Protein AF-0000000075193602 (afdb_homodimer)

Solvent-accessible surface area (backbone atoms only — not comparable to full-atom values): 62228 Å² total; per-residue (Å²): 141,87,85,80,84,83,76,95,76,77,89,81,79,79,94,73,71,93,69,68,90,75,82,73,80,80,68,87,70,78,77,69,79,71,76,60,74,42,58,77,74,94,59,87,52,46,36,34,37,27,36,22,39,14,74,37,17,45,45,33,50,42,37,28,45,74,70,70,34,51,50,37,38,30,19,27,30,79,52,57,24,44,67,46,37,75,58,92,58,49,43,52,85,75,57,73,36,51,67,73,81,63,62,73,73,90,71,75,94,58,76,65,42,76,48,78,41,45,75,47,51,96,78,30,45,58,67,44,49,52,24,56,60,34,42,46,32,69,41,35,69,85,38,53,46,90,57,46,42,79,39,60,33,56,79,79,41,62,76,64,84,80,38,32,24,30,37,43,38,69,57,50,26,20,49,45,36,14,42,27,19,54,61,44,55,28,81,87,58,35,74,83,34,39,38,54,23,21,32,69,61,34,45,42,70,40,93,86,65,75,32,37,38,37,34,38,36,34,62,42,81,35,76,91,78,59,33,36,42,38,39,37,38,73,52,77,23,44,28,39,36,44,18,64,74,58,77,75,31,70,38,34,74,88,48,51,45,47,57,66,52,45,72,19,32,24,75,94,40,70,92,36,54,22,39,42,56,49,52,57,49,50,72,40,73,86,42,50,70,29,29,36,37,29,36,26,49,36,63,65,23,13,54,48,46,50,61,25,52,89,39,28,67,40,44,36,35,27,34,70,92,70,59,73,90,71,44,53,46,68,47,51,44,16,53,66,52,35,47,85,80,47,44,76,44,62,31,75,52,33,35,48,81,60,94,54,65,82,67,22,51,32,87,25,43,33,36,26,69,86,68,51,74,49,64,61,35,48,34,36,36,37,24,56,55,42,37,76,60,59,48,24,43,36,62,54,63,52,56,72,50,62,59,85,68,70,67,70,87,64,70,65,53,38,91,89,66,26,52,48,68,79,65,42,35,84,79,21,29,25,51,93,47,66,50,31,31,46,42,70,46,39,49,39,57,56,28,61,55,48,20,45,46,54,34,28,41,55,74,64,26,30,87,52,57,16,60,71,54,42,48,50,47,54,72,28,75,84,38,53,35,41,43,45,61,60,25,84,36,66,48,63,53,55,52,50,47,48,40,50,52,49,33,54,27,14,73,74,54,40,71,72,76,66,76,71,80,54,65,67,41,50,53,52,44,56,44,67,73,35,62,66,46,47,68,62,55,57,62,64,77,54,49,67,54,51,40,60,35,36,49,80,67,59,40,66,56,52,48,28,65,62,45,58,79,45,62,78,77,107,142,87,82,81,88,74,93,84,77,79,91,76,80,78,95,76,70,81,89,71,84,78,87,73,77,84,71,86,70,76,78,71,78,70,77,60,73,43,58,78,74,94,60,85,54,46,37,34,37,28,37,22,39,14,74,38,17,45,43,33,49,43,37,28,44,75,69,69,34,51,48,37,39,31,20,29,30,78,52,57,24,43,68,44,35,75,57,94,59,47,42,51,85,76,58,73,34,51,67,74,80,61,61,71,73,90,70,77,92,58,75,66,40,75,48,76,41,47,75,46,52,95,79,30,45,56,68,46,49,51,23,55,59,35,43,45,32,68,41,34,68,86,38,52,47,90,56,46,42,80,38,60,33,56,80,77,40,65,76,65,82,81,38,31,24,30,37,42,37,69,58,50,27,21,49,45,36,13,43,27,19,54,61,44,56,28,82,88,56,34,75,84,36,40,37,54,23,21,34,70,60,34,45,43,70,40,92,86,64,75,32,37,38,36,34,37,38,35,62,43,81,36,76,90,78,59,34,36,40,36,38,35,39,74,52,76,23,46,27,38,35,44,18,63,73,59,75,73,30,70,38,35,74,85,48,52,45,46,55,66,52,45,71,19,31,23,75,93,40,70,94,37,55,21,40,43,56,51,50,59,49,51,72,40,73,85,40,50,70,29,30,35,37,30,36,25,50,37,64,66,22,13,55,48,47,49,60,26,52,89,38,28,66,41,44,36,34,25,32,70,90,69,58,74,90,72,46,53,44,68,48,51,45,17,53,64,51,35,48,88,80,46,44,76,44,63,32,76,52,33,36,48,81,60,93,52,66,83,70,23,50,31,85,25,44,33,36,27,68,86,67,50,73,49,65,60,35,48,36,38,35,38,24,56,55,39,33,68,60,60,46,24,43,37,62,54,62,51,58,70,49,61,55,89,60,70,64,71,85,62,70,58,47,38,88,91,66,27,54,51,69,78,63,43,35,81,79,21,29,24,51,94,48,64,50,32,30,46,43,70,47,38,49,40,54,56,28,60,56,48,19,46,46,54,38,29,42,55,72,66,28,31,85,52,58,15,60,70,54,43,48,49,45,53,72,27,76,85,38,54,34,42,42,47,62,61,25,83,33,65,49,62,55,54,52,50,46,47,40,51,52,48,34,54,27,13,74,72,55,40,72,71,75,65,77,71,79,54,64,68,42,51,53,52,44,56,45,68,71,36,62,68,46,46,68,63,56,60,61,64,74,55,51,65,54,53,40,59,35,37,49,79,68,59,38,66,57,52,48,28,60,63,42,54,76,44,57,78,79,105

Foldseek 3Di:
DPPPDDDDPDDPDDDPPPPDPDDPPPDDPPPPVPDDQFDDDPDAFAEEEEEAQALLSLLLLLLQVVLVGNAAYEALALKHHALLPADLDAAAAADAAFDDFQDADDDDPDPFDKDKDAACVPHHGPSNVSRNRRPHHQDAQFDWDPAFQLLQAAPPFHQDQQAFRIHGSVRSRVRSQVSCVVSQNTNPGDPSHYDYSKDFRAWDADPVRQWIKTWIWHWDQDVVVRMIMITIHIDIGRFYEYAHDQARFAHHDNAAPVNVQQPAAFQVDRVHGQEGESSSDYAQQVQAAFEEEEEDQAQSRLVNQVRNVVRHPAYEYEDADDDQVPDALRSLVSNLSHDPRYHYDYHWRHKDDAPDRHRACQQTWTAHPVGDIDHRGRGYYYHPAGARHDSNCCCVVVVVPPDPPPPPPDRLDHPQSGPQPPQAFLLQARLVHRSYGYAHDVSSHLSNLSSNSNSCPSNVLATDGHSVVSVVLCPDPVCVQSRHCPGLPLVLVSQVVSLVRNQVSCVVRNDDHDDGDDPVNSLSVCLSSDSLQNPPCPVVPVPVVNRGGRPVPCDVCNSVVSVVVPPPPD/DPPPDDDPDDDPDDDPDDDPPDPPDDDDPDPPVPPPQFDDAPDAFAEEEEEAQALLSLLLLLLQVVLVGNAAYEALALKHHALLPADLDAAAAADAAFDDFQDADDDDPDPFDKDKFAACVPHHGPSNVSRNRRPHHQDAQFDWDPAFQLLQAAPPFHQDQQAFRIHGSVRSRVRSQVSCVVSQNTNPGDPSHYDYSKDFRAWDADPVRQWIKTWIWHWDQDVVVRMIMITIHIDIGRFYEYAHDQARTAHHDNAAPVNVQQPFAFQVDRVHGQEGESSSDYAQQVQAAFEEEEEDQAQSRLVVQVRNVVRHPAYEYEDADDPQVPDALRSLVSNLSHDPRYHYDYHWRHKDDAPDRHRACQQTWTAHPVGDIDHRGRGYYYHPAGARHDSNCCVVVVVVPPDPPPPPPDRLDHPQSGPQPPQAFLLQARLVHRSYGYAHDVSSHLSNLSSNSNSCPSNVLATDGHSVVSVVLCPDPVCVQSRHCPGLPLVLVSQVVSLVRNQVSCVVRNDDHDDGDDPVNSLSVCLSSDSQQNPPCPVVPPPVVNRGGRPVPCDVCNSVVSVVVPPVVD

Structure (mmCIF, N/CA/C/O backbone):
data_AF-0000000075193602-model_v1
#
loop_
_entity.id
_entity.type
_entity.pdbx_description
1 polymer 'FAD/NAD-P-binding domain-containing protein'
#
loop_
_atom_site.group_PDB
_atom_site.id
_atom_site.type_symbol
_atom_site.label_atom_id
_atom_site.label_alt_id
_atom_site.label_comp_id
_atom_site.label_asym_id
_atom_site.label_entity_id
_atom_site.label_seq_id
_atom_site.pdbx_PDB_ins_code
_atom_site.Cartn_x
_atom_site.Cartn_y
_atom_site.Cartn_z
_atom_site.occupancy
_atom_site.B_iso_or_equiv
_atom_site.auth_seq_id
_atom_site.auth_comp_id
_atom_site.auth_asym_id
_atom_site.auth_atom_id
_atom_site.pdbx_PDB_model_num
ATOM 1 N N . MET A 1 1 ? 37.969 -55.781 62.094 1 19.39 1 MET A N 1
ATOM 2 C CA . MET A 1 1 ? 39.281 -56.188 61.562 1 19.39 1 MET A CA 1
ATOM 3 C C . MET A 1 1 ? 39.656 -55.312 60.406 1 19.39 1 MET A C 1
ATOM 5 O O . MET A 1 1 ? 38.938 -55.219 59.406 1 19.39 1 MET A O 1
ATOM 9 N N . VAL A 1 2 ? 40.531 -54.125 60.531 1 20.55 2 VAL A N 1
ATOM 10 C CA . VAL A 1 2 ? 40.938 -52.781 60.156 1 20.55 2 VAL A CA 1
ATOM 11 C C . VAL A 1 2 ? 41.844 -52.844 58.938 1 20.55 2 VAL A C 1
ATOM 13 O O . VAL A 1 2 ? 43.031 -52.562 59.031 1 20.55 2 VAL A O 1
ATOM 16 N N . SER A 1 3 ? 41.812 -53.938 58.125 1 19.14 3 SER A N 1
ATOM 17 C CA . SER A 1 3 ? 42.875 -54.344 57.219 1 19.14 3 SER A CA 1
ATOM 18 C C . SER A 1 3 ? 43.094 -53.312 56.094 1 19.14 3 SER A C 1
ATOM 20 O O . SER A 1 3 ? 42.156 -52.938 55.406 1 19.14 3 SER A O 1
ATOM 22 N N . SER A 1 4 ? 44.281 -52.406 56.062 1 21.09 4 SER A N 1
ATOM 23 C CA . SER A 1 4 ? 45.188 -51.281 55.781 1 21.09 4 SER A CA 1
ATOM 24 C C . SER A 1 4 ? 45.781 -51.438 54.375 1 21.09 4 SER A C 1
ATOM 26 O O . SER A 1 4 ? 46.688 -52.219 54.156 1 21.09 4 SER A O 1
ATOM 28 N N . LYS A 1 5 ? 44.875 -51.375 53.344 1 20.19 5 LYS A N 1
ATOM 29 C CA . LYS A 1 5 ? 45.094 -51.906 51.969 1 20.19 5 LYS A CA 1
ATOM 30 C C . LYS A 1 5 ? 46.281 -51.188 51.312 1 20.19 5 LYS A C 1
ATOM 32 O O . LYS A 1 5 ? 46.406 -49.969 51.406 1 20.19 5 LYS A O 1
ATOM 37 N N . LEU A 1 6 ? 47.188 -51.719 50.438 1 18.19 6 LEU A N 1
ATOM 38 C CA . LEU A 1 6 ? 48.594 -51.969 50.125 1 18.19 6 LEU A CA 1
ATOM 39 C C . LEU A 1 6 ? 49.125 -50.938 49.156 1 18.19 6 LEU A C 1
ATOM 41 O O . LEU A 1 6 ? 48.344 -50.188 48.531 1 18.19 6 LEU A O 1
ATOM 45 N N . HIS A 1 7 ? 49.75 -51.219 47.875 1 16.94 7 HIS A N 1
ATOM 46 C CA . HIS A 1 7 ? 51.156 -51.281 47.469 1 16.94 7 HIS A CA 1
ATOM 47 C C . HIS A 1 7 ? 51.469 -50.25 46.375 1 16.94 7 HIS A C 1
ATOM 49 O O . HIS A 1 7 ? 52.625 -49.812 46.219 1 16.94 7 HIS A O 1
ATOM 55 N N . TYR A 1 8 ? 50.594 -49.781 45.25 1 17.83 8 TYR A N 1
ATOM 56 C CA . TYR A 1 8 ? 51.219 -49.969 43.938 1 17.83 8 TYR A CA 1
ATOM 57 C C . TYR A 1 8 ? 52.062 -48.781 43.531 1 17.83 8 TYR A C 1
ATOM 59 O O . TYR A 1 8 ? 51.562 -47.688 43.281 1 17.83 8 TYR A O 1
ATOM 67 N N . THR A 1 9 ? 53.281 -48.344 44.031 1 18.25 9 THR A N 1
ATOM 68 C CA . THR A 1 9 ? 54.125 -47.188 44.031 1 18.25 9 THR A CA 1
ATOM 69 C C . THR A 1 9 ? 54.781 -46.969 42.656 1 18.25 9 THR A C 1
ATOM 71 O O . THR A 1 9 ? 55.281 -45.875 42.375 1 18.25 9 THR A O 1
ATOM 74 N N . LEU A 1 10 ? 54.969 -47.969 41.688 1 17.53 10 LEU A N 1
ATOM 75 C CA . LEU A 1 10 ? 56.344 -48 41.188 1 17.53 10 LEU A CA 1
ATOM 76 C C . LEU A 1 10 ? 56.594 -46.875 40.219 1 17.53 10 LEU A C 1
ATOM 78 O O . LEU A 1 10 ? 57.594 -46.156 40.344 1 17.53 10 LEU A O 1
ATOM 82 N N . LEU A 1 11 ? 56.344 -46.938 38.75 1 18.33 11 LEU A N 1
ATOM 83 C CA . LEU A 1 11 ? 57.375 -47.062 37.688 1 18.33 11 LEU A CA 1
ATOM 84 C C . LEU A 1 11 ? 57.594 -45.75 37 1 18.33 11 LEU A C 1
ATOM 86 O O . LEU A 1 11 ? 56.844 -45.375 36.094 1 18.33 11 LEU A O 1
ATOM 90 N N . PHE A 1 12 ? 57.656 -44.406 37.562 1 19.48 12 PHE A N 1
ATOM 91 C CA . PHE A 1 12 ? 57.406 -43.156 36.844 1 19.48 12 PHE A CA 1
ATOM 92 C C . PHE A 1 12 ? 58.625 -42.75 36.031 1 19.48 12 PHE A C 1
ATOM 94 O O . PHE A 1 12 ? 58.781 -41.594 35.656 1 19.48 12 PHE A O 1
ATOM 101 N N . LEU A 1 13 ? 59.75 -43.562 35.906 1 18.67 13 LEU A N 1
ATOM 102 C CA . LEU A 1 13 ? 61.031 -42.875 35.781 1 18.67 13 LEU A CA 1
ATOM 103 C C . LEU A 1 13 ? 61.156 -42.156 34.438 1 18.67 13 LEU A C 1
ATOM 105 O O . LEU A 1 13 ? 61.5 -40.969 34.406 1 18.67 13 LEU A O 1
ATOM 109 N N . SER A 1 14 ? 61.562 -42.781 33.25 1 18.84 14 SER A N 1
ATOM 110 C CA . SER A 1 14 ? 62.844 -42.562 32.562 1 18.84 14 SER A CA 1
ATOM 111 C C . SER A 1 14 ? 62.688 -41.5 31.484 1 18.84 14 SER A C 1
ATOM 113 O O . SER A 1 14 ? 63.656 -40.812 31.156 1 18.84 14 SER A O 1
ATOM 115 N N . SER A 1 15 ? 61.75 -41.5 30.406 1 19.59 15 SER A N 1
ATOM 116 C CA . SER A 1 15 ? 62.094 -41.469 28.984 1 19.59 15 SER A CA 1
ATOM 117 C C . SER A 1 15 ? 62.25 -40.031 28.484 1 19.59 15 SER A C 1
ATOM 119 O O . SER A 1 15 ? 61.25 -39.406 28.109 1 19.59 15 SER A O 1
ATOM 121 N N . ALA A 1 16 ? 63.031 -39.031 29.094 1 21.22 16 ALA A N 1
ATOM 122 C CA . ALA A 1 16 ? 63.062 -37.594 28.828 1 21.22 16 ALA A CA 1
ATOM 123 C C . ALA A 1 16 ? 63.688 -37.281 27.469 1 21.22 16 ALA A C 1
ATOM 125 O O . ALA A 1 16 ? 63.562 -36.156 26.953 1 21.22 16 ALA A O 1
ATOM 126 N N . LEU A 1 17 ? 64.688 -38.062 27.016 1 20.03 17 LEU A N 1
ATOM 127 C CA . LEU A 1 17 ? 65.812 -37.438 26.328 1 20.03 17 LEU A CA 1
ATOM 128 C C . LEU A 1 17 ? 65.438 -37 24.938 1 20.03 17 LEU A C 1
ATOM 130 O O . LEU A 1 17 ? 66 -36.062 24.391 1 20.03 17 LEU A O 1
ATOM 134 N N . ALA A 1 18 ? 64.938 -37.875 24.141 1 21.44 18 ALA A N 1
ATOM 135 C CA . ALA A 1 18 ? 65.25 -37.906 22.719 1 21.44 18 ALA A CA 1
ATOM 136 C C . ALA A 1 18 ? 64.688 -36.688 21.984 1 21.44 18 ALA A C 1
ATOM 138 O O . ALA A 1 18 ? 63.625 -36.75 21.406 1 21.44 18 ALA A O 1
ATOM 139 N N . GLN A 1 19 ? 64.688 -35.438 22.609 1 20.19 19 GLN A N 1
ATOM 140 C CA . GLN A 1 19 ? 63.844 -34.344 22.141 1 20.19 19 GLN A CA 1
ATOM 141 C C . GLN A 1 19 ? 64.375 -33.719 20.859 1 20.19 19 GLN A C 1
ATOM 143 O O . GLN A 1 19 ? 63.719 -32.938 20.172 1 20.19 19 GLN A O 1
ATOM 148 N N . GLN A 1 20 ? 65.75 -33.719 20.656 1 20.75 20 GLN A N 1
ATOM 149 C CA . GLN A 1 20 ? 66.375 -32.531 20.062 1 20.75 20 GLN A CA 1
ATOM 150 C C . GLN A 1 20 ? 66.188 -32.531 18.547 1 20.75 20 GLN A C 1
ATOM 152 O O . GLN A 1 20 ? 66.688 -31.625 17.859 1 20.75 20 GLN A O 1
ATOM 157 N N . VAL A 1 21 ? 66.125 -33.625 17.938 1 23.64 21 VAL A N 1
ATOM 158 C CA . VAL A 1 21 ? 66.688 -33.625 16.594 1 23.64 21 VAL A CA 1
ATOM 159 C C . VAL A 1 21 ? 65.938 -32.625 15.727 1 23.64 21 VAL A C 1
ATOM 161 O O . VAL A 1 21 ? 64.75 -32.844 15.375 1 23.64 21 VAL A O 1
ATOM 164 N N . ALA A 1 22 ? 66 -31.25 15.93 1 20.88 22 ALA A N 1
ATOM 165 C CA . ALA A 1 22 ? 65.312 -30.125 15.305 1 20.88 22 ALA A CA 1
ATOM 166 C C . ALA A 1 22 ? 65.375 -30.203 13.781 1 20.88 22 ALA A C 1
ATOM 168 O O . ALA A 1 22 ? 66.25 -30.875 13.242 1 20.88 22 ALA A O 1
ATOM 169 N N . PHE A 1 23 ? 64.5 -29.188 12.984 1 21.73 23 PHE A N 1
ATOM 170 C CA . PHE A 1 23 ? 63.625 -28.828 11.891 1 21.73 23 PHE A CA 1
ATOM 171 C C . PHE A 1 23 ? 64.375 -28.281 10.703 1 21.73 23 PHE A C 1
ATOM 173 O O . PHE A 1 23 ? 64.375 -27.078 10.43 1 21.73 23 PHE A O 1
ATOM 180 N N . GLN A 1 24 ? 65.625 -28.531 10.516 1 25.25 24 GLN A N 1
ATOM 181 C CA . GLN A 1 24 ? 66.312 -27.641 9.547 1 25.25 24 GLN A CA 1
ATOM 182 C C . GLN A 1 24 ? 65.625 -27.734 8.188 1 25.25 24 GLN A C 1
ATOM 184 O O . GLN A 1 24 ? 65.5 -26.719 7.496 1 25.25 24 GLN A O 1
ATOM 189 N N . GLY A 1 25 ? 65.625 -28.875 7.582 1 23.97 25 GLY A N 1
ATOM 190 C CA . GLY A 1 25 ? 65.562 -28.984 6.133 1 23.97 25 GLY A CA 1
ATOM 191 C C . GLY A 1 25 ? 64.25 -28.578 5.543 1 23.97 25 GLY A C 1
ATOM 192 O O . GLY A 1 25 ? 63.875 -29.016 4.449 1 23.97 25 GLY A O 1
ATOM 193 N N . LEU A 1 26 ? 63.281 -27.938 6.301 1 26 26 LEU A N 1
ATOM 194 C CA . LEU A 1 26 ? 61.938 -27.641 5.793 1 26 26 LEU A CA 1
ATOM 195 C C . LEU A 1 26 ? 62 -26.719 4.59 1 26 26 LEU A C 1
ATOM 197 O O . LEU A 1 26 ? 62.281 -25.516 4.742 1 26 26 LEU A O 1
ATOM 201 N N . ASP A 1 27 ? 62.531 -27.062 3.441 1 26.55 27 ASP A N 1
ATOM 202 C CA . ASP A 1 27 ? 62.75 -26.516 2.1 1 26.55 27 ASP A CA 1
ATOM 203 C C . ASP A 1 27 ? 61.5 -25.797 1.609 1 26.55 27 ASP A C 1
ATOM 205 O O . ASP A 1 27 ? 60.406 -26 2.15 1 26.55 27 ASP A O 1
ATOM 209 N N . SER A 1 28 ? 61.5 -25.062 0.301 1 30.05 28 SER A N 1
ATOM 210 C CA . SER A 1 28 ? 60.75 -24.109 -0.506 1 30.05 28 SER A CA 1
ATOM 211 C C . SER A 1 28 ? 59.406 -24.656 -0.92 1 30.05 28 SER A C 1
ATOM 213 O O . SER A 1 28 ? 59.281 -25.281 -1.972 1 30.05 28 SER A O 1
ATOM 215 N N . TYR A 1 29 ? 58.75 -25.547 -0.268 1 29.64 29 TYR A N 1
ATOM 216 C CA . TYR A 1 29 ? 57.531 -26.031 -0.875 1 29.64 29 TYR A CA 1
ATOM 217 C C . TYR A 1 29 ? 56.656 -24.875 -1.323 1 29.64 29 TYR A C 1
ATOM 219 O O . TYR A 1 29 ? 56.406 -23.938 -0.556 1 29.64 29 TYR A O 1
ATOM 227 N N . HIS A 1 30 ? 56.531 -24.609 -2.611 1 31.73 30 HIS A N 1
ATOM 228 C CA . HIS A 1 30 ? 55.625 -23.703 -3.326 1 31.73 30 HIS A CA 1
ATOM 229 C C . HIS A 1 30 ? 54.25 -23.625 -2.643 1 31.73 30 HIS A C 1
ATOM 231 O O . HIS A 1 30 ? 53.656 -24.656 -2.352 1 31.73 30 HIS A O 1
ATOM 237 N N . GLN A 1 31 ? 54 -22.766 -1.775 1 31.72 31 GLN A N 1
ATOM 238 C CA . GLN A 1 31 ? 52.75 -22.359 -1.128 1 31.72 31 GLN A CA 1
ATOM 239 C C . GLN A 1 31 ? 51.562 -22.469 -2.086 1 31.72 31 GLN A C 1
ATOM 241 O O . GLN A 1 31 ? 51.438 -21.656 -2.992 1 31.72 31 GLN A O 1
ATOM 246 N N . SER A 1 32 ? 51.25 -23.609 -2.633 1 35.78 32 SER A N 1
ATOM 247 C CA . SER A 1 32 ? 49.969 -23.797 -3.32 1 35.78 32 SER A CA 1
ATOM 248 C C . SER A 1 32 ? 48.875 -22.984 -2.68 1 35.78 32 SER A C 1
ATOM 250 O O . SER A 1 32 ? 48.656 -23.047 -1.469 1 35.78 32 SER A O 1
ATOM 252 N N . HIS A 1 33 ? 48.562 -21.766 -3.014 1 39.5 33 HIS A N 1
ATOM 253 C CA . HIS A 1 33 ? 47.406 -20.953 -2.592 1 39.5 33 HIS A CA 1
ATOM 254 C C . HIS A 1 33 ? 46.219 -21.844 -2.254 1 39.5 33 HIS A C 1
ATOM 256 O O . HIS A 1 33 ? 45.594 -22.438 -3.146 1 39.5 33 HIS A O 1
ATOM 262 N N . ALA A 1 34 ? 46.156 -22.625 -1.379 1 47.06 34 ALA A N 1
ATOM 263 C CA . ALA A 1 34 ? 45.031 -23.422 -0.867 1 47.06 34 ALA A CA 1
ATOM 264 C C . ALA A 1 34 ? 43.688 -22.688 -1.038 1 47.06 34 ALA A C 1
ATOM 266 O O . ALA A 1 34 ? 43.562 -21.531 -0.632 1 47.06 34 ALA A O 1
ATOM 267 N N . ALA A 1 35 ? 42.938 -23.031 -1.998 1 64.56 35 ALA A N 1
ATOM 268 C CA . ALA A 1 35 ? 41.625 -22.5 -2.34 1 64.56 35 ALA A CA 1
ATOM 269 C C . ALA A 1 35 ? 40.781 -22.219 -1.085 1 64.56 35 ALA A C 1
ATOM 271 O O . ALA A 1 35 ? 40.781 -23.031 -0.151 1 64.56 35 ALA A O 1
ATOM 272 N N . SER A 1 36 ? 40.438 -21 -0.706 1 78.88 36 SER A N 1
ATOM 273 C CA . SER A 1 36 ? 39.625 -20.578 0.426 1 78.88 36 SER A CA 1
ATOM 274 C C . SER A 1 36 ? 38.469 -21.531 0.666 1 78.88 36 SER A C 1
ATOM 276 O O . SER A 1 36 ? 37.906 -22.062 -0.283 1 78.88 36 SER A O 1
ATOM 278 N N . GLU A 1 37 ? 38.312 -21.938 1.915 1 92.12 37 GLU A N 1
ATOM 279 C CA . GLU A 1 37 ? 37.219 -22.766 2.338 1 92.12 37 GLU A CA 1
ATOM 280 C C . GLU A 1 37 ? 35.875 -22.078 2.068 1 92.12 37 GLU A C 1
ATOM 282 O O . GLU A 1 37 ? 34.812 -22.719 2.062 1 92.12 37 GLU A O 1
ATOM 287 N N . TRP A 1 38 ? 36.031 -20.844 1.794 1 94.44 38 TRP A N 1
ATOM 288 C CA . TRP A 1 38 ? 34.812 -20.047 1.65 1 94.44 38 TRP A CA 1
ATOM 289 C C . TRP A 1 38 ? 34.719 -19.422 0.261 1 94.44 38 TRP A C 1
ATOM 291 O O . TRP A 1 38 ? 35.75 -19.219 -0.398 1 94.44 38 TRP A O 1
ATOM 301 N N . THR A 1 39 ? 33.438 -19.156 -0.177 1 95.38 39 THR A N 1
ATOM 302 C CA . THR A 1 39 ? 33.219 -18.438 -1.426 1 95.38 39 THR A CA 1
ATOM 303 C C . THR A 1 39 ? 33.812 -17.047 -1.365 1 95.38 39 THR A C 1
ATOM 305 O O . THR A 1 39 ? 33.656 -16.344 -0.368 1 95.38 39 THR A O 1
ATOM 308 N N . GLN A 1 40 ? 34.625 -16.703 -2.389 1 92.75 40 GLN A N 1
ATOM 309 C CA . GLN A 1 40 ? 35.156 -15.359 -2.527 1 92.75 40 GLN A CA 1
ATOM 310 C C . GLN A 1 40 ? 34.562 -14.625 -3.715 1 92.75 40 GLN A C 1
ATOM 312 O O . GLN A 1 40 ? 34.562 -15.141 -4.836 1 92.75 40 GLN A O 1
ATOM 317 N N . PHE A 1 41 ? 34.062 -13.469 -3.455 1 94.06 41 PHE A N 1
ATOM 318 C CA . PHE A 1 41 ? 33.5 -12.664 -4.531 1 94.06 41 PHE A CA 1
ATOM 319 C C . PHE A 1 41 ? 34.562 -11.742 -5.125 1 94.06 41 PHE A C 1
ATOM 321 O O . PHE A 1 41 ? 35.344 -11.117 -4.395 1 94.06 41 PHE A O 1
ATOM 328 N N . ASN A 1 42 ? 34.656 -11.695 -6.367 1 87.44 42 ASN A N 1
ATOM 329 C CA . ASN A 1 42 ? 35.688 -10.961 -7.078 1 87.44 42 ASN A CA 1
ATOM 330 C C . ASN A 1 42 ? 35.531 -9.453 -6.93 1 87.44 42 ASN A C 1
ATOM 332 O O . ASN A 1 42 ? 36.469 -8.688 -7.125 1 87.44 42 ASN A O 1
ATOM 336 N N . HIS A 1 43 ? 34.281 -9.008 -6.742 1 91.12 43 HIS A N 1
ATOM 337 C CA . HIS A 1 43 ? 33.969 -7.59 -6.574 1 91.12 43 HIS A CA 1
ATOM 338 C C . HIS A 1 43 ? 32.969 -7.375 -5.453 1 91.12 43 HIS A C 1
ATOM 340 O O . HIS A 1 43 ? 32.281 -8.312 -5.055 1 91.12 43 HIS A O 1
ATOM 346 N N . THR A 1 44 ? 33.062 -6.137 -4.992 1 94.38 44 THR A N 1
ATOM 347 C CA . THR A 1 44 ? 32.094 -5.758 -3.98 1 94.38 44 THR A CA 1
ATOM 348 C C . THR A 1 44 ? 30.672 -5.758 -4.566 1 94.38 44 THR A C 1
ATOM 350 O O . THR A 1 44 ? 30.453 -5.234 -5.664 1 94.38 44 THR A O 1
ATOM 353 N N . ILE A 1 45 ? 29.844 -6.375 -3.898 1 97.75 45 ILE A N 1
ATOM 354 C CA . ILE A 1 45 ? 28.453 -6.434 -4.332 1 97.75 45 ILE A CA 1
ATOM 355 C C . ILE A 1 45 ? 27.672 -5.281 -3.713 1 97.75 45 ILE A C 1
ATOM 357 O O . ILE A 1 45 ? 27.594 -5.164 -2.486 1 97.75 45 ILE A O 1
ATOM 361 N N . LYS A 1 46 ? 27.125 -4.418 -4.527 1 97.75 46 LYS A N 1
ATOM 362 C CA . LYS A 1 46 ? 26.406 -3.252 -4.035 1 97.75 46 LYS A CA 1
ATOM 363 C C . LYS A 1 46 ? 25.062 -3.094 -4.75 1 97.75 46 LYS A C 1
ATOM 365 O O . LYS A 1 46 ? 24.031 -2.822 -4.113 1 97.75 46 LYS A O 1
ATOM 370 N N . ARG A 1 47 ? 25.078 -3.232 -6.012 1 98.44 47 ARG A N 1
ATOM 371 C CA . ARG A 1 47 ? 23.875 -3.088 -6.82 1 98.44 47 ARG A CA 1
ATOM 372 C C . ARG A 1 47 ? 23.234 -4.445 -7.105 1 98.44 47 ARG A C 1
ATOM 374 O O . ARG A 1 47 ? 23.859 -5.309 -7.727 1 98.44 47 ARG A O 1
ATOM 381 N N . VAL A 1 48 ? 21.969 -4.68 -6.656 1 98.75 48 VAL A N 1
ATOM 382 C CA . VAL A 1 48 ? 21.344 -5.996 -6.738 1 98.75 48 VAL A CA 1
ATOM 383 C C . VAL A 1 48 ? 19.969 -5.879 -7.414 1 98.75 48 VAL A C 1
ATOM 385 O O . VAL A 1 48 ? 19.188 -4.984 -7.09 1 98.75 48 VAL A O 1
ATOM 388 N N . ALA A 1 49 ? 19.688 -6.738 -8.367 1 98.75 49 ALA A N 1
ATOM 389 C CA . ALA A 1 49 ? 18.359 -6.844 -8.984 1 98.75 49 ALA A CA 1
ATOM 390 C C . ALA A 1 49 ? 17.531 -7.945 -8.328 1 98.75 49 ALA A C 1
ATOM 392 O O . ALA A 1 49 ? 18.078 -9 -7.977 1 98.75 49 ALA A O 1
ATOM 393 N N . VAL A 1 50 ? 16.312 -7.727 -8.133 1 98.38 50 VAL A N 1
ATOM 394 C CA . VAL A 1 50 ? 15.352 -8.734 -7.723 1 98.38 50 VAL A CA 1
ATOM 395 C C . VAL A 1 50 ? 14.273 -8.883 -8.797 1 98.38 50 VAL A C 1
ATOM 397 O O . VAL A 1 50 ? 13.633 -7.902 -9.18 1 98.38 50 VAL A O 1
ATOM 400 N N . ILE A 1 51 ? 14.07 -10.078 -9.289 1 96.44 51 ILE A N 1
ATOM 401 C CA . ILE A 1 51 ? 13.109 -10.328 -10.352 1 96.44 51 ILE A CA 1
ATOM 402 C C . ILE A 1 51 ? 11.867 -11.016 -9.773 1 96.44 51 ILE A C 1
ATOM 404 O O . ILE A 1 51 ? 11.922 -12.188 -9.398 1 96.44 51 ILE A O 1
ATOM 408 N N . GLY A 1 52 ? 10.781 -10.273 -9.773 1 96.25 52 GLY A N 1
ATOM 409 C CA . GLY A 1 52 ? 9.539 -10.773 -9.203 1 96.25 52 GLY A CA 1
ATOM 410 C C . GLY A 1 52 ? 9.14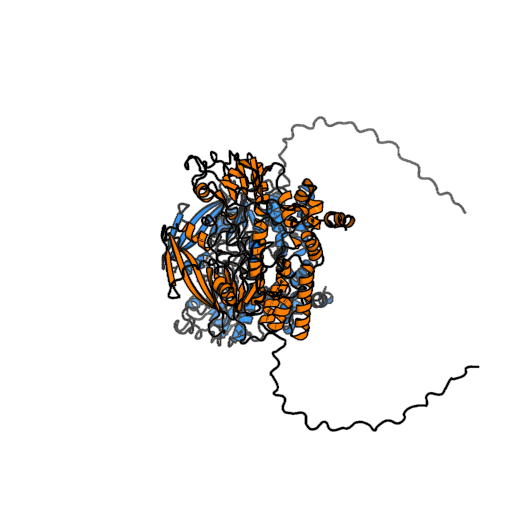8 -10.062 -7.922 1 96.25 52 GLY A C 1
ATOM 411 O O . GLY A 1 52 ? 9.922 -10.031 -6.961 1 96.25 52 GLY A O 1
ATOM 412 N N . ALA A 1 53 ? 7.961 -9.508 -7.918 1 97.44 53 ALA A N 1
ATOM 413 C CA . ALA A 1 53 ? 7.465 -8.781 -6.754 1 97.44 53 ALA A CA 1
ATOM 414 C C . ALA A 1 53 ? 6.359 -9.562 -6.051 1 97.44 53 ALA A C 1
ATOM 416 O O . ALA A 1 53 ? 5.34 -8.992 -5.66 1 97.44 53 ALA A O 1
ATOM 417 N N . GLY A 1 54 ? 6.496 -10.852 -6 1 96.31 54 GLY A N 1
ATOM 418 C CA . GLY A 1 54 ? 5.695 -11.688 -5.117 1 96.31 54 GLY A CA 1
ATOM 419 C C . GLY A 1 54 ? 6.207 -11.711 -3.691 1 96.31 54 GLY A C 1
ATOM 420 O O . GLY A 1 54 ? 7.137 -10.977 -3.348 1 96.31 54 GLY A O 1
ATOM 421 N N . PRO A 1 55 ? 5.605 -12.523 -2.865 1 94.69 55 PRO A N 1
ATOM 422 C CA . PRO A 1 55 ? 6.004 -12.562 -1.456 1 94.69 55 PRO A CA 1
ATOM 423 C C . PRO A 1 55 ? 7.504 -12.797 -1.272 1 94.69 55 PRO A C 1
ATOM 425 O O . PRO A 1 55 ? 8.133 -12.133 -0.443 1 94.69 55 PRO A O 1
ATOM 428 N N . ALA A 1 56 ? 8.078 -13.664 -2.086 1 93.81 56 ALA A N 1
ATOM 429 C CA . ALA A 1 56 ? 9.5 -13.977 -1.949 1 93.81 56 ALA A CA 1
ATOM 430 C C . ALA A 1 56 ? 10.359 -12.789 -2.381 1 93.81 56 ALA A C 1
ATOM 432 O O . ALA A 1 56 ? 11.289 -12.398 -1.668 1 93.81 56 ALA A O 1
ATOM 433 N N . GLY A 1 57 ? 10.094 -12.234 -3.51 1 96.62 57 GLY A N 1
ATOM 434 C CA . GLY A 1 57 ? 10.875 -11.125 -4.027 1 96.62 57 GLY A CA 1
ATOM 435 C C . GLY A 1 57 ? 10.766 -9.867 -3.182 1 96.62 57 GLY A C 1
ATOM 436 O O . GLY A 1 57 ? 11.75 -9.141 -3.016 1 96.62 57 GLY A O 1
ATOM 437 N N . LEU A 1 58 ? 9.578 -9.602 -2.664 1 97.62 58 LEU A N 1
ATOM 438 C CA . LEU A 1 58 ? 9.391 -8.445 -1.799 1 97.62 58 LEU A CA 1
ATOM 439 C C . LEU A 1 58 ? 10.227 -8.57 -0.53 1 97.62 58 LEU A C 1
ATOM 441 O O . LEU A 1 58 ? 10.82 -7.59 -0.077 1 97.62 58 LEU A O 1
ATOM 445 N N . GLN A 1 59 ? 10.25 -9.766 0.029 1 96.75 59 GLN A N 1
ATOM 446 C CA . GLN A 1 59 ? 11.062 -9.977 1.222 1 96.75 59 GLN A CA 1
ATOM 447 C C . GLN A 1 59 ? 12.547 -9.797 0.914 1 96.75 59 GLN A C 1
ATOM 449 O O . GLN A 1 59 ? 13.281 -9.18 1.689 1 96.75 59 GLN A O 1
ATOM 454 N N . ALA A 1 60 ? 12.953 -10.336 -0.218 1 97.06 60 ALA A N 1
ATOM 455 C CA . ALA A 1 60 ? 14.352 -10.188 -0.615 1 97.06 60 ALA A CA 1
ATOM 456 C C . ALA A 1 60 ? 14.711 -8.719 -0.823 1 97.06 60 ALA A C 1
ATOM 458 O O . ALA A 1 60 ? 15.719 -8.242 -0.301 1 97.06 60 ALA A O 1
ATOM 459 N N . ALA A 1 61 ? 13.898 -8.016 -1.539 1 98.12 61 ALA A N 1
ATOM 460 C CA . ALA A 1 61 ? 14.148 -6.602 -1.806 1 98.12 61 ALA A CA 1
ATOM 461 C C . ALA A 1 61 ? 14.195 -5.797 -0.508 1 98.12 61 ALA A C 1
ATOM 463 O O . ALA A 1 61 ? 15.086 -4.973 -0.314 1 98.12 61 ALA A O 1
ATOM 464 N N . ALA A 1 62 ? 13.242 -6.047 0.356 1 96.75 62 ALA A N 1
ATOM 465 C CA . ALA A 1 62 ? 13.18 -5.328 1.627 1 96.75 62 ALA A CA 1
ATOM 466 C C . ALA A 1 62 ? 14.445 -5.555 2.447 1 96.75 62 ALA A C 1
ATOM 468 O O . ALA A 1 62 ? 15.023 -4.605 2.973 1 96.75 62 ALA A O 1
ATOM 469 N N . ALA A 1 63 ? 14.859 -6.816 2.539 1 96.31 63 ALA A N 1
ATOM 470 C CA . ALA A 1 63 ? 16.047 -7.152 3.312 1 96.31 63 ALA A CA 1
ATOM 471 C C . ALA A 1 63 ? 17.297 -6.496 2.719 1 96.31 63 ALA A C 1
ATOM 473 O O . ALA A 1 63 ? 18.141 -5.965 3.451 1 96.31 63 ALA A O 1
ATOM 474 N N . LEU A 1 64 ? 17.406 -6.527 1.414 1 98.19 64 LEU A N 1
ATOM 475 C CA . LEU A 1 64 ? 18.578 -5.969 0.735 1 98.19 64 LEU A CA 1
A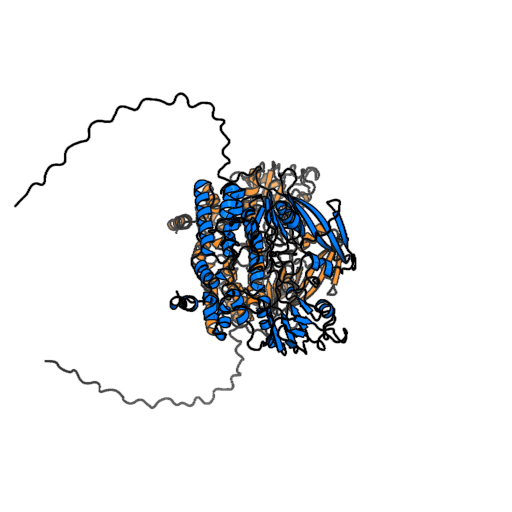TOM 476 C C . LEU A 1 64 ? 18.625 -4.453 0.902 1 98.19 64 LEU A C 1
ATOM 478 O O . LEU A 1 64 ? 19.703 -3.885 1.129 1 98.19 64 LEU A O 1
ATOM 482 N N . VAL A 1 65 ? 17.453 -3.783 0.815 1 96.81 65 VAL A N 1
ATOM 483 C CA . VAL A 1 65 ? 17.406 -2.342 1.032 1 96.81 65 VAL A CA 1
ATOM 484 C C . VAL A 1 65 ? 17.812 -2.018 2.467 1 96.81 65 VAL A C 1
ATOM 486 O O . VAL A 1 65 ? 18.594 -1.092 2.699 1 96.81 65 VAL A O 1
ATOM 489 N N . GLU A 1 66 ? 17.281 -2.795 3.377 1 93.38 66 GLU A N 1
ATOM 490 C CA . GLU A 1 66 ? 17.594 -2.6 4.789 1 93.38 66 GLU A CA 1
ATOM 491 C C . GLU A 1 66 ? 19.094 -2.719 5.039 1 93.38 66 GLU A C 1
ATOM 493 O O . GLU A 1 66 ? 19.641 -2.082 5.949 1 93.38 66 GLU A O 1
ATOM 498 N N . HIS A 1 67 ? 19.75 -3.508 4.242 1 96.19 67 HIS A N 1
ATOM 499 C CA . HIS A 1 67 ? 21.188 -3.73 4.398 1 96.19 67 HIS A CA 1
ATOM 500 C C . HIS A 1 67 ? 21.984 -2.824 3.471 1 96.19 67 HIS A C 1
ATOM 502 O O . HIS A 1 67 ? 23.125 -3.141 3.121 1 96.19 67 HIS A O 1
ATOM 508 N N . ASN A 1 68 ? 21.359 -1.786 2.955 1 95.44 68 ASN A N 1
ATOM 509 C CA . ASN A 1 68 ? 21.984 -0.642 2.295 1 95.44 68 ASN A CA 1
ATOM 510 C C . ASN A 1 68 ? 22.484 -1 0.896 1 95.44 68 ASN A C 1
ATOM 512 O O . ASN A 1 68 ? 23.438 -0.398 0.396 1 95.44 68 ASN A O 1
ATOM 516 N N . PHE A 1 69 ? 21.984 -2.061 0.299 1 98.25 69 PHE A N 1
ATOM 517 C CA . PHE A 1 69 ? 22.219 -2.309 -1.118 1 98.25 69 PHE A CA 1
ATOM 518 C C . PHE A 1 69 ? 21.422 -1.337 -1.979 1 98.25 69 PHE A C 1
ATOM 520 O O . PHE A 1 69 ? 20.391 -0.809 -1.541 1 98.25 69 PHE A O 1
ATOM 527 N N . THR A 1 70 ? 21.938 -1.002 -3.139 1 98.19 70 THR A N 1
ATOM 528 C CA . THR A 1 70 ? 21.141 -0.363 -4.176 1 98.19 70 THR A CA 1
ATOM 529 C C . THR A 1 70 ? 20.312 -1.397 -4.93 1 98.19 70 THR A C 1
ATOM 531 O O . THR A 1 70 ? 20.844 -2.195 -5.699 1 98.19 70 THR A O 1
ATOM 534 N N . VAL A 1 71 ? 19.016 -1.363 -4.699 1 98.56 71 VAL A N 1
ATOM 535 C CA . VAL A 1 71 ? 18.172 -2.459 -5.156 1 98.56 71 VAL A CA 1
ATOM 536 C C . VAL A 1 71 ? 17.266 -1.977 -6.293 1 98.56 71 VAL A C 1
ATOM 538 O O . VAL A 1 71 ? 16.781 -0.841 -6.273 1 98.56 71 VAL A O 1
ATOM 541 N N . ARG A 1 72 ? 17.094 -2.785 -7.297 1 98.69 72 ARG A N 1
ATOM 542 C CA . ARG A 1 72 ? 16.062 -2.631 -8.32 1 98.69 72 ARG A CA 1
ATOM 543 C C . ARG A 1 72 ? 15.141 -3.85 -8.367 1 98.69 72 ARG A C 1
ATOM 545 O O . ARG A 1 72 ? 15.609 -4.977 -8.539 1 98.69 72 ARG A O 1
ATOM 552 N N . LEU A 1 73 ? 13.875 -3.635 -8.117 1 98.62 73 LEU A N 1
ATOM 553 C CA . LEU A 1 73 ? 12.859 -4.684 -8.133 1 98.62 73 LEU A CA 1
ATOM 554 C C . LEU A 1 73 ? 12.016 -4.613 -9.398 1 98.62 73 LEU A C 1
ATOM 556 O O . LEU A 1 73 ? 11.414 -3.576 -9.695 1 98.62 73 LEU A O 1
ATOM 560 N N . PHE A 1 74 ? 11.984 -5.711 -10.18 1 98.31 74 PHE A N 1
ATOM 561 C CA . PHE A 1 74 ? 11.25 -5.738 -11.438 1 98.31 74 PHE A CA 1
ATOM 562 C C . PHE A 1 74 ? 10.117 -6.754 -11.383 1 98.31 74 PHE A C 1
ATOM 564 O O . PHE A 1 74 ? 10.289 -7.852 -10.836 1 98.31 74 PHE A O 1
ATOM 571 N N . ASP A 1 75 ? 9.008 -6.41 -11.875 1 97.94 75 ASP A N 1
ATOM 572 C CA . ASP A 1 75 ? 7.906 -7.34 -12.109 1 97.94 75 ASP A CA 1
ATOM 573 C C . ASP A 1 75 ? 7.156 -6.992 -13.391 1 97.94 75 ASP A C 1
ATOM 575 O O . ASP A 1 75 ? 6.93 -5.816 -13.688 1 97.94 75 ASP A O 1
ATOM 579 N N . ARG A 1 76 ? 6.785 -7.984 -14.094 1 97.06 76 ARG A N 1
ATOM 580 C CA . ARG A 1 76 ? 6.047 -7.754 -15.336 1 97.06 76 ARG A CA 1
ATOM 581 C C . ARG A 1 76 ? 4.633 -7.262 -15.039 1 97.06 76 ARG A C 1
ATOM 583 O O . ARG A 1 76 ? 3.996 -6.641 -15.898 1 97.06 76 ARG A O 1
ATOM 590 N N . ALA A 1 77 ? 4.098 -7.547 -13.852 1 97.5 77 ALA A N 1
ATOM 591 C CA . ALA A 1 77 ? 2.77 -7.09 -13.453 1 97.5 77 ALA A CA 1
ATOM 592 C C . ALA A 1 77 ? 2.777 -5.598 -13.133 1 97.5 77 ALA A C 1
ATOM 594 O O . ALA A 1 77 ? 3.826 -5.031 -12.82 1 97.5 77 ALA A O 1
ATOM 595 N N . PRO A 1 78 ? 1.622 -4.902 -13.195 1 96.88 78 PRO A N 1
ATOM 596 C CA . PRO A 1 78 ? 1.543 -3.467 -12.906 1 96.88 78 PRO A CA 1
ATOM 597 C C . PRO A 1 78 ? 1.644 -3.156 -11.414 1 96.88 78 PRO A C 1
ATOM 599 O O . PRO A 1 78 ? 1.654 -1.986 -11.023 1 96.88 78 PRO A O 1
ATOM 602 N N . GLY A 1 79 ? 1.759 -4.109 -10.562 1 96.5 79 GLY A N 1
ATOM 603 C CA . GLY A 1 79 ? 1.903 -3.928 -9.125 1 96.5 79 GLY A CA 1
ATOM 604 C C . GLY A 1 79 ? 2.375 -5.176 -8.406 1 96.5 79 GLY A C 1
ATOM 605 O O . GLY A 1 79 ? 2.467 -6.25 -9.016 1 96.5 79 GLY A O 1
ATOM 606 N N . PRO A 1 80 ? 2.617 -5.031 -7.066 1 97.5 80 PRO A N 1
ATOM 607 C CA . PRO A 1 80 ? 3.098 -6.184 -6.297 1 97.5 80 PRO A CA 1
ATOM 608 C C . PRO A 1 80 ? 1.993 -7.191 -5.992 1 97.5 80 PRO A C 1
ATOM 610 O O . PRO A 1 80 ? 0.819 -6.82 -5.906 1 97.5 80 PRO A O 1
ATOM 613 N N . GLY A 1 81 ? 2.373 -8.445 -5.82 1 95.56 81 GLY A N 1
ATOM 614 C CA . GLY A 1 81 ? 1.408 -9.445 -5.391 1 95.56 81 GLY A CA 1
ATOM 615 C C . GLY A 1 81 ? 1.808 -10.859 -5.766 1 95.56 81 GLY A C 1
ATOM 616 O O . GLY A 1 81 ? 1.329 -11.828 -5.168 1 95.56 81 GLY A O 1
ATOM 617 N N . GLY A 1 82 ? 2.73 -10.945 -6.816 1 94.31 82 GLY A N 1
ATOM 618 C CA . GLY A 1 82 ? 3.027 -12.273 -7.32 1 94.31 82 GLY A CA 1
ATOM 619 C C . GLY A 1 82 ? 1.797 -13.016 -7.809 1 94.31 82 GLY A C 1
ATOM 620 O O . GLY A 1 82 ? 0.949 -12.445 -8.492 1 94.31 82 GLY A O 1
ATOM 621 N N . ASN A 1 83 ? 1.747 -14.25 -7.457 1 92.56 83 ASN A N 1
ATOM 622 C CA . ASN A 1 83 ? 0.605 -15.055 -7.871 1 92.56 83 ASN A CA 1
ATOM 623 C C . ASN A 1 83 ? -0.698 -14.531 -7.277 1 92.56 83 ASN A C 1
ATOM 625 O O . ASN A 1 83 ? -1.778 -14.797 -7.805 1 92.56 83 ASN A O 1
ATOM 629 N N . TRP A 1 84 ? -0.648 -13.758 -6.27 1 94.31 84 TRP A N 1
ATOM 630 C CA . TRP A 1 84 ? -1.841 -13.336 -5.543 1 94.31 84 TRP A CA 1
ATOM 631 C C . TRP A 1 84 ? -2.318 -11.977 -6.027 1 94.31 84 TRP A C 1
ATOM 633 O O . TRP A 1 84 ? -3.172 -11.344 -5.398 1 94.31 84 TRP A O 1
ATOM 643 N N . PHE A 1 85 ? -1.738 -11.523 -7.121 1 94.81 85 PHE A N 1
ATOM 644 C CA . PHE A 1 85 ? -2.244 -10.336 -7.797 1 94.81 85 PHE A CA 1
ATOM 645 C C . PHE A 1 85 ? -3.479 -10.664 -8.625 1 94.81 85 PHE A C 1
ATOM 647 O O . PHE A 1 85 ? -3.361 -11.055 -9.789 1 94.81 85 PHE A O 1
ATOM 654 N N . TYR A 1 86 ? -4.656 -10.492 -8.047 1 93.81 86 TYR A N 1
ATOM 655 C CA . TYR A 1 86 ? -5.902 -10.828 -8.727 1 93.81 86 TYR A CA 1
ATOM 656 C C . TYR A 1 86 ? -6.309 -9.734 -9.703 1 93.81 86 TYR A C 1
ATOM 658 O O . TYR A 1 86 ? -6.176 -8.547 -9.398 1 93.81 86 TYR A O 1
ATOM 666 N N . SER A 1 87 ? -6.785 -10.141 -10.828 1 93.38 87 SER A N 1
ATOM 667 C CA . SER A 1 87 ? -7.41 -9.297 -11.844 1 93.38 87 SER A CA 1
ATOM 668 C C . SER A 1 87 ? -8.516 -10.047 -12.586 1 93.38 87 SER A C 1
ATOM 670 O O . SER A 1 87 ? -8.453 -11.273 -12.727 1 93.38 87 SER A O 1
ATOM 672 N N . GLU A 1 88 ? -9.508 -9.297 -13.031 1 93.12 88 GLU A N 1
ATOM 673 C CA . GLU A 1 88 ? -10.547 -9.898 -13.859 1 93.12 88 GLU A CA 1
ATOM 674 C C . GLU A 1 88 ? -10.016 -10.234 -15.25 1 93.12 88 GLU A C 1
ATOM 676 O O . GLU A 1 88 ? -10.586 -11.07 -15.953 1 93.12 88 GLU A O 1
ATOM 681 N N . GLU A 1 89 ? -8.906 -9.617 -15.562 1 94.38 89 GLU A N 1
ATOM 682 C CA . GLU A 1 89 ? -8.266 -9.93 -16.844 1 94.38 89 GLU A CA 1
ATOM 683 C C . GLU A 1 89 ? -7.727 -11.359 -16.844 1 94.38 89 GLU A C 1
ATOM 685 O O . GLU A 1 89 ? -7.406 -11.914 -15.797 1 94.38 89 GLU A O 1
ATOM 690 N N . VAL A 1 90 ? -7.664 -11.93 -18.016 1 95 90 VAL A N 1
ATOM 691 C CA . VAL A 1 90 ? -7.082 -13.258 -18.172 1 95 90 VAL A CA 1
ATOM 692 C C . VAL A 1 90 ? -5.918 -13.195 -19.156 1 95 90 VAL A C 1
ATOM 694 O O . VAL A 1 90 ? -5.848 -12.289 -19.984 1 95 90 VAL A O 1
ATOM 697 N N . PRO A 1 91 ? -4.977 -14.109 -19.016 1 94.06 91 PRO A N 1
ATOM 698 C CA . PRO A 1 91 ? -3.867 -14.117 -19.969 1 94.06 91 PRO A CA 1
ATOM 699 C C . PRO A 1 91 ? -4.328 -14.32 -21.422 1 94.06 91 PRO A C 1
ATOM 701 O O . PRO A 1 91 ? -5.43 -14.828 -21.656 1 94.06 91 PRO A O 1
ATOM 704 N N . ALA A 1 92 ? -3.494 -13.883 -22.375 1 90.88 92 ALA A N 1
ATOM 705 C CA . ALA A 1 92 ? -3.725 -14.219 -23.781 1 90.88 92 ALA A CA 1
ATOM 706 C C . ALA A 1 92 ? -3.777 -15.727 -23.969 1 90.88 92 ALA A C 1
ATOM 708 O O . ALA A 1 92 ? -3.227 -16.484 -23.172 1 90.88 92 ALA A O 1
ATOM 709 N N . ARG A 1 93 ? -4.406 -16.109 -25 1 90 93 ARG A N 1
ATOM 710 C CA . ARG A 1 93 ? -4.688 -17.516 -25.25 1 90 93 ARG A CA 1
ATOM 711 C C . ARG A 1 93 ? -3.398 -18.328 -25.359 1 90 93 ARG A C 1
ATOM 713 O O . ARG A 1 93 ? -2.447 -17.906 -26.016 1 90 93 ARG A O 1
ATOM 720 N N . GLU A 1 94 ? -3.387 -19.406 -24.672 1 86.56 94 GLU A N 1
ATOM 721 C CA . GLU A 1 94 ? -2.242 -20.312 -24.672 1 86.56 94 GLU A CA 1
ATOM 722 C C . GLU A 1 94 ? -2.176 -21.141 -25.953 1 86.56 94 GLU A C 1
ATOM 724 O O . GLU A 1 94 ? -3.137 -21.172 -26.719 1 86.56 94 GLU A O 1
ATOM 729 N N . SER A 1 95 ? -1.045 -21.766 -26.031 1 87.81 95 SER A N 1
ATOM 730 C CA . SER A 1 95 ? -0.84 -22.656 -27.172 1 87.81 95 SER A CA 1
ATOM 731 C C . SER A 1 95 ? -1.448 -24.031 -26.922 1 87.81 95 SER A C 1
ATOM 733 O O . SER A 1 95 ? -1.498 -24.5 -25.781 1 87.81 95 SER A O 1
ATOM 735 N N . TYR A 1 96 ? -1.916 -24.625 -27.953 1 92.25 96 TYR A N 1
ATOM 736 C CA . TYR A 1 96 ? -2.414 -26 -27.953 1 92.25 96 TYR A CA 1
ATOM 737 C C . TYR A 1 96 ? -1.659 -26.844 -28.969 1 92.25 96 TYR A C 1
ATOM 739 O O . TYR A 1 96 ? -1.809 -26.656 -30.188 1 92.25 96 TYR A O 1
ATOM 747 N N . PRO A 1 97 ? -0.855 -27.719 -28.578 1 91.56 97 PRO A N 1
ATOM 748 C CA . PRO A 1 97 ? -0.432 -28.016 -27.203 1 91.56 97 PRO A CA 1
ATOM 749 C C . PRO A 1 97 ? 0.607 -27.031 -26.688 1 91.56 97 PRO A C 1
ATOM 751 O O . PRO A 1 97 ? 0.659 -25.875 -27.141 1 91.56 97 PRO A O 1
ATOM 754 N N . ASP A 1 98 ? 1.428 -27.484 -25.734 1 84.94 98 ASP A N 1
ATOM 755 C CA . ASP A 1 98 ? 2.447 -26.656 -25.094 1 84.94 98 ASP A CA 1
ATOM 756 C C . ASP A 1 98 ? 3.326 -25.953 -26.141 1 84.94 98 ASP A C 1
ATOM 758 O O . ASP A 1 98 ? 3.701 -26.562 -27.141 1 84.94 98 ASP A O 1
ATOM 762 N N . GLU A 1 99 ? 3.609 -24.672 -25.859 1 78 99 GLU A N 1
ATOM 763 C CA . GLU A 1 99 ? 4.68 -24.031 -26.625 1 78 99 GLU A CA 1
ATOM 764 C C . GLU A 1 99 ? 6.039 -24.641 -26.266 1 78 99 GLU A C 1
ATOM 766 O O . GLU A 1 99 ? 6.262 -25.047 -25.125 1 78 99 GLU A O 1
ATOM 771 N N . PRO A 1 100 ? 6.855 -24.656 -27.281 1 72.38 100 PRO A N 1
ATOM 772 C CA . PRO A 1 100 ? 8.203 -25.125 -26.938 1 72.38 100 PRO A CA 1
ATOM 773 C C . PRO A 1 100 ? 8.875 -24.266 -25.875 1 72.38 100 PRO A C 1
ATOM 775 O O . PRO A 1 100 ? 8.688 -23.047 -25.844 1 72.38 100 PRO A O 1
ATOM 778 N N . LEU A 1 101 ? 9.609 -24.938 -25 1 67.12 101 LEU A N 1
ATOM 779 C CA . LEU A 1 101 ? 10.312 -24.25 -23.938 1 67.12 101 LEU A CA 1
ATOM 780 C C . LEU A 1 101 ? 11.469 -23.422 -24.484 1 67.12 101 LEU A C 1
ATOM 782 O O . LEU A 1 101 ? 12.109 -23.828 -25.469 1 67.12 101 LEU A O 1
ATOM 786 N N . GLY A 1 102 ? 11.773 -22.359 -23.969 1 61.88 102 GLY A N 1
ATOM 787 C CA . GLY A 1 102 ? 13 -21.625 -24.219 1 61.88 102 GLY A CA 1
ATOM 788 C C . GLY A 1 102 ? 12.891 -20.672 -25.406 1 61.88 102 GLY A C 1
ATOM 789 O O . GLY A 1 102 ? 13.898 -20.203 -25.922 1 61.88 102 GLY A O 1
ATOM 790 N N . LYS A 1 103 ? 11.695 -20.594 -25.875 1 67.38 103 LYS A N 1
ATOM 791 C CA . LYS A 1 103 ? 11.578 -19.609 -26.953 1 67.38 103 LYS A CA 1
ATOM 792 C C . LYS A 1 103 ? 11.867 -18.203 -26.438 1 67.38 103 LYS A C 1
ATOM 794 O O . LYS A 1 103 ? 11.273 -17.75 -25.453 1 67.38 103 LYS A O 1
ATOM 799 N N . GLN A 1 104 ? 12.961 -17.688 -27.109 1 70.88 104 GLN A N 1
ATOM 800 C CA . GLN A 1 104 ? 13.359 -16.344 -26.703 1 70.88 104 GLN A CA 1
ATOM 801 C C . GLN A 1 104 ? 12.406 -15.289 -27.266 1 70.88 104 GLN A C 1
ATOM 803 O O . GLN A 1 104 ? 11.945 -15.406 -28.391 1 70.88 104 GLN A O 1
ATOM 808 N N . LYS A 1 105 ? 12.062 -14.398 -26.438 1 79.81 105 LYS A N 1
ATOM 809 C CA . LYS A 1 105 ? 11.258 -13.266 -26.891 1 79.81 105 LYS A CA 1
ATOM 810 C C . LYS A 1 105 ? 12.07 -12.32 -27.766 1 79.81 105 LYS A C 1
ATOM 812 O O . LYS A 1 105 ? 13.281 -12.172 -27.562 1 79.81 105 LYS A O 1
ATOM 817 N N . TRP A 1 106 ? 11.453 -11.758 -28.688 1 84.88 106 TRP A N 1
ATOM 818 C CA . TRP A 1 106 ? 12.117 -10.812 -29.562 1 84.88 106 TRP A CA 1
ATOM 819 C C . TRP A 1 106 ? 12.531 -9.555 -28.812 1 84.88 106 TRP A C 1
ATOM 821 O O . TRP A 1 106 ? 11.758 -9.016 -28.016 1 84.88 106 TRP A O 1
ATOM 831 N N . VAL A 1 107 ? 13.766 -9.172 -29.062 1 92.19 107 VAL A N 1
ATOM 832 C CA . VAL A 1 107 ? 14.305 -7.918 -28.531 1 92.19 107 VAL A CA 1
ATOM 833 C C . VAL A 1 107 ? 14.922 -7.105 -29.672 1 92.19 107 VAL A C 1
ATOM 835 O O . VAL A 1 107 ? 15.539 -7.664 -30.578 1 92.19 107 VAL A O 1
ATOM 838 N N . PRO A 1 108 ? 14.75 -5.766 -29.609 1 95.19 108 PRO A N 1
ATOM 839 C CA . PRO A 1 108 ? 15.391 -4.949 -30.641 1 95.19 108 PRO A CA 1
ATOM 840 C C . PRO A 1 108 ? 16.906 -5.129 -30.688 1 95.19 108 PRO A C 1
ATOM 842 O O . PRO A 1 108 ? 17.531 -5.34 -29.641 1 95.19 108 PRO A O 1
ATOM 845 N N . ASP A 1 109 ? 17.516 -4.945 -31.844 1 93.5 109 ASP A N 1
ATOM 846 C CA . ASP A 1 109 ? 18.938 -5.148 -32.062 1 93.5 109 ASP A CA 1
ATOM 847 C C . ASP A 1 109 ? 19.766 -4.098 -31.297 1 93.5 109 ASP A C 1
ATOM 849 O O . ASP A 1 109 ? 20.875 -4.383 -30.844 1 93.5 109 ASP A O 1
ATOM 853 N N . HIS A 1 110 ? 19.188 -2.893 -31.266 1 96.25 110 HIS A N 1
ATOM 854 C CA . HIS A 1 110 ? 19.891 -1.795 -30.594 1 96.25 110 HIS A CA 1
ATOM 855 C C . HIS A 1 110 ? 19.094 -1.294 -29.391 1 96.25 110 HIS A C 1
ATOM 857 O O . HIS A 1 110 ? 17.906 -0.996 -29.5 1 96.25 110 HIS A O 1
ATOM 863 N N . LEU A 1 111 ? 19.875 -1.256 -28.312 1 96.88 111 LEU A N 1
ATOM 864 C CA . LEU A 1 111 ? 19.234 -0.803 -27.078 1 96.88 111 LEU A CA 1
ATOM 865 C C . LEU A 1 111 ? 19.922 0.448 -26.531 1 96.88 111 LEU A C 1
ATOM 867 O O . LEU A 1 111 ? 21.125 0.601 -26.672 1 96.88 111 LEU A O 1
ATOM 871 N N . PRO A 1 112 ? 19.219 1.411 -25.906 1 97.62 112 PRO A N 1
ATOM 872 C CA . PRO A 1 112 ? 17.781 1.362 -25.641 1 97.62 112 PRO A CA 1
ATOM 873 C C . PRO A 1 112 ? 16.938 1.571 -26.906 1 97.62 112 PRO A C 1
ATOM 875 O O . PRO A 1 112 ? 17.438 2.096 -27.906 1 97.62 112 PRO A O 1
ATOM 878 N N . ALA A 1 113 ? 15.734 1.099 -26.859 1 98.38 113 ALA A N 1
ATOM 879 C CA . ALA A 1 113 ? 14.805 1.223 -27.984 1 98.38 113 ALA A CA 1
ATOM 880 C C . ALA A 1 113 ? 13.398 1.562 -27.5 1 98.38 113 ALA A C 1
ATOM 882 O O . ALA A 1 113 ? 13.062 1.311 -26.344 1 98.38 113 ALA A O 1
ATOM 883 N N . THR A 1 114 ? 12.578 2.203 -28.328 1 97.94 114 THR A N 1
ATOM 884 C CA . THR A 1 114 ? 11.18 2.525 -28.062 1 97.94 114 THR A CA 1
ATOM 885 C C . THR A 1 114 ? 10.312 2.176 -29.266 1 97.94 114 THR A C 1
ATOM 887 O O . THR A 1 114 ? 10.711 2.404 -30.422 1 97.94 114 THR A O 1
ATOM 890 N N . GLN A 1 115 ? 9.227 1.597 -29.031 1 96.94 115 GLN A N 1
ATOM 891 C CA . GLN A 1 115 ? 8.234 1.289 -30.062 1 96.94 115 GLN A CA 1
ATOM 892 C C . GLN A 1 115 ? 6.828 1.64 -29.594 1 96.94 115 GLN A C 1
ATOM 894 O O . GLN A 1 115 ? 6.504 1.484 -28.406 1 96.94 115 GLN A O 1
ATOM 899 N N . TYR A 1 116 ? 6.035 2.111 -30.484 1 97.5 116 TYR A N 1
ATOM 900 C CA . TYR A 1 116 ? 4.633 2.396 -30.219 1 97.5 116 TYR A CA 1
ATOM 901 C C . TYR A 1 116 ? 3.727 1.427 -30.969 1 97.5 116 TYR A C 1
ATOM 903 O O . TYR A 1 116 ? 3.912 1.192 -32.156 1 97.5 116 TYR A O 1
ATOM 911 N N . TYR A 1 117 ? 2.832 0.839 -30.234 1 97.75 117 TYR A N 1
ATOM 912 C CA . TYR A 1 117 ? 1.897 -0.108 -30.844 1 97.75 117 TYR A CA 1
ATOM 913 C C . TYR A 1 117 ? 0.5 0.491 -30.938 1 97.75 117 TYR A C 1
ATOM 915 O O . TYR A 1 117 ? 0.046 1.176 -30.016 1 97.75 117 TYR A O 1
ATOM 923 N N . GLN A 1 118 ? -0.147 0.248 -32.062 1 97.12 118 GLN A N 1
ATOM 924 C CA . GLN A 1 118 ? -1.555 0.562 -32.281 1 97.12 118 GLN A CA 1
ATOM 925 C C . GLN A 1 118 ? -2.404 -0.705 -32.312 1 97.12 118 GLN A C 1
ATOM 927 O O . GLN A 1 118 ? -1.871 -1.816 -32.281 1 97.12 118 GLN A O 1
ATOM 932 N N . GLU A 1 119 ? -3.689 -0.421 -32.312 1 96.75 119 GLU A N 1
ATOM 933 C CA . GLU A 1 119 ? -4.613 -1.552 -32.344 1 96.75 119 GLU A CA 1
ATOM 934 C C . GLU A 1 119 ? -4.328 -2.461 -33.531 1 96.75 119 GLU A C 1
ATOM 936 O O . GLU A 1 119 ? -4.223 -1.99 -34.656 1 96.75 119 GLU A O 1
ATOM 941 N N . GLY A 1 120 ? -4.074 -3.773 -33.281 1 94.12 120 GLY A N 1
ATOM 942 C CA . GLY A 1 120 ? -3.924 -4.738 -34.344 1 94.12 120 GLY A CA 1
ATOM 943 C C . GLY A 1 120 ? -2.479 -4.965 -34.75 1 94.12 120 GLY A C 1
ATOM 944 O O . GLY A 1 120 ? -2.17 -5.906 -35.469 1 94.12 120 GLY A O 1
ATOM 945 N N . ASP A 1 121 ? -1.585 -4.121 -34.281 1 93.56 121 ASP A N 1
ATOM 946 C CA . ASP A 1 121 ? -0.177 -4.273 -34.656 1 93.56 121 ASP A CA 1
ATOM 947 C C . ASP A 1 121 ? 0.347 -5.648 -34.219 1 93.56 121 ASP A C 1
ATOM 949 O O . ASP A 1 121 ? 0.14 -6.078 -33.094 1 93.56 121 ASP A O 1
ATOM 953 N N . GLY A 1 122 ? 1.024 -6.328 -35.219 1 89.25 122 GLY A N 1
ATOM 954 C CA . GLY A 1 122 ? 1.588 -7.637 -34.938 1 89.25 122 GLY A CA 1
ATOM 955 C C . GLY A 1 122 ? 0.534 -8.703 -34.688 1 89.25 122 GLY A C 1
ATOM 956 O O . GLY A 1 122 ? 0.815 -9.734 -34.094 1 89.25 122 GLY A O 1
ATOM 957 N N . GLY A 1 123 ? -0.728 -8.422 -34.969 1 90.62 123 GLY A N 1
ATOM 958 C CA . GLY A 1 123 ? -1.798 -9.398 -34.875 1 90.62 123 GLY A CA 1
ATOM 959 C C . GLY A 1 123 ? -2.439 -9.438 -33.5 1 90.62 123 GLY A C 1
ATOM 960 O O . GLY A 1 123 ? -3.219 -10.352 -33.219 1 90.62 123 GLY A O 1
ATOM 961 N N . LEU A 1 124 ? -2.076 -8.508 -32.656 1 92.94 124 LEU A N 1
ATOM 962 C CA . LEU A 1 124 ? -2.633 -8.469 -31.328 1 92.94 124 LEU A CA 1
ATOM 963 C C . LEU A 1 124 ? -3.369 -7.152 -31.078 1 92.94 124 LEU A C 1
ATOM 965 O O . LEU A 1 124 ? -2.918 -6.094 -31.516 1 92.94 124 LEU A O 1
ATOM 969 N N . SER A 1 125 ? -4.484 -7.285 -30.453 1 95.19 125 SER A N 1
ATOM 970 C CA . SER A 1 125 ? -5.098 -6.066 -29.922 1 95.19 125 SER A CA 1
ATOM 971 C C . SER A 1 125 ? -4.23 -5.434 -28.844 1 95.19 125 SER A C 1
ATOM 973 O O . SER A 1 125 ? -3.32 -6.074 -28.312 1 95.19 125 SER A O 1
ATOM 975 N N . LEU A 1 126 ? -4.426 -4.137 -28.562 1 96.94 126 LEU A N 1
ATOM 976 C CA . LEU A 1 126 ? -3.695 -3.467 -27.484 1 96.94 126 LEU A CA 1
ATOM 977 C C . LEU A 1 126 ? -3.92 -4.172 -26.156 1 96.94 126 LEU A C 1
ATOM 979 O O . LEU A 1 126 ? -2.982 -4.336 -25.359 1 96.94 126 LEU A O 1
ATOM 983 N N . ASP A 1 127 ? -5.141 -4.578 -25.969 1 95.94 127 ASP A N 1
ATOM 984 C CA . ASP A 1 127 ? -5.488 -5.297 -24.75 1 95.94 127 ASP A CA 1
ATOM 985 C C . ASP A 1 127 ? -4.746 -6.625 -24.656 1 95.94 127 ASP A C 1
ATOM 987 O O . ASP A 1 127 ? -4.203 -6.973 -23.609 1 95.94 127 ASP A O 1
ATOM 991 N N . GLU A 1 128 ? -4.723 -7.375 -25.688 1 95 128 GLU A N 1
ATOM 992 C CA . GLU A 1 128 ? -4.02 -8.648 -25.719 1 95 128 GLU A CA 1
ATOM 993 C C . GLU A 1 128 ? -2.521 -8.461 -25.484 1 95 128 GLU A C 1
ATOM 995 O O . GLU A 1 128 ? -1.887 -9.258 -24.797 1 95 128 GLU A O 1
ATOM 1000 N N . ARG A 1 129 ? -1.996 -7.441 -26.125 1 96.19 129 ARG A N 1
ATOM 1001 C CA . ARG A 1 129 ? -0.578 -7.141 -25.953 1 96.19 129 ARG A CA 1
ATOM 1002 C C . ARG A 1 129 ? -0.245 -6.848 -24.5 1 96.19 129 ARG A C 1
ATOM 1004 O O . ARG A 1 129 ? 0.771 -7.32 -23.984 1 96.19 129 ARG A O 1
ATOM 1011 N N . TRP A 1 130 ? -1.076 -6.055 -23.875 1 97.56 130 TRP A N 1
ATOM 1012 C CA . TRP A 1 130 ? -0.916 -5.734 -22.469 1 97.56 130 TRP A CA 1
ATOM 1013 C C . TRP A 1 130 ? -0.971 -6.996 -21.609 1 97.56 130 TRP A C 1
ATOM 1015 O O . TRP A 1 130 ? -0.088 -7.23 -20.781 1 97.56 130 TRP A O 1
ATOM 1025 N N . ARG A 1 131 ? -1.912 -7.879 -21.859 1 96.62 131 ARG A N 1
ATOM 1026 C CA . ARG A 1 131 ? -2.115 -9.086 -21.078 1 96.62 131 ARG A CA 1
ATOM 1027 C C . ARG A 1 131 ? -1.012 -10.109 -21.344 1 96.62 131 ARG A C 1
ATOM 1029 O O . ARG A 1 131 ? -0.641 -10.875 -20.453 1 96.62 131 ARG A O 1
ATOM 1036 N N . GLU A 1 132 ? -0.549 -10.102 -22.516 1 94 132 GLU A N 1
ATOM 1037 C CA . GLU A 1 132 ? 0.588 -10.969 -22.828 1 94 132 GLU A CA 1
ATOM 1038 C C . GLU A 1 132 ? 1.822 -10.555 -22.031 1 94 132 GLU A C 1
ATOM 1040 O O . GLU A 1 132 ? 2.594 -11.406 -21.578 1 94 132 GLU A O 1
ATOM 1045 N N . HIS A 1 133 ? 1.918 -9.289 -21.844 1 95.56 133 HIS A N 1
ATOM 1046 C CA . HIS A 1 133 ? 3.086 -8.742 -21.172 1 95.56 133 HIS A CA 1
ATOM 1047 C C . HIS A 1 133 ? 3.02 -9.008 -19.672 1 95.56 133 HIS A C 1
ATOM 1049 O O . HIS A 1 133 ? 3.949 -9.578 -19.094 1 95.56 133 HIS A O 1
ATOM 1055 N N . TRP A 1 134 ? 1.909 -8.586 -19.031 1 95.44 134 TRP A N 1
ATOM 1056 C CA . TRP A 1 134 ? 1.934 -8.633 -17.578 1 95.44 134 TRP A CA 1
ATOM 1057 C C . TRP A 1 134 ? 1.455 -9.992 -17.062 1 95.44 134 TRP A C 1
ATOM 1059 O O . TRP A 1 134 ? 1.666 -10.336 -15.906 1 95.44 134 TRP A O 1
ATOM 1069 N N . LEU A 1 135 ? 0.758 -10.773 -17.984 1 94.5 135 LEU A N 1
ATOM 1070 C CA . LEU A 1 135 ? 0.396 -12.156 -17.688 1 94.5 135 LEU A CA 1
ATOM 1071 C C . LEU A 1 135 ? -0.458 -12.234 -16.438 1 94.5 135 LEU A C 1
ATOM 1073 O O . LEU A 1 135 ? 0.005 -12.703 -15.391 1 94.5 135 LEU A O 1
ATOM 1077 N N . PRO A 1 136 ? -1.786 -11.867 -16.594 1 96.75 136 PRO A N 1
ATOM 1078 C CA . PRO A 1 136 ? -2.67 -12.008 -15.43 1 96.75 136 PRO A CA 1
ATOM 1079 C C . PRO A 1 136 ? -2.533 -13.367 -14.75 1 96.75 136 PRO A C 1
ATOM 1081 O O . PRO A 1 136 ? -2.359 -14.383 -15.422 1 96.75 136 PRO A O 1
ATOM 1084 N N . ARG A 1 137 ? -2.576 -13.359 -13.445 1 96.06 137 ARG A N 1
ATOM 1085 C CA . ARG A 1 137 ? -2.18 -14.516 -12.641 1 96.06 137 ARG A CA 1
ATOM 1086 C C . ARG A 1 137 ? -3.314 -15.531 -12.539 1 96.06 137 ARG A C 1
ATOM 1088 O O . ARG A 1 137 ? -4.484 -15.18 -12.719 1 96.06 137 ARG A O 1
ATOM 1095 N N . PRO A 1 138 ? -2.957 -16.828 -12.305 1 94.75 138 PRO A N 1
ATOM 1096 C CA . PRO A 1 138 ? -3.947 -17.906 -12.305 1 94.75 138 PRO A CA 1
ATOM 1097 C C . PRO A 1 138 ? -4.66 -18.047 -10.961 1 94.75 138 PRO A C 1
ATOM 1099 O O . PRO A 1 138 ? -4.695 -19.141 -10.398 1 94.75 138 PRO A O 1
ATOM 1102 N N . ILE A 1 139 ? -5.211 -17.031 -10.461 1 95.81 139 ILE A N 1
ATOM 1103 C CA . ILE A 1 139 ? -6.066 -17.031 -9.273 1 95.81 139 ILE A CA 1
ATOM 1104 C C . ILE A 1 139 ? -7.457 -16.516 -9.641 1 95.81 139 ILE A C 1
ATOM 1106 O O . ILE A 1 139 ? -7.637 -15.883 -10.68 1 95.81 139 ILE A O 1
ATOM 1110 N N . TRP A 1 140 ? -8.398 -16.859 -8.859 1 96.94 140 TRP A N 1
ATOM 1111 C CA . TRP A 1 140 ? -9.766 -16.469 -9.188 1 96.94 140 TRP A CA 1
ATOM 1112 C C . TRP A 1 140 ? -10.484 -15.914 -7.961 1 96.94 140 TRP A C 1
ATOM 1114 O O . TRP A 1 140 ? -9.922 -15.891 -6.863 1 96.94 140 TRP A O 1
ATOM 1124 N N . ASP A 1 141 ? -11.602 -15.414 -8.133 1 95.88 141 ASP A N 1
ATOM 1125 C CA . ASP A 1 141 ? -12.297 -14.531 -7.195 1 95.88 141 ASP A CA 1
ATOM 1126 C C . ASP A 1 141 ? -12.508 -15.227 -5.852 1 95.88 141 ASP A C 1
ATOM 1128 O O . ASP A 1 141 ? -12.242 -14.641 -4.801 1 95.88 141 ASP A O 1
ATOM 1132 N N . SER A 1 142 ? -12.938 -16.469 -5.793 1 94.81 142 SER A N 1
ATOM 1133 C CA . SER A 1 142 ? -13.344 -17.156 -4.578 1 94.81 142 SER A CA 1
ATOM 1134 C C . SER A 1 142 ? -12.195 -17.969 -3.994 1 94.81 142 SER A C 1
ATOM 1136 O O . SER A 1 142 ? -12.359 -18.672 -2.988 1 94.81 142 SER A O 1
ATOM 1138 N N . LEU A 1 143 ? -11.039 -17.875 -4.621 1 95 143 LEU A N 1
ATOM 1139 C CA . LEU A 1 143 ? -9.922 -18.719 -4.195 1 95 143 LEU A CA 1
ATOM 1140 C C . LEU A 1 143 ? -9.438 -18.312 -2.809 1 95 143 LEU A C 1
ATOM 1142 O O . LEU A 1 143 ? -9.438 -17.141 -2.461 1 95 143 LEU A O 1
ATOM 1146 N N . ALA A 1 144 ? -9.078 -19.312 -2.012 1 91.31 144 ALA A N 1
ATOM 1147 C CA . ALA A 1 144 ? -8.375 -19.125 -0.743 1 91.31 144 ALA A CA 1
ATOM 1148 C C . ALA A 1 144 ? -7.055 -19.875 -0.725 1 91.31 144 ALA A C 1
ATOM 1150 O O . ALA A 1 144 ? -6.824 -20.766 -1.561 1 91.31 144 ALA A O 1
ATOM 1151 N N . THR A 1 145 ? -6.242 -19.5 0.173 1 87.88 145 THR A N 1
ATOM 1152 C CA . THR A 1 145 ? -4.992 -20.219 0.326 1 87.88 145 THR A CA 1
ATOM 1153 C C . THR A 1 145 ? -5.258 -21.672 0.738 1 87.88 145 THR A C 1
ATOM 1155 O O . THR A 1 145 ? -6.27 -21.969 1.377 1 87.88 145 THR A O 1
ATOM 1158 N N . ASN A 1 146 ? -4.332 -22.5 0.28 1 78 146 ASN A N 1
ATOM 1159 C CA . ASN A 1 146 ? -4.367 -23.875 0.787 1 78 146 ASN A CA 1
ATOM 1160 C C . ASN A 1 146 ? -3.686 -23.984 2.148 1 78 146 ASN A C 1
ATOM 1162 O O . ASN A 1 146 ? -4.066 -24.812 2.971 1 78 146 ASN A O 1
ATOM 1166 N N . SER A 1 147 ? -2.682 -23.109 2.305 1 78.88 147 SER A N 1
ATOM 1167 C CA . SER A 1 147 ? -1.923 -23.109 3.551 1 78.88 147 SER A CA 1
ATOM 1168 C C . SER A 1 147 ? -2.559 -22.188 4.586 1 78.88 147 SER A C 1
ATOM 1170 O O . SER A 1 147 ? -3.109 -21.141 4.238 1 78.88 147 SER A O 1
ATOM 1172 N N . PRO A 1 148 ? -2.375 -22.578 5.871 1 81.25 148 PRO A N 1
ATOM 1173 C CA . PRO A 1 148 ? -2.949 -21.766 6.953 1 81.25 148 PRO A CA 1
ATOM 1174 C C . PRO A 1 148 ? -2.318 -20.391 7.062 1 81.25 148 PRO A C 1
ATOM 1176 O O . PRO A 1 148 ? -1.129 -20.219 6.777 1 81.25 148 PRO A O 1
ATOM 1179 N N . ALA A 1 149 ? -3.119 -19.469 7.625 1 85 149 ALA A N 1
ATOM 1180 C CA . ALA A 1 149 ? -2.715 -18.078 7.781 1 85 149 ALA A CA 1
ATOM 1181 C C . ALA A 1 149 ? -1.436 -17.969 8.609 1 85 149 ALA A C 1
ATOM 1183 O O . ALA A 1 149 ? -0.555 -17.172 8.297 1 85 149 ALA A O 1
ATOM 1184 N N . VAL A 1 150 ? -1.204 -18.781 9.539 1 81.75 150 VAL A N 1
ATOM 1185 C CA . VAL A 1 150 ? -0.122 -18.703 10.516 1 81.75 150 VAL A CA 1
ATOM 1186 C C . VAL A 1 150 ? 1.221 -18.891 9.812 1 81.75 150 VAL A C 1
ATOM 1188 O O . VAL A 1 150 ? 2.229 -18.297 10.211 1 81.75 150 VAL A O 1
ATOM 1191 N N . ILE A 1 151 ? 1.217 -19.641 8.711 1 83.5 151 ILE A N 1
ATOM 1192 C CA . ILE A 1 151 ? 2.496 -19.922 8.062 1 83.5 151 ILE A CA 1
ATOM 1193 C C . ILE A 1 151 ? 2.564 -19.188 6.723 1 83.5 151 ILE A C 1
ATOM 1195 O O . ILE A 1 151 ? 3.549 -19.328 5.992 1 83.5 151 ILE A O 1
ATOM 1199 N N . THR A 1 152 ? 1.465 -18.516 6.387 1 89.44 152 THR A N 1
ATOM 1200 C CA . THR A 1 152 ? 1.394 -17.812 5.109 1 89.44 152 THR A CA 1
ATOM 1201 C C . THR A 1 152 ? 1.304 -16.297 5.324 1 89.44 152 THR A C 1
ATOM 1203 O O . THR A 1 152 ? 0.619 -15.602 4.574 1 89.44 152 THR A O 1
ATOM 1206 N N . GLY A 1 153 ? 1.933 -15.828 6.297 1 90.75 153 GLY A N 1
ATOM 1207 C CA . GLY A 1 153 ? 2 -14.398 6.578 1 90.75 153 GLY A CA 1
ATOM 1208 C C . GLY A 1 153 ? 3.361 -13.797 6.285 1 90.75 153 GLY A C 1
ATOM 1209 O O . GLY A 1 153 ? 4.391 -14.453 6.465 1 90.75 153 GLY A O 1
ATOM 1210 N N . LEU A 1 154 ? 3.404 -12.586 5.746 1 93.5 154 LEU A N 1
ATOM 1211 C CA . LEU A 1 154 ? 4.652 -11.844 5.598 1 93.5 154 LEU A CA 1
ATOM 1212 C C . LEU A 1 154 ? 5.062 -11.195 6.914 1 93.5 154 LEU A C 1
ATOM 1214 O O . LEU A 1 154 ? 4.207 -10.742 7.68 1 93.5 154 LEU A O 1
ATOM 1218 N N . PRO A 1 155 ? 6.332 -11.125 7.074 1 88.88 155 PRO A N 1
ATOM 1219 C CA . PRO A 1 155 ? 6.777 -10.531 8.336 1 88.88 155 PRO A CA 1
ATOM 1220 C C . PRO A 1 155 ? 6.359 -9.07 8.484 1 88.88 155 PRO A C 1
ATOM 1222 O O . PRO A 1 155 ? 6.191 -8.367 7.48 1 88.88 155 PRO A O 1
ATOM 1225 N N . ASP A 1 156 ? 6.039 -8.633 9.688 1 87.12 156 ASP A N 1
ATOM 1226 C CA . ASP A 1 156 ? 5.832 -7.238 10.07 1 87.12 156 ASP A CA 1
ATOM 1227 C C . ASP A 1 156 ? 4.402 -6.793 9.766 1 87.12 156 ASP A C 1
ATOM 1229 O O . ASP A 1 156 ? 4.004 -5.684 10.125 1 87.12 156 ASP A O 1
ATOM 1233 N N . VAL A 1 157 ? 3.664 -7.539 8.984 1 90.44 157 VAL A N 1
ATOM 1234 C CA . VAL A 1 157 ? 2.277 -7.191 8.688 1 90.44 157 VAL A CA 1
ATOM 1235 C C . VAL A 1 157 ? 1.349 -8.297 9.188 1 90.44 157 VAL A C 1
ATOM 1237 O O . VAL A 1 157 ? 1.248 -9.359 8.57 1 90.44 157 VAL A O 1
ATOM 1240 N N . PRO A 1 158 ? 0.607 -8.062 10.164 1 87 158 PRO A N 1
ATOM 1241 C CA . PRO A 1 158 ? -0.346 -9.078 10.617 1 87 158 PRO A CA 1
ATOM 1242 C C . PRO A 1 158 ? -1.623 -9.102 9.781 1 87 158 PRO A C 1
ATOM 1244 O O . PRO A 1 158 ? -1.96 -8.109 9.133 1 87 158 PRO A O 1
ATOM 1247 N N . TYR A 1 159 ? -2.217 -10.312 9.781 1 87.75 159 TYR A N 1
ATOM 1248 C CA . TYR A 1 159 ? -3.588 -10.344 9.281 1 87.75 159 TYR A CA 1
ATOM 1249 C C . TYR A 1 159 ? -4.531 -9.633 10.25 1 87.75 159 TYR A C 1
ATOM 1251 O O . TYR A 1 159 ? -4.223 -9.484 11.43 1 87.75 159 TYR A O 1
ATOM 1259 N N . LEU A 1 160 ? -5.652 -9.234 9.742 1 83.31 160 LEU A N 1
ATOM 1260 C CA . LEU A 1 160 ? -6.668 -8.664 10.617 1 83.31 160 LEU A CA 1
ATOM 1261 C C . LEU A 1 160 ? -7.184 -9.695 11.609 1 83.31 160 LEU A C 1
ATOM 1263 O O . LEU A 1 160 ? -7.164 -10.898 11.328 1 83.31 160 LEU A O 1
ATOM 1267 N N . PRO A 1 161 ? -7.488 -9.391 12.82 1 72 161 PRO A N 1
ATOM 1268 C CA . PRO A 1 161 ? -7.785 -10.312 13.922 1 72 161 PRO A CA 1
ATOM 1269 C C . PRO A 1 161 ? -8.82 -11.367 13.531 1 72 161 PRO A C 1
ATOM 1271 O O . PRO A 1 161 ? -8.719 -12.523 13.969 1 72 161 PRO A O 1
ATOM 1274 N N . ASP A 1 162 ? -9.867 -11.164 12.688 1 74.19 162 ASP A N 1
ATOM 1275 C CA . ASP A 1 162 ? -10.945 -12.109 12.422 1 74.19 162 ASP A CA 1
ATOM 1276 C C . ASP A 1 162 ? -10.742 -12.82 11.086 1 74.19 162 ASP A C 1
ATOM 1278 O O . ASP A 1 162 ? -11.695 -13.344 10.5 1 74.19 162 ASP A O 1
ATOM 1282 N N . HIS A 1 163 ? -9.445 -13.023 10.906 1 80.25 163 HIS A N 1
ATOM 1283 C CA . HIS A 1 163 ? -9.195 -13.719 9.648 1 80.25 163 HIS A CA 1
ATOM 1284 C C . HIS A 1 163 ? -9.383 -15.227 9.805 1 80.25 163 HIS A C 1
ATOM 1286 O O . HIS A 1 163 ? -9.125 -15.781 10.875 1 80.25 163 HIS A O 1
ATOM 1292 N N . PRO A 1 164 ? -9.797 -15.914 8.789 1 82.12 164 PRO A N 1
ATOM 1293 C CA . PRO A 1 164 ? -9.977 -17.359 8.836 1 82.12 164 PRO A CA 1
ATOM 1294 C C . PRO A 1 164 ? -8.656 -18.125 8.773 1 82.12 164 PRO A C 1
ATOM 1296 O O . PRO A 1 164 ? -7.602 -17.516 8.562 1 82.12 164 PRO A O 1
ATOM 1299 N N . TRP A 1 165 ? -8.797 -19.406 8.977 1 78.94 165 TRP A N 1
ATOM 1300 C CA . TRP A 1 165 ? -7.656 -20.297 8.922 1 78.94 165 TRP A CA 1
ATOM 1301 C C . TRP A 1 165 ? -6.992 -20.266 7.551 1 78.94 165 TRP A C 1
ATOM 1303 O O . TRP A 1 165 ? -5.766 -20.234 7.445 1 78.94 165 TRP A O 1
ATOM 1313 N N . VAL A 1 166 ? -7.816 -20.359 6.547 1 84.81 166 VAL A N 1
ATOM 1314 C CA . VAL A 1 166 ? -7.348 -20.125 5.184 1 84.81 166 VAL A CA 1
ATOM 1315 C C . VAL A 1 166 ? -7.738 -18.734 4.727 1 84.81 166 VAL A C 1
ATOM 1317 O O . VAL A 1 166 ? -8.766 -18.188 5.156 1 84.81 166 VAL A O 1
ATOM 1320 N N . ILE A 1 167 ? -6.953 -18.172 3.939 1 91.06 167 ILE A N 1
ATOM 1321 C CA . ILE A 1 167 ? -7.102 -16.75 3.656 1 91.06 167 ILE A CA 1
ATOM 1322 C C . ILE A 1 167 ? -7.676 -16.562 2.256 1 91.06 167 ILE A C 1
ATOM 1324 O O . ILE A 1 167 ? -7.109 -17.047 1.274 1 91.06 167 ILE A O 1
ATOM 1328 N N . PRO A 1 168 ? -8.758 -15.828 2.145 1 92 168 PRO A N 1
ATOM 1329 C CA . PRO A 1 168 ? -9.305 -15.508 0.824 1 92 168 PRO A CA 1
ATOM 1330 C C . PRO A 1 168 ? -8.328 -14.719 -0.047 1 92 168 PRO A C 1
ATOM 1332 O O . PRO A 1 168 ? -7.516 -13.953 0.47 1 92 168 PRO A O 1
ATOM 1335 N N . ALA A 1 169 ? -8.469 -14.844 -1.311 1 93.56 169 ALA A N 1
ATOM 1336 C CA . ALA A 1 169 ? -7.578 -14.25 -2.301 1 93.56 169 ALA A CA 1
ATOM 1337 C C . ALA A 1 169 ? -7.473 -12.734 -2.107 1 93.56 169 ALA A C 1
ATOM 1339 O O . ALA A 1 169 ? -6.375 -12.18 -2.123 1 93.56 169 ALA A O 1
ATOM 1340 N N . HIS A 1 170 ? -8.586 -12.047 -1.861 1 92.75 170 HIS A N 1
ATOM 1341 C CA . HIS A 1 170 ? -8.594 -10.594 -1.734 1 92.75 170 HIS A CA 1
ATOM 1342 C C . HIS A 1 170 ? -7.875 -10.148 -0.463 1 92.75 170 HIS A C 1
ATOM 1344 O O . HIS A 1 170 ? -7.246 -9.094 -0.438 1 92.75 170 HIS A O 1
ATOM 1350 N N . THR A 1 171 ? -7.988 -10.938 0.585 1 93.06 171 THR A N 1
ATOM 1351 C CA . THR A 1 171 ? -7.336 -10.625 1.853 1 93.06 171 THR A CA 1
ATOM 1352 C C . THR A 1 171 ? -5.824 -10.797 1.742 1 93.06 171 THR A C 1
ATOM 1354 O O . THR A 1 171 ? -5.062 -9.969 2.24 1 93.06 171 THR A O 1
ATOM 1357 N N . ILE A 1 172 ? -5.422 -11.844 1.155 1 94.62 172 ILE A N 1
ATOM 1358 C CA . ILE A 1 172 ? -3.992 -12.102 1.024 1 94.62 172 ILE A CA 1
ATOM 1359 C C . ILE A 1 172 ? -3.365 -11.062 0.097 1 94.62 172 ILE A C 1
ATOM 1361 O O . ILE A 1 172 ? -2.223 -10.641 0.304 1 94.62 172 ILE A O 1
ATOM 1365 N N . GLN A 1 173 ? -4.047 -10.695 -0.958 1 95.5 173 GLN A N 1
ATOM 1366 C CA . GLN A 1 173 ? -3.553 -9.641 -1.837 1 95.5 173 GLN A CA 1
ATOM 1367 C C . GLN A 1 173 ? -3.322 -8.344 -1.063 1 95.5 173 GLN A C 1
ATOM 1369 O O . GLN A 1 173 ? -2.295 -7.684 -1.238 1 95.5 173 GLN A O 1
ATOM 1374 N N . ALA A 1 174 ? -4.285 -7.945 -0.253 1 95.31 174 ALA A N 1
ATOM 1375 C CA . ALA A 1 174 ? -4.16 -6.75 0.572 1 95.31 174 ALA A CA 1
ATOM 1376 C C . ALA A 1 174 ? -2.973 -6.859 1.525 1 95.31 174 ALA A C 1
ATOM 1378 O O . ALA A 1 174 ? -2.24 -5.891 1.731 1 95.31 174 ALA A O 1
ATOM 1379 N N . HIS A 1 175 ? -2.812 -8.055 2.072 1 95.81 175 HIS A N 1
ATOM 1380 C CA . HIS A 1 175 ? -1.708 -8.344 2.977 1 95.81 175 HIS A CA 1
ATOM 1381 C C . HIS A 1 175 ? -0.363 -8.133 2.291 1 95.81 175 HIS A C 1
ATOM 1383 O O . HIS A 1 175 ? 0.528 -7.488 2.846 1 95.81 175 HIS A O 1
ATOM 1389 N N . VAL A 1 176 ? -0.24 -8.594 1.09 1 96.81 176 VAL A N 1
ATOM 1390 C CA . VAL A 1 176 ? 1.009 -8.484 0.342 1 96.81 176 VAL A CA 1
ATOM 1391 C C . VAL A 1 176 ? 1.268 -7.027 -0.033 1 96.81 176 VAL A C 1
ATOM 1393 O O . VAL A 1 176 ? 2.395 -6.543 0.082 1 96.81 176 VAL A O 1
ATOM 1396 N N . ARG A 1 177 ? 0.269 -6.285 -0.423 1 96.88 177 ARG A N 1
ATOM 1397 C CA . ARG A 1 177 ? 0.426 -4.879 -0.775 1 96.88 177 ARG A CA 1
ATOM 1398 C C . ARG A 1 177 ? 0.783 -4.043 0.449 1 96.88 177 ARG A C 1
ATOM 1400 O O . ARG A 1 177 ? 1.538 -3.074 0.348 1 96.88 177 ARG A O 1
ATOM 1407 N N . ALA A 1 178 ? 0.184 -4.383 1.589 1 97.12 178 ALA A N 1
ATOM 1408 C CA . ALA A 1 178 ? 0.534 -3.697 2.83 1 97.12 178 ALA A CA 1
ATOM 1409 C C . ALA A 1 178 ? 2.014 -3.873 3.154 1 97.12 178 ALA A C 1
ATOM 1411 O O . ALA A 1 178 ? 2.688 -2.918 3.551 1 97.12 178 ALA A O 1
ATOM 1412 N N . TYR A 1 179 ? 2.479 -5.102 3.006 1 97.06 179 TYR A N 1
ATOM 1413 C CA . TYR A 1 179 ? 3.9 -5.355 3.209 1 97.06 179 TYR A CA 1
ATOM 1414 C C . TYR A 1 179 ? 4.746 -4.516 2.256 1 97.06 179 TYR A C 1
ATOM 1416 O O . TYR A 1 179 ? 5.746 -3.922 2.664 1 97.06 179 TYR A O 1
ATOM 1424 N N . ALA A 1 180 ? 4.371 -4.527 0.969 1 97.88 180 ALA A N 1
ATOM 1425 C CA . ALA A 1 180 ? 5.09 -3.736 -0.027 1 97.88 180 ALA A CA 1
ATOM 1426 C C . ALA A 1 180 ? 5.148 -2.266 0.378 1 97.88 180 ALA A C 1
ATOM 1428 O O . ALA A 1 180 ? 6.215 -1.646 0.332 1 97.88 180 ALA A O 1
ATOM 1429 N N . SER A 1 181 ? 4.039 -1.717 0.842 1 96.62 181 SER A N 1
ATOM 1430 C CA . SER A 1 181 ? 3.986 -0.31 1.227 1 96.62 181 SER A CA 1
ATOM 1431 C C . SER A 1 181 ? 4.84 -0.043 2.461 1 96.62 181 SER A C 1
ATOM 1433 O O . SER A 1 181 ? 5.547 0.966 2.529 1 96.62 181 SER A O 1
ATOM 1435 N N . LEU A 1 182 ? 4.754 -0.953 3.41 1 95.69 182 LEU A N 1
ATOM 1436 C CA . LEU A 1 182 ? 5.516 -0.798 4.645 1 95.69 182 LEU A CA 1
ATOM 1437 C C . LEU A 1 182 ? 7.008 -0.681 4.352 1 95.69 182 LEU A C 1
ATOM 1439 O O . LEU A 1 182 ? 7.727 0.047 5.039 1 95.69 182 LEU A O 1
ATOM 1443 N N . HIS A 1 183 ? 7.426 -1.366 3.318 1 96.06 183 HIS A N 1
ATOM 1444 C CA . HIS A 1 183 ? 8.844 -1.389 2.973 1 96.06 183 HIS A CA 1
ATOM 1445 C C . HIS A 1 183 ? 9.125 -0.513 1.756 1 96.06 183 HIS A C 1
ATOM 1447 O O . HIS A 1 183 ? 10.195 -0.617 1.146 1 96.06 183 HIS A O 1
ATOM 1453 N N . LYS A 1 184 ? 8.141 0.291 1.353 1 95.88 184 LYS A N 1
ATOM 1454 C CA . LYS A 1 184 ? 8.258 1.295 0.3 1 95.88 184 LYS A CA 1
ATOM 1455 C C . LYS A 1 184 ? 8.547 0.645 -1.05 1 95.88 184 LYS A C 1
ATOM 1457 O O . LYS A 1 184 ? 9.422 1.102 -1.792 1 95.88 184 LYS A O 1
ATOM 1462 N N . LEU A 1 185 ? 7.824 -0.446 -1.319 1 97.88 185 LEU A N 1
ATOM 1463 C CA . LEU A 1 185 ? 8.047 -1.209 -2.543 1 97.88 185 LEU A CA 1
ATOM 1464 C C . LEU A 1 185 ? 6.766 -1.289 -3.369 1 97.88 185 LEU A C 1
ATOM 1466 O O . LEU A 1 185 ? 6.707 -2.02 -4.359 1 97.88 185 LEU A O 1
ATOM 1470 N N . ASN A 1 186 ? 5.691 -0.576 -2.91 1 97.62 186 ASN A N 1
ATOM 1471 C CA . ASN A 1 186 ? 4.438 -0.564 -3.656 1 97.62 186 ASN A CA 1
ATOM 1472 C C . ASN A 1 186 ? 4.492 0.409 -4.828 1 97.62 186 ASN A C 1
ATOM 1474 O O . ASN A 1 186 ? 5.457 1.161 -4.973 1 97.62 186 ASN A O 1
ATOM 1478 N N . VAL A 1 187 ? 3.529 0.385 -5.68 1 94.75 187 VAL A N 1
ATOM 1479 C CA . VAL A 1 187 ? 3.49 1.117 -6.941 1 94.75 187 VAL A CA 1
ATOM 1480 C C . VAL A 1 187 ? 3.645 2.613 -6.676 1 94.75 187 VAL A C 1
ATOM 1482 O O . VAL A 1 187 ? 4.238 3.334 -7.48 1 94.75 187 VAL A O 1
ATOM 1485 N N . ASN A 1 188 ? 3.137 3.123 -5.566 1 91.25 188 ASN A N 1
ATOM 1486 C CA . ASN A 1 188 ? 3.125 4.555 -5.289 1 91.25 188 ASN A CA 1
ATOM 1487 C C . ASN A 1 188 ? 4.195 4.941 -4.273 1 91.25 188 ASN A C 1
ATOM 1489 O O . ASN A 1 188 ? 4.113 6 -3.646 1 91.25 188 ASN A O 1
ATOM 1493 N N . ASP A 1 189 ? 5.164 4.16 -4.066 1 89.81 189 ASP A N 1
ATOM 1494 C CA . ASP A 1 189 ? 6.148 4.43 -3.021 1 89.81 189 ASP A CA 1
ATOM 1495 C C . ASP A 1 189 ? 7.449 4.969 -3.615 1 89.81 189 ASP A C 1
ATOM 1497 O O . ASP A 1 189 ? 7.785 6.141 -3.426 1 89.81 189 ASP A O 1
ATOM 1501 N N . ASN A 1 190 ? 8.422 4.137 -4.137 1 80.75 190 ASN A N 1
ATOM 1502 C CA . ASN A 1 190 ? 9.75 4.543 -4.57 1 80.75 190 ASN A CA 1
ATOM 1503 C C . ASN A 1 190 ? 10.039 4.094 -6 1 80.75 190 ASN A C 1
ATOM 1505 O O . ASN A 1 190 ? 10.555 2.996 -6.219 1 80.75 190 ASN A O 1
ATOM 1509 N N . PRO A 1 191 ? 9.906 5.02 -6.895 1 82.06 191 PRO A N 1
ATOM 1510 C CA . PRO A 1 191 ? 10.117 4.621 -8.289 1 82.06 191 PRO A CA 1
ATOM 1511 C C . PRO A 1 191 ? 11.586 4.355 -8.617 1 82.06 191 PRO A C 1
ATOM 1513 O O . PRO A 1 191 ? 11.891 3.773 -9.656 1 82.06 191 PRO A O 1
ATOM 1516 N N . ALA A 1 192 ? 12.414 4.781 -7.707 1 89.56 192 ALA A N 1
ATOM 1517 C CA . ALA A 1 192 ? 13.828 4.52 -7.926 1 89.56 192 ALA A CA 1
ATOM 1518 C C . ALA A 1 192 ? 14.164 3.053 -7.676 1 89.56 192 ALA A C 1
ATOM 1520 O O . ALA A 1 192 ? 15.164 2.541 -8.188 1 89.56 192 ALA A O 1
ATOM 1521 N N . VAL A 1 193 ? 13.312 2.365 -6.926 1 94.69 193 VAL A N 1
ATOM 1522 C CA . VAL A 1 193 ? 13.602 0.992 -6.531 1 94.69 193 VAL A CA 1
ATOM 1523 C C . VAL A 1 193 ? 12.75 0.026 -7.352 1 94.69 193 VAL A C 1
ATOM 1525 O O . VAL A 1 193 ? 13.242 -1.007 -7.812 1 94.69 193 VAL A O 1
ATOM 1528 N N . THR A 1 194 ? 11.562 0.419 -7.582 1 97.38 194 THR A N 1
ATOM 1529 C CA . THR A 1 194 ? 10.633 -0.543 -8.164 1 97.38 194 THR A CA 1
ATOM 1530 C C . THR A 1 194 ? 10.359 -0.213 -9.625 1 97.38 194 THR A C 1
ATOM 1532 O O . THR A 1 194 ? 10.273 0.958 -10 1 97.38 194 THR A O 1
ATOM 1535 N N . ALA A 1 195 ? 10.266 -1.213 -10.422 1 98.19 195 ALA A N 1
ATOM 1536 C CA . ALA A 1 195 ? 9.836 -1.12 -11.812 1 98.19 195 ALA A CA 1
ATOM 1537 C C . ALA A 1 195 ? 8.734 -2.135 -12.125 1 98.19 195 ALA A C 1
ATOM 1539 O O . ALA A 1 195 ? 9.023 -3.293 -12.43 1 98.19 195 ALA A O 1
ATOM 1540 N N . TYR A 1 196 ? 7.512 -1.706 -12.055 1 97.88 196 TYR A N 1
ATOM 1541 C CA . TYR A 1 196 ? 6.359 -2.531 -12.398 1 97.88 196 TYR A CA 1
ATOM 1542 C C . TYR A 1 196 ? 6.023 -2.412 -13.883 1 97.88 196 TYR A C 1
ATOM 1544 O O . TYR A 1 196 ? 6.551 -1.538 -14.578 1 97.88 196 TYR A O 1
ATOM 1552 N N . SER A 1 197 ? 5.215 -3.336 -14.422 1 98 197 SER A N 1
ATOM 1553 C CA . SER A 1 197 ? 4.938 -3.428 -15.852 1 98 197 SER A CA 1
ATOM 1554 C C . SER A 1 197 ? 6.227 -3.531 -16.656 1 98 197 SER A C 1
ATOM 1556 O O . SER A 1 197 ? 6.312 -3.008 -17.781 1 98 197 SER A O 1
ATOM 1558 N N . THR A 1 198 ? 7.211 -4.066 -16.047 1 98.38 198 THR A N 1
ATOM 1559 C CA . THR A 1 198 ? 8.523 -4.25 -16.656 1 98.38 198 THR A CA 1
ATOM 1560 C C . THR A 1 198 ? 8.945 -5.715 -16.625 1 98.38 198 THR A C 1
ATOM 1562 O O . THR A 1 198 ? 9.141 -6.281 -15.539 1 98.38 198 THR A O 1
ATOM 1565 N N . ARG A 1 199 ? 9.055 -6.305 -17.734 1 96.62 199 ARG A N 1
ATOM 1566 C CA . ARG A 1 199 ? 9.414 -7.715 -17.875 1 96.62 199 ARG A CA 1
ATOM 1567 C C . ARG A 1 199 ? 10.906 -7.879 -18.156 1 96.62 199 ARG A C 1
ATOM 1569 O O . ARG A 1 199 ? 11.484 -7.117 -18.938 1 96.62 199 ARG A O 1
ATOM 1576 N N . VAL A 1 200 ? 11.531 -8.812 -17.469 1 95.5 200 VAL A N 1
ATOM 1577 C CA . VAL A 1 200 ? 12.906 -9.188 -17.797 1 95.5 200 VAL A CA 1
ATOM 1578 C C . VAL A 1 200 ? 12.922 -10.125 -19 1 95.5 200 VAL A C 1
ATOM 1580 O O . VAL A 1 200 ? 12.398 -11.242 -18.922 1 95.5 200 VAL A O 1
ATOM 1583 N N . GLU A 1 201 ? 13.523 -9.672 -20.031 1 93.5 201 GLU A N 1
ATOM 1584 C CA . GLU A 1 201 ? 13.539 -10.43 -21.281 1 93.5 201 GLU A CA 1
ATOM 1585 C C . GLU A 1 201 ? 14.727 -11.391 -21.328 1 93.5 201 GLU A C 1
ATOM 1587 O O . GLU A 1 201 ? 14.648 -12.453 -21.953 1 93.5 201 GLU A O 1
ATOM 1592 N N . LYS A 1 202 ? 15.789 -10.914 -20.719 1 91.31 202 LYS A N 1
ATOM 1593 C CA . LYS A 1 202 ? 17.016 -11.703 -20.75 1 91.31 202 LYS A CA 1
ATOM 1594 C C . LYS A 1 202 ? 17.891 -11.422 -19.516 1 91.31 202 LYS A C 1
ATOM 1596 O O . LYS A 1 202 ? 17.984 -10.281 -19.062 1 91.31 202 LYS A O 1
ATOM 1601 N N . LEU A 1 203 ? 18.406 -12.422 -18.953 1 92.12 203 LEU A N 1
ATOM 1602 C CA . LEU A 1 203 ? 19.438 -12.367 -17.906 1 92.12 203 LEU A CA 1
ATOM 1603 C C . LEU A 1 203 ? 20.734 -13 -18.406 1 92.12 203 LEU A C 1
ATOM 1605 O O . LEU A 1 203 ? 20.75 -14.156 -18.844 1 92.12 203 LEU A O 1
ATOM 1609 N N . ALA A 1 204 ? 21.875 -12.195 -18.375 1 90.5 204 ALA A N 1
ATOM 1610 C CA . ALA A 1 204 ? 23.156 -12.703 -18.875 1 90.5 204 ALA A CA 1
ATOM 1611 C C . ALA A 1 204 ? 24.328 -12.164 -18.047 1 90.5 204 ALA A C 1
ATOM 1613 O O . ALA A 1 204 ? 24.266 -11.031 -17.562 1 90.5 204 ALA A O 1
ATOM 1614 N N . LYS A 1 205 ? 25.297 -13.039 -17.953 1 91.38 205 LYS A N 1
ATOM 1615 C CA . LYS A 1 205 ? 26.547 -12.594 -17.344 1 91.38 205 LYS A CA 1
ATOM 1616 C C . LYS A 1 205 ? 27.438 -11.891 -18.359 1 91.38 205 LYS A C 1
ATOM 1618 O O . LYS A 1 205 ? 27.562 -12.336 -19.5 1 91.38 205 LYS A O 1
ATOM 1623 N N . LYS A 1 206 ? 28 -10.789 -17.938 1 92.25 206 LYS A N 1
ATOM 1624 C CA . LYS A 1 206 ? 28.969 -10.156 -18.828 1 92.25 206 LYS A CA 1
ATOM 1625 C C . LYS A 1 206 ? 30.109 -11.109 -19.156 1 92.25 206 LYS A C 1
ATOM 1627 O O . LYS A 1 206 ? 30.531 -11.906 -18.312 1 92.25 206 LYS A O 1
ATOM 1632 N N . PRO A 1 207 ? 30.703 -10.938 -20.297 1 88.81 207 PRO A N 1
ATOM 1633 C CA . PRO A 1 207 ? 31.781 -11.836 -20.703 1 88.81 207 PRO A CA 1
ATOM 1634 C C . PRO A 1 207 ? 32.969 -11.805 -19.75 1 88.81 207 PRO A C 1
ATOM 1636 O O . PRO A 1 207 ? 33.625 -12.82 -19.547 1 88.81 207 PRO A O 1
ATOM 1639 N N . ASP A 1 208 ? 33.219 -10.664 -19.125 1 90.69 208 ASP A N 1
ATOM 1640 C CA . ASP A 1 208 ? 34.375 -10.547 -18.219 1 90.69 208 ASP A CA 1
ATOM 1641 C C . ASP A 1 208 ? 34 -11.016 -16.812 1 90.69 208 ASP A C 1
ATOM 1643 O O . ASP A 1 208 ? 34.812 -10.992 -15.898 1 90.69 208 ASP A O 1
ATOM 1647 N N . GLY A 1 209 ? 32.75 -11.398 -16.672 1 88.31 209 GLY A N 1
ATOM 1648 C CA . GLY A 1 209 ? 32.312 -11.961 -15.406 1 88.31 209 GLY A CA 1
ATOM 1649 C C . GLY A 1 209 ? 32.062 -10.914 -14.336 1 88.31 209 GLY A C 1
ATOM 1650 O O . GLY A 1 209 ? 31.719 -11.25 -13.195 1 88.31 209 GLY A O 1
ATOM 1651 N N . SER A 1 210 ? 32.062 -9.648 -14.672 1 91.12 210 SER A N 1
ATOM 1652 C CA . SER A 1 210 ? 32.062 -8.578 -13.688 1 91.12 210 SER A CA 1
ATOM 1653 C C . SER A 1 210 ? 30.672 -8.258 -13.18 1 91.12 210 SER A C 1
ATOM 1655 O O . SER A 1 210 ? 30.5 -7.82 -12.039 1 91.12 210 SER A O 1
ATOM 1657 N N . ALA A 1 211 ? 29.688 -8.484 -14.109 1 95.56 211 ALA A N 1
ATOM 1658 C CA . ALA A 1 211 ? 28.344 -8.078 -13.742 1 95.56 211 ALA A CA 1
ATOM 1659 C C . ALA A 1 211 ? 27.281 -8.883 -14.5 1 95.56 211 ALA A C 1
ATOM 1661 O O . ALA A 1 211 ? 27.609 -9.555 -15.484 1 95.56 211 ALA A O 1
ATOM 1662 N N . TRP A 1 212 ? 26.078 -8.891 -13.914 1 95.94 212 TRP A N 1
ATOM 1663 C CA . TRP A 1 212 ? 24.922 -9.406 -14.625 1 95.94 212 TRP A CA 1
ATOM 1664 C C . TRP A 1 212 ? 24.234 -8.297 -15.422 1 95.94 212 TRP A C 1
ATOM 1666 O O . TRP A 1 212 ? 24.109 -7.168 -14.945 1 95.94 212 TRP A O 1
ATOM 1676 N N . THR A 1 213 ? 23.812 -8.672 -16.625 1 96.06 213 THR A N 1
ATOM 1677 C CA . THR A 1 213 ? 23.062 -7.738 -17.453 1 96.06 213 THR A CA 1
ATOM 1678 C C . THR A 1 213 ? 21.609 -8.211 -17.625 1 96.06 213 THR A C 1
ATOM 1680 O O . THR A 1 213 ? 21.375 -9.352 -18.031 1 96.06 213 THR A O 1
ATOM 1683 N N . LEU A 1 214 ? 20.672 -7.34 -17.281 1 97 214 LEU A N 1
ATOM 1684 C CA . LEU A 1 214 ? 19.25 -7.598 -17.531 1 97 214 LEU A CA 1
ATOM 1685 C C . LEU A 1 214 ? 18.766 -6.801 -18.75 1 97 214 LEU A C 1
ATOM 1687 O O . LEU A 1 214 ? 19.016 -5.598 -18.844 1 97 214 LEU A O 1
ATOM 1691 N N . THR A 1 215 ? 18.188 -7.461 -19.672 1 96.62 215 THR A N 1
ATOM 1692 C CA . THR A 1 215 ? 17.422 -6.789 -20.703 1 96.62 215 THR A CA 1
ATOM 1693 C C . THR A 1 215 ? 15.961 -6.633 -20.281 1 96.62 215 THR A C 1
ATOM 1695 O O . THR A 1 215 ? 15.297 -7.617 -19.953 1 96.62 215 THR A O 1
ATOM 1698 N N . LEU A 1 216 ? 15.531 -5.391 -20.266 1 98.12 216 LEU A N 1
ATOM 1699 C CA . LEU A 1 216 ? 14.242 -5.062 -19.688 1 98.12 216 LEU A CA 1
ATOM 1700 C C . LEU A 1 216 ? 13.289 -4.504 -20.734 1 98.12 216 LEU A C 1
ATOM 1702 O O . LEU A 1 216 ? 13.727 -3.889 -21.719 1 98.12 216 LEU A O 1
ATOM 1706 N N . ARG A 1 217 ? 12.016 -4.789 -20.531 1 98.19 217 ARG A N 1
ATOM 1707 C CA . ARG A 1 217 ? 10.961 -4.234 -21.375 1 98.19 217 ARG A CA 1
ATOM 1708 C C . ARG A 1 217 ? 9.828 -3.664 -20.531 1 98.19 217 ARG A C 1
ATOM 1710 O O . ARG A 1 217 ? 9.227 -4.379 -19.719 1 98.19 217 ARG A O 1
ATOM 1717 N N . HIS A 1 218 ? 9.508 -2.432 -20.703 1 98.56 218 HIS A N 1
ATOM 1718 C CA . HIS A 1 218 ? 8.414 -1.76 -20.031 1 98.56 218 HIS A CA 1
ATOM 1719 C C . HIS A 1 218 ? 7.297 -1.4 -21 1 98.56 218 HIS A C 1
ATOM 1721 O O . HIS A 1 218 ? 7.562 -0.933 -22.109 1 98.56 218 HIS A O 1
ATOM 1727 N N . LEU A 1 219 ? 6.07 -1.654 -20.641 1 98.56 219 LEU A N 1
ATOM 1728 C CA . LEU A 1 219 ? 4.922 -1.176 -21.406 1 98.56 219 LEU A CA 1
ATOM 1729 C C . LEU A 1 219 ? 4.18 -0.086 -20.641 1 98.56 219 LEU A C 1
ATOM 1731 O O . LEU A 1 219 ? 4.008 -0.185 -19.422 1 98.56 219 LEU A O 1
ATOM 1735 N N . LYS A 1 220 ? 3.787 0.957 -21.359 1 97.94 220 LYS A N 1
ATOM 1736 C CA . LYS A 1 220 ? 2.951 2.035 -20.828 1 97.94 220 LYS A CA 1
ATOM 1737 C C . LYS A 1 220 ? 1.741 2.275 -21.734 1 97.94 220 LYS A C 1
ATOM 1739 O O . LYS A 1 220 ? 1.891 2.508 -22.938 1 97.94 220 LYS A O 1
ATOM 1744 N N . LYS A 1 221 ? 0.552 2.201 -21.203 1 96.88 221 LYS A N 1
ATOM 1745 C CA . LYS A 1 221 ? -0.658 2.549 -21.938 1 96.88 221 LYS A CA 1
ATOM 1746 C C . LYS A 1 221 ? -0.772 4.059 -22.125 1 96.88 221 LYS A C 1
ATOM 1748 O O . LYS A 1 221 ? -0.674 4.82 -21.172 1 96.88 221 LYS A O 1
ATOM 1753 N N . LEU A 1 222 ? -0.893 4.445 -23.312 1 97.19 222 LEU A N 1
ATOM 1754 C CA . LEU A 1 222 ? -1.142 5.84 -23.656 1 97.19 222 LEU A CA 1
ATOM 1755 C C . LEU A 1 222 ? -2.621 6.074 -23.938 1 97.19 222 LEU A C 1
ATOM 1757 O O . LEU A 1 222 ? -3.074 5.902 -25.078 1 97.19 222 LEU A O 1
ATOM 1761 N N . GLU A 1 223 ? -3.338 6.484 -22.969 1 93.62 223 GLU A N 1
ATOM 1762 C CA . GLU A 1 223 ? -4.797 6.531 -23 1 93.62 223 GLU A CA 1
ATOM 1763 C C . GLU A 1 223 ? -5.297 7.555 -24.016 1 93.62 223 GLU A C 1
ATOM 1765 O O . GLU A 1 223 ? -6.305 7.324 -24.688 1 93.62 223 GLU A O 1
ATOM 1770 N N . GLU A 1 224 ? -4.613 8.68 -24.141 1 94.25 224 GLU A N 1
ATOM 1771 C CA . GLU A 1 224 ? -5.094 9.734 -25.031 1 94.25 224 GLU A CA 1
ATOM 1772 C C . GLU A 1 224 ? -5.035 9.297 -26.484 1 94.25 224 GLU A C 1
ATOM 1774 O O . GLU A 1 224 ? -5.98 9.531 -27.25 1 94.25 224 GLU A O 1
ATOM 1779 N N . SER A 1 225 ? -3.955 8.672 -26.844 1 95.12 225 SER A N 1
ATOM 1780 C CA . SER A 1 225 ? -3.758 8.289 -28.25 1 95.12 225 SER A CA 1
ATOM 1781 C C . SER A 1 225 ? -4.203 6.848 -28.484 1 95.12 225 SER A C 1
ATOM 1783 O O . SER A 1 225 ? -4.215 6.383 -29.625 1 95.12 225 SER A O 1
ATOM 1785 N N . GLN A 1 226 ? -4.598 6.148 -27.422 1 95.12 226 GLN A N 1
ATOM 1786 C CA . GLN A 1 226 ? -5 4.75 -27.5 1 95.12 226 GLN A CA 1
ATOM 1787 C C . GLN A 1 226 ? -3.898 3.898 -28.141 1 95.12 226 GLN A C 1
ATOM 1789 O O . GLN A 1 226 ? -4.137 3.186 -29.109 1 95.12 226 GLN A O 1
ATOM 1794 N N . ARG A 1 227 ? -2.721 4.008 -27.594 1 97.69 227 ARG A N 1
ATOM 1795 C CA . ARG A 1 227 ? -1.533 3.262 -27.984 1 97.69 227 ARG A CA 1
ATOM 1796 C C . ARG A 1 227 ? -0.826 2.662 -26.781 1 97.69 227 ARG A C 1
ATOM 1798 O O . ARG A 1 227 ? -1.19 2.945 -25.641 1 97.69 227 ARG A O 1
ATOM 1805 N N . ILE A 1 228 ? 0.079 1.739 -26.984 1 98.31 228 ILE A N 1
ATOM 1806 C CA . ILE A 1 228 ? 0.998 1.239 -25.953 1 98.31 228 ILE A CA 1
ATOM 1807 C C . ILE A 1 228 ? 2.432 1.612 -26.328 1 98.31 228 ILE A C 1
ATOM 1809 O O . ILE A 1 228 ? 2.861 1.396 -27.469 1 98.31 228 ILE A O 1
ATOM 1813 N N . LYS A 1 229 ? 3.076 2.285 -25.438 1 98.44 229 LYS A N 1
ATOM 1814 C CA . LYS A 1 229 ? 4.504 2.561 -25.594 1 98.44 229 LYS A CA 1
ATOM 1815 C C . LYS A 1 229 ? 5.344 1.44 -24.984 1 98.44 229 LYS A C 1
ATOM 1817 O O . LYS A 1 229 ? 5.199 1.117 -23.797 1 98.44 229 LYS A O 1
ATOM 1822 N N . ALA A 1 230 ? 6.176 0.764 -25.781 1 98.31 230 ALA A N 1
ATOM 1823 C CA . ALA A 1 230 ? 7.133 -0.233 -25.312 1 98.31 230 ALA A CA 1
ATOM 1824 C C . ALA A 1 230 ? 8.555 0.335 -25.281 1 98.31 230 ALA A C 1
ATOM 1826 O O . ALA A 1 230 ? 8.992 0.946 -26.266 1 98.31 230 ALA A O 1
ATOM 1827 N N . THR A 1 231 ? 9.211 0.243 -24.188 1 98.56 231 THR A N 1
ATOM 1828 C CA . THR A 1 231 ? 10.594 0.672 -24.047 1 98.56 231 THR A CA 1
ATOM 1829 C C . THR A 1 231 ? 11.484 -0.495 -23.641 1 98.56 231 THR A C 1
ATOM 1831 O O . THR A 1 231 ? 11.117 -1.273 -22.75 1 98.56 231 THR A O 1
ATOM 1834 N N . TRP A 1 232 ? 12.633 -0.689 -24.344 1 98.44 232 TRP A N 1
ATOM 1835 C CA . TRP A 1 232 ? 13.641 -1.69 -24.016 1 98.44 232 TRP A CA 1
ATOM 1836 C C . TRP A 1 232 ? 14.945 -1.028 -23.578 1 98.44 232 TRP A C 1
ATOM 1838 O O . TRP A 1 232 ? 15.344 -0.01 -24.141 1 98.44 232 TRP A O 1
ATOM 1848 N N . TRP A 1 233 ? 15.562 -1.504 -22.578 1 98.5 233 TRP A N 1
ATOM 1849 C CA . TRP A 1 233 ? 16.891 -1.039 -22.156 1 98.5 233 TRP A CA 1
ATOM 1850 C C . TRP A 1 233 ? 17.625 -2.115 -21.375 1 98.5 233 TRP A C 1
ATOM 1852 O O . TRP A 1 233 ? 17.094 -3.207 -21.156 1 98.5 233 TRP A O 1
ATOM 1862 N N . THR A 1 234 ? 18.891 -1.909 -21.047 1 97.88 234 THR A N 1
ATOM 1863 C CA . THR A 1 234 ? 19.672 -2.824 -20.234 1 97.88 234 THR A CA 1
ATOM 1864 C C . THR A 1 234 ? 20.141 -2.146 -18.953 1 97.88 234 THR A C 1
ATOM 1866 O O . THR A 1 234 ? 20.297 -0.924 -18.906 1 97.88 234 THR A O 1
ATOM 1869 N N . GLU A 1 235 ? 20.203 -2.865 -17.875 1 98.12 235 GLU A N 1
ATOM 1870 C CA . GLU A 1 235 ? 20.797 -2.449 -16.625 1 98.12 235 GLU A CA 1
ATOM 1871 C C . GLU A 1 235 ? 21.797 -3.494 -16.109 1 98.12 235 GLU A C 1
ATOM 1873 O O . GLU A 1 235 ? 21.609 -4.691 -16.344 1 98.12 235 GLU A O 1
ATOM 1878 N N . GLU A 1 236 ? 22.828 -3.043 -15.43 1 98.12 236 GLU A N 1
ATOM 1879 C CA . GLU A 1 236 ? 23.859 -3.934 -14.891 1 98.12 236 GLU A CA 1
ATOM 1880 C C . GLU A 1 236 ? 23.766 -4.031 -13.375 1 98.12 236 GLU A C 1
ATOM 1882 O O . GLU A 1 236 ? 23.438 -3.045 -12.703 1 98.12 236 GLU A O 1
ATOM 1887 N N . PHE A 1 237 ? 24.125 -5.203 -12.875 1 98.5 237 PHE A N 1
ATOM 1888 C CA . PHE A 1 237 ? 24.031 -5.465 -11.445 1 98.5 237 PHE A CA 1
ATOM 1889 C C . PHE A 1 237 ? 25.172 -6.359 -10.984 1 98.5 237 PHE A C 1
ATOM 1891 O O . PHE A 1 237 ? 25.656 -7.203 -11.742 1 98.5 237 PHE A O 1
ATOM 1898 N N . ASP A 1 238 ? 25.531 -6.16 -9.734 1 98.44 238 ASP A N 1
ATOM 1899 C CA . ASP A 1 238 ? 26.562 -7.008 -9.133 1 98.44 238 ASP A CA 1
ATOM 1900 C C . ASP A 1 238 ? 26 -8.391 -8.797 1 98.44 238 ASP A C 1
ATOM 1902 O O . ASP A 1 238 ? 26.734 -9.391 -8.844 1 98.44 238 ASP A O 1
ATOM 1906 N N . ALA A 1 239 ? 24.75 -8.5 -8.445 1 98.25 239 ALA A N 1
ATOM 1907 C CA . ALA A 1 239 ? 24.078 -9.742 -8.094 1 98.25 239 ALA A CA 1
ATOM 1908 C C . ALA A 1 239 ? 22.594 -9.688 -8.484 1 98.25 239 ALA A C 1
ATOM 1910 O O . ALA A 1 239 ? 22.047 -8.602 -8.711 1 98.25 239 ALA A O 1
ATOM 1911 N N . VAL A 1 240 ? 22 -10.883 -8.641 1 97.06 240 VAL A N 1
ATOM 1912 C CA . VAL A 1 240 ? 20.594 -10.969 -9.062 1 97.06 240 VAL A CA 1
ATOM 1913 C C . VAL A 1 240 ? 19.875 -12.023 -8.227 1 97.06 240 VAL A C 1
ATOM 1915 O O . VAL A 1 240 ? 20.406 -13.109 -7.98 1 97.06 240 VAL A O 1
ATOM 1918 N N . VAL A 1 241 ? 18.688 -11.664 -7.727 1 96.12 241 VAL A N 1
ATOM 1919 C CA . VAL A 1 241 ? 17.781 -12.617 -7.102 1 96.12 241 VAL A CA 1
ATOM 1920 C C . VAL A 1 241 ? 16.609 -12.93 -8.047 1 96.12 241 VAL A C 1
ATOM 1922 O O . VAL A 1 241 ? 15.875 -12.023 -8.445 1 96.12 241 VAL A O 1
ATOM 1925 N N . VAL A 1 242 ? 16.531 -14.133 -8.406 1 92.88 242 VAL A N 1
ATOM 1926 C CA . VAL A 1 242 ? 15.391 -14.578 -9.203 1 92.88 242 VAL A CA 1
ATOM 1927 C C . VAL A 1 242 ? 14.281 -15.078 -8.281 1 92.88 242 VAL A C 1
ATOM 1929 O O . VAL A 1 242 ? 14.422 -16.125 -7.633 1 92.88 242 VAL A O 1
ATOM 1932 N N . ALA A 1 243 ? 13.203 -14.336 -8.234 1 92.56 243 ALA A N 1
ATOM 1933 C CA . ALA A 1 243 ? 12.07 -14.664 -7.367 1 92.56 243 ALA A CA 1
ATOM 1934 C C . ALA A 1 243 ? 10.797 -14.828 -8.18 1 92.56 243 ALA A C 1
ATOM 1936 O O . ALA A 1 243 ? 9.703 -14.492 -7.711 1 92.56 243 ALA A O 1
ATOM 1937 N N . SER A 1 244 ? 10.914 -15.297 -9.391 1 88.31 244 SER A N 1
ATOM 1938 C CA . SER A 1 244 ? 9.766 -15.523 -10.266 1 88.31 244 SER A CA 1
ATOM 1939 C C . SER A 1 244 ? 9.047 -16.828 -9.906 1 88.31 244 SER A C 1
ATOM 1941 O O . SER A 1 244 ? 9.695 -17.828 -9.586 1 88.31 244 SER A O 1
ATOM 1943 N N . GLY A 1 245 ? 7.785 -16.812 -9.867 1 81.12 245 GLY A N 1
ATOM 1944 C CA . GLY A 1 245 ? 6.984 -17.969 -9.531 1 81.12 245 GLY A CA 1
ATOM 1945 C C . GLY A 1 245 ? 6.867 -18.969 -10.664 1 81.12 245 GLY A C 1
ATOM 1946 O O . GLY A 1 245 ? 7.332 -18.703 -11.773 1 81.12 245 GLY A O 1
ATOM 1947 N N . PRO A 1 246 ? 6.289 -20.078 -10.422 1 78.69 246 PRO A N 1
ATOM 1948 C CA . PRO A 1 246 ? 6.297 -21.188 -11.375 1 78.69 246 PRO A CA 1
ATOM 1949 C C . PRO A 1 246 ? 5.062 -21.203 -12.273 1 78.69 246 PRO A C 1
ATOM 1951 O O . PRO A 1 246 ? 4.852 -22.156 -13.031 1 78.69 246 PRO A O 1
ATOM 1954 N N . TYR A 1 247 ? 4.297 -20.203 -12.375 1 83.5 247 TYR A N 1
ATOM 1955 C CA . TYR A 1 247 ? 2.99 -20.312 -13.016 1 83.5 247 TYR A CA 1
ATOM 1956 C C . TYR A 1 247 ? 2.967 -19.531 -14.328 1 83.5 247 TYR A C 1
ATOM 1958 O O . TYR A 1 247 ? 1.904 -19.094 -14.789 1 83.5 247 TYR A O 1
ATOM 1966 N N . ASP A 1 248 ? 4.062 -19.391 -14.93 1 81.69 248 ASP A N 1
ATOM 1967 C CA . ASP A 1 248 ? 4.145 -18.562 -16.125 1 81.69 248 ASP A CA 1
ATOM 1968 C C . ASP A 1 248 ? 3.637 -19.312 -17.359 1 81.69 248 ASP A C 1
ATOM 1970 O O . ASP A 1 248 ? 2.975 -18.734 -18.219 1 81.69 248 ASP A O 1
ATOM 1974 N N . GLN A 1 249 ? 3.896 -20.625 -17.422 1 82.88 249 GLN A N 1
ATOM 1975 C CA . GLN A 1 249 ? 3.529 -21.391 -18.609 1 82.88 249 GLN A CA 1
ATOM 1976 C C . GLN A 1 249 ? 2.584 -22.531 -18.266 1 82.88 249 GLN A C 1
ATOM 1978 O O . GLN A 1 249 ? 2.949 -23.438 -17.516 1 82.88 249 GLN A O 1
ATOM 1983 N N . PRO A 1 250 ? 1.424 -22.438 -18.875 1 90.25 250 PRO A N 1
ATOM 1984 C CA . PRO A 1 250 ? 0.508 -23.562 -18.656 1 90.25 250 PRO A CA 1
ATOM 1985 C C . PRO A 1 250 ? 0.944 -24.844 -19.375 1 90.25 250 PRO A C 1
ATOM 1987 O O . PRO A 1 250 ? 1.553 -24.766 -20.453 1 90.25 250 PRO A O 1
ATOM 1990 N N . HIS A 1 251 ? 0.651 -25.969 -18.828 1 91.19 251 HIS A N 1
ATOM 1991 C CA . HIS A 1 251 ? 0.86 -27.25 -19.5 1 91.19 251 HIS A CA 1
ATOM 1992 C C . HIS A 1 251 ? -0.395 -27.703 -20.234 1 91.19 251 HIS A C 1
ATOM 1994 O O . HIS A 1 251 ? -1.428 -27.969 -19.609 1 91.19 251 HIS A O 1
ATOM 2000 N N . VAL A 1 252 ? -0.322 -27.703 -21.547 1 94.44 252 VAL A N 1
ATOM 2001 C CA . VAL A 1 252 ? -1.392 -28.234 -22.391 1 94.44 252 VAL A CA 1
ATOM 2002 C C . VAL A 1 252 ? -0.942 -29.547 -23.031 1 94.44 252 VAL A C 1
ATOM 2004 O O . VAL A 1 252 ? -0.127 -29.531 -23.969 1 94.44 252 VAL A O 1
ATOM 2007 N N . PRO A 1 253 ? -1.507 -30.594 -22.594 1 92.88 253 PRO A N 1
ATOM 2008 C CA . PRO A 1 253 ? -1.062 -31.875 -23.125 1 92.88 253 PRO A CA 1
ATOM 2009 C C . PRO A 1 253 ? -1.394 -32.062 -24.609 1 92.88 253 PRO A C 1
ATOM 2011 O O . PRO A 1 253 ? -2.363 -31.469 -25.094 1 92.88 253 PRO A O 1
ATOM 2014 N N . ASP A 1 254 ? -0.523 -32.844 -25.219 1 93.62 254 ASP A N 1
ATOM 2015 C CA . ASP A 1 254 ? -0.736 -33.188 -26.625 1 93.62 254 ASP A CA 1
ATOM 2016 C C . ASP A 1 254 ? -1.668 -34.375 -26.781 1 93.62 254 ASP A C 1
ATOM 2018 O O . ASP A 1 254 ? -1.236 -35.469 -27.188 1 93.62 254 ASP A O 1
ATOM 2022 N N . ILE A 1 255 ? -2.922 -34.219 -26.578 1 96 255 ILE A N 1
ATOM 2023 C CA . ILE A 1 255 ? -3.928 -35.281 -26.719 1 96 255 ILE A CA 1
ATOM 2024 C C . ILE A 1 255 ? -4.535 -35.219 -28.125 1 96 255 ILE A C 1
ATOM 2026 O O . ILE A 1 255 ? -4.895 -34.156 -28.594 1 96 255 ILE A O 1
ATOM 2030 N N . ASP A 1 256 ? -4.719 -36.344 -28.688 1 96.62 256 ASP A N 1
ATOM 2031 C CA . ASP A 1 256 ? -5.262 -36.438 -30.047 1 96.62 256 ASP A CA 1
ATOM 2032 C C . ASP A 1 256 ? -6.633 -35.75 -30.125 1 96.62 256 ASP A C 1
ATOM 2034 O O . ASP A 1 256 ? -7.52 -36.062 -29.312 1 96.62 256 ASP A O 1
ATOM 2038 N N . GLY A 1 257 ? -6.758 -34.812 -31.062 1 96.75 257 GLY A N 1
ATOM 2039 C CA . GLY A 1 257 ? -8.039 -34.156 -31.328 1 96.75 257 GLY A CA 1
ATOM 2040 C C . GLY A 1 257 ? -8.258 -32.906 -30.5 1 96.75 257 GLY A C 1
ATOM 2041 O O . GLY A 1 257 ? -9.141 -32.125 -30.797 1 96.75 257 GLY A O 1
ATOM 2042 N N . LEU A 1 258 ? -7.48 -32.688 -29.453 1 96.62 258 LEU A N 1
ATOM 2043 C CA . LEU A 1 258 ? -7.691 -31.578 -28.531 1 96.62 258 LEU A CA 1
ATOM 2044 C C . LEU A 1 258 ? -7.527 -30.234 -29.25 1 96.62 258 LEU A C 1
ATOM 2046 O O . LEU A 1 258 ? -8.242 -29.281 -28.938 1 96.62 258 LEU A O 1
ATOM 2050 N N . ILE A 1 259 ? -6.57 -30.125 -30.172 1 95.5 259 ILE A N 1
ATOM 2051 C CA . ILE A 1 259 ? -6.289 -28.891 -30.875 1 95.5 259 ILE A CA 1
ATOM 2052 C C . ILE A 1 259 ? -7.535 -28.438 -31.625 1 95.5 259 ILE A C 1
ATOM 2054 O O . ILE A 1 259 ? -7.859 -27.234 -31.641 1 95.5 259 ILE A O 1
ATOM 2058 N N . GLU A 1 260 ? -8.25 -29.312 -32.281 1 95 260 GLU A N 1
ATOM 2059 C CA . GLU A 1 260 ? -9.461 -28.969 -33.031 1 95 260 GLU A CA 1
ATOM 2060 C C . GLU A 1 260 ? -10.57 -28.516 -32.062 1 95 260 GLU A C 1
ATOM 2062 O O . GLU A 1 260 ? -11.281 -27.562 -32.375 1 95 260 GLU A O 1
ATOM 2067 N N . TRP A 1 261 ? -10.703 -29.203 -31 1 96.56 261 TRP A N 1
ATOM 2068 C CA . TRP A 1 261 ? -11.719 -28.844 -30.016 1 96.56 261 TRP A CA 1
ATOM 2069 C C . TRP A 1 261 ? -11.445 -27.453 -29.438 1 96.56 261 TRP A C 1
ATOM 2071 O O . TRP A 1 261 ? -12.375 -26.703 -29.141 1 96.56 261 TRP A O 1
ATOM 2081 N N . SER A 1 262 ? -10.164 -27.172 -29.281 1 95.44 262 SER A N 1
ATOM 2082 C CA . SER A 1 262 ? -9.75 -25.906 -28.672 1 95.44 262 SER A CA 1
ATOM 2083 C C . SER A 1 262 ? -10.141 -24.719 -29.531 1 95.44 262 SER A C 1
ATOM 2085 O O . SER A 1 262 ? -10.188 -23.578 -29.047 1 95.44 262 SER A O 1
ATOM 2087 N N . LYS A 1 263 ? -10.492 -24.906 -30.781 1 94.25 263 LYS A N 1
ATOM 2088 C CA . LYS A 1 263 ? -10.812 -23.828 -31.719 1 94.25 263 LYS A CA 1
ATOM 2089 C C . LYS A 1 263 ? -12.305 -23.5 -31.703 1 94.25 263 LYS A C 1
ATOM 2091 O O . LYS A 1 263 ? -12.734 -22.516 -32.312 1 94.25 263 LYS A O 1
ATOM 2096 N N . VAL A 1 264 ? -13.047 -24.297 -30.984 1 95.69 264 VAL A N 1
ATOM 2097 C CA . VAL A 1 264 ? -14.5 -24.156 -30.984 1 95.69 264 VAL A CA 1
ATOM 2098 C C . VAL A 1 264 ? -14.922 -23.172 -29.906 1 95.69 264 VAL A C 1
ATOM 2100 O O . VAL A 1 264 ? -14.492 -23.281 -28.75 1 95.69 264 VAL A O 1
ATOM 2103 N N . ARG A 1 265 ? -15.789 -22.25 -30.281 1 94.19 265 ARG A N 1
ATOM 2104 C CA . ARG A 1 265 ? -16.312 -21.25 -29.344 1 94.19 265 ARG A CA 1
ATOM 2105 C C . ARG A 1 265 ? -17.438 -21.828 -28.484 1 94.19 265 ARG A C 1
ATOM 2107 O O . ARG A 1 265 ? -18.109 -22.781 -28.906 1 94.19 265 ARG A O 1
ATOM 2114 N N . ALA A 1 266 ? -17.578 -21.203 -27.281 1 91.19 266 ALA A N 1
ATOM 2115 C CA . ALA A 1 266 ? -18.688 -21.594 -26.422 1 91.19 266 ALA A CA 1
ATOM 2116 C C . ALA A 1 266 ? -20.031 -21.141 -27 1 91.19 266 ALA A C 1
ATOM 2118 O O . ALA A 1 266 ? -20.125 -20.062 -27.594 1 91.19 266 ALA A O 1
ATOM 2119 N N . VAL A 1 267 ? -21.062 -21.875 -26.859 1 86.88 267 VAL A N 1
ATOM 2120 C CA . VAL A 1 267 ? -22.359 -21.641 -27.484 1 86.88 267 VAL A CA 1
ATOM 2121 C C . VAL A 1 267 ? -22.984 -20.375 -26.891 1 86.88 267 VAL A C 1
ATOM 2123 O O . VAL A 1 267 ? -23.531 -19.547 -27.625 1 86.88 267 VAL A O 1
ATOM 2126 N N . ASN A 1 268 ? -22.969 -20.109 -25.641 1 83.81 268 ASN A N 1
ATOM 2127 C CA . ASN A 1 268 ? -23.672 -19.016 -25 1 83.81 268 ASN A CA 1
ATOM 2128 C C . ASN A 1 268 ? -22.766 -17.781 -24.844 1 83.81 268 ASN A C 1
ATOM 2130 O O . ASN A 1 268 ? -23.203 -16.734 -24.375 1 83.81 268 ASN A O 1
ATOM 2134 N N . ASP A 1 269 ? -21.516 -17.875 -25.297 1 86.12 269 ASP A N 1
ATOM 2135 C CA . ASP A 1 269 ? -20.578 -16.766 -25.234 1 86.12 269 ASP A CA 1
ATOM 2136 C C . ASP A 1 269 ? -19.5 -16.891 -26.312 1 86.12 269 ASP A C 1
ATOM 2138 O O . ASP A 1 269 ? -18.391 -17.375 -26.047 1 86.12 269 ASP A O 1
ATOM 2142 N N . PRO A 1 270 ? -19.828 -16.375 -27.375 1 83.38 270 PRO A N 1
ATOM 2143 C CA . PRO A 1 270 ? -18.922 -16.578 -28.516 1 83.38 270 PRO A CA 1
ATOM 2144 C C . PRO A 1 270 ? -17.562 -15.898 -28.328 1 83.38 270 PRO A C 1
ATOM 2146 O O . PRO A 1 270 ? -16.641 -16.141 -29.094 1 83.38 270 PRO A O 1
ATOM 2149 N N . SER A 1 271 ? -17.5 -15.055 -27.375 1 85.62 271 SER A N 1
ATOM 2150 C CA . SER A 1 271 ? -16.219 -14.406 -27.125 1 85.62 271 SER A CA 1
ATOM 2151 C C . SER A 1 271 ? -15.25 -15.352 -26.406 1 85.62 271 SER A C 1
ATOM 2153 O O . SER A 1 271 ? -14.062 -15.055 -26.281 1 85.62 271 SER A O 1
ATOM 2155 N N . ARG A 1 272 ? -15.797 -16.516 -26.078 1 91.31 272 ARG A N 1
ATOM 2156 C CA . ARG A 1 272 ? -14.992 -17.469 -25.312 1 91.31 272 ARG A CA 1
ATOM 2157 C C . ARG A 1 272 ? -14.945 -18.812 -26.016 1 91.31 272 ARG A C 1
ATOM 2159 O O . ARG A 1 272 ? -15.82 -19.141 -26.812 1 91.31 272 ARG A O 1
ATOM 2166 N N . PHE A 1 273 ? -13.953 -19.578 -25.688 1 95.44 273 PHE A N 1
ATOM 2167 C CA . PHE A 1 273 ? -13.789 -20.922 -26.25 1 95.44 273 PHE A CA 1
ATOM 2168 C C . PHE A 1 273 ? -14.391 -21.969 -25.312 1 95.44 273 PHE A C 1
ATOM 2170 O O . PHE A 1 273 ? -14.672 -21.672 -24.156 1 95.44 273 PHE A O 1
ATOM 2177 N N . SER A 1 274 ? -14.555 -23.125 -25.875 1 96.31 274 SER A N 1
ATOM 2178 C CA . SER A 1 274 ? -15.156 -24.219 -25.125 1 96.31 274 SER A CA 1
ATOM 2179 C C . SER A 1 274 ? -14.109 -24.969 -24.312 1 96.31 274 SER A C 1
ATOM 2181 O O . SER A 1 274 ? -14.445 -25.734 -23.406 1 96.31 274 SER A O 1
ATOM 2183 N N . VAL A 1 275 ? -12.852 -24.781 -24.672 1 96.88 275 VAL A N 1
ATOM 2184 C CA . VAL A 1 275 ? -11.742 -25.438 -24 1 96.88 275 VAL A CA 1
ATOM 2185 C C . VAL A 1 275 ? -10.742 -24.391 -23.5 1 96.88 275 VAL A C 1
ATOM 2187 O O . VAL A 1 275 ? -10.273 -23.562 -24.297 1 96.88 275 VAL A O 1
ATOM 2190 N N . TYR A 1 276 ? -10.5 -24.438 -22.234 1 96.75 276 TYR A N 1
ATOM 2191 C CA . TYR A 1 276 ? -9.508 -23.531 -21.656 1 96.75 276 TYR A CA 1
ATOM 2192 C C . TYR A 1 276 ? -8.625 -24.234 -20.656 1 96.75 276 TYR A C 1
ATOM 2194 O O . TYR A 1 276 ? -9.062 -25.188 -20 1 96.75 276 TYR A O 1
ATOM 2202 N N . HIS A 1 277 ? -7.387 -23.797 -20.578 1 96.88 277 HIS A N 1
ATOM 2203 C CA . HIS A 1 277 ? -6.598 -24.109 -19.391 1 96.88 277 HIS A CA 1
ATOM 2204 C C . HIS A 1 277 ? -7.152 -23.406 -18.156 1 96.88 277 HIS A C 1
ATOM 2206 O O . HIS A 1 277 ? -7.695 -22.312 -18.25 1 96.88 277 HIS A O 1
ATOM 2212 N N . SER A 1 278 ? -6.941 -24.031 -16.984 1 97.31 278 SER A N 1
ATOM 2213 C CA . SER A 1 278 ? -7.5 -23.547 -15.727 1 97.31 278 SER A CA 1
ATOM 2214 C C . SER A 1 278 ? -6.965 -22.156 -15.383 1 97.31 278 SER A C 1
ATOM 2216 O O . SER A 1 278 ? -7.539 -21.453 -14.547 1 97.31 278 SER A O 1
ATOM 2218 N N . ARG A 1 279 ? -5.914 -21.688 -15.977 1 95.56 279 ARG A N 1
ATOM 2219 C CA . ARG A 1 279 ? -5.27 -20.422 -15.641 1 95.56 279 ARG A CA 1
ATOM 2220 C C . ARG A 1 279 ? -6.199 -19.234 -15.922 1 95.56 279 ARG A C 1
ATOM 2222 O O . ARG A 1 279 ? -6.02 -18.156 -15.375 1 95.56 279 ARG A O 1
ATOM 2229 N N . VAL A 1 280 ? -7.234 -19.422 -16.781 1 95.62 280 VAL A N 1
ATOM 2230 C CA . VAL A 1 280 ? -8.078 -18.297 -17.188 1 95.62 280 VAL A CA 1
ATOM 2231 C C . VAL A 1 280 ? -9.367 -18.297 -16.359 1 95.62 280 VAL A C 1
ATOM 2233 O O . VAL A 1 280 ? -10.227 -17.422 -16.531 1 95.62 280 VAL A O 1
ATOM 2236 N N . TYR A 1 281 ? -9.531 -19.297 -15.453 1 96.88 281 TYR A N 1
ATOM 2237 C CA . TYR A 1 281 ? -10.727 -19.359 -14.625 1 96.88 281 TYR A CA 1
ATOM 2238 C C . TYR A 1 281 ? -10.805 -18.172 -13.68 1 96.88 281 TYR A C 1
ATOM 2240 O O . TYR A 1 281 ? -9.805 -17.797 -13.055 1 96.88 281 TYR A O 1
ATOM 2248 N N . ARG A 1 282 ? -12.078 -17.594 -13.516 1 97 282 ARG A N 1
ATOM 2249 C CA . ARG A 1 282 ? -12.227 -16.438 -12.625 1 97 282 ARG A CA 1
ATOM 2250 C C . ARG A 1 282 ? 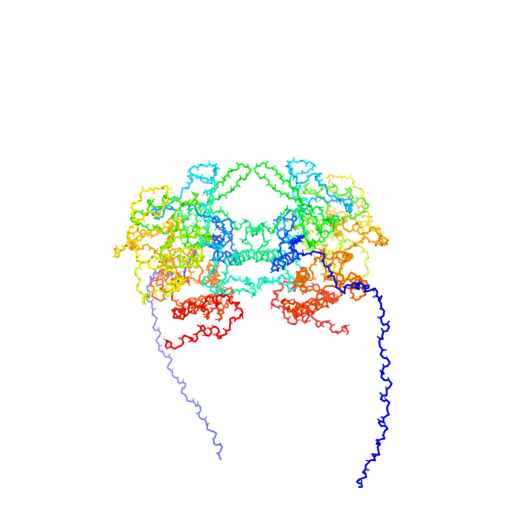-13.469 -16.594 -11.75 1 97 282 ARG A C 1
ATOM 2252 O O . ARG A 1 282 ? -13.414 -16.344 -10.539 1 97 282 ARG A O 1
ATOM 2259 N N . THR A 1 283 ? -14.641 -16.984 -12.414 1 96.69 283 THR A N 1
ATOM 2260 C CA . THR A 1 283 ? -15.906 -17.094 -11.695 1 96.69 283 THR A CA 1
ATOM 2261 C C . THR A 1 283 ? -16.719 -18.281 -12.211 1 96.69 283 THR A C 1
ATOM 2263 O O . THR A 1 283 ? -16.516 -18.734 -13.344 1 96.69 283 THR A O 1
ATOM 2266 N N . PRO A 1 284 ? -17.641 -18.781 -11.398 1 97.44 284 PRO A N 1
ATOM 2267 C CA . PRO A 1 284 ? -18.328 -20.031 -11.773 1 97.44 284 PRO A CA 1
ATOM 2268 C C . PRO A 1 284 ? -19.578 -19.781 -12.602 1 97.44 284 PRO A C 1
ATOM 2270 O O . PRO A 1 284 ? -20.125 -20.719 -13.188 1 97.44 284 PRO A O 1
ATOM 2273 N N . GLN A 1 285 ? -20.078 -18.562 -12.672 1 95.31 285 GLN A N 1
ATOM 2274 C CA . GLN A 1 285 ? -21.391 -18.266 -13.219 1 95.31 285 GLN A CA 1
ATOM 2275 C C . GLN A 1 285 ? -21.5 -18.703 -14.68 1 95.31 285 GLN A C 1
ATOM 2277 O O . GLN A 1 285 ? -22.562 -19.141 -15.133 1 95.31 285 GLN A O 1
ATOM 2282 N N . ARG A 1 286 ? -20.484 -18.688 -15.398 1 93.75 286 ARG A N 1
ATOM 2283 C CA . ARG A 1 286 ? -20.516 -19.016 -16.812 1 93.75 286 ARG A CA 1
ATOM 2284 C C . ARG A 1 286 ? -20.828 -20.5 -17.016 1 93.75 286 ARG A C 1
ATOM 2286 O O . ARG A 1 286 ? -21.234 -20.906 -18.094 1 93.75 286 ARG A O 1
ATOM 2293 N N . TYR A 1 287 ? -20.703 -21.312 -16.031 1 96.5 287 TYR A N 1
ATOM 2294 C CA . TYR A 1 287 ? -20.844 -22.766 -16.172 1 96.5 287 TYR A CA 1
ATOM 2295 C C . TYR A 1 287 ? -22.234 -23.219 -15.742 1 96.5 287 TYR A C 1
ATOM 2297 O O . TYR A 1 287 ? -22.5 -24.422 -15.664 1 96.5 287 TYR A O 1
ATOM 2305 N N . THR A 1 288 ? -23.109 -22.281 -15.523 1 97.06 288 THR A N 1
ATOM 2306 C CA . THR A 1 288 ? -24.453 -22.594 -15.047 1 97.06 288 THR A CA 1
ATOM 2307 C C . THR A 1 288 ? -25.188 -23.5 -16.031 1 97.06 288 THR A C 1
ATOM 2309 O O . THR A 1 288 ? -25.281 -23.188 -17.219 1 97.06 288 THR A O 1
ATOM 2312 N N . GLY A 1 289 ? -25.656 -24.594 -15.547 1 97 289 GLY A N 1
ATOM 2313 C CA . GLY A 1 289 ? -26.484 -25.5 -16.328 1 97 289 GLY A CA 1
ATOM 2314 C C . GLY A 1 289 ? -25.688 -26.328 -17.312 1 97 289 GLY A C 1
ATOM 2315 O O . GLY A 1 289 ? -26.281 -26.984 -18.188 1 97 289 GLY A O 1
ATOM 2316 N N . LYS A 1 290 ? -24.391 -26.438 -17.219 1 97.06 290 LYS A N 1
ATOM 2317 C CA . LYS A 1 290 ? -23.547 -27.078 -18.219 1 97.06 290 LYS A CA 1
ATOM 2318 C C . LYS A 1 290 ? -22.922 -28.359 -17.672 1 97.06 290 LYS A C 1
ATOM 2320 O O . LYS A 1 290 ? -22.75 -28.5 -16.469 1 97.06 290 LYS A O 1
ATOM 2325 N N . ASN A 1 291 ? -22.656 -29.297 -18.609 1 98.06 291 ASN A N 1
ATOM 2326 C CA . ASN A 1 291 ? -21.797 -30.438 -18.312 1 98.06 291 ASN A CA 1
ATOM 2327 C C . ASN A 1 291 ? -20.328 -30.094 -18.531 1 98.06 291 ASN A C 1
ATOM 2329 O O . ASN A 1 291 ? -19.906 -29.828 -19.656 1 98.06 291 ASN A O 1
ATOM 2333 N N . ILE A 1 292 ? -19.578 -30.172 -17.469 1 98.31 292 ILE A N 1
ATOM 2334 C CA . ILE A 1 292 ? -18.203 -29.703 -17.531 1 98.31 292 ILE A CA 1
ATOM 2335 C C . ILE A 1 292 ? -17.25 -30.859 -17.328 1 98.31 292 ILE A C 1
ATOM 2337 O O . ILE A 1 292 ? -17.438 -31.703 -16.453 1 98.31 292 ILE A O 1
ATOM 2341 N N . LEU A 1 293 ? -16.234 -30.953 -18.156 1 98.62 293 LEU A N 1
ATOM 2342 C CA . LEU A 1 293 ? -15.133 -31.906 -17.984 1 98.62 293 LEU A CA 1
ATOM 2343 C C . LEU A 1 293 ? -13.883 -31.203 -17.453 1 98.62 293 LEU A C 1
ATOM 2345 O O . LEU A 1 293 ? -13.367 -30.281 -18.078 1 98.62 293 LEU A O 1
ATOM 2349 N N . VAL A 1 294 ? -13.43 -31.578 -16.297 1 98.5 294 VAL A N 1
ATOM 2350 C CA . VAL A 1 294 ? -12.172 -31.109 -15.727 1 98.5 294 VAL A CA 1
ATOM 2351 C C . VAL A 1 294 ? -11.086 -32.156 -15.953 1 98.5 294 VAL A C 1
ATOM 2353 O O . VAL A 1 294 ? -11.203 -33.281 -15.477 1 98.5 294 VAL A O 1
ATOM 2356 N N . VAL A 1 295 ? -10.039 -31.797 -16.672 1 97.69 295 VAL A N 1
ATOM 2357 C CA . VAL A 1 295 ? -8.938 -32.688 -16.938 1 97.69 295 VAL A CA 1
ATOM 2358 C C . VAL A 1 295 ? -7.797 -32.438 -15.945 1 97.69 295 VAL A C 1
ATOM 2360 O O . VAL A 1 295 ? -7.082 -31.438 -16.078 1 97.69 295 VAL A O 1
ATOM 2363 N N . GLY A 1 296 ? -7.527 -33.312 -15.07 1 94.31 296 GLY A N 1
ATOM 2364 C CA . GLY A 1 296 ? -6.57 -33.125 -13.984 1 94.31 296 GLY A CA 1
ATOM 2365 C C . GLY A 1 296 ? -7.227 -33.062 -12.625 1 94.31 296 GLY A C 1
ATOM 2366 O O . GLY A 1 296 ? -8.258 -32.406 -12.453 1 94.31 296 GLY A O 1
ATOM 2367 N N . VAL A 1 297 ? -6.621 -33.688 -11.664 1 90.44 297 VAL A N 1
ATOM 2368 C CA . VAL A 1 297 ? -7.262 -33.812 -10.359 1 90.44 297 VAL A CA 1
ATOM 2369 C C . VAL A 1 297 ? -6.352 -33.219 -9.281 1 90.44 297 VAL A C 1
ATOM 2371 O O . VAL A 1 297 ? -6.422 -33.625 -8.117 1 90.44 297 VAL A O 1
ATOM 2374 N N . GLY A 1 298 ? -5.496 -32.312 -9.672 1 89.19 298 GLY A N 1
ATOM 2375 C CA . GLY A 1 298 ? -4.684 -31.594 -8.711 1 89.19 298 GLY A CA 1
ATOM 2376 C C . GLY A 1 298 ? -5.441 -30.469 -8.023 1 89.19 298 GLY A C 1
ATOM 2377 O O . GLY A 1 298 ? -6.668 -30.5 -7.938 1 89.19 298 GLY A O 1
ATOM 2378 N N . THR A 1 299 ? -4.703 -29.547 -7.562 1 87.12 299 THR A N 1
ATOM 2379 C CA . THR A 1 299 ? -5.27 -28.469 -6.762 1 87.12 299 THR A CA 1
ATOM 2380 C C . THR A 1 299 ? -6.223 -27.609 -7.594 1 87.12 299 THR A C 1
ATOM 2382 O O . THR A 1 299 ? -7.34 -27.328 -7.164 1 87.12 299 THR A O 1
ATOM 2385 N N . SER A 1 300 ? -5.812 -27.203 -8.766 1 93.69 300 SER A N 1
ATOM 2386 C CA . SER A 1 300 ? -6.672 -26.375 -9.602 1 93.69 300 SER A CA 1
ATOM 2387 C C . SER A 1 300 ? -7.957 -27.094 -9.977 1 93.69 300 SER A C 1
ATOM 2389 O O . SER A 1 300 ? -9.039 -26.5 -9.945 1 93.69 300 SER A O 1
ATOM 2391 N N . GLY A 1 301 ? -7.785 -28.359 -10.328 1 95.25 301 GLY A N 1
ATOM 2392 C CA . GLY A 1 301 ? -8.953 -29.141 -10.719 1 95.25 301 GLY A CA 1
ATOM 2393 C C . GLY A 1 301 ? -9.984 -29.266 -9.609 1 95.25 301 GLY A C 1
ATOM 2394 O O . GLY A 1 301 ? -11.164 -28.984 -9.82 1 95.25 301 GLY A O 1
ATOM 2395 N N . SER A 1 302 ? -9.562 -29.656 -8.461 1 93.38 302 SER A N 1
ATOM 2396 C CA . SER A 1 302 ? -10.469 -29.875 -7.336 1 93.38 302 SER A CA 1
ATOM 2397 C C . SER A 1 302 ? -11.109 -28.578 -6.875 1 93.38 302 SER A C 1
ATOM 2399 O O . SER A 1 302 ? -12.32 -28.531 -6.633 1 93.38 302 SER A O 1
ATOM 2401 N N . GLU A 1 303 ? -10.312 -27.547 -6.766 1 93.38 303 GLU A N 1
ATOM 2402 C CA . GLU A 1 303 ? -10.828 -26.281 -6.266 1 93.38 303 GLU A CA 1
ATOM 2403 C C . GLU A 1 303 ? -11.797 -25.641 -7.254 1 93.38 303 GLU A C 1
ATOM 2405 O O . GLU A 1 303 ? -12.805 -25.047 -6.852 1 93.38 303 GLU A O 1
ATOM 2410 N N . ILE A 1 304 ? -11.516 -25.734 -8.5 1 97.56 304 ILE A N 1
ATOM 2411 C CA . ILE A 1 304 ? -12.422 -25.203 -9.508 1 97.56 304 ILE A CA 1
ATOM 2412 C C . ILE A 1 304 ? -13.711 -26.016 -9.539 1 97.56 304 ILE A C 1
ATOM 2414 O O . ILE A 1 304 ? -14.805 -25.453 -9.609 1 97.56 304 ILE A O 1
ATOM 2418 N N . ALA A 1 305 ? -13.57 -27.328 -9.461 1 97.12 305 ALA A N 1
ATOM 2419 C CA . ALA A 1 305 ? -14.758 -28.172 -9.414 1 97.12 305 ALA A CA 1
ATOM 2420 C C . ALA A 1 305 ? -15.672 -27.781 -8.258 1 97.12 305 ALA A C 1
ATOM 2422 O O . ALA A 1 305 ? -16.891 -27.719 -8.414 1 97.12 305 ALA A O 1
ATOM 2423 N N . ARG A 1 306 ? -15.102 -27.516 -7.141 1 94.25 306 ARG A N 1
ATOM 2424 C CA . ARG A 1 306 ? -15.859 -27.109 -5.961 1 94.25 306 ARG A CA 1
ATOM 2425 C C . ARG A 1 306 ? -16.562 -25.781 -6.199 1 94.25 306 ARG A C 1
ATOM 2427 O O . ARG A 1 306 ? -17.688 -25.578 -5.723 1 94.25 306 ARG A O 1
ATOM 2434 N N . ASP A 1 307 ? -15.914 -24.969 -6.891 1 95.88 307 ASP A N 1
ATOM 2435 C CA . ASP A 1 307 ? -16.453 -23.625 -7.148 1 95.88 307 ASP A CA 1
ATOM 2436 C C . ASP A 1 307 ? -17.594 -23.688 -8.164 1 95.88 307 ASP A C 1
ATOM 2438 O O . ASP A 1 307 ? -18.562 -22.922 -8.07 1 95.88 307 ASP A O 1
ATOM 2442 N N . ILE A 1 308 ? -17.594 -24.625 -9.094 1 97.31 308 ILE A N 1
ATOM 2443 C CA . ILE A 1 308 ? -18.531 -24.594 -10.211 1 97.31 308 ILE A CA 1
ATOM 2444 C C . ILE A 1 308 ? -19.703 -25.516 -9.93 1 97.31 308 ILE A C 1
ATOM 2446 O O . ILE A 1 308 ? -20.766 -25.391 -10.562 1 97.31 308 ILE A O 1
ATOM 2450 N N . ILE A 1 309 ? -19.594 -26.453 -9.023 1 96.62 309 ILE A N 1
ATOM 2451 C CA . ILE A 1 309 ? -20.547 -27.531 -8.844 1 96.62 309 ILE A CA 1
ATOM 2452 C C . ILE A 1 309 ? -21.922 -26.969 -8.484 1 96.62 309 ILE A C 1
ATOM 2454 O O . ILE A 1 309 ? -22.953 -27.484 -8.906 1 96.62 309 ILE A O 1
ATOM 2458 N N . PRO A 1 310 ? -22.016 -25.891 -7.668 1 96 310 PRO A N 1
ATOM 2459 C CA . PRO A 1 310 ? -23.328 -25.328 -7.367 1 96 310 PRO A CA 1
ATOM 2460 C C . PRO A 1 310 ? -24.031 -24.766 -8.609 1 96 310 PRO A C 1
ATOM 2462 O O . PRO A 1 310 ? -25.234 -24.547 -8.594 1 96 310 PRO A O 1
ATOM 2465 N N . TYR A 1 311 ? -23.359 -24.547 -9.648 1 97.38 311 TYR A N 1
ATOM 2466 C CA . TYR A 1 311 ? -23.891 -23.906 -10.852 1 97.38 311 TYR A CA 1
ATOM 2467 C C . TYR A 1 311 ? -24.031 -24.922 -11.977 1 97.38 311 TYR A C 1
ATOM 2469 O O . TYR A 1 311 ? -25 -24.891 -12.734 1 97.38 311 TYR A O 1
ATOM 2477 N N . ALA A 1 312 ? -23.156 -25.859 -12.07 1 97.94 312 ALA A N 1
ATOM 2478 C CA . ALA A 1 312 ? -23.062 -26.812 -13.188 1 97.94 312 ALA A CA 1
ATOM 2479 C C . ALA A 1 312 ? -24.125 -27.891 -13.086 1 97.94 312 ALA A C 1
ATOM 2481 O O . ALA A 1 312 ? -24.594 -28.203 -11.984 1 97.94 312 ALA A O 1
ATOM 2482 N N . LYS A 1 313 ? -24.531 -28.391 -14.219 1 98 313 LYS A N 1
ATOM 2483 C CA . LYS A 1 313 ? -25.422 -29.531 -14.25 1 98 313 LYS A CA 1
ATOM 2484 C C . LYS A 1 313 ? -24.703 -30.812 -13.82 1 98 313 LYS A C 1
ATOM 2486 O O . LYS A 1 313 ? -25.203 -31.578 -13.008 1 98 313 LYS A O 1
ATOM 2491 N N . LYS A 1 314 ? -23.562 -31.016 -14.367 1 98.06 314 LYS A N 1
ATOM 2492 C CA . LYS A 1 314 ? -22.734 -32.188 -14.055 1 98.06 314 LYS A CA 1
ATOM 2493 C C . LYS A 1 314 ? -21.25 -31.828 -14.203 1 98.06 314 LYS A C 1
ATOM 2495 O O . LYS A 1 314 ? -20.875 -31.016 -15.047 1 98.06 314 LYS A O 1
ATOM 2500 N N . VAL A 1 315 ? -20.422 -32.469 -13.336 1 98.31 315 VAL A N 1
ATOM 2501 C CA . VAL A 1 315 ? -18.969 -32.281 -13.406 1 98.31 315 VAL A CA 1
ATOM 2502 C C . VAL A 1 315 ? -18.281 -33.625 -13.516 1 98.31 315 VAL A C 1
ATOM 2504 O O . VAL A 1 315 ? -18.531 -34.531 -12.711 1 98.31 315 VAL A O 1
ATOM 2507 N N . TYR A 1 316 ? -17.516 -33.781 -14.531 1 98.25 316 TYR A N 1
ATOM 2508 C CA . TYR A 1 316 ? -16.625 -34.938 -14.703 1 98.25 316 TYR A CA 1
ATOM 2509 C C . TYR A 1 316 ? -15.18 -34.562 -14.414 1 98.25 316 TYR A C 1
ATOM 2511 O O . TYR A 1 316 ? -14.734 -33.469 -14.75 1 98.25 316 TYR A O 1
ATOM 2519 N N . ALA A 1 317 ? -14.469 -35.438 -13.812 1 97.38 317 ALA A N 1
ATOM 2520 C CA . ALA A 1 317 ? -13.031 -35.25 -13.594 1 97.38 317 ALA A CA 1
ATOM 2521 C C . ALA A 1 317 ? -12.234 -36.438 -14.148 1 97.38 317 ALA A C 1
ATOM 2523 O O . ALA A 1 317 ? -12.484 -37.594 -13.789 1 97.38 317 ALA A O 1
ATOM 2524 N N . SER A 1 318 ? -11.375 -36.062 -15.055 1 96.62 318 SER A N 1
ATOM 2525 C CA . SER A 1 318 ? -10.539 -37.125 -15.656 1 96.62 318 SER A CA 1
ATOM 2526 C C . SER A 1 318 ? -9.148 -37.156 -15.023 1 96.62 318 SER A C 1
ATOM 2528 O O . SER A 1 318 ? -8.555 -36.094 -14.773 1 96.62 318 SER A O 1
ATOM 2530 N N . SER A 1 319 ? -8.664 -38.281 -14.742 1 90.31 319 SER A N 1
ATOM 2531 C CA . SER A 1 319 ? -7.324 -38.438 -14.164 1 90.31 319 SER A CA 1
ATOM 2532 C C . SER A 1 319 ? -6.625 -39.688 -14.672 1 90.31 319 SER A C 1
ATOM 2534 O O . SER A 1 319 ? -7.281 -40.625 -15.086 1 90.31 319 SER A O 1
ATOM 2536 N N . LYS A 1 320 ? -5.359 -39.562 -14.617 1 85.75 320 LYS A N 1
ATOM 2537 C CA . LYS A 1 320 ? -4.582 -40.781 -14.812 1 85.75 320 LYS A CA 1
ATOM 2538 C C . LYS A 1 320 ? -4.75 -41.75 -13.633 1 85.75 320 LYS A C 1
ATOM 2540 O O . LYS A 1 320 ? -5.312 -41.375 -12.602 1 85.75 320 LYS A O 1
ATOM 2545 N N . LYS A 1 321 ? -4.367 -42.875 -13.883 1 80.31 321 LYS A N 1
ATOM 2546 C CA . LYS A 1 321 ? -4.418 -43.844 -12.789 1 80.31 321 LYS A CA 1
ATOM 2547 C C . LYS A 1 321 ? -3.295 -43.594 -11.781 1 80.31 321 LYS A C 1
ATOM 2549 O O . LYS A 1 321 ? -2.145 -43.406 -12.172 1 80.31 321 LYS A O 1
ATOM 2554 N N . TYR A 1 322 ? -3.76 -43.375 -10.586 1 77.81 322 TYR A N 1
ATOM 2555 C CA . TYR A 1 322 ? -2.773 -43.188 -9.531 1 77.81 322 TYR A CA 1
ATOM 2556 C C . TYR A 1 322 ? -2.76 -44.375 -8.562 1 77.81 322 TYR A C 1
ATOM 2558 O O . TYR A 1 322 ? -3.781 -45.031 -8.367 1 77.81 322 TYR A O 1
ATOM 2566 N N . ASP A 1 323 ? -1.511 -44.594 -8.172 1 77.94 323 ASP A N 1
ATOM 2567 C CA . ASP A 1 323 ? -1.4 -45.469 -7 1 77.94 323 ASP A CA 1
ATOM 2568 C C . ASP A 1 323 ? -1.706 -44.688 -5.719 1 77.94 323 ASP A C 1
ATOM 2570 O O . ASP A 1 323 ? -0.858 -43.969 -5.219 1 77.94 323 ASP A O 1
ATOM 2574 N N . TRP A 1 324 ? -2.939 -44.938 -5.289 1 75.81 324 TRP A N 1
ATOM 2575 C CA . TRP A 1 324 ? -3.457 -44.156 -4.172 1 75.81 324 TRP A CA 1
ATOM 2576 C C . TRP A 1 324 ? -2.516 -44.219 -2.977 1 75.81 324 TRP A C 1
ATOM 2578 O O . TRP A 1 324 ? -2.289 -43.219 -2.297 1 75.81 324 TRP A O 1
ATOM 2588 N N . ASP A 1 325 ? -1.959 -45.406 -2.729 1 72.44 325 ASP A N 1
ATOM 2589 C CA . ASP A 1 325 ? -1.132 -45.625 -1.547 1 72.44 325 ASP A CA 1
ATOM 2590 C C . ASP A 1 325 ? 0.196 -44.875 -1.657 1 72.44 325 ASP A C 1
ATOM 2592 O O . ASP A 1 325 ? 0.801 -44.531 -0.644 1 72.44 325 ASP A O 1
ATOM 2596 N N . ASN A 1 326 ? 0.471 -44.594 -2.891 1 71.88 326 ASN A N 1
ATOM 2597 C CA . ASN A 1 326 ? 1.765 -43.969 -3.09 1 71.88 326 ASN A CA 1
ATOM 2598 C C . ASN A 1 326 ? 1.604 -42.5 -3.531 1 71.88 326 ASN A C 1
ATOM 2600 O O . ASN A 1 326 ? 2.59 -41.844 -3.855 1 71.88 326 ASN A O 1
ATOM 2604 N N . LEU A 1 327 ? 0.458 -42.125 -3.508 1 72.25 327 LEU A N 1
ATOM 2605 C CA . LEU A 1 327 ? 0.211 -40.75 -3.926 1 72.25 327 LEU A CA 1
ATOM 2606 C C . LEU A 1 327 ? 0.675 -39.781 -2.855 1 72.25 327 LEU A C 1
ATOM 2608 O O . LEU A 1 327 ? 0.489 -40 -1.661 1 72.25 327 LEU A O 1
ATOM 2612 N N . HIS A 1 328 ? 1.314 -38.688 -3.354 1 66.81 328 HIS A N 1
ATOM 2613 C CA . HIS A 1 328 ? 1.688 -37.625 -2.432 1 66.81 328 HIS A CA 1
ATOM 2614 C C . HIS A 1 328 ? 0.476 -37.125 -1.663 1 66.81 328 HIS A C 1
ATOM 2616 O O . HIS A 1 328 ? -0.613 -37 -2.227 1 66.81 328 HIS A O 1
ATOM 2622 N N . PRO A 1 329 ? 0.646 -36.844 -0.401 1 64.69 329 PRO A N 1
ATOM 2623 C CA . PRO A 1 329 ? -0.484 -36.406 0.429 1 64.69 329 PRO A CA 1
ATOM 2624 C C . PRO A 1 329 ? -1.232 -35.219 -0.155 1 64.69 329 PRO A C 1
ATOM 2626 O O . PRO A 1 329 ? -2.461 -35.156 -0.064 1 64.69 329 PRO A O 1
ATOM 2629 N N . PHE A 1 330 ? -0.57 -34.406 -0.797 1 67.56 330 PHE A N 1
ATOM 2630 C CA . PHE A 1 330 ? -1.218 -33.219 -1.371 1 67.56 330 PHE A CA 1
ATOM 2631 C C . PHE A 1 330 ? -2.109 -33.625 -2.543 1 67.56 330 PHE A C 1
ATOM 2633 O O . PHE A 1 330 ? -3.154 -33 -2.768 1 67.56 330 PHE A O 1
ATOM 2640 N N . GLN A 1 331 ? -1.693 -34.531 -3.189 1 72.25 331 GLN A N 1
ATOM 2641 C CA . GLN A 1 331 ? -2.51 -35.031 -4.297 1 72.25 331 GLN A CA 1
ATOM 2642 C C . GLN A 1 331 ? -3.756 -35.75 -3.783 1 72.25 331 GLN A C 1
ATOM 2644 O O . GLN A 1 331 ? -4.84 -35.594 -4.352 1 72.25 331 GLN A O 1
ATOM 2649 N N . ARG A 1 332 ? -3.529 -36.5 -2.809 1 73.81 332 ARG A N 1
ATOM 2650 C CA . ARG A 1 332 ? -4.672 -37.156 -2.201 1 73.81 332 ARG A CA 1
ATOM 2651 C C . ARG A 1 332 ? -5.691 -36.156 -1.681 1 73.81 332 ARG A C 1
ATOM 2653 O O . ARG A 1 332 ? -6.898 -36.375 -1.816 1 73.81 332 ARG A O 1
ATOM 2660 N N . ARG A 1 333 ? -5.137 -35.188 -1.118 1 75.19 333 ARG A N 1
ATOM 2661 C CA . ARG A 1 333 ? -6.004 -34.094 -0.628 1 75.19 333 ARG A CA 1
ATOM 2662 C C . ARG A 1 333 ? -6.832 -33.5 -1.761 1 75.19 333 ARG A C 1
ATOM 2664 O O . ARG A 1 333 ? -8.023 -33.25 -1.594 1 75.19 333 ARG A O 1
ATOM 2671 N N . SER A 1 334 ? -6.188 -33.281 -2.793 1 82 334 SER A N 1
ATOM 2672 C CA . SER A 1 334 ? -6.887 -32.688 -3.934 1 82 334 SER A CA 1
ATOM 2673 C C . SER A 1 334 ? -8.023 -33.594 -4.402 1 82 334 SER A C 1
ATOM 2675 O O . SER A 1 334 ? -9.109 -33.125 -4.73 1 82 334 SER A O 1
ATOM 2677 N N . PHE A 1 335 ? -7.789 -34.875 -4.387 1 81.19 335 PHE A N 1
ATOM 2678 C CA . PHE A 1 335 ? -8.828 -35.812 -4.773 1 81.19 335 PHE A CA 1
ATOM 2679 C C . PHE A 1 335 ? -10.023 -35.719 -3.832 1 81.19 335 PHE A C 1
ATOM 2681 O O . PHE A 1 335 ? -11.172 -35.719 -4.277 1 81.19 335 PHE A O 1
ATOM 2688 N N . ARG A 1 336 ? -9.672 -35.594 -2.697 1 78.12 336 ARG A N 1
ATOM 2689 C CA . ARG A 1 336 ? -10.711 -35.625 -1.674 1 78.12 336 ARG A CA 1
ATOM 2690 C C . ARG A 1 336 ? -11.492 -34.312 -1.66 1 78.12 336 ARG A C 1
ATOM 2692 O O . ARG A 1 336 ? -12.617 -34.25 -1.149 1 78.12 336 ARG A O 1
ATOM 2699 N N . ARG A 1 337 ? -10.961 -33.375 -2.162 1 84.94 337 ARG A N 1
ATOM 2700 C CA . ARG A 1 337 ? -11.602 -32.062 -2.137 1 84.94 337 ARG A CA 1
ATOM 2701 C C . ARG A 1 337 ? -12.586 -31.922 -3.289 1 84.94 337 ARG A C 1
ATOM 2703 O O . ARG A 1 337 ? -13.367 -30.969 -3.328 1 84.94 337 ARG A O 1
ATOM 2710 N N . PHE A 1 338 ? -12.539 -32.875 -4.117 1 90.12 338 PHE A N 1
ATOM 2711 C CA . PHE A 1 338 ? -13.57 -32.844 -5.148 1 90.12 338 PHE A CA 1
ATOM 2712 C C . PHE A 1 338 ? -14.953 -33.031 -4.539 1 90.12 338 PHE A C 1
ATOM 2714 O O . PHE A 1 338 ? -15.133 -33.844 -3.629 1 90.12 338 PHE A O 1
ATOM 2721 N N . PRO A 1 339 ? -15.938 -32.344 -5.113 1 91.5 339 PRO A N 1
ATOM 2722 C CA . PRO A 1 339 ? -17.297 -32.562 -4.637 1 91.5 339 PRO A CA 1
ATOM 2723 C C . PRO A 1 339 ? -17.766 -34 -4.859 1 91.5 339 PRO A C 1
ATOM 2725 O O . PRO A 1 339 ? -17.422 -34.625 -5.871 1 91.5 339 PRO A O 1
ATOM 2728 N N . PRO A 1 340 ? -18.625 -34.438 -3.941 1 89.62 340 PRO A N 1
ATOM 2729 C CA . PRO A 1 340 ? -19.109 -35.812 -4.07 1 89.62 340 PRO A CA 1
ATOM 2730 C C . PRO A 1 340 ? -19.891 -36.031 -5.363 1 89.62 340 PRO A C 1
ATOM 2732 O O . PRO A 1 340 ? -19.922 -37.156 -5.875 1 89.62 340 PRO A O 1
ATOM 2735 N N . GLU A 1 341 ? -20.438 -35 -5.891 1 93.25 341 GLU A N 1
ATOM 2736 C CA . GLU A 1 341 ? -21.25 -35.094 -7.098 1 93.25 341 GLU A CA 1
ATOM 2737 C C . GLU A 1 341 ? -20.375 -35.312 -8.336 1 93.25 341 GLU A C 1
ATOM 2739 O O . GLU A 1 341 ? -20.875 -35.656 -9.406 1 93.25 341 GLU A O 1
ATOM 2744 N N . THR A 1 342 ? -19.125 -35.188 -8.133 1 95.56 342 THR A N 1
ATOM 2745 C CA . THR A 1 342 ? -18.234 -35.312 -9.273 1 95.56 342 THR A CA 1
ATOM 2746 C C . THR A 1 342 ? -18.094 -36.75 -9.734 1 95.56 342 THR A C 1
ATOM 2748 O O . THR A 1 342 ? -17.922 -37.656 -8.906 1 95.56 342 THR A O 1
ATOM 2751 N N . GLU A 1 343 ? -18.234 -36.938 -10.984 1 96.5 343 GLU A N 1
ATOM 2752 C CA . GLU A 1 343 ? -17.984 -38.281 -11.555 1 96.5 343 GLU A CA 1
ATOM 2753 C C . GLU A 1 343 ? -16.547 -38.375 -12.047 1 96.5 343 GLU A C 1
ATOM 2755 O O . GLU A 1 343 ? -16.141 -37.688 -12.984 1 96.5 343 GLU A O 1
ATOM 2760 N N . PHE A 1 344 ? -15.844 -39.281 -11.469 1 94.75 344 PHE A N 1
ATOM 2761 C CA . PHE A 1 344 ? -14.469 -39.5 -11.891 1 94.75 344 PHE A CA 1
ATOM 2762 C C . PHE A 1 344 ? -14.422 -40.5 -13.062 1 94.75 344 PHE A C 1
ATOM 2764 O O . PHE A 1 344 ? -15.086 -41.531 -13.039 1 94.75 344 PHE A O 1
ATOM 2771 N N . ILE A 1 345 ? -13.688 -40.094 -14.039 1 96.25 345 ILE A N 1
ATOM 2772 C CA . ILE A 1 345 ? -13.57 -40.938 -15.234 1 96.25 345 ILE A CA 1
ATOM 2773 C C . ILE A 1 345 ? -12.102 -41.188 -15.539 1 96.25 345 ILE A C 1
ATOM 2775 O O . ILE A 1 345 ? -11.219 -40.469 -15.07 1 96.25 345 ILE A O 1
ATOM 2779 N N . PRO A 1 346 ? -11.773 -42.188 -16.359 1 95.06 346 PRO A N 1
ATOM 2780 C CA . PRO A 1 346 ? -10.383 -42.5 -16.688 1 95.06 346 PRO A CA 1
ATOM 2781 C C . PRO A 1 346 ? -9.727 -41.438 -17.562 1 95.06 346 PRO A C 1
ATOM 2783 O O . PRO A 1 346 ? -10.398 -40.531 -18.031 1 95.06 346 PRO A O 1
ATOM 2786 N N . GLU A 1 347 ? -8.453 -41.688 -17.719 1 95.94 347 GLU A N 1
ATOM 2787 C CA . GLU A 1 347 ? -7.652 -40.781 -18.547 1 95.94 347 GLU A CA 1
ATOM 2788 C C . GLU A 1 347 ? -8.203 -40.719 -19.969 1 95.94 347 GLU A C 1
ATOM 2790 O O . GLU A 1 347 ? -8.68 -41.719 -20.516 1 95.94 347 GLU A O 1
ATOM 2795 N N . ILE A 1 348 ? -8.109 -39.594 -20.531 1 97.44 348 ILE A N 1
ATOM 2796 C CA . ILE A 1 348 ? -8.617 -39.375 -21.875 1 97.44 348 ILE A CA 1
ATOM 2797 C C . ILE A 1 348 ? -7.625 -39.906 -22.906 1 97.44 348 ILE A C 1
ATOM 2799 O O . ILE A 1 348 ? -6.422 -39.656 -22.812 1 97.44 348 ILE A O 1
ATOM 2803 N N . ALA A 1 349 ? -8.172 -40.656 -23.828 1 97 349 ALA A N 1
ATOM 2804 C CA . ALA A 1 349 ? -7.352 -41.156 -24.922 1 97 349 ALA A CA 1
ATOM 2805 C C . ALA A 1 349 ? -7.348 -40.219 -26.109 1 97 349 ALA A C 1
ATOM 2807 O O . ALA A 1 349 ? -6.293 -39.938 -26.703 1 97 349 ALA A O 1
ATOM 2808 N N . SER A 1 350 ? -8.531 -39.781 -26.469 1 97.62 350 SER A N 1
ATOM 2809 C CA . SER A 1 350 ? -8.617 -38.906 -27.625 1 97.62 350 SER A CA 1
ATOM 2810 C C . SER A 1 350 ? -9.953 -38.156 -27.672 1 97.62 350 SER A C 1
ATOM 2812 O O . SER A 1 350 ? -10.922 -38.594 -27.031 1 97.62 350 SER A O 1
ATOM 2814 N N . PHE A 1 351 ? -9.906 -37.062 -28.359 1 97.62 351 PHE A N 1
ATOM 2815 C CA . PHE A 1 351 ? -11.102 -36.312 -28.734 1 97.62 351 PHE A CA 1
ATOM 2816 C C . PHE A 1 351 ? -11.5 -36.594 -30.172 1 97.62 351 PHE A C 1
ATOM 2818 O O . PHE A 1 351 ? -10.719 -36.312 -31.094 1 97.62 351 PHE A O 1
ATOM 2825 N N . SER A 1 352 ? -12.68 -36.969 -30.359 1 95.88 352 SER A N 1
ATOM 2826 C CA . SER A 1 352 ? -13.109 -37.344 -31.703 1 95.88 352 SER A CA 1
ATOM 2827 C C . SER A 1 352 ? -13.367 -36.094 -32.531 1 95.88 352 SER A C 1
ATOM 2829 O O . SER A 1 352 ? -13.594 -35 -32 1 95.88 352 SER A O 1
ATOM 2831 N N . ALA A 1 353 ? -13.383 -36.312 -33.812 1 93.62 353 ALA A N 1
ATOM 2832 C CA . ALA A 1 353 ? -13.688 -35.188 -34.719 1 93.62 353 ALA A CA 1
ATOM 2833 C C . ALA A 1 353 ? -15.094 -34.656 -34.5 1 93.62 353 ALA A C 1
ATOM 2835 O O . ALA A 1 353 ? -16.031 -35.438 -34.25 1 93.62 353 ALA A O 1
ATOM 2836 N N . LEU A 1 354 ? -15.156 -33.375 -34.562 1 93 354 LEU A N 1
ATOM 2837 C CA . LEU A 1 354 ? -16.438 -32.75 -34.344 1 93 354 LEU A CA 1
ATOM 2838 C C . LEU A 1 354 ? -17.25 -32.656 -35.625 1 93 354 LEU A C 1
ATOM 2840 O O . LEU A 1 354 ? -16.672 -32.406 -36.688 1 93 354 LEU A O 1
ATOM 2844 N N . PRO A 1 355 ? -18.562 -32.875 -35.531 1 87.31 355 PRO A N 1
ATOM 2845 C CA . PRO A 1 355 ? -19.391 -32.75 -36.719 1 87.31 355 PRO A CA 1
ATOM 2846 C C . PRO A 1 355 ? -19.453 -31.312 -37.25 1 87.31 355 PRO A C 1
ATOM 2848 O O . PRO A 1 355 ? -19.594 -31.109 -38.469 1 87.31 355 PRO A O 1
ATOM 2851 N N . SER A 1 356 ? -19.469 -30.328 -36.344 1 85.75 356 SER A N 1
ATOM 2852 C CA . SER A 1 356 ? -19.484 -28.906 -36.688 1 85.75 356 SER A CA 1
ATOM 2853 C C . SER A 1 356 ? -18.734 -28.094 -35.656 1 85.75 356 SER A C 1
ATOM 2855 O O . SER A 1 356 ? -18.609 -28.5 -34.5 1 85.75 356 SER A O 1
ATOM 2857 N N . PHE A 1 357 ? -18.25 -26.969 -36.125 1 85.69 357 PHE A N 1
ATOM 2858 C CA . PHE A 1 357 ? -17.531 -26.062 -35.219 1 85.69 357 PHE A CA 1
ATOM 2859 C C . PHE A 1 357 ? -18.438 -24.938 -34.75 1 85.69 357 PHE A C 1
ATOM 2861 O O . PHE A 1 357 ? -18.031 -24.109 -33.938 1 85.69 357 PHE A O 1
ATOM 2868 N N . ASP A 1 358 ? -19.703 -24.922 -35.188 1 84.31 358 ASP A N 1
ATOM 2869 C CA . ASP A 1 358 ? -20.562 -23.766 -34.969 1 84.31 358 ASP A CA 1
ATOM 2870 C C . ASP A 1 358 ? -21.453 -23.953 -33.75 1 84.31 358 ASP A C 1
ATOM 2872 O O . ASP A 1 358 ? -22.031 -23 -33.219 1 84.31 358 ASP A O 1
ATOM 2876 N N . ASN A 1 359 ? -21.562 -25.203 -33.281 1 84.56 359 ASN A N 1
ATOM 2877 C CA . ASN A 1 359 ? -22.547 -25.453 -32.25 1 84.56 359 ASN A CA 1
ATOM 2878 C C . ASN A 1 359 ? -21.906 -25.969 -30.969 1 84.56 359 ASN A C 1
ATOM 2880 O O . ASN A 1 359 ? -22.484 -26.828 -30.281 1 84.56 359 ASN A O 1
ATOM 2884 N N . GLY A 1 360 ? -20.75 -25.484 -30.703 1 92.38 360 GLY A N 1
ATOM 2885 C CA . GLY A 1 360 ? -20.094 -25.953 -29.5 1 92.38 360 GLY A CA 1
ATOM 2886 C C . GLY A 1 360 ? -19.547 -27.359 -29.625 1 92.38 360 GLY A C 1
ATOM 2887 O O . GLY A 1 360 ? -19.531 -27.938 -30.719 1 92.38 360 GLY A O 1
ATOM 2888 N N . ILE A 1 361 ? -19.094 -27.984 -28.5 1 95.31 361 ILE A N 1
ATOM 2889 C CA . ILE A 1 361 ? -18.406 -29.281 -28.547 1 95.31 361 ILE A CA 1
ATOM 2890 C C . ILE A 1 361 ? -19.328 -30.375 -28.016 1 95.31 361 ILE A C 1
ATOM 2892 O O . ILE A 1 361 ? -18.922 -31.531 -27.891 1 95.31 361 ILE A O 1
ATOM 2896 N N . LYS A 1 362 ? -20.516 -30.062 -27.766 1 94.62 362 LYS A N 1
ATOM 2897 C CA . LYS A 1 362 ? -21.422 -30.969 -27.094 1 94.62 362 LYS A CA 1
ATOM 2898 C C . LYS A 1 362 ? -21.688 -32.219 -27.922 1 94.62 362 LYS A C 1
ATOM 2900 O O . LYS A 1 362 ? -21.906 -33.312 -27.375 1 94.62 362 LYS A O 1
ATOM 2905 N N . ALA A 1 363 ? -21.703 -32.094 -29.203 1 94.19 363 ALA A N 1
ATOM 2906 C CA . ALA A 1 363 ? -21.953 -33.219 -30.094 1 94.19 363 ALA A CA 1
ATOM 2907 C C . ALA A 1 363 ? -20.734 -34.156 -30.203 1 94.19 363 ALA A C 1
ATOM 2909 O O . ALA A 1 363 ? -20.812 -35.25 -30.75 1 94.19 363 ALA A O 1
ATOM 2910 N N . GLY A 1 364 ? -19.641 -33.719 -29.656 1 95.25 364 GLY A N 1
ATOM 2911 C CA . GLY A 1 364 ? -18.406 -34.469 -29.75 1 95.25 364 GLY A CA 1
ATOM 2912 C C . GLY A 1 364 ? -18.359 -35.656 -28.797 1 95.25 364 GLY A C 1
ATOM 2913 O O . GLY A 1 364 ? -19.156 -35.719 -27.859 1 95.25 364 GLY A O 1
ATOM 2914 N N . LYS A 1 365 ? -17.438 -36.562 -29.109 1 97.12 365 LYS A N 1
ATOM 2915 C CA . LYS A 1 365 ? -17.203 -37.719 -28.281 1 97.12 365 LYS A CA 1
ATOM 2916 C C . LYS A 1 365 ? -15.758 -37.75 -27.766 1 97.12 365 LYS A C 1
ATOM 2918 O O . LYS A 1 365 ? -14.836 -37.375 -28.484 1 97.12 365 LYS A O 1
ATOM 2923 N N . ILE A 1 366 ? -15.609 -38.188 -26.578 1 98.19 366 ILE A N 1
ATOM 2924 C CA . ILE A 1 366 ? -14.289 -38.312 -25.969 1 98.19 366 ILE A CA 1
ATOM 2925 C C . ILE A 1 366 ? -14.023 -39.781 -25.625 1 98.19 366 ILE A C 1
ATOM 2927 O O . ILE A 1 366 ? -14.766 -40.375 -24.844 1 98.19 366 ILE A O 1
ATOM 2931 N N . SER A 1 367 ? -13.016 -40.344 -26.219 1 98.06 367 SER A N 1
ATOM 2932 C CA . SER A 1 367 ? -12.625 -41.719 -25.922 1 98.06 367 SER A CA 1
ATOM 2933 C C . SER A 1 367 ? -11.711 -41.781 -24.703 1 98.06 367 SER A C 1
ATOM 2935 O O . SER A 1 367 ? -10.75 -41 -24.594 1 98.06 367 SER A O 1
ATOM 2937 N N . LEU A 1 368 ? -12 -42.688 -23.891 1 97.56 368 LEU A N 1
ATOM 2938 C CA . LEU A 1 368 ? -11.188 -42.875 -22.688 1 97.56 368 LEU A CA 1
ATOM 2939 C C . LEU A 1 368 ? -10.266 -44.094 -22.859 1 97.56 368 LEU A C 1
ATOM 2941 O O . LEU A 1 368 ? -10.484 -44.906 -23.734 1 97.56 368 LEU A O 1
ATOM 2945 N N . VAL A 1 369 ? -9.258 -44.188 -22.062 1 95.81 369 VAL A N 1
ATOM 2946 C CA . VAL A 1 369 ? -8.211 -45.188 -22.219 1 95.81 369 VAL A CA 1
ATOM 2947 C C . VAL A 1 369 ? -8.789 -46.594 -21.969 1 95.81 369 VAL A C 1
ATOM 2949 O O . VAL A 1 369 ? -8.289 -47.594 -22.484 1 95.81 369 VAL A O 1
ATOM 2952 N N . ASN A 1 370 ? -9.844 -46.656 -21.172 1 94.69 370 ASN A N 1
ATOM 2953 C CA . ASN A 1 370 ? -10.438 -47.969 -20.875 1 94.69 370 ASN A CA 1
ATOM 2954 C C . ASN A 1 370 ? -11.438 -48.375 -21.953 1 94.69 370 ASN A C 1
ATOM 2956 O O . ASN A 1 370 ? -12.133 -49.375 -21.797 1 94.69 370 ASN A O 1
ATOM 2960 N N . GLY A 1 371 ? -11.664 -47.531 -22.891 1 95.06 371 GLY A N 1
ATOM 2961 C CA . GLY A 1 371 ? -12.523 -47.875 -24.016 1 95.06 371 GLY A CA 1
ATOM 2962 C C . GLY A 1 371 ? -13.891 -47.219 -23.953 1 95.06 371 GLY A C 1
ATOM 2963 O O . GLY A 1 371 ? -14.609 -47.156 -24.953 1 95.06 371 GLY A O 1
ATOM 2964 N N . SER A 1 372 ? -14.227 -46.75 -22.844 1 96.5 372 SER A N 1
ATOM 2965 C CA . SER A 1 372 ? -15.508 -46.062 -22.719 1 96.5 372 SER A CA 1
ATOM 2966 C C . SER A 1 372 ? -15.5 -44.719 -23.438 1 96.5 372 SER A C 1
ATOM 2968 O O . SER A 1 372 ? -14.43 -44.188 -23.766 1 96.5 372 SER A O 1
ATOM 2970 N N . VAL A 1 373 ? -16.719 -44.25 -23.688 1 97.75 373 VAL A N 1
ATOM 2971 C CA . VAL A 1 373 ? -16.875 -43 -24.422 1 97.75 373 VAL A CA 1
ATOM 2972 C C . VAL A 1 373 ? -17.688 -42 -23.594 1 97.75 373 VAL A C 1
ATOM 2974 O O . VAL A 1 373 ? -18.719 -42.375 -23.031 1 97.75 373 VAL A O 1
ATOM 2977 N N . LEU A 1 374 ? -17.188 -40.781 -23.453 1 97.69 374 LEU A N 1
ATOM 2978 C CA . LEU A 1 374 ? -17.891 -39.719 -22.797 1 97.69 374 LEU A CA 1
ATOM 2979 C C . LEU A 1 374 ? -18.5 -38.75 -23.812 1 97.69 374 LEU A C 1
ATOM 2981 O O . LEU A 1 374 ? -17.828 -38.375 -24.781 1 97.69 374 LEU A O 1
ATOM 2985 N N . GLU A 1 375 ? -19.812 -38.375 -23.578 1 96.75 375 GLU A N 1
ATOM 2986 C CA . GLU A 1 375 ? -20.547 -37.469 -24.484 1 96.75 375 GLU A CA 1
ATOM 2987 C C . GLU A 1 375 ? -21.25 -36.375 -23.734 1 96.75 375 GLU A C 1
ATOM 2989 O O . GLU A 1 375 ? -21.219 -36.312 -22.5 1 96.75 375 GLU A O 1
ATOM 2994 N N . ASP A 1 376 ? -21.719 -35.406 -24.453 1 96.5 376 ASP A N 1
ATOM 2995 C CA . ASP A 1 376 ? -22.594 -34.344 -23.938 1 96.5 376 ASP A CA 1
ATOM 2996 C C . ASP A 1 376 ? -21.828 -33.406 -23 1 96.5 376 ASP A C 1
ATOM 2998 O O . ASP A 1 376 ? -22.297 -33.094 -21.906 1 96.5 376 ASP A O 1
ATOM 3002 N N . ILE A 1 377 ? -20.609 -33.156 -23.391 1 97.62 377 ILE A N 1
ATOM 3003 C CA . ILE A 1 377 ? -19.781 -32.188 -22.641 1 97.62 377 ILE A CA 1
ATOM 3004 C C . ILE A 1 377 ? -19.922 -30.797 -23.266 1 97.62 377 ILE A C 1
ATOM 3006 O O . ILE A 1 377 ? -19.766 -30.641 -24.469 1 97.62 377 ILE A O 1
ATOM 3010 N N . ASP A 1 378 ? -20.203 -29.781 -22.438 1 96.75 378 ASP A N 1
ATOM 3011 C CA . ASP A 1 378 ? -20.359 -28.422 -22.906 1 96.75 378 ASP A CA 1
ATOM 3012 C C . ASP A 1 378 ? -19.016 -27.688 -22.953 1 96.75 378 ASP A C 1
ATOM 3014 O O . ASP A 1 378 ? -18.766 -26.906 -23.875 1 96.75 378 ASP A O 1
ATOM 3018 N N . GLU A 1 379 ? -18.219 -27.828 -21.984 1 97.19 379 GLU A N 1
ATOM 3019 C CA . GLU A 1 379 ? -16.906 -27.156 -21.891 1 97.19 379 GLU A CA 1
ATOM 3020 C C . GLU A 1 379 ? -15.891 -28.062 -21.203 1 97.19 379 GLU A C 1
ATOM 3022 O O . GLU A 1 379 ? -16.25 -28.922 -20.406 1 97.19 379 GLU A O 1
ATOM 3027 N N . VAL A 1 380 ? -14.609 -27.844 -21.562 1 98.19 380 VAL A N 1
ATOM 3028 C CA . VAL A 1 380 ? -13.484 -28.594 -21 1 98.19 380 VAL A CA 1
ATOM 3029 C C . VAL A 1 380 ? -12.531 -27.641 -20.297 1 98.19 380 VAL A C 1
ATOM 3031 O O . VAL A 1 380 ? -12.133 -26.609 -20.859 1 98.19 380 VAL A O 1
ATOM 3034 N N . ILE A 1 381 ? -12.203 -27.906 -19.047 1 98.19 381 ILE A N 1
ATOM 3035 C CA . ILE A 1 381 ? -11.188 -27.172 -18.281 1 98.19 381 ILE A CA 1
ATOM 3036 C C . ILE A 1 381 ? -9.945 -28.047 -18.109 1 98.19 381 ILE A C 1
ATOM 3038 O O . ILE A 1 381 ? -10.008 -29.109 -17.484 1 98.19 381 ILE A O 1
ATOM 3042 N N . LEU A 1 382 ? -8.867 -27.578 -18.656 1 97.81 382 LEU A N 1
ATOM 3043 C CA . LEU A 1 382 ? -7.602 -28.281 -18.516 1 97.81 382 LEU A CA 1
ATOM 3044 C C . LEU A 1 382 ? -6.883 -27.875 -17.234 1 97.81 382 LEU A C 1
ATOM 3046 O O . LEU A 1 382 ? -6.207 -26.844 -17.203 1 97.81 382 LEU A O 1
ATOM 3050 N N . ALA A 1 383 ? -7.039 -28.641 -16.219 1 96.75 383 ALA A N 1
ATOM 3051 C CA . ALA A 1 383 ? -6.293 -28.469 -14.984 1 96.75 383 ALA A CA 1
ATOM 3052 C C . ALA A 1 383 ? -5.043 -29.344 -14.969 1 96.75 383 ALA A C 1
ATOM 3054 O O . ALA A 1 383 ? -4.832 -30.125 -14.039 1 96.75 383 ALA A O 1
ATOM 3055 N N . THR A 1 384 ? -4.219 -29.109 -15.953 1 93.81 384 THR A N 1
ATOM 3056 C CA . THR A 1 384 ? -3.133 -30.031 -16.281 1 93.81 384 THR A CA 1
ATOM 3057 C C . THR A 1 384 ? -1.795 -29.469 -15.797 1 93.81 384 THR A C 1
ATOM 3059 O O . THR A 1 384 ? -0.737 -29.984 -16.172 1 93.81 384 THR A O 1
ATOM 3062 N N . GLY A 1 385 ? -1.873 -28.453 -15.047 1 90.81 385 GLY A N 1
ATOM 3063 C CA . GLY A 1 385 ? -0.676 -27.953 -14.383 1 90.81 385 GLY A CA 1
ATOM 3064 C C . GLY A 1 385 ? 0.094 -26.953 -15.211 1 90.81 385 GLY A C 1
ATOM 3065 O O . GLY A 1 385 ? -0.466 -26.328 -16.109 1 90.81 385 GLY A O 1
ATOM 3066 N N . TYR A 1 386 ? 1.339 -26.641 -14.773 1 87.38 386 TYR A N 1
ATOM 3067 C CA . TYR A 1 386 ? 2.205 -25.641 -15.367 1 87.38 386 TYR A CA 1
ATOM 3068 C C . TYR A 1 386 ? 3.598 -26.203 -15.633 1 87.38 386 TYR A C 1
ATOM 3070 O O . TYR A 1 386 ? 4 -27.188 -15.016 1 87.38 386 TYR A O 1
ATOM 3078 N N . LYS A 1 387 ? 4.191 -25.516 -16.516 1 77.12 387 LYS A N 1
ATOM 3079 C CA . LYS A 1 387 ? 5.598 -25.797 -16.797 1 77.12 387 LYS A CA 1
ATOM 3080 C C . LYS A 1 387 ? 6.492 -24.672 -16.312 1 77.12 387 LYS A C 1
ATOM 3082 O O . LYS A 1 387 ? 6.168 -23.484 -16.5 1 77.12 387 LYS A O 1
ATOM 3087 N N . ARG A 1 388 ? 7.465 -25.031 -15.523 1 69.5 388 ARG A N 1
ATOM 3088 C CA . ARG A 1 388 ? 8.398 -24 -15.102 1 69.5 388 ARG A CA 1
ATOM 3089 C C . ARG A 1 388 ? 9.258 -23.516 -16.266 1 69.5 388 ARG A C 1
ATOM 3091 O O . ARG A 1 388 ? 9.992 -24.312 -16.859 1 69.5 388 ARG A O 1
ATOM 3098 N N . SER A 1 389 ? 8.906 -22.453 -16.812 1 65.44 389 SER A N 1
ATOM 3099 C CA . SER A 1 389 ? 9.695 -21.875 -17.906 1 65.44 389 SER A CA 1
ATOM 3100 C C . SER A 1 389 ? 10.031 -20.422 -17.641 1 65.44 389 SER A C 1
ATOM 3102 O O . SER A 1 389 ? 9.164 -19.641 -17.234 1 65.44 389 SER A O 1
ATOM 3104 N N . ASN A 1 390 ? 11.266 -20.188 -17.203 1 69.81 390 ASN A N 1
ATOM 3105 C CA . ASN A 1 390 ? 11.727 -18.812 -17.188 1 69.81 390 ASN A CA 1
ATOM 3106 C C . ASN A 1 390 ? 12.586 -18.5 -18.406 1 69.81 390 ASN A C 1
ATOM 3108 O O . ASN A 1 390 ? 13.789 -18.766 -18.422 1 69.81 390 ASN A O 1
ATOM 3112 N N . SER A 1 391 ? 11.938 -18 -19.391 1 69.38 391 SER A N 1
ATOM 3113 C CA . SER A 1 391 ? 12.586 -17.812 -20.672 1 69.38 391 SER A CA 1
ATOM 3114 C C . SER A 1 391 ? 13.828 -16.938 -20.547 1 69.38 391 SER A C 1
ATOM 3116 O O . SER A 1 391 ? 14.789 -17.094 -21.312 1 69.38 391 SER A O 1
ATOM 3118 N N . PHE A 1 392 ? 13.852 -16.156 -19.531 1 76.44 392 PHE A N 1
ATOM 3119 C CA . PHE A 1 392 ? 14.969 -15.227 -19.438 1 76.44 392 PHE A CA 1
ATOM 3120 C C . PHE A 1 392 ? 16.203 -15.922 -18.844 1 76.44 392 PHE A C 1
ATOM 3122 O O . PHE A 1 392 ? 17.312 -15.398 -18.922 1 76.44 392 PHE A O 1
ATOM 3129 N N . LEU A 1 393 ? 15.945 -17.109 -18.266 1 74.06 393 LEU A N 1
ATOM 3130 C CA . LEU A 1 393 ? 17.047 -17.844 -17.641 1 74.06 393 LEU A CA 1
ATOM 3131 C C . LEU A 1 393 ? 17.719 -18.781 -18.641 1 74.06 393 LEU A C 1
ATOM 3133 O O . LEU A 1 393 ? 18.719 -19.438 -18.297 1 74.06 393 LEU A O 1
ATOM 3137 N N . SER A 1 394 ? 17.141 -18.875 -19.812 1 64.19 394 SER A N 1
ATOM 3138 C CA . SER A 1 394 ? 17.594 -19.875 -20.781 1 64.19 394 SER A CA 1
ATOM 3139 C C . SER A 1 394 ? 19.078 -19.75 -21.031 1 64.19 394 SER A C 1
ATOM 3141 O O . SER A 1 394 ? 19.781 -20.75 -21.188 1 64.19 394 SER A O 1
ATOM 3143 N N . ALA A 1 395 ? 19.516 -18.547 -21.062 1 59.75 395 ALA A N 1
ATOM 3144 C CA . ALA A 1 395 ? 20.938 -18.344 -21.344 1 59.75 395 ALA A CA 1
ATOM 3145 C C . ALA A 1 395 ? 21.797 -18.938 -20.234 1 59.75 395 ALA A C 1
ATOM 3147 O O . ALA A 1 395 ? 22.922 -19.391 -20.484 1 59.75 395 ALA A O 1
ATOM 3148 N N . ILE A 1 396 ? 21.328 -18.938 -19.062 1 63.5 396 ILE A N 1
ATOM 3149 C CA . ILE A 1 396 ? 22.094 -19.391 -17.906 1 63.5 396 ILE A CA 1
ATOM 3150 C C . ILE A 1 396 ? 21.906 -20.891 -17.703 1 63.5 396 ILE A C 1
ATOM 3152 O O . ILE A 1 396 ? 22.875 -21.609 -17.469 1 63.5 396 ILE A O 1
ATOM 3156 N N . LEU A 1 397 ? 20.688 -21.266 -17.875 1 58.34 397 LEU A N 1
ATOM 3157 C CA . LEU A 1 397 ? 20.391 -22.672 -17.578 1 58.34 397 LEU A CA 1
ATOM 3158 C C . LEU A 1 397 ? 20.844 -23.562 -18.719 1 58.34 397 LEU A C 1
ATOM 3160 O O . LEU A 1 397 ? 21.219 -24.719 -18.5 1 58.34 397 LEU A O 1
ATOM 3164 N N . ASN A 1 398 ? 20.672 -23 -20.047 1 50.16 398 ASN A N 1
ATOM 3165 C CA . ASN A 1 398 ? 21.156 -23.797 -21.172 1 50.16 398 ASN A CA 1
ATOM 3166 C C . ASN A 1 398 ? 22.688 -23.781 -21.25 1 50.16 398 ASN A C 1
ATOM 3168 O O . ASN A 1 398 ? 23.297 -24.781 -21.625 1 50.16 398 ASN A O 1
ATOM 3172 N N . ASP A 1 399 ? 23.359 -22.594 -21.188 1 43.66 399 ASP A N 1
ATOM 3173 C CA . ASP A 1 399 ? 24.812 -22.5 -21.375 1 43.66 399 ASP A CA 1
ATOM 3174 C C . ASP A 1 399 ? 25.547 -23.359 -20.359 1 43.66 399 ASP A C 1
ATOM 3176 O O . ASP A 1 399 ? 26.609 -23.922 -20.656 1 43.66 399 ASP A O 1
ATOM 3180 N N . THR A 1 400 ? 25.266 -23.141 -19.172 1 36.56 400 THR A N 1
ATOM 3181 C CA . THR A 1 400 ? 26.062 -23.953 -18.25 1 36.56 400 THR A CA 1
ATOM 3182 C C . THR A 1 400 ? 25.859 -25.438 -18.547 1 36.56 400 THR A C 1
ATOM 3184 O O . THR A 1 400 ? 26.531 -26.297 -17.969 1 36.56 400 THR A O 1
ATOM 3187 N N . LEU A 1 401 ? 24.672 -25.734 -19.047 1 35.19 401 LEU A N 1
ATOM 3188 C CA . LEU A 1 401 ? 24.469 -27.141 -19.312 1 35.19 401 LEU A CA 1
ATOM 3189 C C . LEU A 1 401 ? 25.25 -27.594 -20.547 1 35.19 401 LEU A C 1
ATOM 3191 O O . LEU A 1 401 ? 24.984 -28.656 -21.094 1 35.19 401 LEU A O 1
ATOM 3195 N N . GLY A 1 402 ? 25.922 -26.844 -21.25 1 32.09 402 GLY A N 1
ATOM 3196 C CA . GLY A 1 402 ? 26.75 -27.484 -22.25 1 32.09 402 GLY A CA 1
ATOM 3197 C C . GLY A 1 402 ? 27.391 -28.766 -21.766 1 32.09 402 GLY A C 1
ATOM 3198 O O . GLY A 1 402 ? 27.891 -29.562 -22.578 1 32.09 402 GLY A O 1
ATOM 3199 N N . ASN A 1 403 ? 28.375 -28.688 -20.891 1 32.19 403 ASN A N 1
ATOM 3200 C CA . ASN A 1 403 ? 29.109 -29.938 -20.781 1 32.19 403 ASN A CA 1
ATOM 3201 C C . ASN A 1 403 ? 28.172 -31.109 -20.516 1 32.19 403 ASN A C 1
ATOM 3203 O O . ASN A 1 403 ? 27.016 -30.922 -20.156 1 32.19 403 ASN A O 1
ATOM 3207 N N . LYS A 1 404 ? 28.859 -32.469 -20.156 1 33.12 404 LYS A N 1
ATOM 3208 C CA . LYS A 1 404 ? 28.453 -33.844 -20.031 1 33.12 404 LYS A CA 1
ATOM 3209 C C . LYS A 1 404 ? 27.281 -34 -19.078 1 33.12 404 LYS A C 1
ATOM 3211 O O . LYS A 1 404 ? 27.031 -35.094 -18.562 1 33.12 404 LYS A O 1
ATOM 3216 N N . PHE A 1 405 ? 27.031 -33 -18.375 1 31.73 405 PHE A N 1
ATOM 3217 C CA . PHE A 1 405 ? 26 -33.5 -17.469 1 31.73 405 PHE A CA 1
ATOM 3218 C C . PHE A 1 405 ? 24.781 -33.969 -18.234 1 31.73 405 PHE A C 1
ATOM 3220 O O . PHE A 1 405 ? 24.391 -33.375 -19.234 1 31.73 405 PHE A O 1
ATOM 3227 N N . GLN A 1 406 ? 24.484 -35.219 -18.203 1 30.66 406 GLN A N 1
ATOM 3228 C CA . GLN A 1 406 ? 23.344 -36.031 -18.656 1 30.66 406 GLN A CA 1
ATOM 3229 C C . GLN A 1 406 ? 22.047 -35.219 -18.594 1 30.66 406 GLN A C 1
ATOM 3231 O O . GLN A 1 406 ? 21.812 -34.5 -17.609 1 30.66 406 GLN A O 1
ATOM 3236 N N . ALA A 1 407 ? 21.531 -34.688 -19.719 1 33 407 ALA A N 1
ATOM 3237 C CA . ALA A 1 407 ? 20.125 -34.281 -19.812 1 33 407 ALA A CA 1
ATOM 3238 C C . ALA A 1 407 ? 19.328 -34.844 -18.625 1 33 407 ALA A C 1
ATOM 3240 O O . ALA A 1 407 ? 19.328 -36.031 -18.375 1 33 407 ALA A O 1
ATOM 3241 N N . PRO A 1 408 ? 19.234 -34.156 -17.516 1 34.75 408 PRO A N 1
ATOM 3242 C CA . PRO A 1 408 ? 18.25 -34.938 -16.75 1 34.75 408 PRO A CA 1
ATOM 3243 C C . PRO A 1 408 ? 17.172 -35.531 -17.641 1 34.75 408 PRO A C 1
ATOM 3245 O O . PRO A 1 408 ? 16.844 -35 -18.688 1 34.75 408 PRO A O 1
ATOM 3248 N N . SER A 1 409 ? 17.156 -36.938 -17.859 1 33.53 409 SER A N 1
ATOM 3249 C CA . SER A 1 409 ? 16.156 -37.594 -18.703 1 33.53 409 SER A CA 1
ATOM 3250 C C . SER A 1 409 ? 14.898 -36.75 -18.812 1 33.53 409 SER A C 1
ATOM 3252 O O . SER A 1 409 ? 14.227 -36.75 -19.844 1 33.53 409 SER A O 1
ATOM 3254 N N . GLY A 1 410 ? 14.023 -36.562 -17.734 1 31.3 410 GLY A N 1
ATOM 3255 C CA . GLY A 1 410 ? 12.688 -35.969 -17.812 1 31.3 410 GLY A CA 1
ATOM 3256 C C . GLY A 1 410 ? 12.641 -34.5 -17.422 1 31.3 410 GLY A C 1
ATOM 3257 O O . GLY A 1 410 ? 13.594 -34 -16.844 1 31.3 410 GLY A O 1
ATOM 3258 N N . PRO A 1 411 ? 11.969 -33.719 -18.25 1 29.83 411 PRO A N 1
ATOM 3259 C CA . PRO A 1 411 ? 11.711 -32.312 -17.984 1 29.83 411 PRO A CA 1
ATOM 3260 C C . PRO A 1 411 ? 11.516 -32 -16.5 1 29.83 411 PRO A C 1
ATOM 3262 O O . PRO A 1 411 ? 11.07 -32.875 -15.742 1 29.83 411 PRO A O 1
ATOM 3265 N N . PRO A 1 412 ? 12.336 -31.203 -15.984 1 33.56 412 PRO A N 1
ATOM 3266 C CA . PRO A 1 412 ? 11.961 -30.766 -14.633 1 33.56 412 PRO A CA 1
ATOM 3267 C C . PRO A 1 412 ? 10.445 -30.672 -14.445 1 33.56 412 PRO A C 1
ATOM 3269 O O . PRO A 1 412 ? 9.781 -29.938 -15.188 1 33.56 412 PRO A O 1
ATOM 3272 N N . THR A 1 413 ? 9.648 -31.844 -14.258 1 31.52 413 THR A N 1
ATOM 3273 C CA . THR A 1 413 ? 8.211 -31.891 -14.039 1 31.52 413 THR A CA 1
ATOM 3274 C C . THR A 1 413 ? 7.766 -30.75 -13.133 1 31.52 413 THR A C 1
ATOM 3276 O O . THR A 1 413 ? 8.602 -30.031 -12.578 1 31.52 413 THR A O 1
ATOM 3279 N N . ASP A 1 414 ? 6.602 -31.125 -12.219 1 31.42 414 ASP A N 1
ATOM 3280 C CA . ASP A 1 414 ? 5.496 -30.469 -11.516 1 31.42 414 ASP A CA 1
ATOM 3281 C C . ASP A 1 414 ? 6.012 -29.578 -10.398 1 31.42 414 ASP A C 1
ATOM 3283 O O . ASP A 1 414 ? 7.098 -29.797 -9.859 1 31.42 414 ASP A O 1
ATOM 3287 N N . VAL A 1 415 ? 5.574 -28.391 -10.312 1 35.69 415 VAL A N 1
ATOM 3288 C CA . VAL A 1 415 ? 5.762 -27.422 -9.234 1 35.69 415 VAL A CA 1
ATOM 3289 C C . VAL A 1 415 ? 5.965 -28.172 -7.91 1 35.69 415 VAL A C 1
ATOM 3291 O O . VAL A 1 415 ? 6.758 -27.734 -7.07 1 35.69 415 VAL A O 1
ATOM 3294 N N . PHE A 1 416 ? 5.145 -29.188 -7.68 1 35.69 416 PHE A N 1
ATOM 3295 C CA . PHE A 1 416 ? 5.23 -30.031 -6.496 1 35.69 416 PHE A CA 1
ATOM 3296 C C . PHE A 1 416 ? 6.27 -31.141 -6.695 1 35.69 416 PHE A C 1
ATOM 3298 O O . PHE A 1 416 ? 6.883 -31.594 -5.734 1 35.69 416 PHE A O 1
ATOM 3305 N N . ASN A 1 417 ? 6.305 -31.672 -7.953 1 36.09 417 ASN A N 1
ATOM 3306 C CA . ASN A 1 417 ? 7.254 -32.688 -8.359 1 36.09 417 ASN A CA 1
ATOM 3307 C C . ASN A 1 417 ? 8.422 -32.094 -9.141 1 36.09 417 ASN A C 1
ATOM 3309 O O . ASN A 1 417 ? 9.219 -32.844 -9.727 1 36.09 417 ASN A O 1
ATOM 3313 N N . GLY A 1 418 ? 8.336 -30.875 -9.531 1 41.81 418 GLY A N 1
ATOM 3314 C CA . GLY A 1 418 ? 9.305 -30.281 -10.43 1 41.81 418 GLY A CA 1
ATOM 3315 C C . GLY A 1 418 ? 10.719 -30.281 -9.867 1 41.81 418 GLY A C 1
ATOM 3316 O O . GLY A 1 418 ? 10.906 -30.375 -8.656 1 41.81 418 GLY A O 1
ATOM 3317 N N . ASN A 1 419 ? 11.562 -30.688 -10.633 1 44.75 419 ASN A N 1
ATOM 3318 C CA . ASN A 1 419 ? 12.992 -30.719 -10.328 1 44.75 419 ASN A CA 1
ATOM 3319 C C . ASN A 1 419 ? 13.461 -29.438 -9.664 1 44.75 419 ASN A C 1
ATOM 3321 O O . ASN A 1 419 ? 13.023 -28.344 -10.039 1 44.75 419 ASN A O 1
ATOM 3325 N N . ALA A 1 420 ? 13.766 -29.594 -8.32 1 52.53 420 ALA A N 1
ATOM 3326 C CA . ALA A 1 420 ? 14.547 -28.547 -7.676 1 52.53 420 ALA A CA 1
ATOM 3327 C C . ALA A 1 420 ? 15.359 -27.75 -8.695 1 52.53 420 ALA A C 1
ATOM 3329 O O . ALA A 1 420 ? 15.695 -28.266 -9.766 1 52.53 420 ALA A O 1
ATOM 3330 N N . LEU A 1 421 ? 15.242 -26.438 -8.523 1 64.31 421 LEU A N 1
ATOM 3331 C CA . LEU A 1 421 ? 16.141 -25.641 -9.352 1 64.31 421 LEU A CA 1
ATOM 3332 C C . LEU A 1 421 ? 17.516 -26.281 -9.43 1 64.31 421 LEU A C 1
ATOM 3334 O O . LEU A 1 421 ? 18.141 -26.547 -8.398 1 64.31 421 LEU A O 1
ATOM 3338 N N . ARG A 1 422 ? 17.797 -26.688 -10.5 1 70.69 422 ARG A N 1
ATOM 3339 C CA . ARG A 1 422 ? 19.094 -27.328 -10.695 1 70.69 422 ARG A CA 1
ATOM 3340 C C . ARG A 1 422 ? 20.234 -26.359 -10.375 1 70.69 422 ARG A C 1
ATOM 3342 O O . ARG A 1 422 ? 20.156 -25.172 -10.703 1 70.69 422 ARG A O 1
ATOM 3349 N N . ASN A 1 423 ? 21.188 -26.875 -9.57 1 78.69 423 ASN A N 1
ATOM 3350 C CA . ASN A 1 423 ? 22.469 -26.203 -9.305 1 78.69 423 ASN A CA 1
ATOM 3351 C C . ASN A 1 423 ? 22.297 -25.062 -8.305 1 78.69 423 ASN A C 1
ATOM 3353 O O . ASN A 1 423 ? 23.062 -24.094 -8.32 1 78.69 423 ASN A O 1
ATOM 3357 N N . VAL A 1 424 ? 21.219 -25.172 -7.574 1 82.81 424 VAL A N 1
ATOM 3358 C CA . VAL A 1 424 ? 21 -24.156 -6.555 1 82.81 424 VAL A CA 1
ATOM 3359 C C . VAL A 1 424 ? 21.172 -24.766 -5.168 1 82.81 424 VAL A C 1
ATOM 3361 O O . VAL A 1 424 ? 20.531 -25.766 -4.844 1 82.81 424 VAL A O 1
ATOM 3364 N N . HIS A 1 425 ? 22 -24.219 -4.41 1 83.69 425 HIS A N 1
ATOM 3365 C CA . HIS A 1 425 ? 22.234 -24.656 -3.039 1 83.69 425 HIS A CA 1
ATOM 3366 C C . HIS A 1 425 ? 21.031 -24.359 -2.152 1 83.69 425 HIS A C 1
ATOM 3368 O O . HIS A 1 425 ? 20.188 -23.516 -2.498 1 83.69 425 HIS A O 1
ATOM 3374 N N . TRP A 1 426 ? 20.875 -24.984 -0.968 1 79.12 426 TRP A N 1
ATOM 3375 C CA . TRP A 1 426 ? 19.734 -24.781 -0.093 1 79.12 426 TRP A CA 1
ATOM 3376 C C . TRP A 1 426 ? 19.656 -23.344 0.403 1 79.12 426 TRP A C 1
ATOM 3378 O O . TRP A 1 426 ? 18.609 -22.875 0.835 1 79.12 426 TRP A O 1
ATOM 3388 N N . THR A 1 427 ? 20.781 -22.641 0.299 1 84.56 427 THR A N 1
ATOM 3389 C CA . THR A 1 427 ? 20.812 -21.234 0.678 1 84.56 427 THR A CA 1
ATOM 3390 C C . THR A 1 427 ? 20.172 -20.359 -0.409 1 84.56 427 THR A C 1
ATOM 3392 O O . THR A 1 427 ? 19.938 -19.172 -0.2 1 84.56 427 THR A O 1
ATOM 3395 N N . GLY A 1 428 ? 19.938 -20.953 -1.568 1 86 428 GLY A N 1
ATOM 3396 C CA . GLY A 1 428 ? 19.344 -20.219 -2.676 1 86 428 GLY A CA 1
ATOM 3397 C C . GLY A 1 428 ? 20.359 -19.766 -3.699 1 86 428 GLY A C 1
ATOM 3398 O O . GLY A 1 428 ? 20 -19.328 -4.793 1 86 428 GLY A O 1
ATOM 3399 N N . HIS A 1 429 ? 21.656 -19.906 -3.377 1 90.56 429 HIS A N 1
ATOM 3400 C CA . HIS A 1 429 ? 22.719 -19.422 -4.266 1 90.56 429 HIS A CA 1
ATOM 3401 C C . HIS A 1 429 ? 22.953 -20.391 -5.414 1 90.56 429 HIS A C 1
ATOM 3403 O O . HIS A 1 429 ? 22.984 -21.609 -5.207 1 90.56 429 HIS A O 1
ATOM 3409 N N . TYR A 1 430 ? 23.062 -19.844 -6.586 1 88.31 430 TYR A N 1
ATOM 3410 C CA . TYR A 1 430 ? 23.484 -20.609 -7.75 1 88.31 430 TYR A CA 1
ATOM 3411 C C . TYR A 1 430 ? 24.938 -21.062 -7.613 1 88.31 430 TYR A C 1
ATOM 3413 O O . TYR A 1 430 ? 25.844 -20.25 -7.465 1 88.31 430 TYR A O 1
ATOM 3421 N N . ILE A 1 431 ? 25.156 -22.344 -7.617 1 88.06 431 ILE A N 1
ATOM 3422 C CA . ILE A 1 431 ? 26.438 -22.922 -7.203 1 88.06 431 ILE A CA 1
ATOM 3423 C C . ILE A 1 431 ? 27.547 -22.453 -8.148 1 88.06 431 ILE A C 1
ATOM 3425 O O . ILE A 1 431 ? 28.594 -22 -7.695 1 88.06 431 ILE A O 1
ATOM 3429 N N . PRO A 1 432 ? 27.328 -22.422 -9.445 1 86.75 432 PRO A N 1
ATOM 3430 C CA . PRO A 1 432 ? 28.406 -22.031 -10.344 1 86.75 432 PRO A CA 1
ATOM 3431 C C . PRO A 1 432 ? 28.781 -20.547 -10.219 1 86.75 432 PRO A C 1
ATOM 3433 O O . PRO A 1 432 ? 29.891 -20.156 -10.547 1 86.75 432 PRO A O 1
ATOM 3436 N N . ASP A 1 433 ? 27.797 -19.719 -9.836 1 91.94 433 ASP A N 1
ATOM 3437 C CA . ASP A 1 433 ? 28 -18.281 -9.641 1 91.94 433 ASP A CA 1
ATOM 3438 C C . ASP A 1 433 ? 27.109 -17.75 -8.523 1 91.94 433 ASP A C 1
ATOM 3440 O O . ASP A 1 433 ? 25.984 -17.297 -8.781 1 91.94 433 ASP A O 1
ATOM 3444 N N . PRO A 1 434 ? 27.609 -17.719 -7.355 1 94.19 434 PRO A N 1
ATOM 3445 C CA . PRO A 1 434 ? 26.781 -17.406 -6.191 1 94.19 434 PRO A CA 1
ATOM 3446 C C . PRO A 1 434 ? 26.359 -15.938 -6.141 1 94.19 434 PRO A C 1
ATOM 3448 O O . PRO A 1 434 ? 25.734 -15.5 -5.16 1 94.19 434 PRO A O 1
ATOM 3451 N N . THR A 1 435 ? 26.688 -15.117 -7.195 1 96.19 435 THR A N 1
ATOM 3452 C CA . THR A 1 435 ? 26.109 -13.789 -7.316 1 96.19 435 THR A CA 1
ATOM 3453 C C . THR A 1 435 ? 24.703 -13.867 -7.93 1 96.19 435 THR A C 1
ATOM 3455 O O . THR A 1 435 ? 24.016 -12.852 -8.055 1 96.19 435 THR A O 1
ATOM 3458 N N . LEU A 1 436 ? 24.328 -15.039 -8.281 1 93.5 436 LEU A N 1
ATOM 3459 C CA . LEU A 1 436 ? 22.969 -15.359 -8.68 1 93.5 436 LEU A CA 1
ATOM 3460 C C . LEU A 1 436 ? 22.281 -16.219 -7.625 1 93.5 436 LEU A C 1
ATOM 3462 O O . LEU A 1 436 ? 22.859 -17.172 -7.125 1 93.5 436 LEU A O 1
ATOM 3466 N N . ALA A 1 437 ? 21.109 -15.797 -7.273 1 92.44 437 ALA A N 1
ATOM 3467 C CA . ALA A 1 437 ? 20.359 -16.547 -6.266 1 92.44 437 ALA A CA 1
ATOM 3468 C C . ALA A 1 437 ? 18.891 -16.703 -6.66 1 92.44 437 ALA A C 1
ATOM 3470 O O . ALA A 1 437 ? 18.391 -15.938 -7.488 1 92.44 437 ALA A O 1
ATOM 3471 N N . PHE A 1 438 ? 18.297 -17.703 -6.07 1 88.25 438 PHE A N 1
ATOM 3472 C CA . PHE A 1 438 ? 16.891 -17.984 -6.309 1 88.25 438 PHE A CA 1
ATOM 3473 C C . PHE A 1 438 ? 16.125 -18.062 -4.996 1 88.25 438 PHE A C 1
ATOM 3475 O O . PHE A 1 438 ? 16.641 -18.547 -3.992 1 88.25 438 PHE A O 1
ATOM 3482 N N . THR A 1 439 ? 14.922 -17.484 -5.039 1 86.19 439 THR A N 1
ATOM 3483 C CA . THR A 1 439 ? 14.07 -17.609 -3.861 1 86.19 439 THR A CA 1
ATOM 3484 C C . THR A 1 439 ? 12.625 -17.891 -4.266 1 86.19 439 THR A C 1
ATOM 3486 O O . THR A 1 439 ? 12.109 -17.297 -5.207 1 86.19 439 THR A O 1
ATOM 3489 N N . ASN A 1 440 ? 12.023 -18.938 -3.766 1 72.06 440 ASN A N 1
ATOM 3490 C CA . ASN A 1 440 ? 10.609 -19.25 -3.865 1 72.06 440 ASN A CA 1
ATOM 3491 C C . ASN A 1 440 ? 10.016 -19.609 -2.504 1 72.06 440 ASN A C 1
ATOM 3493 O O . ASN A 1 440 ? 9.891 -20.781 -2.156 1 72.06 440 ASN A O 1
ATOM 3497 N N . VAL A 1 441 ? 9.914 -18.719 -1.628 1 66 441 VAL A N 1
ATOM 3498 C CA . VAL A 1 441 ? 9.672 -18.859 -0.194 1 66 441 VAL A CA 1
ATOM 3499 C C . VAL A 1 441 ? 8.375 -19.625 0.049 1 66 441 VAL A C 1
ATOM 3501 O O . VAL A 1 441 ? 7.301 -19.188 -0.378 1 66 441 VAL A O 1
ATOM 3504 N N . ARG A 1 442 ? 8.406 -20.859 0.489 1 70.06 442 ARG A N 1
ATOM 3505 C CA . ARG A 1 442 ? 7.285 -21.594 1.069 1 70.06 442 ARG A CA 1
ATOM 3506 C C . ARG A 1 442 ? 7.699 -22.297 2.354 1 70.06 442 ARG A C 1
ATOM 3508 O O . ARG A 1 442 ? 8.695 -23.031 2.373 1 70.06 442 ARG A O 1
ATOM 3515 N N . PRO A 1 443 ? 7.031 -22.047 3.473 1 80.69 443 PRO A N 1
ATOM 3516 C CA . PRO A 1 443 ? 6.035 -21.031 3.809 1 80.69 443 PRO A CA 1
ATOM 3517 C C . PRO A 1 443 ? 6.621 -19.609 3.828 1 80.69 443 PRO A C 1
ATOM 3519 O O . PRO A 1 443 ? 7.832 -19.453 3.988 1 80.69 443 PRO A O 1
ATOM 3522 N N . TRP A 1 444 ? 5.832 -18.625 3.678 1 88.88 444 TRP A N 1
ATOM 3523 C CA . TRP A 1 444 ? 6.266 -17.25 3.518 1 88.88 444 TRP A CA 1
ATOM 3524 C C . TRP A 1 444 ? 7.035 -16.766 4.746 1 88.88 444 TRP A C 1
ATOM 3526 O O . TRP A 1 444 ? 7.977 -15.977 4.629 1 88.88 444 TRP A O 1
ATOM 3536 N N . THR A 1 445 ? 6.699 -17.328 5.918 1 87.5 445 THR A N 1
ATOM 3537 C CA . THR A 1 445 ? 7.293 -16.891 7.172 1 87.5 445 THR A CA 1
ATOM 3538 C C . THR A 1 445 ? 8.773 -17.266 7.238 1 87.5 445 THR A C 1
ATOM 3540 O O . THR A 1 445 ? 9.539 -16.656 7.988 1 87.5 445 THR A O 1
ATOM 3543 N N . VAL A 1 446 ? 9.188 -18.219 6.441 1 84.88 446 VAL A N 1
ATOM 3544 C CA . VAL A 1 446 ? 10.578 -18.656 6.441 1 84.88 446 VAL A CA 1
ATOM 3545 C C . VAL A 1 446 ? 11.406 -17.781 5.508 1 84.88 446 VAL A C 1
ATOM 3547 O O . VAL A 1 446 ? 12.633 -17.766 5.586 1 84.88 446 VAL A O 1
ATOM 3550 N N . GLY A 1 447 ? 10.742 -17.062 4.652 1 89.19 447 GLY A N 1
ATOM 3551 C CA . GLY A 1 447 ? 11.406 -16.203 3.688 1 89.19 447 GLY A CA 1
ATOM 3552 C C . GLY A 1 447 ? 12.297 -15.156 4.332 1 89.19 447 GLY A C 1
ATOM 3553 O O . GLY A 1 447 ? 13.305 -14.742 3.746 1 89.19 447 GLY A O 1
ATOM 3554 N N . GLN A 1 448 ? 11.992 -14.805 5.559 1 90.62 448 GLN A N 1
ATOM 3555 C CA . GLN A 1 448 ? 12.773 -13.781 6.25 1 90.62 448 GLN A CA 1
ATOM 3556 C C . GLN A 1 448 ? 14.203 -14.25 6.5 1 90.62 448 GLN A C 1
ATOM 3558 O O . GLN A 1 448 ? 15.141 -13.453 6.453 1 90.62 448 GLN A O 1
ATOM 3563 N N . TYR A 1 449 ? 14.359 -15.555 6.68 1 90.81 449 TYR A N 1
ATOM 3564 C CA . TYR A 1 449 ? 15.695 -16.094 6.938 1 90.81 449 TYR A CA 1
ATOM 3565 C C . TYR A 1 449 ? 16.516 -16.125 5.656 1 90.81 449 TYR A C 1
ATOM 3567 O O . TYR A 1 449 ? 17.688 -15.734 5.652 1 90.81 449 TYR A O 1
ATOM 3575 N N . GLN A 1 450 ? 15.883 -16.594 4.633 1 91.06 450 GLN A N 1
ATOM 3576 C CA . GLN A 1 450 ? 16.609 -16.672 3.365 1 91.06 450 GLN A CA 1
ATOM 3577 C C . GLN A 1 450 ? 16.969 -15.273 2.857 1 91.06 450 GLN A C 1
ATOM 3579 O O . GLN A 1 450 ? 18.078 -15.062 2.363 1 91.06 450 GLN A O 1
ATOM 3584 N N . SER A 1 451 ? 16.078 -14.359 2.963 1 95.06 451 SER A N 1
ATOM 3585 C CA . SER A 1 451 ? 16.328 -13 2.494 1 95.06 451 SER A CA 1
ATOM 3586 C C . SER A 1 451 ? 17.438 -12.328 3.293 1 95.06 451 SER A C 1
ATOM 3588 O O . SER A 1 451 ? 18.297 -11.656 2.723 1 95.06 451 SER A O 1
ATOM 3590 N N . TYR A 1 452 ? 17.406 -12.539 4.562 1 95.12 452 TYR A N 1
ATOM 3591 C CA . TYR A 1 452 ? 18.484 -12.023 5.41 1 95.12 452 TYR A CA 1
ATOM 3592 C C . TYR A 1 452 ? 19.812 -12.656 5.047 1 95.12 452 TYR A C 1
ATOM 3594 O O . TYR A 1 452 ? 20.844 -11.984 5.008 1 95.12 452 TYR A O 1
ATOM 3602 N N . ALA A 1 453 ? 19.766 -13.945 4.727 1 94.62 453 ALA A N 1
ATOM 3603 C CA . ALA A 1 453 ? 20.984 -14.68 4.348 1 94.62 453 ALA A CA 1
ATOM 3604 C C . ALA A 1 453 ? 21.578 -14.117 3.064 1 94.62 453 ALA A C 1
ATOM 3606 O O . ALA A 1 453 ? 22.797 -13.953 2.965 1 94.62 453 ALA A O 1
ATOM 3607 N N . LEU A 1 454 ? 20.766 -13.867 2.109 1 96.38 454 LEU A N 1
ATOM 3608 C CA . LEU A 1 454 ? 21.234 -13.289 0.857 1 96.38 454 LEU A CA 1
ATOM 3609 C C . LEU A 1 454 ? 21.953 -11.969 1.104 1 96.38 454 LEU A C 1
ATOM 3611 O O . LEU A 1 454 ? 23.047 -11.75 0.587 1 96.38 454 LEU A O 1
ATOM 3615 N N . ALA A 1 455 ? 21.359 -11.109 1.926 1 97.88 455 ALA A N 1
ATOM 3616 C CA . ALA A 1 455 ? 21.953 -9.812 2.242 1 97.88 455 ALA A CA 1
ATOM 3617 C C . ALA A 1 455 ? 23.281 -9.977 2.977 1 97.88 455 ALA A C 1
ATOM 3619 O O . ALA A 1 455 ? 24.281 -9.352 2.619 1 97.88 455 ALA A O 1
ATOM 3620 N N . LYS A 1 456 ? 23.312 -10.852 3.906 1 97.56 456 LYS A N 1
ATOM 3621 C CA . LYS A 1 456 ? 24.5 -11.047 4.734 1 97.56 456 LYS A CA 1
ATOM 3622 C C . LYS A 1 456 ? 25.656 -11.609 3.912 1 97.56 456 LYS A C 1
ATOM 3624 O O . LYS A 1 456 ? 26.812 -11.18 4.07 1 97.56 456 LYS A O 1
ATOM 3629 N N . VAL A 1 457 ? 25.344 -12.562 3.066 1 97.75 457 VAL A N 1
ATOM 3630 C CA . VAL A 1 457 ? 26.391 -13.18 2.256 1 97.75 457 VAL A CA 1
ATOM 3631 C C . VAL A 1 457 ? 27 -12.133 1.322 1 97.75 457 VAL A C 1
ATOM 3633 O O . VAL A 1 457 ? 28.234 -12.031 1.221 1 97.75 457 VAL A O 1
ATOM 3636 N N . TRP A 1 458 ? 26.219 -11.359 0.703 1 98.06 458 TRP A N 1
ATOM 3637 C CA . TRP A 1 458 ? 26.703 -10.422 -0.307 1 98.06 458 TRP A CA 1
ATOM 3638 C C . TRP A 1 458 ? 27.344 -9.203 0.344 1 98.06 458 TRP A C 1
ATOM 3640 O O . TRP A 1 458 ? 28.234 -8.57 -0.242 1 98.06 458 TRP A O 1
ATOM 3650 N N . GLU A 1 459 ? 26.875 -8.859 1.607 1 96.62 459 GLU A N 1
ATOM 3651 C CA . GLU A 1 459 ? 27.531 -7.738 2.289 1 96.62 459 GLU A CA 1
ATOM 3652 C C . GLU A 1 459 ? 28.797 -8.195 3.02 1 96.62 459 GLU A C 1
ATOM 3654 O O . GLU A 1 459 ? 29.547 -7.367 3.527 1 96.62 459 GLU A O 1
ATOM 3659 N N . GLY A 1 460 ? 29 -9.578 3.205 1 94.88 460 GLY A N 1
ATOM 3660 C CA . GLY A 1 460 ? 30.234 -10.125 3.732 1 94.88 460 GLY A CA 1
ATOM 3661 C C . GLY A 1 460 ? 30.156 -10.461 5.211 1 94.88 460 GLY A C 1
ATOM 3662 O O . GLY A 1 460 ? 31.188 -10.688 5.855 1 94.88 460 GLY A O 1
ATOM 3663 N N . THR A 1 461 ? 28.922 -10.57 5.734 1 95.38 461 THR A N 1
ATOM 3664 C CA . THR A 1 461 ? 28.781 -10.852 7.156 1 95.38 461 THR A CA 1
ATOM 3665 C C . THR A 1 461 ? 28.281 -12.273 7.379 1 95.38 461 THR A C 1
ATOM 3667 O O . THR A 1 461 ? 27.953 -12.656 8.508 1 95.38 461 THR A O 1
ATOM 3670 N N . ALA A 1 462 ? 28.156 -12.992 6.348 1 96.69 462 ALA A N 1
ATOM 3671 C CA . ALA A 1 462 ? 27.938 -14.438 6.395 1 96.69 462 ALA A CA 1
ATOM 3672 C C . ALA A 1 462 ? 28.703 -15.148 5.281 1 96.69 462 ALA A C 1
ATOM 3674 O O . ALA A 1 462 ? 28.766 -14.648 4.156 1 96.69 462 ALA A O 1
ATOM 3675 N N . ARG A 1 463 ? 29.297 -16.25 5.629 1 95.38 463 ARG A N 1
ATOM 3676 C CA . ARG A 1 463 ? 30.109 -16.984 4.66 1 95.38 463 ARG A CA 1
ATOM 3677 C C . ARG A 1 463 ? 29.375 -18.203 4.148 1 95.38 463 ARG A C 1
ATOM 3679 O O . ARG A 1 463 ? 28.609 -18.844 4.895 1 95.38 463 ARG A O 1
ATOM 3686 N N . ILE A 1 464 ? 29.438 -18.547 2.852 1 95.5 464 ILE A N 1
ATOM 3687 C CA . ILE A 1 464 ? 29.031 -19.828 2.268 1 95.5 464 ILE A CA 1
ATOM 3688 C C . ILE A 1 464 ? 30.281 -20.578 1.779 1 95.5 464 ILE A C 1
ATOM 3690 O O . ILE A 1 464 ? 31.297 -19.953 1.469 1 95.5 464 ILE A O 1
ATOM 3694 N N . PRO A 1 465 ? 30.188 -21.875 1.746 1 93.38 465 PRO A N 1
ATOM 3695 C CA . PRO A 1 465 ? 31.375 -22.656 1.354 1 93.38 465 PRO A CA 1
ATOM 3696 C C . PRO A 1 465 ? 31.797 -22.391 -0.086 1 93.38 465 PRO A C 1
ATOM 3698 O O . PRO A 1 465 ? 31.062 -21.766 -0.851 1 93.38 465 PRO A O 1
ATOM 3701 N N . ASN A 1 466 ? 33 -22.812 -0.345 1 94.69 466 ASN A N 1
ATOM 3702 C CA . ASN A 1 466 ? 33.5 -22.703 -1.715 1 94.69 466 ASN A CA 1
ATOM 3703 C C . ASN A 1 466 ? 32.719 -23.609 -2.666 1 94.69 466 ASN A C 1
ATOM 3705 O O . ASN A 1 466 ? 31.891 -24.406 -2.23 1 94.69 466 ASN A O 1
ATOM 3709 N N . GLU A 1 467 ? 33 -23.516 -3.926 1 93.38 467 GLU A N 1
ATOM 3710 C CA . GLU A 1 467 ? 32.219 -24.188 -4.953 1 93.38 467 GLU A CA 1
ATOM 3711 C C . GLU A 1 467 ? 32.219 -25.703 -4.77 1 93.38 467 GLU A C 1
ATOM 3713 O O . GLU A 1 467 ? 31.188 -26.359 -4.867 1 93.38 467 GLU A O 1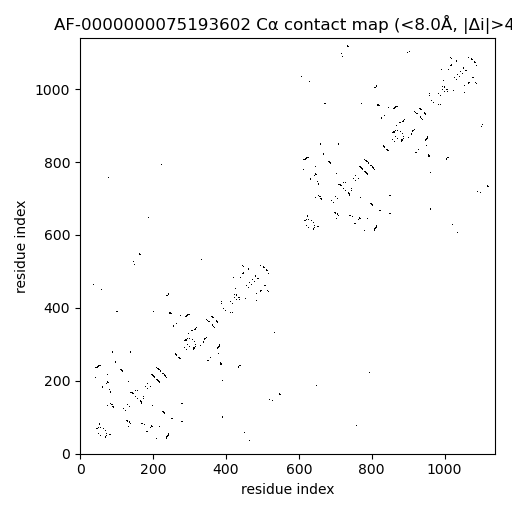
ATOM 3718 N N . ALA A 1 468 ? 33.438 -26.203 -4.492 1 92.5 468 ALA A N 1
ATOM 3719 C CA . ALA A 1 468 ? 33.562 -27.641 -4.316 1 92.5 468 ALA A CA 1
ATOM 3720 C C . ALA A 1 468 ? 32.688 -28.156 -3.184 1 92.5 468 ALA A C 1
ATOM 3722 O O . ALA A 1 468 ? 31.984 -29.156 -3.328 1 92.5 468 ALA A O 1
ATOM 3723 N N . GLU A 1 469 ? 32.719 -27.453 -2.154 1 90.31 469 GLU A N 1
ATOM 3724 C CA . GLU A 1 469 ? 31.922 -27.844 -0.996 1 90.31 469 GLU A CA 1
ATOM 3725 C C . GLU A 1 469 ? 30.438 -27.609 -1.249 1 90.31 469 GLU A C 1
ATOM 3727 O O . GLU A 1 469 ? 29.594 -28.391 -0.784 1 90.31 469 GLU A O 1
ATOM 3732 N N . LEU A 1 470 ? 30.047 -26.594 -1.96 1 88.88 470 LEU A N 1
ATOM 3733 C CA . LEU A 1 470 ? 28.656 -26.375 -2.342 1 88.88 470 LEU A CA 1
ATOM 3734 C C . LEU A 1 470 ? 28.125 -27.562 -3.145 1 88.88 470 LEU A C 1
ATOM 3736 O O . LEU A 1 470 ? 27.031 -28.047 -2.881 1 88.88 470 LEU A O 1
ATOM 3740 N N . TRP A 1 471 ? 28.922 -27.984 -4.031 1 86.75 471 TRP A N 1
ATOM 3741 C CA . TRP A 1 471 ? 28.547 -29.125 -4.852 1 86.75 471 TRP A CA 1
ATOM 3742 C C . TRP A 1 471 ? 28.422 -30.391 -4.004 1 86.75 471 TRP A C 1
ATOM 3744 O O . TRP A 1 471 ? 27.516 -31.203 -4.203 1 86.75 471 TRP A O 1
ATOM 3754 N N . ARG A 1 472 ? 29.359 -30.516 -3.148 1 84.81 472 ARG A N 1
ATOM 3755 C CA . ARG A 1 472 ? 29.312 -31.688 -2.271 1 84.81 472 ARG A CA 1
ATOM 3756 C C . ARG A 1 472 ? 28.016 -31.734 -1.472 1 84.81 472 ARG A C 1
ATOM 3758 O O . ARG A 1 472 ? 27.375 -32.781 -1.379 1 84.81 472 ARG A O 1
ATOM 3765 N N . GLN A 1 473 ? 27.656 -30.656 -0.935 1 79.81 473 GLN A N 1
ATOM 3766 C CA . GLN A 1 473 ? 26.422 -30.578 -0.16 1 79.81 473 GLN A CA 1
ATOM 3767 C C . GLN A 1 473 ? 25.203 -30.766 -1.05 1 79.81 473 GLN A C 1
ATOM 3769 O O . GLN A 1 473 ? 24.25 -31.469 -0.669 1 79.81 473 GLN A O 1
ATOM 3774 N N . TYR A 1 474 ? 25.281 -30.141 -2.178 1 79.06 474 TYR A N 1
ATOM 3775 C CA . TYR A 1 474 ? 24.203 -30.266 -3.148 1 79.06 474 TYR A CA 1
ATOM 3776 C C . TYR A 1 474 ? 23.984 -31.719 -3.545 1 79.06 474 TYR A C 1
ATOM 3778 O O . TYR A 1 474 ? 22.844 -32.188 -3.668 1 79.06 474 TYR A O 1
ATOM 3786 N N . ASN A 1 475 ? 25.031 -32.406 -3.719 1 74.81 475 ASN A N 1
ATOM 3787 C CA . ASN A 1 475 ? 24.984 -33.781 -4.199 1 74.81 475 ASN A CA 1
ATOM 3788 C C . ASN A 1 475 ? 24.797 -34.75 -3.049 1 74.81 475 ASN A C 1
ATOM 3790 O O . ASN A 1 475 ? 24.547 -35.938 -3.273 1 74.81 475 ASN A O 1
ATOM 3794 N N . GLY A 1 476 ? 24.844 -34.188 -1.899 1 70.12 476 GLY A N 1
ATOM 3795 C CA . GLY A 1 476 ? 24.703 -35.062 -0.74 1 70.12 476 GLY A CA 1
ATOM 3796 C C . GLY A 1 476 ? 23.266 -35.406 -0.422 1 70.12 476 GLY A C 1
ATOM 3797 O O . GLY A 1 476 ? 22.344 -34.688 -0.81 1 70.12 476 GLY A O 1
ATOM 3798 N N . THR A 1 477 ? 22.984 -36.5 0.227 1 60.94 477 THR A N 1
ATOM 3799 C CA . THR A 1 477 ? 21.672 -37.031 0.558 1 60.94 477 THR A CA 1
ATOM 3800 C C . THR A 1 477 ? 21 -36.156 1.618 1 60.94 477 THR A C 1
ATOM 3802 O O . THR A 1 477 ? 19.766 -36.094 1.687 1 60.94 477 THR A O 1
ATOM 3805 N N . ARG A 1 478 ? 21.859 -35.594 2.381 1 58.28 478 ARG A N 1
ATOM 3806 C CA . ARG A 1 478 ? 21.328 -34.812 3.482 1 58.28 478 ARG A CA 1
ATOM 3807 C C . ARG A 1 478 ? 20.484 -33.656 2.965 1 58.28 478 ARG A C 1
ATOM 3809 O O . ARG A 1 478 ? 19.5 -33.25 3.59 1 58.28 478 ARG A O 1
ATOM 3816 N N . TYR A 1 479 ? 20.938 -33.219 1.871 1 55.91 479 TYR A N 1
ATOM 3817 C CA . TYR A 1 479 ? 20.344 -31.984 1.428 1 55.91 479 TYR A CA 1
ATOM 3818 C C . TYR A 1 479 ? 19.391 -32.219 0.26 1 55.91 479 TYR A C 1
ATOM 3820 O O . TYR A 1 479 ? 18.75 -31.281 -0.225 1 55.91 479 TYR A O 1
ATOM 3828 N N . THR A 1 480 ? 19.422 -33.375 -0.175 1 53.03 480 THR A N 1
ATOM 3829 C CA . THR A 1 480 ? 18.547 -33.719 -1.291 1 53.03 480 THR A CA 1
ATOM 3830 C C . THR A 1 480 ? 17.109 -33.281 -0.998 1 53.03 480 THR A C 1
ATOM 3832 O O . THR A 1 480 ? 16.375 -32.906 -1.91 1 53.03 480 THR A O 1
ATOM 3835 N N . HIS A 1 481 ? 16.875 -33.375 0.351 1 47.5 481 HIS A N 1
ATOM 3836 C CA . HIS A 1 481 ? 15.492 -33.125 0.714 1 47.5 481 HIS A CA 1
ATOM 3837 C C . HIS A 1 481 ? 15.227 -31.625 0.833 1 47.5 481 HIS A C 1
ATOM 3839 O O . HIS A 1 481 ? 14.078 -31.203 0.98 1 47.5 481 HIS A O 1
ATOM 3845 N N . PHE A 1 482 ? 16.375 -30.922 0.858 1 47.44 482 PHE A N 1
ATOM 3846 C CA . PHE A 1 482 ? 16.203 -29.5 1.047 1 47.44 482 PHE A CA 1
ATOM 3847 C C . PHE A 1 482 ? 15.898 -28.812 -0.28 1 47.44 482 PHE A C 1
ATOM 3849 O O . PHE A 1 482 ? 15.906 -27.578 -0.362 1 47.44 482 PHE A O 1
ATOM 3856 N N . ARG A 1 483 ? 15.703 -29.766 -1.229 1 43 483 ARG A N 1
ATOM 3857 C CA . ARG A 1 483 ? 15.531 -29.156 -2.543 1 43 483 ARG A CA 1
ATOM 3858 C C . ARG A 1 483 ? 14.164 -28.484 -2.656 1 43 483 ARG A C 1
ATOM 3860 O O . ARG A 1 483 ? 13.133 -29.125 -2.496 1 43 483 ARG A O 1
ATOM 3867 N N . GLY A 1 484 ? 14.047 -27.203 -2.387 1 44.5 484 GLY A N 1
ATOM 3868 C CA . GLY A 1 484 ? 13.062 -26.125 -2.365 1 44.5 484 GLY A CA 1
ATOM 3869 C C . GLY A 1 484 ? 12.555 -25.812 -0.971 1 44.5 484 GLY A C 1
ATOM 3870 O O . GLY A 1 484 ? 12.633 -26.656 -0.071 1 44.5 484 GLY A O 1
ATOM 3871 N N . LEU A 1 485 ? 12.805 -24.703 -0.448 1 44.22 485 LEU A N 1
ATOM 3872 C CA . LEU A 1 485 ? 12.234 -24.438 0.87 1 44.22 485 LEU A CA 1
ATOM 3873 C C . LEU A 1 485 ? 10.992 -25.297 1.101 1 44.22 485 LEU A C 1
ATOM 3875 O O . LEU A 1 485 ? 10.461 -25.344 2.213 1 44.22 485 LEU A O 1
ATOM 3879 N N . PHE A 1 486 ? 10.336 -25.703 0.013 1 42.5 486 PHE A N 1
ATOM 3880 C CA . PHE A 1 486 ? 9.109 -26.484 0.121 1 42.5 486 PHE A CA 1
ATOM 3881 C C . PHE A 1 486 ? 9.422 -27.969 0.269 1 42.5 486 PHE A C 1
ATOM 3883 O O . PHE A 1 486 ? 8.508 -28.797 0.328 1 42.5 486 PHE A O 1
ATOM 3890 N N . GLY A 1 487 ? 10.547 -28.422 -0.121 1 38.78 487 GLY A N 1
ATOM 3891 C CA . GLY A 1 487 ? 10.555 -29.875 -0.228 1 38.78 487 GLY A CA 1
ATOM 3892 C C . GLY A 1 487 ? 10.297 -30.562 1.095 1 38.78 487 GLY A C 1
ATOM 3893 O O . GLY A 1 487 ? 10.352 -29.938 2.154 1 38.78 487 GLY A O 1
ATOM 3894 N N . THR A 1 488 ? 9.664 -31.797 0.95 1 40.62 488 THR A N 1
ATOM 3895 C CA . THR A 1 488 ? 9.219 -32.75 1.968 1 40.62 488 THR A CA 1
ATOM 3896 C C . THR A 1 488 ? 10.297 -32.969 3.021 1 40.62 488 THR A C 1
ATOM 3898 O O . THR A 1 488 ? 10.109 -33.719 3.977 1 40.62 488 THR A O 1
ATOM 3901 N N . GLY A 1 489 ? 11.438 -32.75 2.637 1 42.28 489 GLY A N 1
ATOM 3902 C CA . GLY A 1 489 ? 12.156 -33.094 3.854 1 42.28 489 GLY A CA 1
ATOM 3903 C C . GLY A 1 489 ? 11.812 -32.188 5.02 1 42.28 489 GLY A C 1
ATOM 3904 O O . GLY A 1 489 ? 11.047 -31.219 4.867 1 42.28 489 GLY A O 1
ATOM 3905 N N . PRO A 1 490 ? 12.094 -32.438 6.254 1 49.88 490 PRO A N 1
ATOM 3906 C CA . PRO A 1 490 ? 11.648 -31.703 7.438 1 49.88 490 PRO A CA 1
ATOM 3907 C C . PRO A 1 490 ? 11.938 -30.203 7.344 1 49.88 490 PRO A C 1
ATOM 3909 O O . PRO A 1 490 ? 13.102 -29.797 7.359 1 49.88 490 PRO A O 1
ATOM 3912 N N . SER A 1 491 ? 11.18 -29.438 6.457 1 56.69 491 SER A N 1
ATOM 3913 C CA . SER A 1 491 ? 11.203 -27.984 6.395 1 56.69 491 SER A CA 1
ATOM 3914 C C . SER A 1 491 ? 11.617 -27.375 7.734 1 56.69 491 SER A C 1
ATOM 3916 O O . SER A 1 491 ? 12.367 -26.391 7.773 1 56.69 491 SER A O 1
ATOM 3918 N N . GLU A 1 492 ? 11.344 -28.109 8.648 1 62.56 492 GLU A N 1
ATOM 3919 C CA . GLU A 1 492 ? 11.727 -27.609 9.961 1 62.56 492 GLU A CA 1
ATOM 3920 C C . GLU A 1 492 ? 13.242 -27.641 10.141 1 62.56 492 GLU A C 1
ATOM 3922 O O . GLU A 1 492 ? 13.828 -26.719 10.719 1 62.56 492 GLU A O 1
ATOM 3927 N N . ALA A 1 493 ? 13.727 -28.656 9.539 1 66.44 493 ALA A N 1
ATOM 3928 C CA . ALA A 1 493 ? 15.172 -28.797 9.703 1 66.44 493 ALA A CA 1
ATOM 3929 C C . ALA A 1 493 ? 15.914 -27.703 8.945 1 66.44 493 ALA A C 1
ATOM 3931 O O . ALA A 1 493 ? 16.922 -27.172 9.43 1 66.44 493 ALA A O 1
ATOM 3932 N N . ILE A 1 494 ? 15.422 -27.297 7.863 1 71.88 494 ILE A N 1
ATOM 3933 C CA . ILE A 1 494 ? 16.109 -26.281 7.07 1 71.88 494 ILE A CA 1
ATOM 3934 C C . ILE A 1 494 ? 16 -24.922 7.77 1 71.88 494 ILE A C 1
ATOM 3936 O O . ILE A 1 494 ? 16.953 -24.125 7.746 1 71.88 494 ILE A O 1
ATOM 3940 N N . VAL A 1 495 ? 14.867 -24.703 8.383 1 78.06 495 VAL A N 1
ATOM 3941 C CA . VAL A 1 495 ? 14.703 -23.438 9.094 1 78.06 495 VAL A CA 1
ATOM 3942 C C . VAL A 1 495 ? 15.68 -23.375 10.273 1 78.06 495 VAL A C 1
ATOM 3944 O O . VAL A 1 495 ? 16.312 -22.344 10.508 1 78.06 495 VAL A O 1
ATOM 3947 N N . ARG A 1 496 ? 15.781 -24.469 10.898 1 76.75 496 ARG A N 1
ATOM 3948 C CA . ARG A 1 496 ? 16.734 -24.516 12 1 76.75 496 ARG A CA 1
ATOM 3949 C C . ARG A 1 496 ? 18.156 -24.312 11.508 1 76.75 496 ARG A C 1
ATOM 3951 O O . ARG A 1 496 ? 18.969 -23.656 12.18 1 76.75 496 ARG A O 1
ATOM 3958 N N . GLN A 1 497 ? 18.406 -24.891 10.414 1 80.12 497 GLN A N 1
ATOM 3959 C CA . GLN A 1 497 ? 19.719 -24.734 9.828 1 80.12 497 GLN A CA 1
ATOM 3960 C C . GLN A 1 497 ? 19.984 -23.266 9.461 1 80.12 497 GLN A C 1
ATOM 3962 O O . GLN A 1 497 ? 21.094 -22.766 9.695 1 80.12 497 GLN A O 1
ATOM 3967 N N . TYR A 1 498 ? 19.031 -22.609 8.906 1 85.81 498 TYR A N 1
ATOM 3968 C CA . TYR A 1 498 ? 19.172 -21.188 8.602 1 85.81 498 TYR A CA 1
ATOM 3969 C C . TYR A 1 498 ? 19.453 -20.375 9.859 1 85.81 498 TYR A C 1
ATOM 3971 O O . TYR A 1 498 ? 20.375 -19.547 9.875 1 85.81 498 TYR A O 1
ATOM 3979 N N . VAL A 1 499 ? 18.656 -20.656 10.859 1 85.69 499 VAL A N 1
ATOM 3980 C CA . VAL A 1 499 ? 18.766 -19.891 12.109 1 85.69 499 VAL A CA 1
ATOM 3981 C C . VAL A 1 499 ? 20.141 -20.094 12.727 1 85.69 499 VAL A C 1
ATOM 3983 O O . VAL A 1 499 ? 20.812 -19.141 13.117 1 85.69 499 VAL A O 1
ATOM 3986 N N . ALA A 1 500 ? 20.547 -21.344 12.734 1 86.44 500 ALA A N 1
ATOM 3987 C CA . ALA A 1 500 ? 21.859 -21.656 13.305 1 86.44 500 ALA A CA 1
ATOM 3988 C C . ALA A 1 500 ? 22.969 -21 12.492 1 86.44 500 ALA A C 1
ATOM 3990 O O . ALA A 1 500 ? 23.859 -20.359 13.055 1 86.44 500 ALA A O 1
ATOM 3991 N N . TRP A 1 501 ? 22.938 -21.219 11.242 1 88.94 501 TRP A N 1
ATOM 3992 C CA . TRP A 1 501 ? 23.938 -20.656 10.344 1 88.94 501 TRP A CA 1
ATOM 3993 C C . TRP A 1 501 ? 24.016 -19.141 10.477 1 88.94 501 TRP A C 1
ATOM 3995 O O . TRP A 1 501 ? 25.094 -18.578 10.695 1 88.94 501 TRP A O 1
ATOM 4005 N N . LEU A 1 502 ? 22.906 -18.453 10.43 1 92.38 502 LEU A N 1
ATOM 4006 C CA . LEU A 1 502 ? 22.844 -16.984 10.453 1 92.38 502 LEU A CA 1
ATOM 4007 C C . LEU A 1 502 ? 23.328 -16.453 11.797 1 92.38 502 LEU A C 1
ATOM 4009 O O . LEU A 1 502 ? 24.094 -15.477 11.844 1 92.38 502 LEU A O 1
ATOM 4013 N N . ASN A 1 503 ? 22.891 -17.078 12.828 1 88.81 503 ASN A N 1
ATOM 4014 C CA . ASN A 1 503 ? 23.297 -16.625 14.156 1 88.81 503 ASN A CA 1
ATOM 4015 C C . ASN A 1 503 ? 24.797 -16.859 14.398 1 88.81 503 ASN A C 1
ATOM 4017 O O . ASN A 1 503 ? 25.469 -16.016 14.977 1 88.81 503 ASN A O 1
ATOM 4021 N N . ASN A 1 504 ? 25.297 -18 13.977 1 88.62 504 ASN A N 1
ATOM 4022 C CA . ASN A 1 504 ? 26.734 -18.25 14.094 1 88.62 504 ASN A CA 1
ATOM 4023 C C . ASN A 1 504 ? 27.547 -17.219 13.328 1 88.62 504 ASN A C 1
ATOM 4025 O O . ASN A 1 504 ? 28.547 -16.703 13.844 1 88.62 504 ASN A O 1
ATOM 4029 N N . GLU A 1 505 ? 27.188 -16.969 12.133 1 92.44 505 GLU A N 1
ATOM 4030 C CA . GLU A 1 505 ? 27.891 -16 11.312 1 92.44 505 GLU A CA 1
ATOM 4031 C C . GLU A 1 505 ? 27.797 -14.602 11.906 1 92.44 505 GLU A C 1
ATOM 4033 O O . GLU A 1 505 ? 28.75 -13.82 11.836 1 92.44 505 GLU A O 1
ATOM 4038 N N . SER A 1 506 ? 26.609 -14.273 12.461 1 89.56 506 SER A N 1
ATOM 4039 C CA . SER A 1 506 ? 26.422 -12.961 13.078 1 89.56 506 SER A CA 1
ATOM 4040 C C . SER A 1 506 ? 27.344 -12.789 14.289 1 89.56 506 SER A C 1
ATOM 4042 O O . SER A 1 506 ? 27.859 -11.695 14.531 1 89.56 506 SER A O 1
ATOM 4044 N N . LEU A 1 507 ? 27.484 -13.789 15.055 1 87.31 507 LEU A N 1
ATOM 4045 C CA . LEU A 1 507 ? 28.359 -13.742 16.219 1 87.31 507 LEU A CA 1
ATOM 4046 C C . LEU A 1 507 ? 29.812 -13.531 15.797 1 87.31 507 LEU A C 1
ATOM 4048 O O . LEU A 1 507 ? 30.562 -12.82 16.469 1 87.31 507 LEU A O 1
ATOM 4052 N N . GLU A 1 508 ? 30.141 -14.078 14.711 1 89.69 508 GLU A N 1
ATOM 4053 C CA . GLU A 1 508 ? 31.531 -14.047 14.273 1 89.69 508 GLU A CA 1
ATOM 4054 C C . GLU A 1 508 ? 31.812 -12.805 13.43 1 89.69 508 GLU A C 1
ATOM 4056 O O . GLU A 1 508 ? 32.906 -12.234 13.508 1 89.69 508 GLU A O 1
ATOM 4061 N N . HIS A 1 509 ? 30.891 -12.414 12.602 1 93.38 509 HIS A N 1
ATOM 4062 C CA . HIS A 1 509 ? 31.188 -11.422 11.586 1 93.38 509 HIS A CA 1
ATOM 4063 C C . HIS A 1 509 ? 30.281 -10.203 11.711 1 93.38 509 HIS A C 1
ATOM 4065 O O . HIS A 1 509 ? 30.344 -9.281 10.891 1 93.38 509 HIS A O 1
ATOM 4071 N N . GLY A 1 510 ? 29.406 -10.25 12.625 1 88 510 GLY A N 1
ATOM 4072 C CA . GLY A 1 510 ? 28.516 -9.125 12.836 1 88 510 GLY A CA 1
ATOM 4073 C C . GLY A 1 510 ? 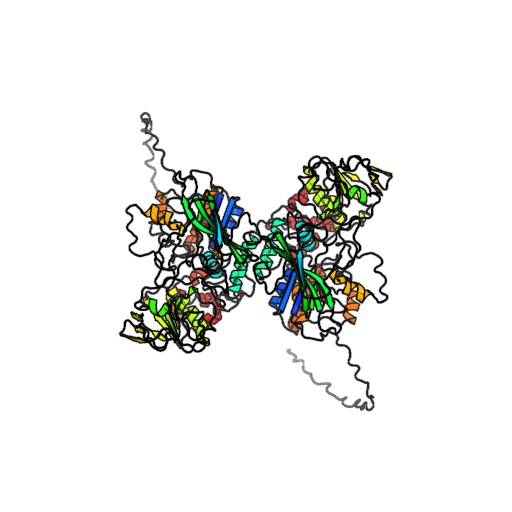27.156 -9.32 12.203 1 88 510 GLY A C 1
ATOM 4074 O O . GLY A 1 510 ? 26.969 -10.203 11.367 1 88 510 GLY A O 1
ATOM 4075 N N . GLY A 1 511 ? 26.188 -8.445 12.617 1 86.94 511 GLY A N 1
ATOM 4076 C CA . GLY A 1 511 ? 24.812 -8.531 12.172 1 86.94 511 GLY A CA 1
ATOM 4077 C C . GLY A 1 511 ? 23.844 -8.852 13.297 1 86.94 511 GLY A C 1
ATOM 4078 O O . GLY A 1 511 ? 24.266 -9.117 14.422 1 86.94 511 GLY A O 1
ATOM 4079 N N . ARG A 1 512 ? 22.672 -8.828 12.953 1 86.5 512 ARG A N 1
ATOM 4080 C CA . ARG A 1 512 ? 21.641 -9.078 13.961 1 86.5 512 ARG A CA 1
ATOM 4081 C C . ARG A 1 512 ? 21.422 -10.578 14.156 1 86.5 512 ARG A C 1
ATOM 4083 O O . ARG A 1 512 ? 21.578 -11.359 13.219 1 86.5 512 ARG A O 1
ATOM 4090 N N . LEU A 1 513 ? 21.047 -10.922 15.32 1 88.88 513 LEU A N 1
ATOM 4091 C CA . LEU A 1 513 ? 20.609 -12.281 15.586 1 88.88 513 LEU A CA 1
ATOM 4092 C C . LEU A 1 513 ? 19.141 -12.469 15.18 1 88.88 513 LEU A C 1
ATOM 4094 O O . LEU A 1 513 ? 18.359 -11.516 15.234 1 88.88 513 LEU A O 1
ATOM 4098 N N . VAL A 1 514 ? 18.891 -13.625 14.68 1 89.88 514 VAL A N 1
ATOM 4099 C CA . VAL A 1 514 ? 17.516 -13.922 14.312 1 89.88 514 VAL A CA 1
ATOM 4100 C C . VAL A 1 514 ? 16.906 -14.914 15.305 1 89.88 514 VAL A C 1
ATOM 4102 O O . VAL A 1 514 ? 17.609 -15.781 15.836 1 89.88 514 VAL A O 1
ATOM 4105 N N . SER A 1 515 ? 15.609 -14.703 15.602 1 85.19 515 SER A N 1
ATOM 4106 C CA . SER A 1 515 ? 14.891 -15.617 16.484 1 85.19 515 SER A CA 1
ATOM 4107 C C . SER A 1 515 ? 14.555 -16.922 15.758 1 85.19 515 SER A C 1
ATOM 4109 O O . SER A 1 515 ? 14.422 -16.938 14.531 1 85.19 515 SER A O 1
ATOM 4111 N N . PRO A 1 516 ? 14.422 -17.984 16.547 1 86.06 516 PRO A N 1
ATOM 4112 C CA . PRO A 1 516 ? 13.914 -19.203 15.93 1 86.06 516 PRO A CA 1
ATOM 4113 C C . PRO A 1 516 ? 12.508 -19.047 15.352 1 86.06 516 PRO A C 1
ATOM 4115 O O . PRO A 1 516 ? 11.797 -18.109 15.727 1 86.06 516 PRO A O 1
ATOM 4118 N N . TRP A 1 517 ? 12.305 -19.922 14.438 1 85.5 517 TRP A N 1
ATOM 4119 C CA . TRP A 1 517 ? 10.938 -19.953 13.93 1 85.5 517 TRP A CA 1
ATOM 4120 C C . TRP A 1 517 ? 9.938 -20.156 15.062 1 85.5 517 TRP A C 1
ATOM 4122 O O . TRP A 1 517 ? 10.125 -21.016 15.922 1 85.5 517 TRP A O 1
ATOM 4132 N N . PRO A 1 518 ? 8.898 -19.297 15.172 1 82.12 518 PRO A N 1
ATOM 4133 C CA . PRO A 1 518 ? 7.961 -19.453 16.281 1 82.12 518 PRO A CA 1
ATOM 4134 C C . PRO A 1 518 ? 7.41 -20.875 16.391 1 82.12 518 PRO A C 1
ATOM 4136 O O . PRO A 1 518 ? 7.137 -21.516 15.375 1 82.12 518 PRO A O 1
ATOM 4139 N N . VAL A 1 519 ? 7.211 -21.297 17.562 1 77.31 519 VAL A N 1
ATOM 4140 C CA . VAL A 1 519 ? 6.785 -22.656 17.844 1 77.31 519 VAL A CA 1
ATOM 4141 C C . VAL A 1 519 ? 5.441 -22.922 17.172 1 77.31 519 VAL A C 1
ATOM 4143 O O . VAL A 1 519 ? 5.227 -24 16.609 1 77.31 519 VAL A O 1
ATOM 4146 N N . GLN A 1 520 ? 4.59 -21.984 17.266 1 76.5 520 GLN A N 1
ATOM 4147 C CA . GLN A 1 520 ? 3.273 -22.141 16.656 1 76.5 520 GLN A CA 1
ATOM 4148 C C . GLN A 1 520 ? 3.387 -22.391 15.148 1 76.5 520 GLN A C 1
ATOM 4150 O O . GLN A 1 520 ? 2.66 -23.219 14.594 1 76.5 520 GLN A O 1
ATOM 4155 N N . ASN A 1 521 ? 4.262 -21.656 14.477 1 81.44 521 ASN A N 1
ATOM 4156 C CA . ASN A 1 521 ? 4.477 -21.844 13.047 1 81.44 521 ASN A CA 1
ATOM 4157 C C . ASN A 1 521 ? 4.984 -23.25 12.727 1 81.44 521 ASN A C 1
ATOM 4159 O O . ASN A 1 521 ? 4.5 -23.891 11.797 1 81.44 521 ASN A O 1
ATOM 4163 N N . TRP A 1 522 ? 5.879 -23.672 13.555 1 75 522 TRP A N 1
ATOM 4164 C CA . TRP A 1 522 ? 6.457 -25 13.375 1 75 522 TRP A CA 1
ATOM 4165 C C . TRP A 1 522 ? 5.398 -26.078 13.562 1 75 522 TRP A C 1
ATOM 4167 O O . TRP A 1 522 ? 5.328 -27.031 12.773 1 75 522 TRP A O 1
ATOM 4177 N N . GLU A 1 523 ? 4.621 -25.906 14.531 1 72.5 523 GLU A N 1
ATOM 4178 C CA . GLU A 1 523 ? 3.588 -26.891 14.828 1 72.5 523 GLU A CA 1
ATOM 4179 C C . GLU A 1 523 ? 2.562 -26.969 13.695 1 72.5 523 GLU A C 1
ATOM 4181 O O . GLU A 1 523 ? 2.201 -28.062 13.258 1 72.5 523 GLU A O 1
ATOM 4186 N N . VAL A 1 524 ? 2.18 -25.844 13.281 1 74.88 524 VAL A N 1
ATOM 4187 C CA . VAL A 1 524 ? 1.178 -25.797 12.219 1 74.88 524 VAL A CA 1
ATOM 4188 C C . VAL A 1 524 ? 1.774 -26.328 10.922 1 74.88 524 VAL A C 1
ATOM 4190 O O . VAL A 1 524 ? 1.12 -27.062 10.188 1 74.88 524 VAL A O 1
ATOM 4193 N N . PHE A 1 525 ? 2.961 -25.984 10.625 1 75.44 525 PHE A N 1
ATOM 4194 C CA . PHE A 1 525 ? 3.621 -26.438 9.406 1 75.44 525 PHE A CA 1
ATOM 4195 C C . PHE A 1 525 ? 3.801 -27.953 9.422 1 75.44 525 PHE A C 1
ATOM 4197 O O . PHE A 1 525 ? 3.566 -28.609 8.406 1 75.44 525 PHE A O 1
ATOM 4204 N N . SER A 1 526 ? 4.352 -28.406 10.469 1 66.75 526 SER A N 1
ATOM 4205 C CA . SER A 1 526 ? 4.543 -29.844 10.617 1 66.75 526 SER A CA 1
ATOM 4206 C C . SER A 1 526 ? 3.232 -30.609 10.406 1 66.75 526 SER A C 1
ATOM 4208 O O . SER A 1 526 ? 3.215 -31.672 9.781 1 66.75 526 SER A O 1
ATOM 4210 N N . TYR A 1 527 ? 2.27 -29.922 10.812 1 64.88 527 TYR A N 1
ATOM 4211 C CA . TYR A 1 527 ? 0.944 -30.516 10.648 1 64.88 527 TYR A CA 1
ATOM 4212 C C . TYR A 1 527 ? 0.513 -30.484 9.188 1 64.88 527 TYR A C 1
ATOM 4214 O O . TYR A 1 527 ? -0.007 -31.469 8.672 1 64.88 527 TYR A O 1
ATOM 4222 N N . TYR A 1 528 ? 0.705 -29.469 8.672 1 66.88 528 TYR A N 1
ATOM 4223 C CA . TYR A 1 528 ? 0.241 -29.234 7.312 1 66.88 528 TYR A CA 1
ATOM 4224 C C . TYR A 1 528 ? 1.068 -30.016 6.309 1 66.88 528 TYR A C 1
ATOM 4226 O O . TYR A 1 528 ? 0.556 -30.438 5.27 1 66.88 528 TYR A O 1
ATOM 4234 N N . ALA A 1 529 ? 2.371 -30.219 6.523 1 59.22 529 ALA A N 1
ATOM 4235 C CA . ALA A 1 529 ? 3.279 -30.891 5.59 1 59.22 529 ALA A CA 1
ATOM 4236 C C . ALA A 1 529 ? 3.205 -32.406 5.738 1 59.22 529 ALA A C 1
ATOM 4238 O O . ALA A 1 529 ? 3.66 -33.156 4.859 1 59.22 529 ALA A O 1
ATOM 4239 N N . ASN A 1 530 ? 2.826 -32.844 6.805 1 52.72 530 ASN A N 1
ATOM 4240 C CA . ASN A 1 530 ? 2.889 -34.281 7.078 1 52.72 530 ASN A CA 1
ATOM 4241 C C . ASN A 1 530 ? 1.62 -35 6.625 1 52.72 530 ASN A C 1
ATOM 4243 O O . ASN A 1 530 ? 0.579 -34.375 6.438 1 52.72 530 ASN A O 1
ATOM 4247 N N . LYS A 1 531 ? 1.887 -36.188 5.934 1 44.94 531 LYS A N 1
ATOM 4248 C CA . LYS A 1 531 ? 0.902 -37.188 5.531 1 44.94 531 LYS A CA 1
ATOM 4249 C C . LYS A 1 531 ? -0.295 -37.188 6.477 1 44.94 531 LYS A C 1
ATOM 4251 O O . LYS A 1 531 ? -1.357 -37.719 6.145 1 44.94 531 LYS A O 1
ATOM 4256 N N . GLU A 1 532 ? -0.022 -36.688 7.469 1 40.09 532 GLU A N 1
ATOM 4257 C CA . GLU A 1 532 ? -1.048 -36.875 8.492 1 40.09 532 GLU A CA 1
ATOM 4258 C C . GLU A 1 532 ? -2.285 -36.031 8.188 1 40.09 532 GLU A C 1
ATOM 4260 O O . GLU A 1 532 ? -3.385 -36.375 8.641 1 40.09 532 GLU A O 1
ATOM 4265 N N . TRP A 1 533 ? -2.098 -35.031 7.34 1 46.41 533 TRP A N 1
ATOM 4266 C CA . TRP A 1 533 ? -3.264 -34.281 6.887 1 46.41 533 TRP A CA 1
ATOM 4267 C C . TRP A 1 533 ? -4.281 -35.188 6.223 1 46.41 533 TRP A C 1
ATOM 4269 O O . TRP A 1 533 ? -5.488 -35 6.371 1 46.41 533 TRP A O 1
ATOM 4279 N N . GLU A 1 534 ? -3.725 -36.188 5.492 1 45.75 534 GLU A N 1
ATOM 4280 C CA . GLU A 1 534 ? -4.57 -37.062 4.695 1 45.75 534 GLU A CA 1
ATOM 4281 C C . GLU A 1 534 ? -5.516 -37.875 5.578 1 45.75 534 GLU A C 1
ATOM 4283 O O . GLU A 1 534 ? -6.664 -38.125 5.203 1 45.75 534 GLU A O 1
ATOM 4288 N N . LYS A 1 535 ? -4.938 -38.375 6.496 1 39.84 535 LYS A N 1
ATOM 4289 C CA . LYS A 1 535 ? -5.805 -39.344 7.188 1 39.84 535 LYS A CA 1
ATOM 4290 C C . LYS A 1 535 ? -7.098 -38.656 7.641 1 39.84 535 LYS A C 1
ATOM 4292 O O . LYS A 1 535 ? -8.172 -39.281 7.559 1 39.84 535 LYS A O 1
ATOM 4297 N N . ASP A 1 536 ? -7.004 -37.625 8.328 1 40.03 536 ASP A N 1
ATOM 4298 C CA . ASP A 1 536 ? -8.203 -37.062 8.961 1 40.03 536 ASP A CA 1
ATOM 4299 C C . ASP A 1 536 ? -9.008 -36.219 7.977 1 40.03 536 ASP A C 1
ATOM 4301 O O . ASP A 1 536 ? -10.109 -35.781 8.305 1 40.03 536 ASP A O 1
ATOM 4305 N N . TYR A 1 537 ? -8.477 -35.656 7 1 43.69 537 TYR A N 1
ATOM 4306 C CA . TYR A 1 537 ? -9.344 -34.969 6.047 1 43.69 537 TYR A CA 1
ATOM 4307 C C . TYR A 1 537 ? -10.523 -35.875 5.656 1 43.69 537 TYR A C 1
ATOM 4309 O O . TYR A 1 537 ? -11.32 -35.5 4.797 1 43.69 537 TYR A O 1
ATOM 4317 N N . ILE A 1 538 ? -10.336 -37.062 5.961 1 38.47 538 ILE A N 1
ATOM 4318 C CA . ILE A 1 538 ? -11.312 -38.031 5.434 1 38.47 538 ILE A CA 1
ATOM 4319 C C . ILE A 1 538 ? -12.711 -37.625 5.906 1 38.47 538 ILE A C 1
ATOM 4321 O O . ILE A 1 538 ? -13.703 -37.938 5.246 1 38.47 538 ILE A O 1
ATOM 4325 N N . THR A 1 539 ? -12.922 -37.344 7.18 1 38.62 539 THR A N 1
ATOM 4326 C CA . THR A 1 539 ? -14.367 -37.156 7.266 1 38.62 539 THR A CA 1
ATOM 4327 C C . THR A 1 539 ? -14.766 -35.781 6.719 1 38.62 539 THR A C 1
ATOM 4329 O O . THR A 1 539 ? -14.234 -34.75 7.141 1 38.62 539 THR A O 1
ATOM 4332 N N . ARG A 1 540 ? -15.055 -35.594 5.441 1 42.59 540 ARG A N 1
ATOM 4333 C CA . ARG A 1 540 ? -15.391 -34.531 4.469 1 42.59 540 ARG A CA 1
ATOM 4334 C C . ARG A 1 540 ? -15.977 -33.312 5.16 1 42.59 540 ARG A C 1
ATOM 4336 O O . ARG A 1 540 ? -15.672 -32.188 4.781 1 42.59 540 ARG A O 1
ATOM 4343 N N . GLU A 1 541 ? -16.969 -33.469 5.977 1 44.62 541 GLU A N 1
ATOM 4344 C CA . GLU A 1 541 ? -17.828 -32.406 6.496 1 44.62 541 GLU A CA 1
ATOM 4345 C C . GLU A 1 541 ? -17.047 -31.469 7.406 1 44.62 541 GLU A C 1
ATOM 4347 O O . GLU A 1 541 ? -17.281 -30.25 7.402 1 44.62 541 GLU A O 1
ATOM 4352 N N . ASN A 1 542 ? -16.016 -31.953 7.945 1 41.44 542 ASN A N 1
ATOM 4353 C CA . ASN A 1 542 ? -15.445 -31.188 9.055 1 41.44 542 ASN A CA 1
ATOM 4354 C C . ASN A 1 542 ? -14.336 -30.266 8.578 1 41.44 542 ASN A C 1
ATOM 4356 O O . ASN A 1 542 ? -14.117 -29.203 9.172 1 41.44 542 ASN A O 1
ATOM 4360 N N . PHE A 1 543 ? -13.781 -30.5 7.496 1 50.28 543 PHE A N 1
ATOM 4361 C CA . PHE A 1 543 ? -12.602 -29.719 7.176 1 50.28 543 PHE A CA 1
ATOM 4362 C C . PHE A 1 543 ? -12.992 -28.344 6.645 1 50.28 543 PHE A C 1
ATOM 4364 O O . PHE A 1 543 ? -12.383 -27.328 7.008 1 50.28 543 PHE A O 1
ATOM 4371 N N . THR A 1 544 ? -13.977 -28.344 5.812 1 54.09 544 THR A N 1
ATOM 4372 C CA . THR A 1 544 ? -14.383 -27.047 5.285 1 54.09 544 THR A CA 1
ATOM 4373 C C . THR A 1 544 ? -14.781 -26.109 6.418 1 54.09 544 THR A C 1
ATOM 4375 O O . THR A 1 544 ? -14.547 -24.906 6.336 1 54.09 544 THR A O 1
ATOM 4378 N N . GLN A 1 545 ? -15.297 -26.75 7.461 1 54.47 545 GLN A N 1
ATOM 4379 C CA . GLN A 1 545 ? -15.711 -25.938 8.602 1 54.47 545 GLN A CA 1
ATOM 4380 C C . GLN A 1 545 ? -14.5 -25.375 9.328 1 54.47 545 GLN A C 1
ATOM 4382 O O . GLN A 1 545 ? -14.516 -24.203 9.75 1 54.47 545 GLN A O 1
ATOM 4387 N N . PHE A 1 546 ? -13.477 -26.141 9.312 1 55.69 546 PHE A N 1
ATOM 4388 C CA . PHE A 1 546 ? -12.289 -25.734 10.047 1 55.69 546 PHE A CA 1
ATOM 4389 C C . PHE A 1 546 ? -11.57 -24.609 9.312 1 55.69 546 PHE A C 1
ATOM 4391 O O . PHE A 1 546 ? -11.047 -23.688 9.945 1 55.69 546 PHE A O 1
ATOM 4398 N N . GLU A 1 547 ? -11.648 -24.656 8.047 1 60.25 547 GLU A N 1
ATOM 4399 C CA . GLU A 1 547 ? -10.93 -23.672 7.25 1 60.25 547 GLU A CA 1
ATOM 4400 C C . GLU A 1 547 ? -11.531 -22.281 7.41 1 60.25 547 GLU A C 1
ATOM 4402 O O . GLU A 1 547 ? -10.844 -21.281 7.238 1 60.25 547 GLU A O 1
ATOM 4407 N N . GLN A 1 548 ? -12.789 -22.328 7.941 1 60.28 548 GLN A N 1
ATOM 4408 C CA . GLN A 1 548 ? -13.5 -21.062 8.008 1 60.28 548 GLN A CA 1
ATOM 4409 C C . GLN A 1 548 ? -13.492 -20.5 9.43 1 60.28 548 GLN A C 1
ATOM 4411 O O . GLN A 1 548 ? -13.898 -19.359 9.648 1 60.28 548 GLN A O 1
ATOM 4416 N N . LEU A 1 549 ? -12.906 -21.297 10.359 1 60.72 549 LEU A N 1
ATOM 4417 C CA . LEU A 1 549 ? -12.82 -20.812 11.734 1 60.72 549 LEU A CA 1
ATOM 4418 C C . LEU A 1 549 ? -11.797 -19.688 11.859 1 60.72 549 LEU A C 1
ATOM 4420 O O . LEU A 1 549 ? -10.734 -19.75 11.242 1 60.72 549 LEU A O 1
ATOM 4424 N N . PRO A 1 550 ? -12.258 -18.641 12.602 1 61.97 550 PRO A N 1
ATOM 4425 C CA . PRO A 1 550 ? -11.25 -17.641 12.914 1 61.97 550 PRO A CA 1
ATOM 4426 C C . PRO A 1 550 ? -9.977 -18.234 13.516 1 61.97 550 PRO A C 1
ATOM 4428 O O . PRO A 1 550 ? -10.055 -19.188 14.305 1 61.97 550 PRO A O 1
ATOM 4431 N N . ALA A 1 551 ? -8.906 -17.797 13.016 1 60.06 551 ALA A N 1
ATOM 4432 C CA . ALA A 1 551 ? -7.609 -18.375 13.367 1 60.06 551 ALA A CA 1
ATOM 4433 C C . ALA A 1 551 ? -7.434 -18.438 14.883 1 60.06 551 ALA A C 1
ATOM 4435 O O . ALA A 1 551 ? -6.793 -19.359 15.398 1 60.06 551 ALA A O 1
ATOM 4436 N N . ASP A 1 552 ? -7.988 -17.453 15.562 1 59.47 552 ASP A N 1
ATOM 4437 C CA . ASP A 1 552 ? -7.785 -17.359 17.016 1 59.47 552 ASP A CA 1
ATOM 4438 C C . ASP A 1 552 ? -8.695 -18.344 17.75 1 59.47 552 ASP A C 1
ATOM 4440 O O . ASP A 1 552 ? -8.586 -18.5 18.969 1 59.47 552 ASP A O 1
ATOM 4444 N N . GLU A 1 553 ? -9.586 -18.906 17.078 1 56.97 553 GLU A N 1
ATOM 4445 C CA . GLU A 1 553 ? -10.484 -19.891 17.688 1 56.97 553 GLU A CA 1
ATOM 4446 C C . GLU A 1 553 ? -9.93 -21.297 17.547 1 56.97 553 GLU A C 1
ATOM 4448 O O . GLU A 1 553 ? -10.547 -22.266 18.016 1 56.97 553 GLU A O 1
ATOM 4453 N N . TRP A 1 554 ? -8.953 -21.281 16.844 1 56.53 554 TRP A N 1
ATOM 4454 C CA . TRP A 1 554 ? -8.32 -22.594 16.75 1 56.53 554 TRP A CA 1
ATOM 4455 C C . TRP A 1 554 ? -7.723 -23 18.094 1 56.53 554 TRP A C 1
ATOM 4457 O O . TRP A 1 554 ? -6.922 -22.266 18.672 1 56.53 554 TRP A O 1
ATOM 4467 N N . THR A 1 555 ? -8.445 -23.875 18.875 1 54.62 555 THR A N 1
ATOM 4468 C CA . THR A 1 555 ? -7.969 -24.391 20.156 1 54.62 555 THR A CA 1
ATOM 4469 C C . THR A 1 555 ? -6.887 -25.438 19.953 1 54.62 555 THR A C 1
ATOM 4471 O O . THR A 1 555 ? -6.68 -25.922 18.828 1 54.62 555 THR A O 1
ATOM 4474 N N . LYS A 1 556 ? -6.074 -25.625 21.141 1 51.44 556 LYS A N 1
ATOM 4475 C CA . LYS A 1 556 ? -5.133 -26.734 21.141 1 51.44 556 LYS A CA 1
ATOM 4476 C C . LYS A 1 556 ? -5.812 -28.031 20.688 1 51.44 556 LYS A C 1
ATOM 4478 O O . LYS A 1 556 ? -5.219 -28.828 19.984 1 51.44 556 LYS A O 1
ATOM 4483 N N . ALA A 1 557 ? -6.977 -28.188 21.219 1 48.94 557 ALA A N 1
ATOM 4484 C CA . ALA A 1 557 ? -7.754 -29.375 20.844 1 48.94 557 ALA A CA 1
ATOM 4485 C C . ALA A 1 557 ? -8.008 -29.391 19.328 1 48.94 557 ALA A C 1
ATOM 4487 O O . ALA A 1 557 ? -7.926 -30.438 18.703 1 48.94 557 ALA A O 1
ATOM 4488 N N . ASP A 1 558 ? -8.227 -28.219 18.906 1 50.47 558 ASP A N 1
ATOM 4489 C CA . ASP A 1 558 ? -8.43 -28.109 17.453 1 50.47 558 ASP A CA 1
ATOM 4490 C C . ASP A 1 558 ? -7.141 -28.422 16.703 1 50.47 558 ASP A C 1
ATOM 4492 O O . ASP A 1 558 ? -7.164 -29.156 15.703 1 50.47 558 ASP A O 1
ATOM 4496 N N . VAL A 1 559 ? -6.203 -27.797 17.438 1 50.53 559 VAL A N 1
ATOM 4497 C CA . VAL A 1 559 ? -4.875 -28.078 16.891 1 50.53 559 VAL A CA 1
ATOM 4498 C C . VAL A 1 559 ? -4.531 -29.547 17.125 1 50.53 559 VAL A C 1
ATOM 4500 O O . VAL A 1 559 ? -3.998 -30.219 16.219 1 50.53 559 VAL A O 1
ATOM 4503 N N . TRP A 1 560 ? -4.773 -29.938 18.516 1 43.94 560 TRP A N 1
ATOM 4504 C CA . TRP A 1 560 ? -4.578 -31.344 18.891 1 43.94 560 TRP A CA 1
ATOM 4505 C C . TRP A 1 560 ? -5.469 -32.25 18.047 1 43.94 560 TRP A C 1
ATOM 4507 O O . TRP A 1 560 ? -5.004 -33.25 17.516 1 43.94 560 TRP A O 1
ATOM 4517 N N . ASP A 1 561 ? -6.73 -32 18.25 1 43.75 561 ASP A N 1
ATOM 4518 C CA . ASP A 1 561 ? -7.641 -32.781 17.438 1 43.75 561 ASP A CA 1
ATOM 4519 C C . ASP A 1 561 ? -7.195 -32.812 15.977 1 43.75 561 ASP A C 1
ATOM 4521 O O . ASP A 1 561 ? -7.25 -33.844 15.312 1 43.75 561 ASP A O 1
ATOM 4525 N N . ALA A 1 562 ? -6.66 -31.734 15.852 1 43.47 562 ALA A N 1
ATOM 4526 C CA . ALA A 1 562 ? -5.996 -31.688 14.555 1 43.47 562 ALA A CA 1
ATOM 4527 C C . ALA A 1 562 ? -4.676 -32.438 14.586 1 43.47 562 ALA A C 1
ATOM 4529 O O . ALA A 1 562 ? -4.297 -33.094 13.602 1 43.47 562 ALA A O 1
ATOM 4530 N N . SER A 1 563 ? -3.949 -32.469 15.977 1 37.66 563 SER A N 1
ATOM 4531 C CA . SER A 1 563 ? -2.645 -33.062 16.203 1 37.66 563 SER A CA 1
ATOM 4532 C C . SER A 1 563 ? -2.785 -34.562 16.547 1 37.66 563 SER A C 1
ATOM 4534 O O . SER A 1 563 ? -1.964 -35.375 16.141 1 37.66 563 SER A O 1
ATOM 4536 N N . VAL A 1 564 ? -3.371 -34.938 17.953 1 34.03 564 VAL A N 1
ATOM 4537 C CA . VAL A 1 564 ? -3.48 -36.281 18.531 1 34.03 564 VAL A CA 1
ATOM 4538 C C . VAL A 1 564 ? -3.945 -37.281 17.469 1 34.03 564 VAL A C 1
ATOM 4540 O O . VAL A 1 564 ? -3.686 -38.469 17.594 1 34.03 564 VAL A O 1
ATOM 4543 N N . LEU A 1 565 ? -4.641 -36.969 16.844 1 32.69 565 LEU A N 1
ATOM 4544 C CA . LEU A 1 565 ? -4.988 -38.125 15.984 1 32.69 565 LEU A CA 1
ATOM 4545 C C . LEU A 1 565 ? -3.752 -38.688 15.297 1 32.69 565 LEU A C 1
ATOM 4547 O O . LEU A 1 565 ? -3.844 -39.656 14.539 1 32.69 565 LEU A O 1
ATOM 4551 N N . GLU A 1 566 ? -2.686 -38.125 15.75 1 29.56 566 GLU A N 1
ATOM 4552 C CA . GLU A 1 566 ? -1.343 -38.438 15.273 1 29.56 566 GLU A CA 1
ATOM 4553 C C . GLU A 1 566 ? -0.824 -39.719 15.898 1 29.56 566 GLU A C 1
ATOM 4555 O O . GLU A 1 566 ? -0.167 -40.531 15.227 1 29.56 566 GLU A O 1
ATOM 4560 N N . ASP A 1 567 ? -0.881 -39.844 17.312 1 28 567 ASP A N 1
ATOM 4561 C CA . ASP A 1 567 ? -0.049 -40.812 18.062 1 28 567 ASP A CA 1
ATOM 4562 C C . ASP A 1 567 ? -0.329 -42.25 17.625 1 28 567 ASP A C 1
ATOM 4564 O O . ASP A 1 567 ? 0.439 -43.156 17.938 1 28 567 ASP A O 1
ATOM 4568 N N . GLU A 1 568 ? -1.429 -42.531 17.344 1 27.88 568 GLU A N 1
ATOM 4569 C CA . GLU A 1 568 ? -1.451 -44 17.297 1 27.88 568 GLU A CA 1
ATOM 4570 C C . GLU A 1 568 ? -0.561 -44.5 16.172 1 27.88 568 GLU A C 1
ATOM 4572 O O . GLU A 1 568 ? -0.257 -45.719 16.125 1 27.88 568 GLU A O 1
ATOM 4577 N N . PHE A 1 569 ? -0.486 -43.75 15.062 1 26.66 569 PHE A N 1
ATOM 4578 C CA . PHE A 1 569 ? 0.123 -44.531 13.992 1 26.66 569 PHE A CA 1
ATOM 4579 C C . PHE A 1 569 ? 1.633 -44.312 13.961 1 26.66 569 PHE A C 1
ATOM 4581 O O . PHE A 1 569 ? 2.318 -44.844 13.078 1 26.66 569 PHE A O 1
ATOM 4588 N N . TRP A 1 570 ? 2.248 -43.406 14.711 1 24.36 570 TRP A N 1
ATOM 4589 C CA . TRP A 1 570 ? 3.676 -43.688 14.766 1 24.36 570 TRP A CA 1
ATOM 4590 C C . TRP A 1 570 ? 3.967 -44.781 15.797 1 24.36 570 TRP A C 1
ATOM 4592 O O . TRP A 1 570 ? 3.451 -44.75 16.922 1 24.36 570 TRP A O 1
ATOM 4602 N N . MET B 1 1 ? -26.484 -30.594 80.312 1 19.23 1 MET B N 1
ATOM 4603 C CA . MET B 1 1 ? -27.906 -30.453 80.062 1 19.23 1 MET B CA 1
ATOM 4604 C C . MET B 1 1 ? -28.156 -29.484 78.875 1 19.23 1 MET B C 1
ATOM 4606 O O . MET B 1 1 ? -27.688 -28.344 78.938 1 19.23 1 MET B O 1
ATOM 4610 N N . VAL B 1 2 ? -28.469 -29.953 77.5 1 21.25 2 VAL B N 1
ATOM 4611 C CA . VAL B 1 2 ? -28.594 -29.953 76.062 1 21.25 2 VAL B CA 1
ATOM 4612 C C . VAL B 1 2 ? -29.812 -29.125 75.625 1 21.25 2 VAL B C 1
ATOM 4614 O O . VAL B 1 2 ? -30.859 -29.688 75.25 1 21.25 2 VAL B O 1
ATOM 4617 N N . SER B 1 3 ? -30.281 -28.141 76.438 1 18.92 3 SER B N 1
ATOM 4618 C CA . SER B 1 3 ? -31.609 -27.547 76.438 1 18.92 3 SER B CA 1
ATOM 4619 C C . SER B 1 3 ? -31.891 -26.828 75.125 1 18.92 3 SER B C 1
ATOM 4621 O O . SER B 1 3 ? -31.094 -26 74.688 1 18.92 3 SER B O 1
ATOM 4623 N N . SER B 1 4 ? -32.812 -27.344 74.062 1 20.52 4 SER B N 1
ATOM 4624 C CA . SER B 1 4 ? -33.5 -27.531 72.75 1 20.52 4 SER B CA 1
ATOM 4625 C C . SER B 1 4 ? -34.469 -26.375 72.5 1 20.52 4 SER B C 1
ATOM 4627 O O . SER B 1 4 ? -35.562 -26.344 73.062 1 20.52 4 SER B O 1
ATOM 4629 N N . LYS B 1 5 ? -33.875 -25.094 72.562 1 20.09 5 LYS B N 1
ATOM 4630 C CA . LYS B 1 5 ? -34.594 -23.828 72.625 1 20.09 5 LYS B CA 1
ATOM 4631 C C . LYS B 1 5 ? -35.531 -23.641 71.438 1 20.09 5 LYS B C 1
ATOM 4633 O O . LYS B 1 5 ? -35.062 -23.609 70.312 1 20.09 5 LYS B O 1
ATOM 4638 N N . LEU B 1 6 ? -36.938 -23.734 71.438 1 18.72 6 LEU B N 1
ATOM 4639 C CA . LEU B 1 6 ? -38.25 -24.047 70.938 1 18.72 6 LEU B CA 1
ATOM 4640 C C . LEU B 1 6 ? -38.781 -22.969 70 1 18.72 6 LEU B C 1
ATOM 4642 O O . LEU B 1 6 ? -39.219 -23.266 68.875 1 18.72 6 LEU B O 1
ATOM 4646 N N . HIS B 1 7 ? -39.406 -21.703 70.375 1 18.45 7 HIS B N 1
ATOM 4647 C CA . HIS B 1 7 ? -40.812 -21.406 70.25 1 18.45 7 HIS B CA 1
ATOM 4648 C C . HIS B 1 7 ? -41.062 -20.453 69.062 1 18.45 7 HIS B C 1
ATOM 4650 O O . HIS B 1 7 ? -40.625 -19.297 69.125 1 18.45 7 HIS B O 1
ATOM 4656 N N . TYR B 1 8 ? -41.219 -20.812 67.688 1 18.56 8 TYR B N 1
ATOM 4657 C CA . TYR B 1 8 ? -41.25 -20.172 66.375 1 18.56 8 TYR B CA 1
ATOM 4658 C C . TYR B 1 8 ? -42.562 -19.375 66.188 1 18.56 8 TYR B C 1
ATOM 4660 O O . TYR B 1 8 ? -42.875 -18.922 65.062 1 18.56 8 TYR B O 1
ATOM 4668 N N . THR B 1 9 ? -43.625 -19.234 67.062 1 17.48 9 THR B N 1
ATOM 4669 C CA . THR B 1 9 ? -45.031 -19.281 66.688 1 17.48 9 THR B CA 1
ATOM 4670 C C . THR B 1 9 ? -45.438 -18 65.938 1 17.48 9 THR B C 1
ATOM 4672 O O . THR B 1 9 ? -46.25 -18.016 65.062 1 17.48 9 THR B O 1
ATOM 4675 N N . LEU B 1 10 ? -45.125 -16.688 66.312 1 17.36 10 LEU B N 1
ATOM 4676 C CA . LEU B 1 10 ? -46.312 -15.875 66.625 1 17.36 10 LEU B CA 1
ATOM 4677 C C . LEU B 1 10 ? -46.938 -15.344 65.312 1 17.36 10 LEU B C 1
ATOM 4679 O O . LEU B 1 10 ? -48.125 -15.453 65.125 1 17.36 10 LEU B O 1
ATOM 4683 N N . LEU B 1 11 ? -46.594 -14.07 64.688 1 17.77 11 LEU B N 1
ATOM 4684 C CA . LEU B 1 11 ? -47.469 -12.906 64.625 1 17.77 11 LEU B CA 1
ATOM 4685 C C . LEU B 1 11 ? -48.062 -12.734 63.25 1 17.77 11 LEU B C 1
ATOM 4687 O O . LEU B 1 11 ? -47.406 -12.312 62.312 1 17.77 11 LEU B O 1
ATOM 4691 N N . PHE B 1 12 ? -48.844 -13.773 62.562 1 19.69 12 PHE B N 1
ATOM 4692 C CA . PHE B 1 12 ? -49.312 -13.781 61.156 1 19.69 12 PHE B CA 1
ATOM 4693 C C . PHE B 1 12 ? -50.375 -12.711 60.938 1 19.69 12 PHE B C 1
ATOM 4695 O O . PHE B 1 12 ? -51 -12.688 59.875 1 19.69 12 PHE B O 1
ATOM 4702 N N . LEU B 1 13 ? -50.938 -11.969 61.938 1 17.98 13 LEU B N 1
ATOM 4703 C CA . LEU B 1 13 ? -52.375 -11.711 61.781 1 17.98 13 LEU B CA 1
ATOM 4704 C C . LEU B 1 13 ? -52.625 -10.891 60.531 1 17.98 13 LEU B C 1
ATOM 4706 O O . LEU B 1 13 ? -51.688 -10.539 59.812 1 17.98 13 LEU B O 1
ATOM 4710 N N . SER B 1 14 ? -53.312 -9.617 60.594 1 17.98 14 SER B N 1
ATOM 4711 C CA . SER B 1 14 ? -54.656 -9.156 60.281 1 17.98 14 SER B CA 1
ATOM 4712 C C . SER B 1 14 ? -54.688 -8.398 58.938 1 17.98 14 SER B C 1
ATOM 4714 O O . SER B 1 14 ? -55.656 -8.469 58.219 1 17.98 14 SER B O 1
ATOM 4716 N N . SER B 1 15 ? -53.906 -7.254 58.656 1 18.12 15 SER B N 1
ATOM 4717 C CA . SER B 1 15 ? -54.562 -6.012 58.281 1 18.12 15 SER B CA 1
ATOM 4718 C C . SER B 1 15 ? -54.844 -5.977 56.75 1 18.12 15 SER B C 1
ATOM 4720 O O . SER B 1 15 ? -53.906 -5.828 55.969 1 18.12 15 SER B O 1
ATOM 4722 N N . ALA B 1 16 ? -55.812 -6.754 56.094 1 20.3 16 ALA B N 1
ATOM 4723 C CA . ALA B 1 16 ? -56.281 -6.902 54.75 1 20.3 16 ALA B CA 1
ATOM 4724 C C . ALA B 1 16 ? -56.844 -5.586 54.219 1 20.3 16 ALA B C 1
ATOM 4726 O O . ALA B 1 16 ? -57.188 -5.473 53.031 1 20.3 16 ALA B O 1
ATOM 4727 N N . LEU B 1 17 ? -57.5 -4.645 54.969 1 18.8 17 LEU B N 1
ATOM 4728 C CA . LEU B 1 17 ? -58.688 -3.953 54.469 1 18.8 17 LEU B CA 1
ATOM 4729 C C . LEU B 1 17 ? -58.312 -2.975 53.375 1 18.8 17 LEU B C 1
ATOM 4731 O O . LEU B 1 17 ? -59.188 -2.52 52.625 1 18.8 17 LEU B O 1
ATOM 4735 N N . ALA B 1 18 ? -57.281 -2.104 53.531 1 17.47 18 ALA B N 1
ATOM 4736 C CA . ALA B 1 18 ? -57.562 -0.704 53.219 1 17.47 18 ALA B CA 1
ATOM 4737 C C . ALA B 1 18 ? -58.031 -0.545 51.781 1 17.47 18 ALA B C 1
ATOM 4739 O O . ALA B 1 18 ? -58.562 -1.488 51.188 1 17.47 18 ALA B O 1
ATOM 4740 N N . GLN B 1 19 ? -57.312 0.47 50.938 1 17.72 19 GLN B N 1
ATOM 4741 C CA . GLN B 1 19 ? -57.656 1.688 50.219 1 17.72 19 GLN B CA 1
ATOM 4742 C C . GLN B 1 19 ? -57.906 1.396 48.719 1 17.72 19 GLN B C 1
ATOM 4744 O O . GLN B 1 19 ? -56.969 1.084 47.969 1 17.72 19 GLN B O 1
ATOM 4749 N N . GLN B 1 20 ? -59.031 0.792 48.344 1 20.22 20 GLN B N 1
ATOM 4750 C CA . GLN B 1 20 ? -59.531 0.54 47.031 1 20.22 20 GLN B CA 1
ATOM 4751 C C . GLN B 1 20 ? -59.781 1.846 46.25 1 20.22 20 GLN B C 1
ATOM 4753 O O . GLN B 1 20 ? -60.344 1.844 45.156 1 20.22 20 GLN B O 1
ATOM 4758 N N . VAL B 1 21 ? -59.656 3.057 46.812 1 21.45 21 VAL B N 1
ATOM 4759 C CA . VAL B 1 21 ? -60.469 4.043 46.125 1 21.45 21 VAL B CA 1
ATOM 4760 C C . VAL B 1 21 ? -60.062 4.098 44.656 1 21.45 21 VAL B C 1
ATOM 4762 O O . VAL B 1 21 ? -58.906 4.203 44.312 1 21.45 21 VAL B O 1
ATOM 4765 N N . ALA B 1 22 ? -60.938 3.811 43.719 1 23.25 22 ALA B N 1
ATOM 4766 C CA . ALA B 1 22 ? -61.312 3.756 42.312 1 23.25 22 ALA B CA 1
ATOM 4767 C C . ALA B 1 22 ? -61.125 5.117 41.625 1 23.25 22 ALA B C 1
ATOM 4769 O O . ALA B 1 22 ? -61.906 6.047 41.875 1 23.25 22 ALA B O 1
ATOM 4770 N N . PHE B 1 23 ? -59.781 5.68 41.469 1 21.92 23 PHE B N 1
ATOM 4771 C CA . PHE B 1 23 ? -59.469 6.949 40.844 1 21.92 23 PHE B CA 1
ATOM 4772 C C . PHE B 1 23 ? -60.062 7.031 39.438 1 21.92 23 PHE B C 1
ATOM 4774 O O . PHE B 1 23 ? -59.688 6.301 38.531 1 21.92 23 PHE B O 1
ATOM 4781 N N . GLN B 1 24 ? -61.375 7.312 39.219 1 24.86 24 GLN B N 1
ATOM 4782 C CA . GLN B 1 24 ? -62.219 7.496 38.031 1 24.86 24 GLN B CA 1
ATOM 4783 C C . GLN B 1 24 ? -61.531 8.438 37.031 1 24.86 24 GLN B C 1
ATOM 4785 O O . GLN B 1 24 ? -61.531 8.172 35.812 1 24.86 24 GLN B O 1
ATOM 4790 N N . GLY B 1 25 ? -61.625 9.797 37.281 1 24.67 25 GLY B N 1
ATOM 4791 C CA . GLY B 1 25 ? -61.812 10.875 36.312 1 24.67 25 GLY B CA 1
ATOM 4792 C C . GLY B 1 25 ? -60.594 11.148 35.469 1 24.67 25 GLY B C 1
ATOM 4793 O O . GLY B 1 25 ? -60.438 12.227 34.906 1 24.67 25 GLY B O 1
ATOM 4794 N N . LEU B 1 26 ? -59.438 10.508 35.625 1 25.45 26 LEU B N 1
ATOM 4795 C CA . LEU B 1 26 ? -58.281 11.188 35.094 1 25.45 26 LEU B CA 1
ATOM 4796 C C . LEU B 1 26 ? -58.375 11.367 33.562 1 25.45 26 LEU B C 1
ATOM 4798 O O . LEU B 1 26 ? -58.562 10.391 32.844 1 25.45 26 LEU B O 1
ATOM 4802 N N . ASP B 1 27 ? -58.719 12.586 33.031 1 26.33 27 ASP B N 1
ATOM 4803 C CA . ASP B 1 27 ? -58.938 13.281 31.781 1 26.33 27 ASP B CA 1
ATOM 4804 C C . ASP B 1 27 ? -57.906 12.852 30.734 1 26.33 27 ASP B C 1
ATOM 4806 O O . ASP B 1 27 ? -56.844 12.344 31.078 1 26.33 27 ASP B O 1
ATOM 4810 N N . SER B 1 28 ? -58.25 13.016 29.375 1 28.86 28 SER B N 1
ATOM 4811 C CA . SER B 1 28 ? -57.688 12.758 28.062 1 28.86 28 SER B CA 1
ATOM 4812 C C . SER B 1 28 ? -56.312 13.398 27.922 1 28.86 28 SER B C 1
ATOM 4814 O O . SER B 1 28 ? -56.219 14.578 27.578 1 28.86 28 SER B O 1
ATOM 4816 N N . TYR B 1 29 ? -55.438 13.508 28.891 1 28.47 29 TYR B N 1
ATOM 4817 C CA . TYR B 1 29 ? -54.156 14.141 28.578 1 28.47 29 TYR B CA 1
ATOM 4818 C C . TYR B 1 29 ? -53.625 13.648 27.25 1 28.47 29 TYR B C 1
ATOM 4820 O O . TYR B 1 29 ? -53.469 12.438 27.031 1 28.47 29 TYR B O 1
ATOM 4828 N N . HIS B 1 30 ? -53.781 14.422 26.141 1 31.16 30 HIS B N 1
ATOM 4829 C CA . HIS B 1 30 ? -53.125 14.352 24.844 1 31.16 30 HIS B CA 1
ATOM 4830 C C . HIS B 1 30 ? -51.719 13.781 24.969 1 31.16 30 HIS B C 1
ATOM 4832 O O . HIS B 1 30 ? -50.938 14.242 25.797 1 31.16 30 HIS B O 1
ATOM 4838 N N . GLN B 1 31 ? -51.469 12.602 24.766 1 31.27 31 GLN B N 1
ATOM 4839 C CA . GLN B 1 31 ? -50.219 11.867 24.625 1 31.27 31 GLN B CA 1
ATOM 4840 C C . GLN B 1 31 ? -49.188 12.688 23.875 1 31.27 31 GLN B C 1
ATOM 4842 O O . GLN B 1 31 ? -49.25 12.82 22.656 1 31.27 31 GLN B O 1
ATOM 4847 N N . SER B 1 32 ? -48.812 13.906 24.281 1 35.44 32 SER B N 1
ATOM 4848 C CA . SER B 1 32 ? -47.625 14.578 23.75 1 35.44 32 SER B CA 1
ATOM 4849 C C . SER B 1 32 ? -46.562 13.57 23.344 1 35.44 32 SER B C 1
ATOM 4851 O O . SER B 1 32 ? -46.188 12.703 24.141 1 35.44 32 SER B O 1
ATOM 4853 N N . HIS B 1 33 ? -46.438 13.039 22.172 1 38.19 33 HIS B N 1
ATOM 4854 C CA . HIS B 1 33 ? -45.312 12.258 21.625 1 38.19 33 HIS B CA 1
ATOM 4855 C C . HIS B 1 33 ? -44 12.641 22.281 1 38.19 33 HIS B C 1
ATOM 4857 O O . HIS B 1 33 ? -43.5 13.734 22.047 1 38.19 33 HIS B O 1
ATOM 4863 N N . ALA B 1 34 ? -43.719 12.453 23.391 1 45.38 34 ALA B N 1
ATOM 4864 C CA . ALA B 1 34 ? -42.469 12.656 24.125 1 45.38 34 ALA B CA 1
ATOM 4865 C C . ALA B 1 34 ? -41.281 12.406 23.234 1 45.38 34 ALA B C 1
ATOM 4867 O O . ALA B 1 34 ? -41.156 11.352 22.594 1 45.38 34 ALA B O 1
ATOM 4868 N N . ALA B 1 35 ? -40.594 13.438 22.703 1 65.25 35 ALA B N 1
ATOM 4869 C CA . ALA B 1 35 ? -39.375 13.445 21.875 1 65.25 35 ALA B CA 1
ATOM 4870 C C . ALA B 1 35 ? -38.406 12.352 22.328 1 65.25 35 ALA B C 1
ATOM 4872 O O . ALA B 1 35 ? -38.188 12.156 23.531 1 65.25 35 ALA B O 1
ATOM 4873 N N . SER B 1 36 ? -38.125 11.273 21.547 1 78.25 36 SER B N 1
ATOM 4874 C CA . SER B 1 36 ? -37.188 10.195 21.812 1 78.25 36 SER B CA 1
ATOM 4875 C C . SER B 1 36 ? -35.938 10.711 22.516 1 78.25 36 SER B C 1
ATOM 4877 O O . SER B 1 36 ? -35.469 11.812 22.234 1 78.25 36 SER B O 1
ATOM 4879 N N . GLU B 1 37 ? -35.594 10.047 23.578 1 92.06 37 GLU B N 1
ATOM 4880 C CA . GLU B 1 37 ? -34.344 10.352 24.312 1 92.06 37 GLU B CA 1
ATOM 4881 C C . GLU B 1 37 ? -33.125 10.195 23.406 1 92.06 37 GLU B C 1
ATOM 4883 O O . GLU B 1 37 ? -32.062 10.688 23.734 1 92.06 37 GLU B O 1
ATOM 4888 N N . TRP B 1 38 ? -33.406 9.57 22.328 1 94.44 38 TRP B N 1
ATOM 4889 C CA . TRP B 1 38 ? -32.312 9.25 21.438 1 94.44 38 TRP B CA 1
ATOM 4890 C C . TRP B 1 38 ? -32.469 9.898 20.078 1 94.44 38 TRP B C 1
ATOM 4892 O O . TRP B 1 38 ? -33.594 10.195 19.656 1 94.44 38 TRP B O 1
ATOM 4902 N N . THR B 1 39 ? -31.297 10.156 19.406 1 95.25 39 THR B N 1
ATOM 4903 C CA . THR B 1 39 ? -31.312 10.641 18.031 1 95.25 39 THR B CA 1
ATOM 4904 C C . THR B 1 39 ? -32 9.641 17.109 1 95.25 39 THR B C 1
ATOM 4906 O O . THR B 1 39 ? -31.734 8.438 17.188 1 95.25 39 THR B O 1
ATOM 4909 N N . GLN B 1 40 ? -32.938 10.141 16.312 1 92.69 40 GLN B N 1
ATOM 4910 C CA . GLN B 1 40 ? -33.625 9.328 15.305 1 92.69 40 GLN B CA 1
ATOM 4911 C C . GLN B 1 40 ? -33.25 9.789 13.898 1 92.69 40 GLN B C 1
ATOM 4913 O O . GLN B 1 40 ? -33.375 10.969 13.57 1 92.69 40 GLN B O 1
ATOM 4918 N N . PHE B 1 41 ? -32.781 8.867 13.117 1 93.88 41 PHE B N 1
ATOM 4919 C CA . PHE B 1 41 ? -32.469 9.188 11.734 1 93.88 41 PHE B CA 1
ATOM 4920 C C . PHE B 1 41 ? -33.656 8.969 10.828 1 93.88 41 PHE B C 1
ATOM 4922 O O . PHE B 1 41 ? -34.344 7.953 10.945 1 93.88 41 PHE B O 1
ATOM 4929 N N . ASN B 1 42 ? -33.969 9.867 10.008 1 87.56 42 ASN B N 1
ATOM 4930 C CA . ASN B 1 42 ? -35.156 9.852 9.164 1 87.56 42 ASN B CA 1
ATOM 4931 C C . ASN B 1 42 ? -35.062 8.766 8.102 1 87.56 42 ASN B C 1
ATOM 4933 O O . ASN B 1 42 ? -36.094 8.352 7.543 1 87.56 42 ASN B O 1
ATOM 4937 N N . HIS B 1 43 ? -33.875 8.414 7.676 1 91.12 43 HIS B N 1
ATOM 4938 C CA . HIS B 1 43 ? -33.656 7.383 6.672 1 91.12 43 HIS B CA 1
ATOM 4939 C C . HIS B 1 43 ? -32.5 6.469 7.07 1 91.12 43 HIS B C 1
ATOM 4941 O O . HIS B 1 43 ? -31.672 6.828 7.918 1 91.12 43 HIS B O 1
ATOM 4947 N N . THR B 1 44 ? -32.594 5.309 6.441 1 94.38 44 THR B N 1
ATOM 4948 C CA . THR B 1 44 ? -31.5 4.367 6.652 1 94.38 44 THR B CA 1
ATOM 4949 C C . THR B 1 44 ? -30.203 4.91 6.059 1 94.38 44 THR B C 1
ATOM 4951 O O . THR B 1 44 ? -30.188 5.406 4.93 1 94.38 44 THR B O 1
ATOM 4954 N N . ILE B 1 45 ? -29.234 4.855 6.82 1 97.75 45 ILE B N 1
ATOM 4955 C CA . ILE B 1 45 ? -27.922 5.32 6.371 1 97.75 45 ILE B CA 1
ATOM 4956 C C . ILE B 1 45 ? -27.141 4.152 5.777 1 97.75 45 ILE B C 1
ATOM 4958 O O . ILE B 1 45 ? -26.875 3.158 6.461 1 97.75 45 ILE B O 1
ATOM 4962 N N . LYS B 1 46 ? -26.781 4.246 4.523 1 97.75 46 LYS B N 1
ATOM 4963 C CA . LYS B 1 46 ? -26.078 3.162 3.846 1 97.75 46 LYS B CA 1
ATOM 4964 C C . LYS B 1 46 ? -24.875 3.691 3.068 1 97.75 46 LYS B C 1
ATOM 4966 O O . LYS B 1 46 ? -23.797 3.104 3.113 1 97.75 46 LYS B O 1
ATOM 4971 N N . ARG B 1 47 ? -25.078 4.734 2.367 1 98.44 47 ARG B N 1
ATOM 4972 C CA . ARG B 1 47 ? -24.016 5.332 1.559 1 98.44 47 ARG B CA 1
ATOM 4973 C C . ARG B 1 47 ? -23.344 6.48 2.303 1 98.44 47 ARG B C 1
ATOM 4975 O O . ARG B 1 47 ? -23.984 7.469 2.652 1 98.44 47 ARG B O 1
ATOM 4982 N N . VAL B 1 48 ? -22 6.379 2.578 1 98.75 48 VAL B N 1
ATOM 4983 C CA . VAL B 1 48 ? -21.312 7.344 3.422 1 98.75 48 VAL B CA 1
ATOM 4984 C C . VAL B 1 48 ? -20.078 7.871 2.695 1 98.75 48 VAL B C 1
ATOM 4986 O O . VAL B 1 48 ? -19.312 7.098 2.109 1 98.75 48 VAL B O 1
ATOM 4989 N N . ALA B 1 49 ? -19.859 9.172 2.686 1 98.75 49 ALA B N 1
ATOM 4990 C CA . ALA B 1 49 ? -18.656 9.797 2.17 1 98.75 49 ALA B CA 1
ATOM 4991 C C . ALA B 1 49 ? -17.656 10.078 3.295 1 98.75 49 ALA B C 1
ATOM 4993 O O . ALA B 1 49 ? -18.062 10.461 4.398 1 98.75 49 ALA B O 1
ATOM 4994 N N . VAL B 1 50 ? -16.438 9.883 3.066 1 98.44 50 VAL B N 1
ATOM 4995 C CA . VAL B 1 50 ? -15.352 10.297 3.941 1 98.44 50 VAL B CA 1
ATOM 4996 C C . VAL B 1 50 ? -14.445 11.281 3.203 1 98.44 50 VAL B C 1
ATOM 4998 O O . VAL B 1 50 ? -13.945 10.977 2.119 1 98.44 50 VAL B O 1
ATOM 5001 N N . ILE B 1 51 ? -14.242 12.453 3.756 1 96.44 51 ILE B N 1
ATOM 5002 C CA . ILE B 1 51 ? -13.438 13.484 3.117 1 96.44 51 ILE B CA 1
ATOM 5003 C C . ILE B 1 51 ? -12.078 13.594 3.812 1 96.44 51 ILE B C 1
ATOM 5005 O O . ILE B 1 51 ? -11.992 14.062 4.945 1 96.44 51 ILE B O 1
ATOM 5009 N N . GLY B 1 52 ? -11.062 13.18 3.092 1 96.25 52 GLY B N 1
ATOM 5010 C CA . GLY B 1 52 ? -9.719 13.156 3.639 1 96.25 52 GLY B CA 1
ATOM 5011 C C . GLY B 1 52 ? -9.188 11.75 3.859 1 96.25 52 GLY B C 1
ATOM 5012 O O . GLY B 1 52 ? -9.805 10.953 4.562 1 96.25 52 GLY B O 1
ATOM 5013 N N . ALA B 1 53 ? -8.055 11.477 3.268 1 97.44 53 ALA B N 1
ATOM 5014 C CA . ALA B 1 53 ? -7.438 10.156 3.381 1 97.44 53 ALA B CA 1
ATOM 5015 C C . ALA B 1 53 ? -6.184 10.211 4.246 1 97.44 53 ALA B C 1
ATOM 5017 O O . ALA B 1 53 ? -5.156 9.625 3.9 1 97.44 53 ALA B O 1
ATOM 5018 N N . GLY B 1 54 ? -6.219 11 5.277 1 96.31 54 GLY B N 1
ATOM 5019 C CA . GLY B 1 54 ? -5.23 10.938 6.34 1 96.31 54 GLY B CA 1
ATOM 5020 C C . GLY B 1 54 ? -5.512 9.836 7.352 1 96.31 54 GLY B C 1
ATOM 5021 O O . GLY B 1 54 ? -6.426 9.031 7.16 1 96.31 54 GLY B O 1
ATOM 5022 N N . PRO B 1 55 ? -4.734 9.797 8.406 1 94.69 55 PRO B N 1
ATOM 5023 C CA . PRO B 1 55 ? -4.906 8.734 9.398 1 94.69 55 PRO B CA 1
ATOM 5024 C C . PRO B 1 55 ? -6.34 8.633 9.914 1 94.69 55 PRO B C 1
ATOM 5026 O O . PRO B 1 55 ? -6.883 7.535 10.047 1 94.69 55 PRO B O 1
ATOM 5029 N N . ALA B 1 56 ? -6.977 9.773 10.133 1 93.81 56 ALA B N 1
ATOM 5030 C CA . ALA B 1 56 ? -8.336 9.773 10.672 1 93.81 56 ALA B CA 1
ATOM 5031 C C . ALA B 1 56 ? -9.336 9.266 9.641 1 93.81 56 ALA B C 1
ATOM 5033 O O . ALA B 1 56 ? -10.164 8.406 9.938 1 93.81 56 ALA B O 1
ATOM 5034 N N . GLY B 1 57 ? -9.281 9.773 8.461 1 96.69 57 GLY B N 1
ATOM 5035 C CA . GLY B 1 57 ? -10.211 9.383 7.41 1 96.69 57 GLY B CA 1
ATOM 5036 C C . GLY B 1 57 ? -10.062 7.934 6.992 1 96.69 57 GLY B C 1
ATOM 5037 O O . GLY B 1 57 ? -11.055 7.266 6.695 1 96.69 57 GLY B O 1
ATOM 5038 N N . LEU B 1 58 ? -8.844 7.457 6.93 1 97.62 58 LEU B N 1
ATOM 5039 C CA . LEU B 1 58 ? -8.602 6.062 6.578 1 97.62 58 LEU B CA 1
ATOM 5040 C C . LEU B 1 58 ? -9.219 5.125 7.609 1 97.62 58 LEU B C 1
ATOM 5042 O O . LEU B 1 58 ? -9.812 4.105 7.25 1 97.62 58 LEU B O 1
ATOM 5046 N N . GLN B 1 59 ? -9.07 5.484 8.883 1 96.69 59 GLN B N 1
ATOM 5047 C CA . GLN B 1 59 ? -9.68 4.664 9.93 1 96.69 59 GLN B CA 1
ATOM 5048 C C . GLN B 1 59 ? -11.203 4.68 9.828 1 96.69 59 GLN B C 1
ATOM 5050 O O . GLN B 1 59 ? -11.844 3.637 9.961 1 96.69 59 GLN B O 1
ATOM 5055 N N . ALA B 1 60 ? -11.734 5.852 9.57 1 97.06 60 ALA B N 1
ATOM 5056 C CA . ALA B 1 60 ? -13.18 5.961 9.422 1 97.06 60 ALA B CA 1
ATOM 5057 C C . ALA B 1 60 ? -13.672 5.133 8.234 1 97.06 60 ALA B C 1
ATOM 5059 O O . ALA B 1 60 ? -14.625 4.355 8.359 1 97.06 60 ALA B O 1
ATOM 5060 N N . ALA B 1 61 ? -13.031 5.27 7.117 1 98.12 61 ALA B N 1
ATOM 5061 C CA . ALA B 1 61 ? -13.422 4.531 5.918 1 98.12 61 ALA B CA 1
ATOM 5062 C C . ALA B 1 61 ? -13.328 3.025 6.148 1 98.12 61 ALA B C 1
ATOM 5064 O O . ALA B 1 61 ? -14.234 2.275 5.781 1 98.12 61 ALA B O 1
ATOM 5065 N N . ALA B 1 62 ? -12.227 2.6 6.738 1 96.69 62 ALA B N 1
ATOM 5066 C CA . ALA B 1 62 ? -12.023 1.177 6.996 1 96.69 62 ALA B CA 1
ATOM 5067 C C . ALA B 1 62 ? -13.133 0.615 7.883 1 96.69 62 ALA B C 1
ATOM 5069 O O . ALA B 1 62 ? -13.695 -0.442 7.59 1 96.69 62 ALA B O 1
ATOM 5070 N N . ALA B 1 63 ? -13.438 1.34 8.969 1 96.31 63 ALA B N 1
ATOM 5071 C CA . ALA B 1 63 ? -14.477 0.893 9.898 1 96.31 63 ALA B CA 1
ATOM 5072 C C . ALA B 1 63 ? -15.836 0.825 9.211 1 96.31 63 ALA B C 1
ATOM 5074 O O . ALA B 1 63 ? -16.594 -0.134 9.398 1 96.31 63 ALA B O 1
ATOM 5075 N N . LEU B 1 64 ? -16.156 1.821 8.422 1 98.12 64 LEU B N 1
ATOM 5076 C CA . LEU B 1 64 ? -17.438 1.89 7.746 1 98.12 64 LEU B CA 1
ATOM 5077 C C . LEU B 1 64 ? -17.578 0.772 6.719 1 98.12 64 LEU B C 1
ATOM 5079 O O . LEU B 1 64 ? -18.641 0.158 6.598 1 98.12 64 LEU B O 1
ATOM 5083 N N . VAL B 1 65 ? -16.484 0.479 5.973 1 96.75 65 VAL B N 1
ATOM 5084 C CA . VAL B 1 65 ? -16.5 -0.621 5.016 1 96.75 65 VAL B CA 1
ATOM 5085 C C . VAL B 1 65 ? -16.719 -1.943 5.746 1 96.75 65 VAL B C 1
ATOM 5087 O O . VAL B 1 65 ? -17.516 -2.777 5.316 1 96.75 65 VAL B O 1
ATOM 5090 N N . GLU B 1 66 ? -15.992 -2.088 6.84 1 93.31 66 GLU B N 1
ATOM 5091 C CA . GLU B 1 66 ? -16.109 -3.303 7.641 1 93.31 66 GLU B CA 1
ATOM 5092 C C . GLU B 1 66 ? -17.531 -3.52 8.117 1 93.31 66 GLU B C 1
ATOM 5094 O O . GLU B 1 66 ? -17.969 -4.66 8.297 1 93.31 66 GLU B O 1
ATOM 5099 N N . HIS B 1 67 ? -18.234 -2.445 8.305 1 96.12 67 HIS B N 1
ATOM 5100 C CA . HIS B 1 67 ? -19.609 -2.52 8.789 1 96.12 67 HIS B CA 1
ATOM 5101 C C . HIS B 1 67 ? -20.609 -2.469 7.637 1 96.12 67 HIS B C 1
ATOM 5103 O O . HIS B 1 67 ? -21.766 -2.072 7.824 1 96.12 67 HIS B O 1
ATOM 5109 N N . ASN B 1 68 ? -20.141 -2.715 6.43 1 95.31 68 ASN B N 1
ATOM 5110 C CA . ASN B 1 68 ? -20.938 -3.006 5.238 1 95.31 68 ASN B CA 1
ATOM 5111 C C . ASN B 1 68 ? -21.609 -1.75 4.691 1 95.31 68 ASN B C 1
ATOM 5113 O O . ASN B 1 68 ? -22.672 -1.83 4.066 1 95.31 68 ASN B O 1
ATOM 5117 N N . PHE B 1 69 ? -21.141 -0.573 5.039 1 98.25 69 PHE B N 1
ATOM 5118 C CA . PHE B 1 69 ? -21.578 0.643 4.359 1 98.25 69 PHE B CA 1
ATOM 5119 C C . PHE B 1 69 ? -20.984 0.715 2.953 1 98.25 69 PHE B C 1
ATOM 5121 O O . PHE B 1 69 ? -19.938 0.116 2.68 1 98.25 69 PHE B O 1
ATOM 5128 N N . THR B 1 70 ? -21.703 1.331 2.037 1 98.19 70 THR B N 1
ATOM 5129 C CA . THR B 1 70 ? -21.109 1.75 0.77 1 98.19 70 THR B CA 1
ATOM 5130 C C . THR B 1 70 ? -20.344 3.055 0.937 1 98.19 70 THR B C 1
ATOM 5132 O O . THR B 1 70 ? -20.938 4.117 1.126 1 98.19 70 THR B O 1
ATOM 5135 N N . VAL B 1 71 ? -19.031 2.957 0.867 1 98.56 71 VAL B N 1
ATOM 5136 C CA . VAL B 1 71 ? -18.188 4.078 1.27 1 98.56 71 VAL B CA 1
ATOM 5137 C C . VAL B 1 71 ? -17.516 4.684 0.042 1 98.56 71 VAL B C 1
ATOM 5139 O O . VAL B 1 71 ? -17.109 3.965 -0.876 1 98.56 71 VAL B O 1
ATOM 5142 N N . ARG B 1 72 ? -17.422 5.98 -0.023 1 98.69 72 ARG B N 1
ATOM 5143 C CA . ARG B 1 72 ? -16.578 6.73 -0.949 1 98.69 72 ARG B CA 1
ATOM 5144 C C . ARG B 1 72 ? -15.602 7.621 -0.198 1 98.69 72 ARG B C 1
ATOM 5146 O O . ARG B 1 72 ? -16 8.453 0.617 1 98.69 72 ARG B O 1
ATOM 5153 N N . LEU B 1 73 ? -14.328 7.383 -0.394 1 98.62 73 LEU B N 1
ATOM 5154 C CA . LEU B 1 73 ? -13.258 8.148 0.235 1 98.62 73 LEU B CA 1
ATOM 5155 C C . LEU B 1 73 ? -12.633 9.117 -0.759 1 98.62 73 LEU B C 1
ATOM 5157 O O . LEU B 1 73 ? -12.156 8.711 -1.819 1 98.62 73 LEU B O 1
ATOM 5161 N N . PHE B 1 74 ? -12.641 10.43 -0.435 1 98.31 74 PHE B N 1
ATOM 5162 C CA . PHE B 1 74 ? -12.109 11.453 -1.328 1 98.31 74 PHE B CA 1
ATOM 5163 C C . PHE B 1 74 ? -10.914 12.148 -0.697 1 98.31 74 PHE B C 1
ATOM 5165 O O . PHE B 1 74 ? -10.922 12.453 0.498 1 98.31 74 PHE B O 1
ATOM 5172 N N . ASP B 1 75 ? -9.914 12.367 -1.443 1 97.94 75 ASP B N 1
ATOM 5173 C CA . ASP B 1 75 ? -8.797 13.227 -1.058 1 97.94 75 ASP B CA 1
ATOM 5174 C C . ASP B 1 75 ? -8.273 14.023 -2.254 1 97.94 75 ASP B C 1
ATOM 5176 O O . ASP B 1 75 ? -8.18 13.492 -3.363 1 97.94 75 ASP B O 1
ATOM 5180 N N . ARG B 1 76 ? -7.957 15.242 -2.02 1 97.06 76 ARG B N 1
ATOM 5181 C CA . ARG B 1 76 ? -7.43 16.078 -3.094 1 97.06 76 ARG B CA 1
ATOM 5182 C C . ARG B 1 76 ? -6.027 15.633 -3.496 1 97.06 76 ARG B C 1
ATOM 5184 O O . ARG B 1 76 ? -5.582 15.914 -4.609 1 97.06 76 ARG B O 1
ATOM 5191 N N . ALA B 1 77 ? -5.305 14.953 -2.598 1 97.5 77 ALA B N 1
ATOM 5192 C CA . ALA B 1 77 ? -3.963 14.453 -2.896 1 97.5 77 ALA B CA 1
ATOM 5193 C C . ALA B 1 77 ? -4.027 13.234 -3.812 1 97.5 77 ALA B C 1
ATOM 5195 O O . ALA B 1 77 ? -5.055 12.562 -3.887 1 97.5 77 ALA B O 1
ATOM 5196 N N . PRO B 1 78 ? -2.943 12.914 -4.551 1 96.81 78 PRO B N 1
ATOM 5197 C CA . PRO B 1 78 ? -2.924 11.766 -5.461 1 96.81 78 PRO B CA 1
ATOM 5198 C C . PRO B 1 78 ? -2.814 10.438 -4.727 1 96.81 78 PRO B C 1
ATOM 5200 O O . PRO B 1 78 ? -2.848 9.375 -5.355 1 96.81 78 PRO B O 1
ATOM 5203 N N . GLY B 1 79 ? -2.729 10.398 -3.449 1 96.56 79 GLY B N 1
ATOM 5204 C CA . GLY B 1 79 ? -2.664 9.188 -2.65 1 96.56 79 GLY B CA 1
ATOM 5205 C C . GLY B 1 79 ? -2.934 9.43 -1.177 1 96.56 79 GLY B C 1
ATOM 5206 O O . GLY B 1 79 ? -3.033 10.57 -0.738 1 96.56 79 GLY B O 1
ATOM 5207 N N . PRO B 1 80 ? -2.979 8.305 -0.394 1 97.44 80 PRO B N 1
ATOM 5208 C CA . PRO B 1 80 ? -3.256 8.438 1.038 1 97.44 80 PRO B CA 1
ATOM 5209 C C . PRO B 1 80 ? -2.049 8.938 1.828 1 97.44 80 PRO B C 1
ATOM 5211 O O . PRO B 1 80 ? -0.905 8.711 1.425 1 97.44 80 PRO B O 1
ATOM 5214 N N . GLY B 1 81 ? -2.305 9.609 2.939 1 95.56 81 GLY B N 1
ATOM 5215 C CA . GLY B 1 81 ? -1.217 10 3.82 1 95.56 81 GLY B CA 1
ATOM 5216 C C . GLY B 1 81 ? -1.566 11.18 4.715 1 95.56 81 GLY B C 1
ATOM 5217 O O . GLY B 1 81 ? -0.934 11.383 5.75 1 95.56 81 GLY B O 1
ATOM 5218 N N . GLY B 1 82 ? -2.633 11.969 4.254 1 94.31 82 GLY B N 1
ATOM 5219 C CA . GLY B 1 82 ? -2.906 13.195 4.988 1 94.31 82 GLY B CA 1
ATOM 5220 C C . GLY B 1 82 ? -1.716 14.133 5.047 1 94.31 82 GLY B C 1
ATOM 5221 O O . GLY B 1 82 ? -1.027 14.336 4.043 1 94.31 82 GLY B O 1
ATOM 5222 N N . ASN B 1 83 ? -1.523 14.672 6.184 1 92.56 83 ASN B N 1
ATOM 5223 C CA . ASN B 1 83 ? -0.404 15.586 6.355 1 92.56 83 ASN B CA 1
ATOM 5224 C C . ASN B 1 83 ? 0.935 14.891 6.137 1 92.56 83 ASN B C 1
ATOM 5226 O O . ASN B 1 83 ? 1.938 15.539 5.836 1 92.56 83 ASN B O 1
ATOM 5230 N N . TRP B 1 84 ? 0.983 13.617 6.199 1 94.31 84 TRP B N 1
ATOM 5231 C CA . TRP B 1 84 ? 2.24 12.875 6.156 1 94.31 84 TRP B CA 1
ATOM 5232 C C . TRP B 1 84 ? 2.535 12.391 4.742 1 94.31 84 TRP B C 1
ATOM 5234 O O . TRP B 1 84 ? 3.426 11.562 4.539 1 94.31 84 TRP B O 1
ATOM 5244 N N . PHE B 1 85 ? 1.766 12.883 3.793 1 94.88 85 PHE B N 1
ATOM 5245 C CA . PHE B 1 85 ? 2.072 12.648 2.387 1 94.88 85 PHE B CA 1
ATOM 5246 C C . PHE B 1 85 ? 3.186 13.578 1.915 1 94.88 85 PHE B C 1
ATOM 5248 O O . PHE B 1 85 ? 2.922 14.703 1.479 1 94.88 85 PHE B O 1
ATOM 5255 N N . TYR B 1 86 ? 4.41 13.109 1.955 1 93.69 86 TYR B N 1
ATOM 5256 C CA . TYR B 1 86 ? 5.562 13.93 1.592 1 93.69 86 TYR B CA 1
ATOM 5257 C C . TYR B 1 86 ? 5.738 13.984 0.079 1 93.69 86 TYR B C 1
ATOM 5259 O O . TYR B 1 86 ? 5.566 12.977 -0.608 1 93.69 86 TYR B O 1
ATOM 5267 N N . SER B 1 87 ? 6.074 15.133 -0.391 1 93.25 87 SER B N 1
ATOM 5268 C CA . SER B 1 87 ? 6.477 15.398 -1.77 1 93.25 87 SER B CA 1
ATOM 5269 C C . SER B 1 87 ? 7.504 16.516 -1.841 1 93.25 87 SER B C 1
ATOM 5271 O O . SER B 1 87 ? 7.5 17.422 -1.004 1 93.25 87 SER B O 1
ATOM 5273 N N . GLU B 1 88 ? 8.359 16.453 -2.842 1 93 88 GLU B N 1
ATOM 5274 C CA . GLU B 1 88 ? 9.297 17.547 -3.072 1 93 88 GLU B CA 1
ATOM 5275 C C . GLU B 1 88 ? 8.586 18.781 -3.621 1 93 88 GLU B C 1
ATOM 5277 O O . GLU B 1 88 ? 9.094 19.891 -3.521 1 93 88 GLU B O 1
ATOM 5282 N N . GLU B 1 89 ? 7.402 18.531 -4.117 1 94.25 89 GLU B N 1
ATOM 5283 C CA . GLU B 1 89 ? 6.602 19.641 -4.598 1 94.25 89 GLU B CA 1
ATOM 5284 C C . GLU B 1 89 ? 6.164 20.547 -3.443 1 94.25 89 GLU B C 1
ATOM 5286 O O . GLU B 1 89 ? 6.051 20.094 -2.303 1 94.25 89 GLU B O 1
ATOM 5291 N N . VAL B 1 90 ? 5.961 21.797 -3.75 1 94.88 90 VAL B N 1
ATOM 5292 C CA . VAL B 1 90 ? 5.453 22.75 -2.762 1 94.88 90 VAL B CA 1
ATOM 5293 C C . VAL B 1 90 ? 4.148 23.359 -3.258 1 94.88 90 VAL B C 1
ATOM 5295 O O . VAL B 1 90 ? 3.889 23.391 -4.461 1 94.88 90 VAL B O 1
ATOM 5298 N N . PRO B 1 91 ? 3.301 23.781 -2.332 1 94 91 PRO B N 1
ATOM 5299 C CA . PRO B 1 91 ? 2.059 24.422 -2.77 1 94 91 PRO B CA 1
ATOM 5300 C C . PRO B 1 91 ? 2.303 25.672 -3.609 1 94 91 PRO B C 1
ATOM 5302 O O . PRO B 1 91 ? 3.387 26.266 -3.551 1 94 91 PRO B O 1
ATOM 5305 N N . ALA B 1 92 ? 1.312 26.047 -4.418 1 90.75 92 ALA B N 1
ATOM 5306 C CA . ALA B 1 92 ? 1.345 27.344 -5.098 1 90.75 92 ALA B CA 1
ATOM 5307 C C . ALA B 1 92 ? 1.474 28.484 -4.094 1 90.75 92 ALA B C 1
ATOM 5309 O O . ALA B 1 92 ? 1.111 28.328 -2.924 1 90.75 92 ALA B O 1
ATOM 5310 N N . ARG B 1 93 ? 1.951 29.562 -4.555 1 90 93 ARG B N 1
ATOM 5311 C CA . ARG B 1 93 ? 2.291 30.688 -3.693 1 90 93 ARG B CA 1
ATOM 5312 C C . ARG B 1 93 ? 1.063 31.203 -2.945 1 90 93 ARG B C 1
ATOM 5314 O O . ARG B 1 93 ? -0.012 31.344 -3.531 1 90 93 ARG B O 1
ATOM 5321 N N . GLU B 1 94 ? 1.241 31.391 -1.691 1 86.75 94 GLU B N 1
ATOM 5322 C CA . GLU B 1 94 ? 0.179 31.891 -0.824 1 86.75 94 GLU B CA 1
ATOM 5323 C C . GLU B 1 94 ? -0.028 33.375 -1.015 1 86.75 94 GLU B C 1
ATOM 5325 O O . GLU B 1 94 ? 0.794 34.062 -1.643 1 86.75 94 GLU B O 1
ATOM 5330 N N . SER B 1 95 ? -1.101 33.781 -0.414 1 87.94 95 SER B N 1
ATOM 5331 C CA . SER B 1 95 ? -1.42 35.219 -0.448 1 87.94 95 SER B CA 1
ATOM 5332 C C . SER B 1 95 ? -0.686 35.969 0.653 1 87.94 95 SER B C 1
ATOM 5334 O O . SER B 1 95 ? -0.427 35.406 1.726 1 87.94 95 SER B O 1
ATOM 5336 N N . TYR B 1 96 ? -0.346 37.125 0.38 1 92.25 96 TYR B N 1
ATOM 5337 C CA . TYR B 1 96 ? 0.236 38.062 1.334 1 92.25 96 TYR B CA 1
ATOM 5338 C C . TYR B 1 96 ? -0.608 39.344 1.441 1 92.25 96 TYR B C 1
ATOM 5340 O O . TYR B 1 96 ? -0.665 40.125 0.503 1 92.25 96 TYR B O 1
ATOM 5348 N N . PRO B 1 97 ? -1.283 39.562 2.473 1 91.5 97 PRO B N 1
ATOM 5349 C CA . PRO B 1 97 ? -1.454 38.688 3.635 1 91.5 97 PRO B CA 1
ATOM 5350 C C . PRO B 1 97 ? -2.451 37.562 3.383 1 91.5 97 PRO B C 1
ATOM 5352 O O . PRO B 1 97 ? -2.643 37.156 2.236 1 91.5 97 PRO B O 1
ATOM 5355 N N . ASP B 1 98 ? -3.102 37.062 4.445 1 85.12 98 ASP B N 1
ATOM 5356 C CA . ASP B 1 98 ? -4.055 35.969 4.387 1 85.12 98 ASP B CA 1
ATOM 5357 C C . ASP B 1 98 ? -5.125 36.219 3.328 1 85.12 98 ASP B C 1
ATOM 5359 O O . ASP B 1 98 ? -5.617 37.344 3.191 1 85.12 98 ASP B O 1
ATOM 5363 N N . GLU B 1 99 ? -5.441 35.156 2.588 1 78.62 99 GLU B N 1
ATOM 5364 C CA . GLU B 1 99 ? -6.66 35.219 1.788 1 78.62 99 GLU B CA 1
ATOM 5365 C C . GLU B 1 99 ? -7.902 35.25 2.676 1 78.62 99 GLU B C 1
ATOM 5367 O O . GLU B 1 99 ? -7.914 34.656 3.756 1 78.62 99 GLU B O 1
ATOM 5372 N N . PRO B 1 100 ? -8.859 35.969 2.174 1 73.06 100 PRO B N 1
ATOM 5373 C CA . PRO B 1 100 ? -10.102 35.906 2.945 1 73.06 100 PRO B CA 1
ATOM 5374 C C . PRO B 1 100 ? -10.656 34.5 3.1 1 73.06 100 PRO B C 1
ATOM 5376 O O . PRO B 1 100 ? -10.562 33.688 2.174 1 73.06 100 PRO B O 1
ATOM 5379 N N . LEU B 1 101 ? -11.203 34.281 4.27 1 67.62 101 LEU B N 1
ATOM 5380 C CA . LEU B 1 101 ? -11.781 32.969 4.551 1 67.62 101 LEU B CA 1
ATOM 5381 C C . LEU B 1 101 ? -13.062 32.75 3.754 1 67.62 101 LEU B C 1
ATOM 5383 O O . LEU B 1 101 ? -13.82 33.688 3.533 1 67.62 101 LEU B O 1
ATOM 5387 N N . GLY B 1 102 ? -13.336 31.625 3.348 1 61.97 102 GLY B N 1
ATOM 5388 C CA . GLY B 1 102 ? -14.633 31.25 2.814 1 61.97 102 GLY B CA 1
ATOM 5389 C C . GLY B 1 102 ? -14.773 31.531 1.331 1 61.97 102 GLY B C 1
ATOM 5390 O O . GLY B 1 102 ? -15.891 31.547 0.801 1 61.97 102 GLY B O 1
ATOM 5391 N N . LYS B 1 103 ? -13.695 31.938 0.776 1 68.12 103 LYS B N 1
ATOM 5392 C CA . LYS B 1 103 ? -13.82 32.125 -0.667 1 68.12 103 LYS B CA 1
ATOM 5393 C C . LYS B 1 103 ? -14.133 30.812 -1.366 1 68.12 103 LYS B C 1
ATOM 5395 O O . LYS B 1 103 ? -13.422 29.812 -1.179 1 68.12 103 LYS B O 1
ATOM 5400 N N . GLN B 1 104 ? -15.336 30.906 -2.016 1 71.81 104 GLN B N 1
ATOM 5401 C CA . GLN B 1 104 ? -15.766 29.688 -2.713 1 71.81 104 GLN B CA 1
ATOM 5402 C C . GLN B 1 104 ? -14.992 29.5 -4.016 1 71.81 104 GLN B C 1
ATOM 5404 O O . GLN B 1 104 ? -14.703 30.484 -4.719 1 71.81 104 GLN B O 1
ATOM 5409 N N . LYS B 1 105 ? -14.586 28.328 -4.219 1 80.25 105 LYS B N 1
ATOM 5410 C CA . LYS B 1 105 ? -13.938 28 -5.488 1 80.25 105 LYS B CA 1
ATOM 5411 C C . LYS B 1 105 ? -14.945 27.984 -6.633 1 80.25 105 LYS B C 1
ATOM 5413 O O . LYS B 1 105 ? -16.125 27.656 -6.434 1 80.25 105 LYS B O 1
ATOM 5418 N N . TRP B 1 106 ? -14.516 28.359 -7.734 1 85.06 106 TRP B N 1
ATOM 5419 C CA . TRP B 1 106 ? -15.375 28.359 -8.914 1 85.06 106 TRP B CA 1
ATOM 5420 C C . TRP B 1 106 ? -15.758 26.938 -9.312 1 85.06 106 TRP B C 1
ATOM 5422 O O . TRP B 1 106 ? -14.914 26.047 -9.336 1 85.06 106 TRP B O 1
ATOM 5432 N N . VAL B 1 107 ? -17.047 26.797 -9.57 1 92.31 107 VAL B N 1
ATOM 5433 C CA . VAL B 1 107 ? -17.594 25.547 -10.102 1 92.31 107 VAL B CA 1
ATOM 5434 C C . VAL B 1 107 ? -18.438 25.828 -11.344 1 92.31 107 VAL B C 1
ATOM 5436 O O . VAL B 1 107 ? -19.141 26.828 -11.398 1 92.31 107 VAL B O 1
ATOM 5439 N N . PRO B 1 108 ? -18.344 24.938 -12.344 1 95.31 108 PRO B N 1
ATOM 5440 C CA . PRO B 1 108 ? -19.188 25.141 -13.516 1 95.31 108 PRO B CA 1
ATOM 5441 C C . PRO B 1 108 ? -20.672 25.172 -13.172 1 95.31 108 PRO B C 1
ATOM 5443 O O . PRO B 1 108 ? -21.125 24.469 -12.258 1 95.31 108 PRO B O 1
ATOM 5446 N N . ASP B 1 109 ? -21.469 25.875 -13.953 1 93.56 109 ASP B N 1
ATOM 5447 C CA . ASP B 1 109 ? -22.891 26.062 -13.711 1 93.56 109 ASP B CA 1
ATOM 5448 C C . ASP B 1 109 ? -23.656 24.75 -13.898 1 93.56 109 ASP B C 1
ATOM 5450 O O . ASP B 1 109 ? -24.641 24.5 -13.211 1 93.56 109 ASP B O 1
ATOM 5454 N N . HIS B 1 110 ? -23.172 23.984 -14.883 1 96.25 110 HIS B N 1
ATOM 5455 C CA . HIS B 1 110 ? -23.828 22.719 -15.188 1 96.25 110 HIS B CA 1
ATOM 5456 C C . HIS B 1 110 ? -22.906 21.547 -14.922 1 96.25 110 HIS B C 1
ATOM 5458 O O . HIS B 1 110 ? -21.766 21.516 -15.406 1 96.25 110 HIS B O 1
ATOM 5464 N N . LEU B 1 111 ? -23.5 20.641 -14.141 1 96.94 111 LEU B N 1
ATOM 5465 C CA . LEU B 1 111 ? -22.719 19.469 -13.797 1 96.94 111 LEU B CA 1
ATOM 5466 C C . LEU B 1 111 ? -23.406 18.203 -14.289 1 96.94 111 LEU B C 1
ATOM 5468 O O . LEU B 1 111 ? -24.641 18.109 -14.297 1 96.94 111 LEU B O 1
ATOM 5472 N N . PRO B 1 112 ? -22.703 17.141 -14.719 1 97.62 112 PRO B N 1
ATOM 5473 C CA . PRO B 1 112 ? -21.234 17.062 -14.734 1 97.62 112 PRO B CA 1
ATOM 5474 C C . PRO B 1 112 ? -20.625 17.938 -15.828 1 97.62 112 PRO B C 1
ATOM 5476 O O . PRO B 1 112 ? -21.312 18.312 -16.781 1 97.62 112 PRO B O 1
ATOM 5479 N N . ALA B 1 113 ? -19.391 18.312 -15.633 1 98.38 113 ALA B N 1
ATOM 5480 C CA . ALA B 1 113 ? -18.656 19.156 -16.594 1 98.38 113 ALA B CA 1
ATOM 5481 C C . ALA B 1 113 ? -17.219 18.672 -16.75 1 98.38 113 ALA B C 1
ATOM 5483 O O . ALA B 1 113 ? -16.688 17.969 -15.883 1 98.38 113 ALA B O 1
ATOM 5484 N N . THR B 1 114 ? -16.578 18.922 -17.891 1 98 114 THR B N 1
ATOM 5485 C CA . THR B 1 114 ? -15.18 18.609 -18.172 1 98 114 THR B CA 1
ATOM 5486 C C . THR B 1 114 ? -14.484 19.812 -18.812 1 98 114 THR B C 1
ATOM 5488 O O . THR B 1 114 ? -15.07 20.5 -19.656 1 98 114 THR B O 1
ATOM 5491 N N . GLN B 1 115 ? -13.328 20.109 -18.391 1 96.94 115 GLN B N 1
ATOM 5492 C CA . GLN B 1 115 ? -12.492 21.156 -18.953 1 96.94 115 GLN B CA 1
ATOM 5493 C C . GLN B 1 115 ? -11.055 20.672 -19.141 1 96.94 115 GLN B C 1
ATOM 5495 O O . GLN B 1 115 ? -10.539 19.906 -18.328 1 96.94 115 GLN B O 1
ATOM 5500 N N . TYR B 1 116 ? -10.445 21.078 -20.188 1 97.44 116 TYR B N 1
ATOM 5501 C CA . TYR B 1 116 ? -9.039 20.781 -20.453 1 97.44 116 TYR B CA 1
ATOM 5502 C C . TYR B 1 116 ? -8.195 22.047 -20.344 1 97.44 116 TYR B C 1
ATOM 5504 O O . TYR B 1 116 ? -8.547 23.094 -20.906 1 97.44 116 TYR B O 1
ATOM 5512 N N . TYR B 1 117 ? -7.152 21.969 -19.578 1 97.75 117 TYR B N 1
ATOM 5513 C CA . TYR B 1 117 ? -6.258 23.094 -19.391 1 97.75 117 TYR B CA 1
ATOM 5514 C C . TYR B 1 117 ? -4.938 22.875 -20.109 1 97.75 117 TYR B C 1
ATOM 5516 O O . TYR B 1 117 ? -4.398 21.766 -20.109 1 97.75 117 TYR B O 1
ATOM 5524 N N . GLN B 1 118 ? -4.453 23.906 -20.75 1 97.06 118 GLN B N 1
ATOM 5525 C CA . GLN B 1 118 ? -3.119 23.969 -21.344 1 97.06 118 GLN B CA 1
ATOM 5526 C C . GLN B 1 118 ? -2.197 24.875 -20.531 1 97.06 118 GLN B C 1
ATOM 5528 O O . GLN B 1 118 ? -2.641 25.547 -19.594 1 97.06 118 GLN B O 1
ATOM 5533 N N . GLU B 1 119 ? -0.942 24.797 -20.953 1 96.75 119 GLU B N 1
ATOM 5534 C CA . GLU B 1 119 ? 0.04 25.625 -20.25 1 96.75 119 GLU B CA 1
ATOM 5535 C C . GLU B 1 119 ? -0.359 27.094 -20.281 1 96.75 119 GLU B C 1
ATOM 5537 O O . GLU B 1 119 ? -0.668 27.641 -21.359 1 96.75 119 GLU B O 1
ATOM 5542 N N . GLY B 1 120 ? -0.478 27.734 -19.094 1 94.19 120 GLY B N 1
ATOM 5543 C CA . GLY B 1 120 ? -0.726 29.172 -19.031 1 94.19 120 GLY B CA 1
ATOM 5544 C C . GLY B 1 120 ? -2.197 29.516 -18.891 1 94.19 120 GLY B C 1
ATOM 5545 O O . GLY B 1 120 ? -2.547 30.656 -18.609 1 94.19 120 GLY B O 1
ATOM 5546 N N . ASP B 1 121 ? -3.078 28.547 -19.094 1 93.56 121 ASP B N 1
ATOM 5547 C CA . ASP B 1 121 ? -4.508 28.812 -18.984 1 93.56 121 ASP B CA 1
ATOM 5548 C C . ASP B 1 121 ? -4.863 29.359 -17.609 1 93.56 121 ASP B C 1
ATOM 5550 O O . ASP B 1 121 ? -4.453 28.797 -16.594 1 93.56 121 ASP B O 1
ATOM 5554 N N . GLY B 1 122 ? -5.625 30.516 -17.625 1 89.38 122 GLY B N 1
ATOM 5555 C CA . GLY B 1 122 ? -6.047 31.109 -16.375 1 89.38 122 GLY B CA 1
ATOM 5556 C C . GLY B 1 122 ? -4.895 31.703 -15.578 1 89.38 122 GLY B C 1
ATOM 5557 O O . GLY B 1 122 ? -5.004 31.891 -14.367 1 89.38 122 GLY B O 1
ATOM 5558 N N . GLY B 1 123 ? -3.711 31.812 -16.172 1 90.56 123 GLY B N 1
ATOM 5559 C CA . GLY B 1 123 ? -2.572 32.469 -15.531 1 90.56 123 GLY B CA 1
ATOM 5560 C C . GLY B 1 123 ? -1.727 31.5 -14.719 1 90.56 123 GLY B C 1
ATOM 5561 O O . GLY B 1 123 ? -0.85 31.922 -13.961 1 90.56 123 GLY B O 1
ATOM 5562 N N . LEU B 1 124 ? -2.023 30.219 -14.828 1 93 124 LEU B N 1
ATOM 5563 C CA . LEU B 1 124 ? -1.271 29.219 -14.086 1 93 124 LEU B CA 1
ATOM 5564 C C . LEU B 1 124 ? -0.601 28.234 -15.039 1 93 124 LEU B C 1
ATOM 5566 O O . LEU B 1 124 ? -1.187 27.844 -16.047 1 93 124 LEU B O 1
ATOM 5570 N N . SER B 1 125 ? 0.604 27.938 -14.695 1 95.19 125 SER B N 1
ATOM 5571 C CA . SER B 1 125 ? 1.201 26.781 -15.375 1 95.19 125 SER B CA 1
ATOM 5572 C C . SER B 1 125 ? 0.467 25.5 -15.031 1 95.19 125 SER B C 1
ATOM 5574 O O . SER B 1 125 ? -0.307 25.453 -14.07 1 95.19 125 SER B O 1
ATOM 5576 N N . LEU B 1 126 ? 0.61 24.438 -15.852 1 96.94 126 LEU B N 1
ATOM 5577 C CA . LEU B 1 126 ? 0.008 23.141 -15.562 1 96.94 126 LEU B CA 1
ATOM 5578 C C . LEU B 1 126 ? 0.481 22.609 -14.219 1 96.94 126 LEU B C 1
ATOM 5580 O O . LEU B 1 126 ? -0.311 22.062 -13.453 1 96.94 126 LEU B O 1
ATOM 5584 N N . ASP B 1 127 ? 1.744 22.812 -13.977 1 95.94 127 ASP B N 1
ATOM 5585 C CA . ASP B 1 127 ? 2.324 22.391 -12.711 1 95.94 127 ASP B CA 1
ATOM 5586 C C . ASP B 1 127 ? 1.697 23.141 -11.539 1 95.94 127 ASP B C 1
ATOM 5588 O O . ASP B 1 127 ? 1.348 22.531 -10.523 1 95.94 127 ASP B O 1
ATOM 5592 N N . GLU B 1 128 ? 1.571 24.406 -11.633 1 95 128 GLU B N 1
ATOM 5593 C CA . GLU B 1 128 ? 0.961 25.203 -10.578 1 95 128 GLU B CA 1
ATOM 5594 C C . GLU B 1 128 ? -0.493 24.812 -10.352 1 95 128 GLU B C 1
ATOM 5596 O O . GLU B 1 128 ? -0.956 24.766 -9.211 1 95 128 GLU B O 1
ATOM 5601 N N . ARG B 1 129 ? -1.178 24.578 -11.438 1 96.19 129 ARG B N 1
ATOM 5602 C CA . ARG B 1 129 ? -2.572 24.156 -11.344 1 96.19 129 ARG B CA 1
ATOM 5603 C C . ARG B 1 129 ? -2.701 22.844 -10.578 1 96.19 129 ARG B C 1
ATOM 5605 O O . ARG B 1 129 ? -3.59 22.688 -9.742 1 96.19 129 ARG B O 1
ATOM 5612 N N . TRP B 1 130 ? -1.845 21.922 -10.914 1 97.5 130 TRP B N 1
ATOM 5613 C CA . TRP B 1 130 ? -1.811 20.625 -10.227 1 97.5 130 TRP B CA 1
ATOM 5614 C C . TRP B 1 130 ? -1.538 20.812 -8.742 1 97.5 130 TRP B C 1
ATOM 5616 O O . TRP B 1 130 ? -2.262 20.266 -7.902 1 97.5 130 TRP B O 1
ATOM 5626 N N . ARG B 1 131 ? -0.584 21.641 -8.367 1 96.56 131 ARG B N 1
ATOM 5627 C CA . ARG B 1 131 ? -0.179 21.859 -6.984 1 96.56 131 ARG B CA 1
ATOM 5628 C C . ARG B 1 131 ? -1.236 22.641 -6.219 1 96.56 131 ARG B C 1
ATOM 5630 O O . ARG B 1 131 ? -1.413 22.438 -5.016 1 96.56 131 ARG B O 1
ATOM 5637 N N . GLU B 1 132 ? -1.872 23.5 -6.91 1 94 132 GLU B N 1
ATOM 5638 C CA . GLU B 1 132 ? -2.977 24.219 -6.277 1 94 132 GLU B CA 1
ATOM 5639 C C . GLU B 1 132 ? -4.102 23.25 -5.891 1 94 132 GLU B C 1
ATOM 5641 O O . GLU B 1 132 ? -4.734 23.422 -4.848 1 94 132 GLU B O 1
ATOM 5646 N N . HIS B 1 133 ? -4.262 22.297 -6.719 1 95.56 133 HIS B N 1
ATOM 5647 C CA . HIS B 1 133 ? -5.344 21.344 -6.512 1 95.56 133 HIS B CA 1
ATOM 5648 C C . HIS B 1 133 ? -5.027 20.391 -5.367 1 95.56 133 HIS B C 1
ATOM 5650 O O . HIS B 1 133 ? -5.82 20.25 -4.43 1 95.56 133 HIS B O 1
ATOM 5656 N N . TRP B 1 134 ? -3.865 19.703 -5.445 1 95.38 134 TRP B N 1
ATOM 5657 C CA . TRP B 1 134 ? -3.662 18.641 -4.477 1 95.38 134 TRP B CA 1
ATOM 5658 C C . TRP B 1 134 ? -3.016 19.172 -3.203 1 95.38 134 TRP B C 1
ATOM 5660 O O . TRP B 1 134 ? -3.018 18.5 -2.17 1 95.38 134 TRP B O 1
ATOM 5670 N N . LEU B 1 135 ? -2.414 20.438 -3.311 1 94.5 135 LEU B N 1
ATOM 5671 C CA . LEU B 1 135 ? -1.918 21.141 -2.131 1 94.5 135 LEU B CA 1
ATOM 5672 C C . LEU B 1 135 ? -0.876 20.297 -1.397 1 94.5 135 LEU B C 1
ATOM 5674 O O . LEU B 1 135 ? -1.14 19.781 -0.306 1 94.5 135 LEU B O 1
ATOM 5678 N N . PRO B 1 136 ? 0.382 20.266 -1.975 1 96.69 136 PRO B N 1
ATOM 5679 C CA . PRO B 1 136 ? 1.441 19.547 -1.266 1 96.69 136 PRO B CA 1
ATOM 5680 C C . PRO B 1 136 ? 1.509 19.906 0.217 1 96.69 136 PRO B C 1
ATOM 5682 O O . PRO B 1 136 ? 1.305 21.062 0.586 1 96.69 136 PRO B O 1
ATOM 5685 N N . ARG B 1 137 ? 1.754 18.922 1.029 1 96 137 ARG B N 1
ATOM 5686 C CA . ARG B 1 137 ? 1.568 19.031 2.473 1 96 137 ARG B CA 1
ATOM 5687 C C . ARG B 1 137 ? 2.771 19.703 3.129 1 96 137 ARG B C 1
ATOM 5689 O O . ARG B 1 137 ? 3.873 19.703 2.572 1 96 137 ARG B O 1
ATOM 5696 N N . PRO B 1 138 ? 2.557 20.344 4.316 1 94.69 138 PRO B N 1
ATOM 5697 C CA . PRO B 1 138 ? 3.611 21.109 4.98 1 94.69 138 PRO B CA 1
ATOM 5698 C C . PRO B 1 138 ? 4.527 20.25 5.84 1 94.69 138 PRO B C 1
ATOM 5700 O O . PRO B 1 138 ? 4.746 20.547 7.016 1 94.69 138 PRO B O 1
ATOM 5703 N N . ILE B 1 139 ? 5.062 19.234 5.301 1 95.69 139 ILE B N 1
ATOM 5704 C CA . ILE B 1 139 ? 6.086 18.391 5.922 1 95.69 139 ILE B CA 1
ATOM 5705 C C . ILE B 1 139 ? 7.363 18.438 5.086 1 95.69 139 ILE B C 1
ATOM 5707 O O . ILE B 1 139 ? 7.332 18.812 3.916 1 95.69 139 ILE B O 1
ATOM 5711 N N . TRP B 1 140 ? 8.438 18.141 5.707 1 96.88 140 TRP B N 1
ATOM 5712 C CA . TRP B 1 140 ? 9.703 18.234 4.988 1 96.88 140 TRP B CA 1
ATOM 5713 C C . TRP B 1 140 ? 10.555 17 5.242 1 96.88 140 TRP B C 1
ATOM 5715 O O . TRP B 1 140 ? 10.172 16.109 6.012 1 96.88 140 TRP B O 1
ATOM 5725 N N . ASP B 1 141 ? 11.602 16.875 4.578 1 95.81 141 ASP B N 1
ATOM 5726 C CA . ASP B 1 141 ? 12.367 15.648 4.406 1 95.81 141 ASP B CA 1
ATOM 5727 C C . ASP B 1 141 ? 12.836 15.102 5.754 1 95.81 141 ASP B C 1
ATOM 5729 O O . ASP B 1 141 ? 12.695 13.906 6.027 1 95.81 141 ASP B O 1
ATOM 5733 N N . SER B 1 142 ? 13.359 15.898 6.66 1 94.75 142 SER B N 1
ATOM 5734 C CA . SER B 1 142 ? 14 15.461 7.898 1 94.75 142 SER B CA 1
ATOM 5735 C C . SER B 1 142 ? 13.008 15.469 9.062 1 94.75 142 SER B C 1
ATOM 5737 O O . SER B 1 142 ? 13.383 15.18 10.203 1 94.75 142 SER B O 1
ATOM 5739 N N . LEU B 1 143 ? 11.758 15.797 8.758 1 95 143 LEU B N 1
ATOM 5740 C CA . LEU B 1 143 ? 10.789 15.945 9.836 1 95 143 LEU B CA 1
ATOM 5741 C C . LEU B 1 143 ? 10.492 14.602 10.492 1 95 143 LEU B C 1
ATOM 5743 O O . LEU B 1 143 ? 10.469 13.57 9.82 1 95 143 LEU B O 1
ATOM 5747 N N . ALA B 1 144 ? 10.336 14.617 11.805 1 91.31 144 ALA B N 1
ATOM 5748 C CA . ALA B 1 144 ? 9.828 13.492 12.57 1 91.31 144 ALA B CA 1
ATOM 5749 C C . ALA B 1 144 ? 8.586 13.883 13.359 1 91.31 144 ALA B C 1
ATOM 5751 O O . ALA B 1 144 ? 8.281 15.07 13.516 1 91.31 144 ALA B O 1
ATOM 5752 N N . THR B 1 145 ? 7.895 12.891 13.773 1 87.94 145 THR B N 1
ATOM 5753 C CA . THR B 1 145 ? 6.734 13.164 14.617 1 87.94 145 THR B CA 1
ATOM 5754 C C . THR B 1 145 ? 7.164 13.82 15.922 1 87.94 145 THR B C 1
ATOM 5756 O O . THR B 1 145 ? 8.281 13.602 16.391 1 87.94 145 THR B O 1
ATOM 5759 N N . ASN B 1 146 ? 6.234 14.641 16.406 1 78.19 146 ASN B N 1
ATOM 5760 C CA . ASN B 1 146 ? 6.441 15.156 17.75 1 78.19 146 ASN B CA 1
ATOM 5761 C C . ASN B 1 146 ? 5.988 14.148 18.812 1 78.19 146 ASN B C 1
ATOM 5763 O O . ASN B 1 146 ? 6.555 14.086 19.906 1 78.19 146 ASN B O 1
ATOM 5767 N N . SER B 1 147 ? 4.961 13.391 18.391 1 78.88 147 SER B N 1
ATOM 5768 C CA . SER B 1 147 ? 4.406 12.398 19.297 1 78.88 147 SER B CA 1
ATOM 5769 C C . SER B 1 147 ? 5.125 11.062 19.172 1 78.88 147 SER B C 1
ATOM 5771 O O . SER B 1 147 ? 5.543 10.68 18.078 1 78.88 147 SER B O 1
ATOM 5773 N N . PRO B 1 148 ? 5.172 10.328 20.312 1 81.12 148 PRO B N 1
ATOM 5774 C CA . PRO B 1 148 ? 5.848 9.031 20.312 1 81.12 148 PRO B CA 1
ATOM 5775 C C . PRO B 1 148 ? 5.141 8 19.438 1 81.12 148 PRO B C 1
ATOM 5777 O O . PRO B 1 148 ? 3.914 8.031 19.312 1 81.12 148 PRO B O 1
ATOM 5780 N N . ALA B 1 149 ? 5.945 7.039 18.969 1 84.94 149 ALA B N 1
ATOM 5781 C CA . ALA B 1 149 ? 5.469 5.977 18.094 1 84.94 149 ALA B CA 1
ATOM 5782 C C . ALA B 1 149 ? 4.328 5.195 18.734 1 84.94 149 ALA B C 1
ATOM 5784 O O . ALA B 1 149 ? 3.354 4.84 18.078 1 84.94 149 ALA B O 1
ATOM 5785 N N . VAL B 1 150 ? 4.312 5.012 20 1 81.44 150 VAL B N 1
ATOM 5786 C CA . VAL B 1 150 ? 3.393 4.148 20.719 1 81.44 150 VAL B CA 1
ATOM 5787 C C . VAL B 1 150 ? 1.975 4.707 20.625 1 81.44 150 VAL B C 1
ATOM 5789 O O . VAL B 1 150 ? 1.002 3.949 20.609 1 81.44 150 VAL B O 1
ATOM 5792 N N . ILE B 1 151 ? 1.861 6.027 20.484 1 83.38 151 ILE B N 1
ATOM 5793 C CA . ILE B 1 151 ? 0.52 6.602 20.469 1 83.38 151 ILE B CA 1
ATOM 5794 C C . ILE B 1 151 ? 0.196 7.133 19.078 1 83.38 151 ILE B C 1
ATOM 5796 O O . ILE B 1 151 ? -0.879 7.695 18.859 1 83.38 151 ILE B O 1
ATOM 5800 N N . THR B 1 152 ? 1.177 7.023 18.188 1 89.5 152 THR B N 1
ATOM 5801 C CA . THR B 1 152 ? 1.003 7.535 16.828 1 89.5 152 THR B CA 1
ATOM 5802 C C . THR B 1 152 ? 1.02 6.395 15.82 1 89.5 152 THR B C 1
ATOM 5804 O O . THR B 1 152 ? 1.541 6.547 14.711 1 89.5 152 THR B O 1
ATOM 5807 N N . GLY B 1 153 ? 0.509 5.297 16.156 1 90.75 153 GLY B N 1
ATOM 5808 C CA . GLY B 1 153 ? 0.388 4.148 15.281 1 90.75 153 GLY B CA 1
ATOM 5809 C C . GLY B 1 153 ? -1.041 3.875 14.852 1 90.75 153 GLY B C 1
ATOM 5810 O O . GLY B 1 153 ? -1.977 4.07 15.625 1 90.75 153 GLY B O 1
ATOM 5811 N N . LEU B 1 154 ? -1.247 3.516 13.594 1 93.5 154 LEU B N 1
ATOM 5812 C CA . LEU B 1 154 ? -2.549 3.049 13.125 1 93.5 154 LEU B CA 1
ATOM 5813 C C . LEU B 1 154 ? -2.791 1.604 13.547 1 93.5 154 LEU B C 1
ATOM 5815 O O . LEU B 1 154 ? -1.861 0.793 13.562 1 93.5 154 LEU B O 1
ATOM 5819 N N . PRO B 1 155 ? -4.027 1.347 13.781 1 88.94 155 PRO B N 1
ATOM 5820 C CA . PRO B 1 155 ? -4.309 -0.026 14.211 1 88.94 155 PRO B CA 1
ATOM 5821 C C . PRO B 1 155 ? -3.973 -1.058 13.133 1 88.94 155 PRO B C 1
ATOM 5823 O O . PRO B 1 155 ? -4.012 -0.746 11.945 1 88.94 155 PRO B O 1
ATOM 5826 N N . ASP B 1 156 ? -3.506 -2.24 13.523 1 87.12 156 ASP B N 1
ATOM 5827 C CA . ASP B 1 156 ? -3.342 -3.424 12.688 1 87.12 156 ASP B CA 1
ATOM 5828 C C . ASP B 1 156 ? -2.014 -3.383 11.93 1 87.12 156 ASP B C 1
ATOM 5830 O O . ASP B 1 156 ? -1.646 -4.348 11.258 1 87.12 156 ASP B O 1
ATOM 5834 N N . VAL B 1 157 ? -1.349 -2.258 11.883 1 90.5 157 VAL B N 1
ATOM 5835 C CA . VAL B 1 157 ? -0.053 -2.164 11.219 1 90.5 157 VAL B CA 1
ATOM 5836 C C . VAL B 1 157 ? 1.015 -1.745 12.227 1 90.5 157 VAL B C 1
ATOM 5838 O O . VAL B 1 157 ? 1.094 -0.575 12.609 1 90.5 157 VAL B O 1
ATOM 5841 N N . PRO B 1 158 ? 1.884 -2.574 12.562 1 87.19 158 PRO B N 1
ATOM 5842 C CA . PRO B 1 158 ? 2.963 -2.18 13.477 1 87.19 158 PRO B CA 1
ATOM 5843 C C . PRO B 1 158 ? 4.09 -1.434 12.766 1 87.19 158 PRO B C 1
ATOM 5845 O O . PRO B 1 158 ? 4.246 -1.561 11.547 1 87.19 158 PRO B O 1
ATOM 5848 N N . TYR B 1 159 ? 4.758 -0.602 13.57 1 88.06 159 TYR B N 1
ATOM 5849 C CA . TYR B 1 159 ? 6.031 -0.109 13.07 1 88.06 159 TYR B CA 1
ATOM 5850 C C . TYR B 1 159 ? 7.066 -1.229 13.008 1 88.06 159 TYR B C 1
ATOM 5852 O O . TYR B 1 159 ? 6.934 -2.24 13.703 1 88.06 159 TYR B O 1
ATOM 5860 N N . LEU B 1 160 ? 8.07 -1.032 12.211 1 83.94 160 LEU B N 1
ATOM 5861 C CA . LEU B 1 160 ? 9.172 -1.993 12.18 1 83.94 160 LEU B CA 1
ATOM 5862 C C . LEU B 1 160 ? 9.898 -2.029 13.523 1 83.94 160 LEU B C 1
ATOM 5864 O O . LEU B 1 160 ? 9.922 -1.033 14.25 1 83.94 160 LEU B O 1
ATOM 5868 N N . PRO B 1 161 ? 10.367 -3.111 13.992 1 72.56 161 PRO B N 1
ATOM 5869 C CA . PRO B 1 161 ? 10.898 -3.311 15.344 1 72.56 161 PRO B CA 1
ATOM 5870 C C . PRO B 1 161 ? 11.938 -2.264 15.727 1 72.56 161 PRO B C 1
ATOM 5872 O O . PRO B 1 161 ? 12.008 -1.859 16.891 1 72.56 161 PRO B O 1
ATOM 5875 N N . ASP B 1 162 ? 12.805 -1.698 14.875 1 74.56 162 ASP B N 1
ATOM 5876 C CA . ASP B 1 162 ? 13.898 -0.809 15.258 1 74.56 162 ASP B CA 1
ATOM 5877 C C . ASP B 1 162 ? 13.539 0.651 14.992 1 74.56 162 ASP B C 1
ATOM 5879 O O . ASP B 1 162 ? 14.422 1.503 14.875 1 74.56 162 ASP B O 1
ATOM 5883 N N . HIS B 1 163 ? 12.242 0.831 15.211 1 80.12 163 HIS B N 1
ATOM 5884 C CA . HIS B 1 163 ? 11.844 2.217 14.984 1 80.12 163 HIS B CA 1
ATOM 5885 C C . HIS B 1 163 ? 12.164 3.082 16.203 1 80.12 163 HIS B C 1
ATOM 5887 O O . HIS B 1 163 ? 12.117 2.605 17.344 1 80.12 163 HIS B O 1
ATOM 5893 N N . PRO B 1 164 ? 12.477 4.336 16.016 1 82.06 164 PRO B N 1
ATOM 5894 C CA . PRO B 1 164 ? 12.758 5.254 17.125 1 82.06 164 PRO B CA 1
ATOM 5895 C C . PRO B 1 164 ? 11.5 5.699 17.859 1 82.06 164 PRO B C 1
ATOM 5897 O O . PRO B 1 164 ? 10.383 5.387 17.438 1 82.06 164 PRO B O 1
ATOM 5900 N N . TRP B 1 165 ? 11.758 6.379 18.922 1 78.94 165 TRP B N 1
ATOM 5901 C CA . TRP B 1 165 ? 10.688 6.93 19.75 1 78.94 165 TRP B CA 1
ATOM 5902 C C . TRP B 1 165 ? 9.82 7.891 18.938 1 78.94 165 TRP B C 1
ATOM 5904 O O . TRP B 1 165 ? 8.586 7.852 19.031 1 78.94 165 TRP B O 1
ATOM 5914 N N . VAL B 1 166 ? 10.484 8.766 18.25 1 84.88 166 VAL B N 1
ATOM 5915 C CA . VAL B 1 166 ? 9.797 9.609 17.281 1 84.88 166 VAL B CA 1
ATOM 5916 C C . VAL B 1 166 ? 10.008 9.062 15.875 1 84.88 166 VAL B C 1
ATOM 5918 O O . VAL B 1 166 ? 11.047 8.461 15.586 1 84.88 166 VAL B O 1
ATOM 5921 N N . ILE B 1 167 ? 9.07 9.242 15.078 1 91.06 167 ILE B N 1
ATOM 5922 C CA . ILE B 1 167 ? 9.07 8.539 13.805 1 91.06 167 ILE B CA 1
ATOM 5923 C C . ILE B 1 167 ? 9.406 9.508 12.672 1 91.06 167 ILE B C 1
ATOM 5925 O O . ILE B 1 167 ? 8.734 10.531 12.5 1 91.06 167 ILE B O 1
ATOM 5929 N N . PRO B 1 168 ? 10.414 9.188 11.891 1 92.06 168 PRO B N 1
ATOM 5930 C CA . PRO B 1 168 ? 10.734 10.016 10.727 1 92.06 168 PRO B CA 1
ATOM 5931 C C . PRO B 1 168 ? 9.586 10.094 9.727 1 92.06 168 PRO B C 1
ATOM 5933 O O . PRO B 1 168 ? 8.812 9.141 9.594 1 92.06 168 PRO B O 1
ATOM 5936 N N . ALA B 1 169 ? 9.547 11.133 8.984 1 93.62 169 ALA B N 1
ATOM 5937 C CA . ALA B 1 169 ? 8.477 11.43 8.039 1 93.62 169 ALA B CA 1
ATOM 5938 C C . ALA B 1 169 ? 8.297 10.289 7.039 1 93.62 169 ALA B C 1
ATOM 5940 O O . ALA B 1 169 ? 7.172 9.859 6.773 1 93.62 169 ALA B O 1
ATOM 5941 N N . HIS B 1 170 ? 9.375 9.742 6.496 1 92.75 170 HIS B N 1
ATOM 5942 C CA . HIS B 1 170 ? 9.289 8.695 5.48 1 92.75 170 HIS B CA 1
ATOM 5943 C C . HIS B 1 170 ? 8.75 7.398 6.066 1 92.75 170 HIS B C 1
ATOM 5945 O O . HIS B 1 170 ? 8.062 6.645 5.379 1 92.75 170 HIS B O 1
ATOM 5951 N N . THR B 1 171 ? 9.086 7.121 7.32 1 93.12 171 THR B N 1
ATOM 5952 C CA . THR B 1 171 ? 8.617 5.914 7.988 1 93.12 171 THR B CA 1
ATOM 5953 C C . THR B 1 171 ? 7.121 6 8.273 1 93.12 171 THR B C 1
ATOM 5955 O O . THR B 1 171 ? 6.387 5.031 8.078 1 93.12 171 THR B O 1
ATOM 5958 N N . ILE B 1 172 ? 6.703 7.098 8.758 1 94.62 172 ILE B N 1
ATOM 5959 C CA . ILE B 1 172 ? 5.293 7.258 9.086 1 94.62 172 ILE B CA 1
ATOM 5960 C C . ILE B 1 172 ? 4.461 7.238 7.805 1 94.62 172 ILE B C 1
ATOM 5962 O O . ILE B 1 172 ? 3.336 6.727 7.797 1 94.62 172 ILE B O 1
ATOM 5966 N N . GLN B 1 173 ? 4.941 7.852 6.754 1 95.56 173 GLN B N 1
ATOM 5967 C CA . GLN B 1 173 ? 4.242 7.793 5.477 1 95.56 173 GLN B CA 1
ATOM 5968 C C . GLN B 1 173 ? 4.043 6.352 5.02 1 95.56 173 GLN B C 1
ATOM 5970 O O . GLN B 1 173 ? 2.959 5.98 4.566 1 95.56 173 GLN B O 1
ATOM 5975 N N . ALA B 1 174 ? 5.094 5.551 5.082 1 95.38 174 ALA B N 1
ATOM 5976 C CA . ALA B 1 174 ? 5.008 4.137 4.719 1 95.38 174 ALA B CA 1
ATOM 5977 C C . ALA B 1 174 ? 3.996 3.404 5.594 1 95.38 174 ALA B C 1
ATOM 5979 O O . ALA B 1 174 ? 3.236 2.566 5.105 1 95.38 174 ALA B O 1
ATOM 5980 N N . HIS B 1 175 ? 4.012 3.74 6.871 1 95.88 175 HIS B N 1
ATOM 5981 C CA . HIS B 1 175 ? 3.084 3.168 7.84 1 95.88 175 HIS B CA 1
ATOM 5982 C C . HIS B 1 175 ? 1.638 3.455 7.449 1 95.88 175 HIS B C 1
ATOM 5984 O O . HIS B 1 175 ? 0.8 2.551 7.449 1 95.88 175 HIS B O 1
ATOM 5990 N N . VAL B 1 176 ? 1.354 4.652 7.055 1 96.81 176 VAL B N 1
ATOM 5991 C CA . VAL B 1 176 ? 0.001 5.062 6.691 1 96.81 176 VAL B CA 1
ATOM 5992 C C . VAL B 1 176 ? -0.417 4.375 5.395 1 96.81 176 VAL B C 1
ATOM 5994 O O . VAL B 1 176 ? -1.544 3.889 5.273 1 96.81 176 VAL B O 1
ATOM 5997 N N . ARG B 1 177 ? 0.453 4.266 4.43 1 96.88 177 ARG B N 1
ATOM 5998 C CA . ARG B 1 177 ? 0.138 3.605 3.168 1 96.88 177 ARG B CA 1
ATOM 5999 C C . ARG B 1 177 ? -0.082 2.109 3.373 1 96.88 177 ARG B C 1
ATOM 6001 O O . ARG B 1 177 ? -0.912 1.501 2.695 1 96.88 177 ARG B O 1
ATOM 6008 N N . ALA B 1 178 ? 0.713 1.509 4.262 1 97.12 178 ALA B N 1
ATOM 6009 C CA . ALA B 1 178 ? 0.509 0.1 4.586 1 97.12 178 ALA B CA 1
ATOM 6010 C C . ALA B 1 178 ? -0.888 -0.135 5.152 1 97.12 178 ALA B C 1
ATOM 6012 O O . ALA B 1 178 ? -1.56 -1.103 4.785 1 97.12 178 ALA B O 1
ATOM 6013 N N . TYR B 1 179 ? -1.288 0.741 6.062 1 97.06 179 TYR B N 1
ATOM 6014 C CA . TYR B 1 179 ? -2.641 0.65 6.602 1 97.06 179 TYR B CA 1
ATOM 6015 C C . TYR B 1 179 ? -3.678 0.763 5.488 1 97.06 179 TYR B C 1
ATOM 6017 O O . TYR B 1 179 ? -4.641 -0.005 5.449 1 97.06 179 TYR B O 1
ATOM 6025 N N . ALA B 1 180 ? -3.512 1.771 4.621 1 97.81 180 ALA B N 1
ATOM 6026 C CA . ALA B 1 180 ? -4.43 1.957 3.498 1 97.81 180 ALA B CA 1
ATOM 6027 C C . ALA B 1 180 ? -4.527 0.689 2.656 1 97.81 180 ALA B C 1
ATOM 6029 O O . ALA B 1 180 ? -5.629 0.243 2.322 1 97.81 180 ALA B O 1
ATOM 6030 N N . SER B 1 181 ? -3.396 0.067 2.361 1 96.56 181 SER B N 1
ATOM 6031 C CA . SER B 1 181 ? -3.387 -1.136 1.536 1 96.56 181 SER B CA 1
ATOM 6032 C C . SER B 1 181 ? -4.055 -2.303 2.252 1 96.56 181 SER B C 1
ATOM 6034 O O . SER B 1 181 ? -4.812 -3.061 1.642 1 96.56 181 SER B O 1
ATOM 6036 N N . LEU B 1 182 ? -3.762 -2.43 3.537 1 95.56 182 LEU B N 1
ATOM 6037 C CA . LEU B 1 182 ? -4.332 -3.518 4.32 1 95.56 182 LEU B CA 1
ATOM 6038 C C . LEU B 1 182 ? -5.855 -3.479 4.273 1 95.56 182 LEU B C 1
ATOM 6040 O O . LEU B 1 182 ? -6.512 -4.523 4.273 1 95.56 182 LEU B O 1
ATOM 6044 N N . HIS B 1 183 ? -6.371 -2.275 4.195 1 96 183 HIS B N 1
ATOM 6045 C CA . HIS B 1 183 ? -7.82 -2.1 4.211 1 96 183 HIS B CA 1
ATOM 6046 C C . HIS B 1 183 ? -8.352 -1.771 2.82 1 96 183 HIS B C 1
ATOM 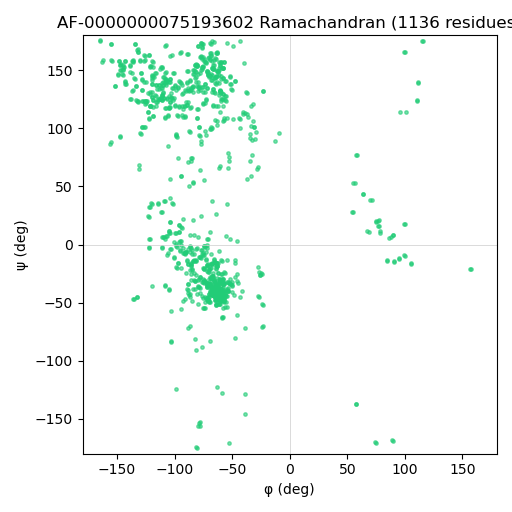6048 O O . HIS B 1 183 ? -9.484 -1.318 2.674 1 96 183 HIS B O 1
ATOM 6054 N N . LYS B 1 184 ? -7.5 -1.923 1.805 1 95.81 184 LYS B N 1
ATOM 6055 C CA . LYS B 1 184 ? -7.852 -1.789 0.394 1 95.81 184 LYS B CA 1
ATOM 6056 C C . LYS B 1 184 ? -8.297 -0.366 0.071 1 95.81 184 LYS B C 1
ATOM 6058 O O . LYS B 1 184 ? -9.305 -0.166 -0.608 1 95.81 184 LYS B O 1
ATOM 6063 N N . LEU B 1 185 ? -7.547 0.597 0.615 1 97.88 185 LEU B N 1
ATOM 6064 C CA . LEU B 1 185 ? -7.898 2.002 0.447 1 97.88 185 LEU B CA 1
ATOM 6065 C C . LEU B 1 185 ? -6.762 2.77 -0.221 1 97.88 185 LEU B C 1
ATOM 6067 O O . LEU B 1 185 ? -6.805 3.998 -0.314 1 97.88 185 LEU B O 1
ATOM 6071 N N . ASN B 1 186 ? -5.68 2.035 -0.635 1 97.62 186 ASN B N 1
ATOM 6072 C CA . ASN B 1 186 ? -4.562 2.678 -1.312 1 97.62 186 ASN B CA 1
ATOM 6073 C C . ASN B 1 186 ? -4.863 2.926 -2.787 1 97.62 186 ASN B C 1
ATOM 6075 O O . ASN B 1 186 ? -5.895 2.482 -3.297 1 97.62 186 ASN B O 1
ATOM 6079 N N . VAL B 1 187 ? -4.039 3.646 -3.455 1 94.81 187 VAL B N 1
ATOM 6080 C CA . VAL B 1 187 ? -4.242 4.125 -4.816 1 94.81 187 VAL B CA 1
ATOM 6081 C C . VAL B 1 187 ? -4.461 2.939 -5.758 1 94.81 187 VAL B C 1
ATOM 6083 O O . VAL B 1 187 ? -5.219 3.037 -6.723 1 94.81 187 VAL B O 1
ATOM 6086 N N . ASN B 1 188 ? -3.836 1.81 -5.512 1 91.25 188 ASN B N 1
ATOM 6087 C CA . ASN B 1 188 ? -3.885 0.67 -6.422 1 91.25 188 ASN B CA 1
ATOM 6088 C C . ASN B 1 188 ? -4.816 -0.423 -5.902 1 91.25 188 ASN B C 1
ATOM 6090 O O . ASN B 1 188 ? -4.711 -1.579 -6.316 1 91.25 188 ASN B O 1
ATOM 6094 N N . ASP B 1 189 ? -5.68 -0.144 -5.035 1 89.75 189 ASP B N 1
ATOM 6095 C CA . ASP B 1 189 ? -6.512 -1.177 -4.426 1 89.75 189 ASP B CA 1
ATOM 6096 C C . ASP B 1 189 ? -7.918 -1.168 -5.016 1 89.75 189 ASP B C 1
ATOM 6098 O O . ASP B 1 189 ? -8.305 -2.09 -5.738 1 89.75 189 ASP B O 1
ATOM 6102 N N . ASN B 1 190 ? -8.898 -0.313 -4.562 1 80.44 190 ASN B N 1
ATOM 6103 C CA . ASN B 1 190 ? -10.305 -0.343 -4.945 1 80.44 190 ASN B CA 1
ATOM 6104 C C . ASN B 1 190 ? -10.773 1.012 -5.473 1 80.44 190 ASN B C 1
ATOM 6106 O O . ASN B 1 190 ? -11.219 1.861 -4.703 1 80.44 190 ASN B O 1
ATOM 6110 N N . PRO B 1 191 ? -10.844 1.097 -6.762 1 82 191 PRO B N 1
ATOM 6111 C CA . PRO B 1 191 ? -11.234 2.395 -7.312 1 82 191 PRO B CA 1
ATOM 6112 C C . PRO B 1 191 ? -12.711 2.705 -7.094 1 82 191 PRO B C 1
ATOM 6114 O O . PRO B 1 191 ? -13.141 3.85 -7.266 1 82 191 PRO B O 1
ATOM 6117 N N . ALA B 1 192 ? -13.422 1.693 -6.707 1 89.5 192 ALA B N 1
ATOM 6118 C CA . ALA B 1 192 ? -14.836 1.928 -6.434 1 89.5 192 ALA B CA 1
ATOM 6119 C C . ALA B 1 192 ? -15.023 2.67 -5.113 1 89.5 192 ALA B C 1
ATOM 6121 O O . ALA B 1 192 ? -16.047 3.314 -4.898 1 89.5 192 ALA B O 1
ATOM 6122 N N . VAL B 1 193 ? -14.016 2.609 -4.258 1 94.69 193 VAL B N 1
ATOM 6123 C CA . VAL B 1 193 ? -14.141 3.184 -2.922 1 94.69 193 VAL B CA 1
ATOM 6124 C C . VAL B 1 193 ? -13.359 4.496 -2.85 1 94.69 193 VAL B C 1
ATOM 6126 O O . VAL B 1 193 ? -13.844 5.48 -2.293 1 94.69 193 VAL B O 1
ATOM 6129 N N . THR B 1 194 ? -12.25 4.5 -3.463 1 97.38 194 THR B N 1
ATOM 6130 C CA . THR B 1 194 ? -11.352 5.633 -3.252 1 97.38 194 THR B CA 1
ATOM 6131 C C . THR B 1 194 ? -11.328 6.539 -4.477 1 97.38 194 THR B C 1
ATOM 6133 O O . THR B 1 194 ? -11.383 6.062 -5.613 1 97.38 194 THR B O 1
ATOM 6136 N N . ALA B 1 195 ? -11.289 7.801 -4.254 1 98.12 195 ALA B N 1
ATOM 6137 C CA . ALA B 1 195 ? -11.094 8.82 -5.281 1 98.12 195 ALA B CA 1
ATOM 6138 C C . ALA B 1 195 ? -9.984 9.789 -4.883 1 98.12 195 ALA B C 1
ATOM 6140 O O . ALA B 1 195 ? -10.242 10.773 -4.176 1 98.12 195 ALA B O 1
ATOM 6141 N N . TYR B 1 196 ? -8.805 9.539 -5.34 1 97.88 196 TYR B N 1
ATOM 6142 C CA . TYR B 1 196 ? -7.66 10.422 -5.109 1 97.88 196 TYR B CA 1
ATOM 6143 C C . TYR B 1 196 ? -7.566 11.484 -6.195 1 97.88 196 TYR B C 1
ATOM 6145 O O . TYR B 1 196 ? -8.258 11.406 -7.215 1 97.88 196 TYR B O 1
ATOM 6153 N N . SER B 1 197 ? -6.789 12.555 -5.973 1 98 197 SER B N 1
ATOM 6154 C CA . SER B 1 197 ? -6.73 13.719 -6.855 1 98 197 SER B CA 1
ATOM 6155 C C . SER B 1 197 ? -8.117 14.305 -7.094 1 98 197 SER B C 1
ATOM 6157 O O . SER B 1 197 ? -8.406 14.797 -8.188 1 98 197 SER B O 1
ATOM 6159 N N . THR B 1 198 ? -8.961 14.125 -6.148 1 98.38 198 THR B N 1
ATOM 6160 C CA . THR B 1 198 ? -10.336 14.609 -6.199 1 98.38 198 THR B CA 1
ATOM 6161 C C . THR B 1 198 ? -10.633 15.508 -5 1 98.38 198 THR B C 1
ATOM 6163 O O . THR B 1 198 ? -10.617 15.047 -3.855 1 98.38 198 THR B O 1
ATOM 6166 N N . ARG B 1 199 ? -10.867 16.719 -5.254 1 96.69 199 ARG B N 1
ATOM 6167 C CA . ARG B 1 199 ? -11.141 17.719 -4.215 1 96.69 199 ARG B CA 1
ATOM 6168 C C . ARG B 1 199 ? -12.641 17.938 -4.043 1 96.69 199 ARG B C 1
ATOM 6170 O O . ARG B 1 199 ? -13.383 17.969 -5.023 1 96.69 199 ARG B O 1
ATOM 6177 N N . VAL B 1 200 ? -13.078 18 -2.811 1 95.62 200 VAL B N 1
ATOM 6178 C CA . VAL B 1 200 ? -14.461 18.375 -2.518 1 95.62 200 VAL B CA 1
ATOM 6179 C C . VAL B 1 200 ? -14.594 19.906 -2.576 1 95.62 200 VAL B C 1
ATOM 6181 O O . VAL B 1 200 ? -13.992 20.609 -1.771 1 95.62 200 VAL B O 1
ATOM 6184 N N . GLU B 1 201 ? -15.383 20.344 -3.49 1 93.62 201 GLU B N 1
ATOM 6185 C CA . GLU B 1 201 ? -15.539 21.766 -3.711 1 93.62 201 GLU B CA 1
ATOM 6186 C C . GLU B 1 201 ? -16.641 22.344 -2.828 1 93.62 201 GLU B C 1
ATOM 6188 O O . GLU B 1 201 ? -16.594 23.516 -2.436 1 93.62 201 GLU B O 1
ATOM 6193 N N . LYS B 1 202 ? -17.641 21.5 -2.633 1 91.44 202 LYS B N 1
ATOM 6194 C CA . LYS B 1 202 ? -18.797 21.953 -1.875 1 91.44 202 LYS B CA 1
ATOM 6195 C C . LYS B 1 202 ? -19.484 20.781 -1.168 1 91.44 202 LYS B C 1
ATOM 6197 O O . LYS B 1 202 ? -19.578 19.688 -1.727 1 91.44 202 LYS B O 1
ATOM 6202 N N . LEU B 1 203 ? -19.844 20.969 0.027 1 92.25 203 LEU B N 1
ATOM 6203 C CA . LEU B 1 203 ? -20.688 20.078 0.808 1 92.25 203 LEU B CA 1
ATOM 6204 C C . LEU B 1 203 ? -22 20.766 1.168 1 92.25 203 LEU B C 1
ATOM 6206 O O . LEU B 1 203 ? -22 21.844 1.771 1 92.25 203 LEU B O 1
ATOM 6210 N N . ALA B 1 204 ? -23.188 20.141 0.768 1 90.56 204 ALA B N 1
ATOM 6211 C CA . ALA B 1 204 ? -24.469 20.75 1.035 1 90.56 204 ALA B CA 1
ATOM 6212 C C . ALA B 1 204 ? -25.531 19.703 1.327 1 90.56 204 ALA B C 1
ATOM 6214 O O . ALA B 1 204 ? -25.5 18.594 0.777 1 90.56 204 ALA B O 1
ATOM 6215 N N . LYS B 1 205 ? -26.438 20.125 2.201 1 91.44 205 LYS B N 1
ATOM 6216 C CA . LYS B 1 205 ? -27.609 19.281 2.443 1 91.44 205 LYS B CA 1
ATOM 6217 C C . LYS B 1 205 ? -28.688 19.531 1.397 1 91.44 205 LYS B C 1
ATOM 6219 O O . LYS B 1 205 ? -28.953 20.672 1.028 1 91.44 205 LYS B O 1
ATOM 6224 N N . LYS B 1 206 ? -29.25 18.453 0.921 1 92.25 206 LYS B N 1
ATOM 6225 C CA . LYS B 1 206 ? -30.391 18.641 0.032 1 92.25 206 LYS B CA 1
ATOM 6226 C C . LYS B 1 206 ? -31.5 19.422 0.72 1 92.25 206 LYS B C 1
ATOM 6228 O O . LYS B 1 206 ? -31.719 19.281 1.925 1 92.25 206 LYS B O 1
ATOM 6233 N N . PRO B 1 207 ? -32.281 20.141 -0.046 1 88.75 207 PRO B N 1
ATOM 6234 C CA . PRO B 1 207 ? -33.344 20.953 0.542 1 88.75 207 PRO B CA 1
ATOM 6235 C C . PRO B 1 207 ? -34.375 20.125 1.31 1 88.75 207 PRO B C 1
ATOM 6237 O O . PRO B 1 207 ? -34.906 20.578 2.312 1 88.75 207 PRO B O 1
ATOM 6240 N N . ASP B 1 208 ? -34.594 18.891 0.889 1 90.56 208 ASP B N 1
ATOM 6241 C CA . ASP B 1 208 ? -35.594 18.047 1.551 1 90.56 208 ASP B CA 1
ATOM 6242 C C . ASP B 1 208 ? -34.969 17.328 2.746 1 90.56 208 ASP B C 1
ATOM 6244 O O . ASP B 1 208 ? -35.656 16.562 3.434 1 90.56 208 ASP B O 1
ATOM 6248 N N . GLY B 1 209 ? -33.719 17.547 2.938 1 88.12 209 GLY B N 1
ATOM 6249 C CA . GLY B 1 209 ? -33.031 17 4.098 1 88.12 209 GLY B CA 1
ATOM 6250 C C . GLY B 1 209 ? -32.688 15.531 3.953 1 88.12 209 GLY B C 1
ATOM 6251 O O . GLY B 1 209 ? -32.188 14.914 4.883 1 88.12 209 GLY B O 1
ATOM 6252 N N . SER B 1 210 ? -32.812 14.961 2.781 1 91.06 210 SER B N 1
ATOM 6253 C CA . SER B 1 210 ? -32.781 13.508 2.598 1 91.06 210 SER B CA 1
ATOM 6254 C C . SER B 1 210 ? -31.328 13.023 2.463 1 91.06 210 SER B C 1
ATOM 6256 O O . SER B 1 210 ? -31.016 11.891 2.836 1 91.06 210 SER B O 1
ATOM 6258 N N . ALA B 1 211 ? -30.5 13.938 1.887 1 95.56 211 ALA B N 1
ATOM 6259 C CA . ALA B 1 211 ? -29.141 13.484 1.604 1 95.56 211 ALA B CA 1
ATOM 6260 C C . ALA B 1 211 ? -28.156 14.656 1.563 1 95.56 211 ALA B C 1
ATOM 6262 O O . ALA B 1 211 ? -28.578 15.82 1.486 1 95.56 211 ALA B O 1
ATOM 6263 N N . TRP B 1 212 ? -26.891 14.312 1.766 1 96 212 TRP B N 1
ATOM 6264 C CA . TRP B 1 212 ? -25.812 15.266 1.522 1 96 212 TRP B CA 1
ATOM 6265 C C . TRP B 1 212 ? -25.328 15.195 0.074 1 96 212 TRP B C 1
ATOM 6267 O O . TRP B 1 212 ? -25.234 14.109 -0.498 1 96 212 TRP B O 1
ATOM 6277 N N . THR B 1 213 ? -25.078 16.375 -0.477 1 96.12 213 THR B N 1
ATOM 6278 C CA . THR B 1 213 ? -24.531 16.438 -1.826 1 96.12 213 THR B CA 1
ATOM 6279 C C . THR B 1 213 ? -23.094 16.984 -1.801 1 96.12 213 THR B C 1
ATOM 6281 O O . THR B 1 213 ? -22.844 18.047 -1.236 1 96.12 213 THR B O 1
ATOM 6284 N N . LEU B 1 214 ? -22.172 16.234 -2.391 1 97.06 214 LEU B N 1
ATOM 6285 C CA . LEU B 1 214 ? -20.812 16.688 -2.576 1 97.06 214 LEU B CA 1
ATOM 6286 C C . LEU B 1 214 ? -20.562 17.125 -4.02 1 97.06 214 LEU B C 1
ATOM 6288 O O . LEU B 1 214 ? -20.906 16.391 -4.953 1 97.06 214 LEU B O 1
ATOM 6292 N N . THR B 1 215 ? -20.094 18.297 -4.211 1 96.69 215 THR B N 1
ATOM 6293 C CA . THR B 1 215 ? -19.531 18.688 -5.496 1 96.69 215 THR B CA 1
ATOM 6294 C C . THR B 1 215 ? -18.047 18.359 -5.566 1 96.69 215 THR B C 1
ATOM 6296 O O . THR B 1 215 ? -17.266 18.812 -4.723 1 96.69 215 THR B O 1
ATOM 6299 N N . LEU B 1 216 ? -17.719 17.578 -6.562 1 98.12 216 LEU B N 1
ATOM 6300 C CA . LEU B 1 216 ? -16.375 17.016 -6.633 1 98.12 216 LEU B CA 1
ATOM 6301 C C . LEU B 1 216 ? -15.633 17.516 -7.875 1 98.12 216 LEU B C 1
ATOM 6303 O O . LEU B 1 216 ? -16.266 17.812 -8.891 1 98.12 216 LEU B O 1
ATOM 6307 N N . ARG B 1 217 ? -14.328 17.641 -7.723 1 98.19 217 ARG B N 1
ATOM 6308 C CA . ARG B 1 217 ? -13.453 17.984 -8.836 1 98.19 217 ARG B CA 1
ATOM 6309 C C . ARG B 1 217 ? -12.25 17.062 -8.906 1 98.19 217 ARG B C 1
ATOM 6311 O O . ARG B 1 217 ? -11.484 16.953 -7.941 1 98.19 217 ARG B O 1
ATOM 6318 N N . HIS B 1 218 ? -12.062 16.406 -10.008 1 98.56 218 HIS B N 1
ATOM 6319 C CA . HIS B 1 218 ? -10.922 15.539 -10.25 1 98.56 218 HIS B CA 1
ATOM 6320 C C . HIS B 1 218 ? -9.992 16.125 -11.312 1 98.56 218 HIS B C 1
ATOM 6322 O O . HIS B 1 218 ? -10.461 16.641 -12.328 1 98.56 218 HIS B O 1
ATOM 6328 N N . LEU B 1 219 ? -8.711 16.109 -11.07 1 98.5 219 LEU B N 1
ATOM 6329 C CA . LEU B 1 219 ? -7.727 16.453 -12.094 1 98.5 219 LEU B CA 1
ATOM 6330 C C . LEU B 1 219 ? -6.949 15.219 -12.539 1 98.5 219 LEU B C 1
ATOM 6332 O O . LEU B 1 219 ? -6.582 14.375 -11.711 1 98.5 219 LEU B O 1
ATOM 6336 N N . LYS B 1 220 ? -6.746 15.094 -13.844 1 97.94 220 LYS B N 1
ATOM 6337 C CA . LYS B 1 220 ? -5.914 14.055 -14.453 1 97.94 220 LYS B CA 1
ATOM 6338 C C . LYS B 1 220 ? -4.879 14.664 -15.391 1 97.94 220 LYS B C 1
ATOM 6340 O O . LYS B 1 220 ? -5.227 15.414 -16.312 1 97.94 220 LYS B O 1
ATOM 6345 N N . LYS B 1 221 ? -3.621 14.406 -15.188 1 96.88 221 LYS B N 1
ATOM 6346 C CA . LYS B 1 221 ? -2.568 14.828 -16.109 1 96.88 221 LYS B CA 1
ATOM 6347 C C . LYS B 1 221 ? -2.594 13.992 -17.391 1 96.88 221 LYS B C 1
ATOM 6349 O O . LYS B 1 221 ? -2.6 12.758 -17.328 1 96.88 221 LYS B O 1
ATOM 6354 N N . LEU B 1 222 ? -2.682 14.633 -18.438 1 97.19 222 LEU B N 1
ATOM 6355 C CA . LEU B 1 222 ? -2.59 14.008 -19.75 1 97.19 222 LEU B CA 1
ATOM 6356 C C . LEU B 1 222 ? -1.189 14.172 -20.344 1 97.19 222 LEU B C 1
ATOM 6358 O O . LEU B 1 222 ? -0.898 15.172 -21 1 97.19 222 LEU B O 1
ATOM 6362 N N . GLU B 1 223 ? -0.376 13.203 -20.156 1 93.62 223 GLU B N 1
ATOM 6363 C CA . GLU B 1 223 ? 1.056 13.289 -20.422 1 93.62 223 GLU B CA 1
ATOM 6364 C C . GLU B 1 223 ? 1.327 13.43 -21.922 1 93.62 223 GLU B C 1
ATOM 6366 O O . GLU B 1 223 ? 2.238 14.148 -22.328 1 93.62 223 GLU B O 1
ATOM 6371 N N . GLU B 1 224 ? 0.555 12.758 -22.734 1 94.38 224 GLU B N 1
ATOM 6372 C CA . GLU B 1 224 ? 0.821 12.773 -24.172 1 94.38 224 GLU B CA 1
ATOM 6373 C C . GLU B 1 224 ? 0.575 14.156 -24.766 1 94.38 224 GLU B C 1
ATOM 6375 O O . GLU B 1 224 ? 1.383 14.656 -25.562 1 94.38 224 GLU B O 1
ATOM 6380 N N . SER B 1 225 ? -0.505 14.766 -24.359 1 95.12 225 SER B N 1
ATOM 6381 C CA . SER B 1 225 ? -0.885 16.062 -24.938 1 95.12 225 SER B CA 1
ATOM 6382 C C . SER B 1 225 ? -0.378 17.219 -24.078 1 95.12 225 SER B C 1
ATOM 6384 O O . SER B 1 225 ? -0.502 18.375 -24.453 1 95.12 225 SER B O 1
ATOM 6386 N N . GLN B 1 226 ? 0.21 16.875 -22.922 1 95.19 226 GLN B N 1
ATOM 6387 C CA . GLN B 1 226 ? 0.696 17.891 -21.984 1 95.19 226 GLN B CA 1
ATOM 6388 C C . GLN B 1 226 ? -0.422 18.844 -21.578 1 95.19 226 GLN B C 1
ATOM 6390 O O . GLN B 1 226 ? -0.282 20.062 -21.703 1 95.19 226 GLN B O 1
ATOM 6395 N N . ARG B 1 227 ? -1.511 18.281 -21.125 1 97.69 227 ARG B N 1
ATOM 6396 C CA . ARG B 1 227 ? -2.688 18.984 -20.641 1 97.69 227 ARG B CA 1
ATOM 6397 C C . ARG B 1 227 ? -3.154 18.422 -19.297 1 97.69 227 ARG B C 1
ATOM 6399 O O . ARG B 1 227 ? -2.641 17.391 -18.844 1 97.69 227 ARG B O 1
ATOM 6406 N N . ILE B 1 228 ? -4.008 19.109 -18.594 1 98.31 228 ILE B N 1
ATOM 6407 C CA . ILE B 1 228 ? -4.723 18.594 -17.422 1 98.31 228 ILE B CA 1
ATOM 6408 C C . ILE B 1 228 ? -6.219 18.531 -17.734 1 98.31 228 ILE B C 1
ATOM 6410 O O . ILE B 1 228 ? -6.801 19.5 -18.219 1 98.31 228 ILE B O 1
ATOM 6414 N N . LYS B 1 229 ? -6.766 17.375 -17.562 1 98.44 229 LYS B N 1
ATOM 6415 C CA . LYS B 1 229 ? -8.211 17.203 -17.656 1 98.44 229 LYS B CA 1
ATOM 6416 C C . LYS B 1 229 ? -8.867 17.422 -16.281 1 98.44 229 LYS B C 1
ATOM 6418 O O . LYS B 1 229 ? -8.523 16.75 -15.312 1 98.44 229 LYS B O 1
ATOM 6423 N N . ALA B 1 230 ? -9.773 18.391 -16.156 1 98.31 230 ALA B N 1
ATOM 6424 C CA . ALA B 1 230 ? -10.57 18.609 -14.961 1 98.31 230 ALA B CA 1
ATOM 6425 C C . ALA B 1 230 ? -12.008 18.125 -15.156 1 98.31 230 ALA B C 1
ATOM 6427 O O . ALA B 1 230 ? -12.633 18.438 -16.172 1 98.31 230 ALA B O 1
ATOM 6428 N N . THR B 1 231 ? -12.484 17.328 -14.297 1 98.56 231 THR B N 1
ATOM 6429 C CA . THR B 1 231 ? -13.859 16.844 -14.32 1 98.56 231 THR B CA 1
ATOM 6430 C C . THR B 1 231 ? -14.586 17.219 -13.031 1 98.56 231 THR B C 1
ATOM 6432 O O . THR B 1 231 ? -14.031 17.094 -11.938 1 98.56 231 THR B O 1
ATOM 6435 N N . TRP B 1 232 ? -15.812 17.797 -13.164 1 98.44 232 TRP B N 1
ATOM 6436 C CA . TRP B 1 232 ? -16.688 18.125 -12.039 1 98.44 232 TRP B CA 1
ATOM 6437 C C . TRP B 1 232 ? -17.953 17.281 -12.062 1 98.44 232 TRP B C 1
ATOM 6439 O O . TRP B 1 232 ? -18.516 17.016 -13.125 1 98.44 232 TRP B O 1
ATOM 6449 N N . TRP B 1 233 ? -18.375 16.781 -10.961 1 98.5 233 TRP B N 1
ATOM 6450 C CA . TRP B 1 233 ? -19.641 16.078 -10.844 1 98.5 233 TRP B CA 1
ATOM 6451 C C . TRP B 1 233 ? -20.172 16.125 -9.414 1 98.5 233 TRP B C 1
ATOM 6453 O O . TRP B 1 233 ? -19.531 16.719 -8.539 1 98.5 233 TRP B O 1
ATOM 6463 N N . THR B 1 234 ? -21.375 15.656 -9.172 1 97.94 234 THR B N 1
ATOM 6464 C CA . THR B 1 234 ? -21.969 15.586 -7.84 1 97.94 234 THR B CA 1
ATOM 6465 C C . THR B 1 234 ? -22.266 14.133 -7.461 1 97.94 234 THR B C 1
ATOM 6467 O O . THR B 1 234 ? -22.5 13.297 -8.336 1 97.94 234 THR B O 1
ATOM 6470 N N . GLU B 1 235 ? -22.109 13.789 -6.227 1 98.12 235 GLU B N 1
ATOM 6471 C CA . GLU B 1 235 ? -22.547 12.523 -5.645 1 98.12 235 GLU B CA 1
ATOM 6472 C C . GLU B 1 235 ? -23.359 12.75 -4.379 1 98.12 235 GLU B C 1
ATOM 6474 O O . GLU B 1 235 ? -23.141 13.711 -3.648 1 98.12 235 GLU B O 1
ATOM 6479 N N . GLU B 1 236 ? -24.312 11.883 -4.125 1 98.12 236 GLU B N 1
ATOM 6480 C CA . GLU B 1 236 ? -25.188 11.984 -2.953 1 98.12 236 GLU B CA 1
ATOM 6481 C C . GLU B 1 236 ? -24.844 10.906 -1.925 1 98.12 236 GLU B C 1
ATOM 6483 O O . GLU B 1 236 ? -24.5 9.781 -2.289 1 98.12 236 GLU B O 1
ATOM 6488 N N . PHE B 1 237 ? -25.047 11.258 -0.673 1 98.5 237 PHE B N 1
ATOM 6489 C CA . PHE B 1 237 ? -24.719 10.359 0.426 1 98.5 237 PHE B CA 1
ATOM 6490 C C . PHE B 1 237 ? -25.719 10.516 1.569 1 98.5 237 PHE B C 1
ATOM 6492 O O . PHE B 1 237 ? -26.25 11.602 1.794 1 98.5 237 PHE B O 1
ATOM 6499 N N . ASP B 1 238 ? -25.891 9.422 2.279 1 98.44 238 ASP B N 1
ATOM 6500 C CA . ASP B 1 238 ? -26.75 9.453 3.461 1 98.44 238 ASP B CA 1
ATOM 6501 C C . ASP B 1 238 ? -26.047 10.141 4.633 1 98.44 238 ASP B C 1
ATOM 6503 O O . ASP B 1 238 ? -26.703 10.766 5.469 1 98.44 238 ASP B O 1
ATOM 6507 N N . ALA B 1 239 ? -24.766 10.031 4.746 1 98.19 239 ALA B N 1
ATOM 6508 C CA . ALA B 1 239 ? -23.938 10.617 5.805 1 98.19 239 ALA B CA 1
ATOM 6509 C C . ALA B 1 239 ? -22.547 10.977 5.289 1 98.19 239 ALA B C 1
ATOM 6511 O O . ALA B 1 239 ? -22.125 10.484 4.242 1 98.19 239 ALA B O 1
ATOM 6512 N N . VAL B 1 240 ? -21.891 11.914 6 1 97.12 240 VAL B N 1
ATOM 6513 C CA . VAL B 1 240 ? -20.578 12.391 5.586 1 97.12 240 VAL B CA 1
ATOM 6514 C C . VAL B 1 240 ? -19.656 12.5 6.801 1 97.12 240 VAL B C 1
ATOM 6516 O O . VAL B 1 240 ? -20.062 12.984 7.859 1 97.12 240 VAL B O 1
ATOM 6519 N N . VAL B 1 241 ? -18.438 11.969 6.668 1 96.12 241 VAL B N 1
ATOM 6520 C CA . VAL B 1 241 ? -17.375 12.18 7.648 1 96.12 241 VAL B CA 1
ATOM 6521 C C . VAL B 1 241 ? -16.359 13.18 7.098 1 96.12 241 VAL B C 1
ATOM 6523 O O . VAL B 1 241 ? -15.758 12.945 6.047 1 96.12 241 VAL B O 1
ATOM 6526 N N . VAL B 1 242 ? -16.234 14.258 7.754 1 92.81 242 VAL B N 1
ATOM 6527 C CA . VAL B 1 242 ? -15.211 15.234 7.406 1 92.81 242 VAL B CA 1
ATOM 6528 C C . VAL B 1 242 ? -13.938 14.945 8.195 1 92.81 242 VAL B C 1
ATOM 6530 O O . VAL B 1 242 ? -13.898 15.125 9.422 1 92.81 242 VAL B O 1
ATOM 6533 N N . ALA B 1 243 ? -12.922 14.492 7.508 1 92.56 243 ALA B N 1
ATOM 6534 C CA . ALA B 1 243 ? -11.648 14.133 8.125 1 92.56 243 ALA B CA 1
ATOM 6535 C C . ALA B 1 243 ? -10.5 14.945 7.535 1 92.56 243 ALA B C 1
ATOM 6537 O O . ALA B 1 243 ? -9.383 14.453 7.414 1 92.56 243 ALA B O 1
ATOM 6538 N N . SER B 1 244 ? -10.773 16.172 7.141 1 88.25 244 SER B N 1
ATOM 6539 C CA . SER B 1 244 ? -9.758 17.047 6.578 1 88.25 244 SER B CA 1
ATOM 6540 C C . SER B 1 244 ? -8.914 17.688 7.676 1 88.25 244 SER B C 1
ATOM 6542 O O . SER B 1 244 ? -9.43 18.062 8.727 1 88.25 244 SER B O 1
ATOM 6544 N N . GLY B 1 245 ? -7.66 17.734 7.504 1 81.06 245 GLY B N 1
ATOM 6545 C CA . GLY B 1 245 ? -6.738 18.297 8.477 1 81.06 245 GLY B CA 1
ATOM 6546 C C . GLY B 1 245 ? -6.73 19.812 8.484 1 81.06 245 GLY B C 1
ATOM 6547 O O . GLY B 1 245 ? -7.387 20.438 7.656 1 81.06 245 GLY B O 1
ATOM 6548 N N . PRO B 1 246 ? -6.051 20.391 9.383 1 78.69 246 PRO B N 1
ATOM 6549 C CA . PRO B 1 246 ? -6.129 21.828 9.609 1 78.69 246 PRO B CA 1
ATOM 6550 C C . PRO B 1 246 ? -5.051 22.609 8.852 1 78.69 246 PRO B C 1
ATOM 6552 O O . PRO B 1 246 ? -4.891 23.812 9.055 1 78.69 246 PRO B O 1
ATOM 6555 N N . TYR B 1 247 ? -4.375 22.078 7.918 1 83.62 247 TYR B N 1
ATOM 6556 C CA . TYR B 1 247 ? -3.182 22.734 7.383 1 83.62 247 TYR B CA 1
ATOM 6557 C C . TYR B 1 247 ? -3.418 23.219 5.957 1 83.62 247 TYR B C 1
ATOM 6559 O O . TYR B 1 247 ? -2.471 23.359 5.18 1 83.62 247 TYR B O 1
ATOM 6567 N N . ASP B 1 248 ? -4.605 23.5 5.648 1 81.88 248 ASP B N 1
ATOM 6568 C CA . ASP B 1 248 ? -4.934 23.859 4.273 1 81.88 248 ASP B CA 1
ATOM 6569 C C . ASP B 1 248 ? -4.566 25.312 3.98 1 81.88 248 ASP B C 1
ATOM 6571 O O . ASP B 1 248 ? -4.082 25.625 2.891 1 81.88 248 ASP B O 1
ATOM 6575 N N . GLN B 1 249 ? -4.746 26.188 4.969 1 83 249 GLN B N 1
ATOM 6576 C CA . GLN B 1 249 ? -4.512 27.609 4.723 1 83 249 GLN B CA 1
ATOM 6577 C C . GLN B 1 249 ? -3.445 28.172 5.664 1 83 249 GLN B C 1
ATOM 6579 O O . GLN B 1 249 ? -3.629 28.172 6.883 1 83 249 GLN B O 1
ATOM 6584 N N . PRO B 1 250 ? -2.402 28.641 5.027 1 90.44 250 PRO B N 1
ATOM 6585 C CA . PRO B 1 250 ? -1.388 29.281 5.879 1 90.44 250 PRO B CA 1
ATOM 6586 C C . PRO B 1 250 ? -1.84 30.625 6.441 1 90.44 250 PRO B C 1
ATOM 6588 O O . PRO B 1 250 ? -2.6 31.344 5.793 1 90.44 250 PRO B O 1
ATOM 6591 N N . HIS B 1 251 ? -1.384 30.969 7.605 1 91.25 251 HIS B N 1
ATOM 6592 C CA . HIS B 1 251 ? -1.601 32.281 8.18 1 91.25 251 HIS B CA 1
ATOM 6593 C C . HIS B 1 251 ? -0.446 33.25 7.855 1 91.25 251 HIS B C 1
ATOM 6595 O O . HIS B 1 251 ? 0.686 33 8.289 1 91.25 251 HIS B O 1
ATOM 6601 N N . VAL B 1 252 ? -0.716 34.219 7.027 1 94.56 252 VAL B N 1
ATOM 6602 C CA . VAL B 1 252 ? 0.246 35.281 6.723 1 94.56 252 VAL B CA 1
ATOM 6603 C C . VAL B 1 252 ? -0.204 36.594 7.359 1 94.56 252 VAL B C 1
ATOM 6605 O O . VAL B 1 252 ? -1.135 37.219 6.875 1 94.56 252 VAL B O 1
ATOM 6608 N N . PRO B 1 253 ? 0.49 36.969 8.344 1 92.94 253 PRO B N 1
ATOM 6609 C CA . PRO B 1 253 ? 0.059 38.188 9.047 1 92.94 253 PRO B CA 1
ATOM 6610 C C . PRO B 1 253 ? 0.175 39.438 8.188 1 92.94 253 PRO B C 1
ATOM 6612 O O . PRO B 1 253 ? 1.026 39.5 7.301 1 92.94 253 PRO B O 1
ATOM 6615 N N . ASP B 1 254 ? -0.717 40.375 8.516 1 93.75 254 ASP B N 1
ATOM 6616 C CA . ASP B 1 254 ? -0.699 41.656 7.832 1 93.75 254 ASP B CA 1
ATOM 6617 C C . ASP B 1 254 ? 0.279 42.625 8.5 1 93.75 254 ASP B C 1
ATOM 6619 O O . ASP B 1 254 ? -0.135 43.594 9.117 1 93.75 254 ASP B O 1
ATOM 6623 N N . ILE B 1 255 ? 1.524 42.469 8.336 1 96 255 ILE B N 1
ATOM 6624 C CA . ILE B 1 255 ? 2.566 43.312 8.875 1 96 255 ILE B CA 1
ATOM 6625 C C . ILE B 1 255 ? 2.943 44.375 7.848 1 96 255 ILE B C 1
ATOM 6627 O O . ILE B 1 255 ? 3.154 44.062 6.672 1 96 255 ILE B O 1
ATOM 6631 N N . ASP B 1 256 ? 3.117 45.562 8.328 1 96.56 256 ASP B N 1
ATOM 6632 C CA . ASP B 1 256 ? 3.447 46.688 7.434 1 96.56 256 ASP B CA 1
ATOM 6633 C C . ASP B 1 256 ? 4.738 46.406 6.668 1 96.56 256 ASP B C 1
ATOM 6635 O O . ASP B 1 256 ? 5.758 46.062 7.262 1 96.56 256 ASP B O 1
ATOM 6639 N N . GLY B 1 257 ? 4.641 46.5 5.312 1 96.69 257 GLY B N 1
ATOM 6640 C CA . GLY B 1 257 ? 5.816 46.375 4.465 1 96.69 257 GLY B CA 1
ATOM 6641 C C . GLY B 1 257 ? 6.074 44.938 4.02 1 96.69 257 GLY B C 1
ATOM 6642 O O . GLY B 1 257 ? 6.848 44.688 3.088 1 96.69 257 GLY B O 1
ATOM 6643 N N . LEU B 1 258 ? 5.453 43.938 4.621 1 96.62 258 LEU B N 1
ATOM 6644 C CA . LEU B 1 258 ? 5.727 42.531 4.344 1 96.62 258 LEU B CA 1
ATOM 6645 C C . LEU B 1 258 ? 5.359 42.188 2.906 1 96.62 258 LEU B C 1
ATOM 6647 O O . LEU B 1 258 ? 6.043 41.375 2.266 1 96.62 258 LEU B O 1
ATOM 6651 N N . ILE B 1 259 ? 4.273 42.75 2.396 1 95.5 259 ILE B N 1
ATOM 6652 C CA . ILE B 1 259 ? 3.803 42.438 1.049 1 95.5 259 ILE B CA 1
ATOM 6653 C C . ILE B 1 259 ? 4.879 42.812 0.031 1 95.5 259 ILE B C 1
ATOM 6655 O O . ILE B 1 259 ? 5.113 42.062 -0.929 1 95.5 259 ILE B O 1
ATOM 6659 N N . GLU B 1 260 ? 5.543 43.906 0.174 1 94.94 260 GLU B N 1
ATOM 6660 C CA . GLU B 1 260 ? 6.602 44.344 -0.738 1 94.94 260 GLU B CA 1
ATOM 6661 C C . GLU B 1 260 ? 7.809 43.406 -0.65 1 94.94 260 GLU B C 1
ATOM 6663 O O . GLU B 1 260 ? 8.398 43.062 -1.672 1 94.94 260 GLU B O 1
ATOM 6668 N N . TRP B 1 261 ? 8.156 43.062 0.532 1 96.56 261 TRP B N 1
ATOM 6669 C CA . TRP B 1 261 ? 9.281 42.156 0.726 1 96.56 261 TRP B CA 1
ATOM 6670 C C . TRP B 1 261 ? 9.008 40.812 0.096 1 96.56 261 TRP B C 1
ATOM 6672 O O . TRP B 1 261 ? 9.922 40.156 -0.417 1 96.56 261 TRP B O 1
ATOM 6682 N N . SER B 1 262 ? 7.75 40.406 0.169 1 95.44 262 SER B N 1
ATOM 6683 C CA . SER B 1 262 ? 7.352 39.094 -0.321 1 95.44 262 SER B CA 1
ATOM 6684 C C . SER B 1 262 ? 7.523 39 -1.833 1 95.44 262 SER B C 1
ATOM 6686 O O . SER B 1 262 ? 7.578 37.906 -2.385 1 95.44 262 SER B O 1
ATOM 6688 N N . LYS B 1 263 ? 7.684 40.062 -2.545 1 94.19 263 LYS B N 1
ATOM 6689 C CA . LYS B 1 263 ? 7.781 40.094 -4 1 94.19 263 LYS B CA 1
ATOM 6690 C C . LYS B 1 263 ? 9.234 39.969 -4.457 1 94.19 263 LYS B C 1
ATOM 6692 O O . LYS B 1 263 ? 9.5 39.812 -5.648 1 94.19 263 LYS B O 1
ATOM 6697 N N . VAL B 1 264 ? 10.125 40.031 -3.518 1 95.62 264 VAL B N 1
ATOM 6698 C CA . VAL B 1 264 ? 11.547 40.031 -3.852 1 95.62 264 VAL B CA 1
ATOM 6699 C C . VAL B 1 264 ? 12.062 38.594 -3.969 1 95.62 264 VAL B C 1
ATOM 6701 O O . VAL B 1 264 ? 11.828 37.781 -3.088 1 95.62 264 VAL B O 1
ATOM 6704 N N . ARG B 1 265 ? 12.797 38.344 -5.031 1 94.06 265 ARG B N 1
ATOM 6705 C CA . ARG B 1 265 ? 13.383 37.031 -5.262 1 94.06 265 ARG B CA 1
ATOM 6706 C C . ARG B 1 265 ? 14.656 36.844 -4.449 1 94.06 265 ARG B C 1
ATOM 6708 O O . ARG B 1 265 ? 15.328 37.812 -4.102 1 94.06 265 ARG B O 1
ATOM 6715 N N . ALA B 1 266 ? 14.945 35.531 -4.172 1 91.06 266 ALA B N 1
ATOM 6716 C CA . ALA B 1 266 ? 16.203 35.219 -3.492 1 91.06 266 ALA B CA 1
ATOM 6717 C C . ALA B 1 266 ? 17.391 35.469 -4.406 1 91.06 266 ALA B C 1
ATOM 6719 O O . ALA B 1 266 ? 17.328 35.219 -5.609 1 91.06 266 ALA B O 1
ATOM 6720 N N . VAL B 1 267 ? 18.5 35.906 -3.918 1 86.62 267 VAL B N 1
ATOM 6721 C CA . VAL B 1 267 ? 19.672 36.312 -4.703 1 86.62 267 VAL B CA 1
ATOM 6722 C C . VAL B 1 267 ? 20.297 35.094 -5.363 1 86.62 267 VAL B C 1
ATOM 6724 O O . VAL B 1 267 ? 20.656 35.125 -6.539 1 86.62 267 VAL B O 1
ATOM 6727 N N . ASN B 1 268 ? 20.438 33.969 -4.77 1 83.31 268 ASN B N 1
ATOM 6728 C CA . ASN B 1 268 ? 21.141 32.812 -5.301 1 83.31 268 ASN B CA 1
ATOM 6729 C C . ASN B 1 268 ? 20.188 31.828 -5.973 1 83.31 268 ASN B C 1
ATOM 6731 O O . ASN B 1 268 ? 20.625 30.797 -6.496 1 83.31 268 ASN B O 1
ATOM 6735 N N . ASP B 1 269 ? 18.906 32.156 -6.02 1 85.94 269 ASP B N 1
ATOM 6736 C CA . ASP B 1 269 ? 17.906 31.312 -6.664 1 85.94 269 ASP B CA 1
ATOM 6737 C C . ASP B 1 269 ? 16.688 32.125 -7.098 1 85.94 269 ASP B C 1
ATOM 6739 O O . ASP B 1 269 ? 15.672 32.156 -6.398 1 85.94 269 ASP B O 1
ATOM 6743 N N . PRO B 1 270 ? 16.812 32.625 -8.211 1 83.31 270 PRO B N 1
ATOM 6744 C CA . PRO B 1 270 ? 15.766 33.531 -8.648 1 83.31 270 PRO B CA 1
ATOM 6745 C C . PRO B 1 270 ? 14.414 32.875 -8.844 1 83.31 270 PRO B C 1
ATOM 6747 O O . PRO B 1 270 ? 13.398 33.531 -9.016 1 83.31 270 PRO B O 1
ATOM 6750 N N . SER B 1 271 ? 14.422 31.594 -8.852 1 85.5 271 SER B N 1
ATOM 6751 C CA . SER B 1 271 ? 13.164 30.875 -8.984 1 85.5 271 SER B CA 1
ATOM 6752 C C . SER B 1 271 ? 12.383 30.875 -7.672 1 85.5 271 SER B C 1
ATOM 6754 O O . SER B 1 271 ? 11.211 30.5 -7.637 1 85.5 271 SER B O 1
ATOM 6756 N N . ARG B 1 272 ? 13.055 31.438 -6.672 1 91.25 272 ARG B N 1
ATOM 6757 C CA . ARG B 1 272 ? 12.445 31.422 -5.348 1 91.25 272 ARG B CA 1
ATOM 6758 C C . ARG B 1 272 ? 12.383 32.844 -4.762 1 91.25 272 ARG B C 1
ATOM 6760 O O . ARG B 1 272 ? 13.148 33.719 -5.16 1 91.25 272 ARG B O 1
ATOM 6767 N N . PHE B 1 273 ? 11.5 33.031 -3.834 1 95.38 273 PHE B N 1
ATOM 6768 C CA . PHE B 1 273 ? 11.352 34.312 -3.152 1 95.38 273 PHE B CA 1
ATOM 6769 C C . PHE B 1 273 ? 12.164 34.312 -1.86 1 95.38 273 PHE B C 1
ATOM 6771 O O . PHE B 1 273 ? 12.609 33.281 -1.382 1 95.38 273 PHE B O 1
ATOM 6778 N N . SER B 1 274 ? 12.305 35.531 -1.366 1 96.25 274 SER B N 1
ATOM 6779 C CA . SER B 1 274 ? 13.094 35.719 -0.15 1 96.25 274 SER B CA 1
ATOM 6780 C C . SER B 1 274 ? 12.234 35.5 1.096 1 96.25 274 SER B C 1
ATOM 6782 O O . SER B 1 274 ? 12.766 35.344 2.199 1 96.25 274 SER B O 1
ATOM 6784 N N . VAL B 1 275 ? 10.938 35.562 0.908 1 96.88 275 VAL B N 1
ATOM 6785 C CA . VAL B 1 275 ? 9.992 35.406 2.006 1 96.88 275 VAL B CA 1
ATOM 6786 C C . VAL B 1 275 ? 9.008 34.281 1.678 1 96.88 275 VAL B C 1
ATOM 6788 O O . VAL B 1 275 ? 8.367 34.312 0.627 1 96.88 275 VAL B O 1
ATOM 6791 N N . TYR B 1 276 ? 8.969 33.344 2.568 1 96.75 276 TYR B N 1
ATOM 6792 C CA . TYR B 1 276 ? 8.016 32.25 2.396 1 96.75 276 TYR B CA 1
ATOM 6793 C C . TYR B 1 276 ? 7.355 31.875 3.721 1 96.75 276 TYR B C 1
ATOM 6795 O O . TYR B 1 276 ? 7.953 32.031 4.785 1 96.75 276 TYR B O 1
ATOM 6803 N N . HIS B 1 277 ? 6.113 31.438 3.623 1 96.88 277 HIS B N 1
ATOM 6804 C CA . HIS B 1 277 ? 5.543 30.688 4.738 1 96.88 277 HIS B CA 1
ATOM 6805 C C . HIS B 1 277 ? 6.234 29.344 4.914 1 96.88 277 HIS B C 1
ATOM 6807 O O . HIS B 1 277 ? 6.68 28.734 3.934 1 96.88 277 HIS B O 1
ATOM 6813 N N . SER B 1 278 ? 6.242 28.844 6.148 1 97.31 278 SER B N 1
ATOM 6814 C CA . SER B 1 278 ? 6.953 27.625 6.496 1 97.31 278 SER B CA 1
ATOM 6815 C C . SER B 1 278 ? 6.379 26.422 5.754 1 97.31 278 SER B C 1
ATOM 6817 O O . SER B 1 278 ? 7.023 25.375 5.664 1 97.31 278 SER B O 1
ATOM 6819 N N . ARG B 1 279 ? 5.234 26.484 5.188 1 95.56 279 ARG B N 1
ATOM 6820 C CA . ARG B 1 279 ? 4.562 25.359 4.535 1 95.56 279 ARG B CA 1
ATOM 6821 C C . ARG B 1 279 ? 5.352 24.875 3.326 1 95.56 279 ARG B C 1
ATOM 6823 O O . ARG B 1 279 ? 5.184 23.734 2.887 1 95.56 279 ARG B O 1
ATOM 6830 N N . VAL B 1 280 ? 6.238 25.719 2.754 1 95.56 280 VAL B N 1
ATOM 6831 C CA . VAL B 1 280 ? 6.934 25.359 1.522 1 95.56 280 VAL B CA 1
ATOM 6832 C C . VAL B 1 280 ? 8.328 24.828 1.854 1 95.56 280 VAL B C 1
ATOM 6834 O O . VAL B 1 280 ? 9.086 24.453 0.956 1 95.56 280 VAL B O 1
ATOM 6837 N N . TYR B 1 281 ? 8.719 24.812 3.16 1 96.75 281 TYR B N 1
ATOM 6838 C CA . TYR B 1 281 ? 10.031 24.312 3.561 1 96.75 281 TYR B CA 1
ATOM 6839 C C . TYR B 1 281 ? 10.172 22.828 3.254 1 96.75 281 TYR B C 1
ATOM 6841 O O . TYR B 1 281 ? 9.25 22.047 3.516 1 96.75 281 TYR B O 1
ATOM 6849 N N . ARG B 1 282 ? 11.391 22.406 2.727 1 96.94 282 ARG B N 1
ATOM 6850 C CA . ARG B 1 282 ? 11.602 21 2.402 1 96.94 282 ARG B CA 1
ATOM 6851 C C . ARG B 1 282 ? 12.961 20.516 2.883 1 96.94 282 ARG B C 1
ATOM 6853 O O . ARG B 1 282 ? 13.078 19.453 3.484 1 96.94 282 ARG B O 1
ATOM 6860 N N . THR B 1 283 ? 14.047 21.359 2.588 1 96.62 283 THR B N 1
ATOM 6861 C CA . THR B 1 283 ? 15.414 20.984 2.928 1 96.62 283 THR B CA 1
ATOM 6862 C C . THR B 1 283 ? 16.219 22.203 3.377 1 96.62 283 THR B C 1
ATOM 6864 O O . THR B 1 283 ? 15.875 23.328 3.029 1 96.62 283 THR B O 1
ATOM 6867 N N . PRO B 1 284 ? 17.281 21.984 4.125 1 97.44 284 PRO B N 1
ATOM 6868 C CA . PRO B 1 284 ? 17.984 23.125 4.723 1 97.44 284 PRO B CA 1
ATOM 6869 C C . PRO B 1 284 ? 19.078 23.672 3.812 1 97.44 284 PRO B C 1
ATOM 6871 O O . PRO B 1 284 ? 19.594 24.766 4.059 1 97.44 284 PRO B O 1
ATOM 6874 N N . GLN B 1 285 ? 19.469 22.969 2.768 1 95.31 285 GLN B N 1
ATOM 6875 C CA . GLN B 1 285 ? 20.672 23.297 2 1 95.31 285 GLN B CA 1
ATOM 6876 C C . GLN B 1 285 ? 20.578 24.688 1.383 1 95.31 285 GLN B C 1
ATOM 6878 O O . GLN B 1 285 ? 21.578 25.375 1.255 1 95.31 285 GLN B O 1
ATOM 6883 N N . ARG B 1 286 ? 19.453 25.125 1.063 1 93.62 286 ARG B N 1
ATOM 6884 C CA . ARG B 1 286 ? 19.297 26.422 0.413 1 93.62 286 ARG B CA 1
ATOM 6885 C C . ARG B 1 286 ? 19.672 27.562 1.354 1 93.62 286 ARG B C 1
ATOM 6887 O O . ARG B 1 286 ? 19.938 28.688 0.909 1 93.62 286 ARG B O 1
ATOM 6894 N N . TYR B 1 287 ? 19.766 27.344 2.605 1 96.44 287 TYR B N 1
ATOM 6895 C CA . TYR B 1 287 ? 19.984 28.406 3.592 1 96.44 287 TYR B CA 1
ATOM 6896 C C . TYR B 1 287 ? 21.438 28.484 3.996 1 96.44 287 TYR B C 1
ATOM 6898 O O . TYR B 1 287 ? 21.797 29.219 4.914 1 96.44 287 TYR B O 1
ATOM 6906 N N . THR B 1 288 ? 22.281 27.766 3.295 1 97.06 288 THR B N 1
ATOM 6907 C CA . THR B 1 288 ? 23.703 27.703 3.625 1 97.06 288 THR B CA 1
ATOM 6908 C C . THR B 1 288 ? 24.344 29.078 3.566 1 97.06 288 THR B C 1
ATOM 6910 O O . THR B 1 288 ? 24.234 29.781 2.557 1 97.06 288 THR B O 1
ATOM 6913 N N . GLY B 1 289 ? 24.938 29.484 4.629 1 96.94 289 GLY B N 1
ATOM 6914 C CA . GLY B 1 289 ? 25.703 30.719 4.691 1 96.94 289 GLY B CA 1
ATOM 6915 C C . GLY B 1 289 ? 24.828 31.953 4.805 1 96.94 289 GLY B C 1
ATOM 6916 O O . GLY B 1 289 ? 25.312 33.062 4.645 1 96.94 289 GLY B O 1
ATOM 6917 N N . LYS B 1 290 ? 23.547 31.844 5.148 1 97 290 LYS B N 1
ATOM 6918 C CA . LYS B 1 290 ? 22.609 32.969 5.125 1 97 290 LYS B CA 1
ATOM 6919 C C . LYS B 1 290 ? 22.188 33.344 6.535 1 97 290 LYS B C 1
ATOM 6921 O O . LYS B 1 290 ? 22.203 32.5 7.445 1 97 290 LYS B O 1
ATOM 6926 N N . ASN B 1 291 ? 21.844 34.625 6.676 1 98 291 ASN B N 1
ATOM 6927 C CA . ASN B 1 291 ? 21.125 35.094 7.859 1 98 291 ASN B CA 1
ATOM 6928 C C . ASN B 1 291 ? 19.609 34.938 7.691 1 98 291 ASN B C 1
ATOM 6930 O O . ASN B 1 291 ? 19.016 35.594 6.828 1 98 291 ASN B O 1
ATOM 6934 N N . ILE B 1 292 ? 19.047 34.125 8.539 1 98.31 292 ILE B N 1
ATOM 6935 C CA . ILE B 1 292 ? 17.656 33.75 8.352 1 98.31 292 ILE B CA 1
ATOM 6936 C C . ILE B 1 292 ? 16.812 34.312 9.508 1 98.31 292 ILE B C 1
ATOM 6938 O O . ILE B 1 292 ? 17.203 34.188 10.672 1 98.31 292 ILE B O 1
ATOM 6942 N N . LEU B 1 293 ? 15.695 34.906 9.195 1 98.62 293 LEU B N 1
ATOM 6943 C CA . LEU B 1 293 ? 14.711 35.312 10.188 1 98.62 293 LEU B CA 1
ATOM 6944 C C . LEU B 1 293 ? 13.516 34.375 10.188 1 98.62 293 LEU B C 1
ATOM 6946 O O . LEU B 1 293 ? 12.844 34.219 9.172 1 98.62 293 LEU B O 1
ATOM 6950 N N . VAL B 1 294 ? 13.266 33.719 11.281 1 98.5 294 VAL B N 1
ATOM 6951 C CA . VAL B 1 294 ? 12.078 32.906 11.484 1 98.5 294 VAL B CA 1
ATOM 6952 C C . VAL B 1 294 ? 11.055 33.688 12.305 1 98.5 294 VAL B C 1
ATOM 6954 O O . VAL B 1 294 ? 11.312 34.062 13.445 1 98.5 294 VAL B O 1
ATOM 6957 N N . VAL B 1 295 ? 9.891 33.906 11.727 1 97.75 295 VAL B N 1
ATOM 6958 C CA . VAL B 1 295 ? 8.82 34.625 12.414 1 97.75 295 VAL B CA 1
ATOM 6959 C C . VAL B 1 295 ? 7.836 33.625 13.016 1 97.75 295 VAL B C 1
ATOM 6961 O O . VAL B 1 295 ? 7.039 33 12.289 1 97.75 295 VAL B O 1
ATOM 6964 N N . GLY B 1 296 ? 7.758 33.5 14.281 1 94.25 296 GLY B N 1
ATOM 6965 C CA . GLY B 1 296 ? 6.977 32.5 14.984 1 94.25 296 GLY B CA 1
ATOM 6966 C C . GLY B 1 296 ? 7.832 31.484 15.695 1 94.25 296 GLY B C 1
ATOM 6967 O O . GLY B 1 296 ? 8.836 31.016 15.156 1 94.25 296 GLY B O 1
ATOM 6968 N N . VAL B 1 297 ? 7.426 31.125 16.875 1 90.38 297 VAL B N 1
ATOM 6969 C CA . VAL B 1 297 ? 8.266 30.266 17.703 1 90.38 297 VAL B CA 1
ATOM 6970 C C . VAL B 1 297 ? 7.5 29 18.078 1 90.38 297 VAL B C 1
ATOM 6972 O O . VAL B 1 297 ? 7.781 28.375 19.109 1 90.38 297 VAL B O 1
ATOM 6975 N N . GLY B 1 298 ? 6.531 28.656 17.297 1 89.06 298 GLY B N 1
ATOM 6976 C CA . GLY B 1 298 ? 5.828 27.391 17.484 1 89.06 298 GLY B CA 1
ATOM 6977 C C . GLY B 1 298 ? 6.598 26.203 16.953 1 89.06 298 GLY B C 1
ATOM 6978 O O . GLY B 1 298 ? 7.824 26.25 16.828 1 89.06 298 GLY B O 1
ATOM 6979 N N . THR B 1 299 ? 5.875 25.188 16.656 1 87 299 THR B N 1
ATOM 6980 C CA . THR B 1 299 ? 6.48 23.922 16.266 1 87 299 THR B CA 1
ATOM 6981 C C . THR B 1 299 ? 7.23 24.047 14.953 1 87 299 THR B C 1
ATOM 6983 O O . THR B 1 299 ? 8.375 23.625 14.836 1 87 299 THR B O 1
ATOM 6986 N N . SER B 1 300 ? 6.621 24.641 13.961 1 93.69 300 SER B N 1
ATOM 6987 C CA . SER B 1 300 ? 7.277 24.781 12.664 1 93.69 300 SER B CA 1
ATOM 6988 C C . SER B 1 300 ? 8.539 25.625 12.773 1 93.69 300 SER B C 1
ATOM 6990 O O . SER B 1 300 ? 9.57 25.297 12.188 1 93.69 300 SER B O 1
ATOM 6992 N N . GLY B 1 301 ? 8.406 26.719 13.531 1 95.25 301 GLY B N 1
ATOM 6993 C CA . GLY B 1 301 ? 9.547 27.594 13.688 1 95.25 301 GLY B CA 1
ATOM 6994 C C . GLY B 1 301 ? 10.742 26.922 14.328 1 95.25 301 GLY B C 1
ATOM 6995 O O . GLY B 1 301 ? 11.859 26.984 13.805 1 95.25 301 GLY B O 1
ATOM 6996 N N . SER B 1 302 ? 10.531 26.281 15.438 1 93.31 302 SER B N 1
ATOM 6997 C CA . SER B 1 302 ? 11.617 25.641 16.172 1 93.31 302 SER B CA 1
ATOM 6998 C C . SER B 1 302 ? 12.227 24.484 15.391 1 93.31 302 SER B C 1
ATOM 7000 O O . SER B 1 302 ? 13.453 24.359 15.32 1 93.31 302 SER B O 1
ATOM 7002 N N . GLU B 1 303 ? 11.391 23.672 14.805 1 93.38 303 GLU B N 1
ATOM 7003 C CA . GLU B 1 303 ? 11.875 22.5 14.086 1 93.38 303 GLU B CA 1
ATOM 7004 C C . GLU B 1 303 ? 12.648 22.906 12.828 1 93.38 303 GLU B C 1
ATOM 7006 O O . GLU B 1 303 ? 13.648 22.281 12.484 1 93.38 303 GLU B O 1
ATOM 7011 N N . ILE B 1 304 ? 12.18 23.891 12.156 1 97.5 304 ILE B N 1
ATOM 7012 C CA . ILE B 1 304 ? 12.883 24.359 10.969 1 97.5 304 ILE B CA 1
ATOM 7013 C C . ILE B 1 304 ? 14.203 25 11.367 1 97.5 304 ILE B C 1
ATOM 7015 O O . ILE B 1 304 ? 15.234 24.781 10.734 1 97.5 304 ILE B O 1
ATOM 7019 N N . ALA B 1 305 ? 14.172 25.797 12.43 1 97.12 305 ALA B N 1
ATOM 7020 C CA . ALA B 1 305 ? 15.406 26.406 12.922 1 97.12 305 ALA B CA 1
ATOM 7021 C C . ALA B 1 305 ? 16.453 25.344 13.227 1 97.12 305 ALA B C 1
ATOM 7023 O O . ALA B 1 305 ? 17.625 25.5 12.883 1 97.12 305 ALA B O 1
ATOM 7024 N N . ARG B 1 306 ? 16.047 24.281 13.82 1 94.19 306 ARG B N 1
ATOM 7025 C CA . ARG B 1 306 ? 16.938 23.172 14.148 1 94.19 306 ARG B CA 1
ATOM 7026 C C . ARG B 1 306 ? 17.516 22.531 12.883 1 94.19 306 ARG B C 1
ATOM 7028 O O . ARG B 1 306 ? 18.672 22.109 12.859 1 94.19 306 ARG B O 1
ATOM 7035 N N . ASP B 1 307 ? 16.703 22.484 11.93 1 95.88 307 ASP B N 1
ATOM 7036 C CA . ASP B 1 307 ? 17.094 21.844 10.68 1 95.88 307 ASP B CA 1
ATOM 7037 C C . ASP B 1 307 ? 18.078 22.734 9.906 1 95.88 307 ASP B C 1
ATOM 7039 O O . ASP B 1 307 ? 18.984 22.219 9.234 1 95.88 307 ASP B O 1
ATOM 7043 N N . ILE B 1 308 ? 17.984 24.047 10.008 1 97.25 308 ILE B N 1
ATOM 7044 C CA . ILE B 1 308 ? 18.734 24.922 9.117 1 97.25 308 ILE B CA 1
ATOM 7045 C C . ILE B 1 308 ? 20.016 25.391 9.812 1 97.25 308 ILE B C 1
ATOM 7047 O O . ILE B 1 308 ? 20.953 25.875 9.156 1 97.25 308 ILE B O 1
ATOM 7051 N N . ILE B 1 309 ? 20.094 25.328 11.117 1 96.56 309 ILE B N 1
ATOM 7052 C CA . ILE B 1 309 ? 21.141 25.953 11.906 1 96.56 309 ILE B CA 1
ATOM 7053 C C . ILE B 1 309 ? 22.516 25.406 11.492 1 96.56 309 ILE B C 1
ATOM 7055 O O . ILE B 1 309 ? 23.5 26.156 11.453 1 96.56 309 ILE B O 1
ATOM 7059 N N . PRO B 1 310 ? 22.656 24.109 11.188 1 96.06 310 PRO B N 1
ATOM 7060 C CA . PRO B 1 310 ? 23.969 23.609 10.758 1 96.06 310 PRO B CA 1
ATOM 7061 C C . PRO B 1 310 ? 24.422 24.234 9.438 1 96.06 310 PRO B C 1
ATOM 7063 O O . PRO B 1 310 ? 25.609 24.172 9.102 1 96.06 310 PRO B O 1
ATOM 7066 N N . TYR B 1 311 ? 23.578 24.828 8.711 1 97.38 311 TYR B N 1
ATOM 7067 C CA . TYR B 1 311 ? 23.875 25.359 7.387 1 97.38 311 TYR B CA 1
ATOM 7068 C C . TYR B 1 311 ? 23.922 26.891 7.414 1 97.38 311 TYR B C 1
ATOM 7070 O O . TYR B 1 311 ? 24.75 27.5 6.758 1 97.38 311 TYR B O 1
ATOM 7078 N N . ALA B 1 312 ? 23.094 27.5 8.188 1 97.88 312 ALA B N 1
ATOM 7079 C CA . ALA B 1 312 ? 22.906 28.953 8.203 1 97.88 312 ALA B CA 1
ATOM 7080 C C . ALA B 1 312 ? 24.062 29.656 8.922 1 97.88 312 ALA B C 1
ATOM 7082 O O . ALA B 1 312 ? 24.703 29.062 9.789 1 97.88 312 ALA B O 1
ATOM 7083 N N . LYS B 1 313 ? 24.312 30.859 8.516 1 98 313 LYS B N 1
ATOM 7084 C CA . LYS B 1 313 ? 25.266 31.703 9.227 1 98 313 LYS B CA 1
ATOM 7085 C C . LYS B 1 313 ? 24.703 32.156 10.57 1 98 313 LYS B C 1
ATOM 7087 O O . LYS B 1 313 ? 25.391 32.094 11.594 1 98 313 LYS B O 1
ATOM 7092 N N . LYS B 1 314 ? 23.516 32.625 10.539 1 98.06 314 LYS B N 1
ATOM 7093 C CA . LYS B 1 314 ? 22.812 33.094 11.742 1 98.06 314 LYS B CA 1
ATOM 7094 C C . LYS B 1 314 ? 21.312 32.875 11.609 1 98.06 314 LYS B C 1
ATOM 7096 O O . LYS B 1 314 ? 20.75 32.938 10.516 1 98.06 314 LYS B O 1
ATOM 7101 N N . VAL B 1 315 ? 20.656 32.562 12.766 1 98.31 315 VAL B N 1
ATOM 7102 C CA . VAL B 1 315 ? 19.219 32.406 12.805 1 98.31 315 VAL B CA 1
ATOM 7103 C C . VAL B 1 315 ? 18.609 33.312 13.867 1 98.31 315 VAL B C 1
ATOM 7105 O O . VAL B 1 315 ? 19.047 33.312 15.023 1 98.31 315 VAL B O 1
ATOM 7108 N N . TYR B 1 316 ? 17.719 34.125 13.445 1 98.25 316 TYR B N 1
ATOM 7109 C CA . TYR B 1 316 ? 16.906 34.938 14.344 1 98.25 316 TYR B CA 1
ATOM 7110 C C . TYR B 1 316 ? 15.492 34.375 14.469 1 98.25 316 TYR B C 1
ATOM 7112 O O . TYR B 1 316 ? 14.922 33.875 13.492 1 98.25 316 TYR B O 1
ATOM 7120 N N . ALA B 1 317 ? 14.945 34.438 15.625 1 97.38 317 ALA B N 1
ATOM 7121 C CA . ALA B 1 317 ? 13.555 34.062 15.844 1 97.38 317 ALA B CA 1
ATOM 7122 C C . ALA B 1 317 ? 12.766 35.188 16.5 1 97.38 317 ALA B C 1
ATOM 7124 O O . ALA B 1 317 ? 13.141 35.688 17.562 1 97.38 317 ALA B O 1
ATOM 7125 N N . SER B 1 318 ? 11.758 35.562 15.789 1 96.56 318 SER B N 1
ATOM 7126 C CA . SER B 1 318 ? 10.914 36.625 16.312 1 96.56 318 SER B CA 1
ATOM 7127 C C . SER B 1 318 ? 9.641 36.062 16.953 1 96.56 318 SER B C 1
ATOM 7129 O O . SER B 1 318 ? 9.023 35.156 16.406 1 96.56 318 SER B O 1
ATOM 7131 N N . SER B 1 319 ? 9.273 36.594 18.078 1 90.25 319 SER B N 1
ATOM 7132 C CA . SER B 1 319 ? 8.055 36.156 18.734 1 90.25 319 SER B CA 1
ATOM 7133 C C . SER B 1 319 ? 7.367 37.312 19.469 1 90.25 319 SER B C 1
ATOM 7135 O O . SER B 1 319 ? 8.016 38.281 19.828 1 90.25 319 SER B O 1
ATOM 7137 N N . LYS B 1 320 ? 6.121 37.094 19.594 1 85.69 320 LYS B N 1
ATOM 7138 C CA . LYS B 1 320 ? 5.41 37.969 20.516 1 85.69 320 LYS B CA 1
ATOM 7139 C C . LYS B 1 320 ? 5.824 37.719 21.953 1 85.69 320 LYS B C 1
ATOM 7141 O O . LYS B 1 320 ? 6.508 36.75 22.25 1 85.69 320 LYS B O 1
ATOM 7146 N N . LYS B 1 321 ? 5.484 38.625 22.719 1 80.5 321 LYS B N 1
ATOM 7147 C CA . LYS B 1 321 ? 5.77 38.438 24.141 1 80.5 321 LYS B CA 1
ATOM 7148 C C . LYS B 1 321 ? 4.801 37.438 24.766 1 80.5 321 LYS B C 1
ATOM 7150 O O . LYS B 1 321 ? 3.592 37.5 24.531 1 80.5 321 LYS B O 1
ATOM 7155 N N . TYR B 1 322 ? 5.418 36.406 25.297 1 77.88 322 TYR B N 1
ATOM 7156 C CA . TYR B 1 322 ? 4.594 35.406 25.953 1 77.88 322 TYR B CA 1
ATOM 7157 C C . TYR B 1 322 ? 4.801 35.469 27.469 1 77.88 322 TYR B C 1
ATOM 7159 O O . TYR B 1 322 ? 5.883 35.812 27.938 1 77.88 322 TYR B O 1
ATOM 7167 N N . ASP B 1 323 ? 3.635 35.219 28.094 1 77.88 323 ASP B N 1
ATOM 7168 C CA . ASP B 1 323 ? 3.758 34.906 29.5 1 77.88 323 ASP B CA 1
ATOM 7169 C C . ASP B 1 323 ? 4.207 33.469 29.703 1 77.88 323 ASP B C 1
ATOM 7171 O O . ASP B 1 323 ? 3.395 32.531 29.609 1 77.88 323 ASP B O 1
ATOM 7175 N N . TRP B 1 324 ? 5.504 33.406 29.984 1 75.88 324 TRP B N 1
ATOM 7176 C CA . TRP B 1 324 ? 6.133 32.062 30.031 1 75.88 324 TRP B CA 1
ATOM 7177 C C . TRP B 1 324 ? 5.395 31.156 30.984 1 75.88 324 TRP B C 1
ATOM 7179 O O . TRP B 1 324 ? 5.215 29.969 30.703 1 75.88 324 TRP B O 1
ATOM 7189 N N . ASP B 1 325 ? 4.953 31.688 32.094 1 72.31 325 ASP B N 1
ATOM 7190 C CA . ASP B 1 325 ? 4.34 30.891 33.156 1 72.31 325 ASP B CA 1
ATOM 7191 C C . ASP B 1 325 ? 2.963 30.375 32.719 1 72.31 325 ASP B C 1
ATOM 7193 O O . ASP B 1 325 ? 2.498 29.344 33.188 1 72.31 325 ASP B O 1
ATOM 7197 N N . ASN B 1 326 ? 2.492 31.125 31.766 1 71.12 326 ASN B N 1
ATOM 7198 C CA . ASN B 1 326 ? 1.144 30.75 31.344 1 71.12 326 ASN B CA 1
ATOM 7199 C C . ASN B 1 326 ? 1.138 30.141 29.953 1 71.12 326 ASN B C 1
ATOM 7201 O O . ASN B 1 326 ? 0.074 29.875 29.391 1 71.12 326 ASN B O 1
ATOM 7205 N N . LEU B 1 327 ? 2.242 29.953 29.5 1 72.19 327 LEU B N 1
ATOM 7206 C CA . LEU B 1 327 ? 2.33 29.375 28.172 1 72.19 327 LEU B CA 1
ATOM 7207 C C . LEU B 1 327 ? 1.975 27.891 28.188 1 72.19 327 LEU B C 1
ATOM 7209 O O . LEU B 1 327 ? 2.363 27.172 29.109 1 72.19 327 LEU B O 1
ATOM 7213 N N . HIS B 1 328 ? 1.205 27.516 27.156 1 66.62 328 HIS B N 1
ATOM 7214 C CA . HIS B 1 328 ? 0.914 26.094 27.016 1 66.62 328 HIS B CA 1
ATOM 7215 C C . HIS B 1 328 ? 2.197 25.281 26.938 1 66.62 328 HIS B C 1
ATOM 7217 O O . HIS B 1 328 ? 3.174 25.703 26.312 1 66.62 328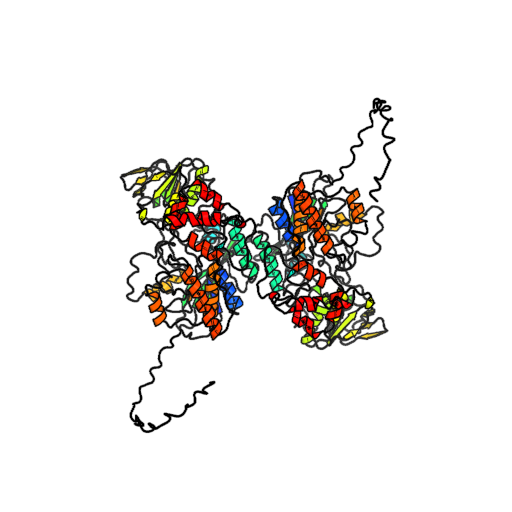 HIS B O 1
ATOM 7223 N N . PRO B 1 329 ? 2.209 24.141 27.562 1 64.69 329 PRO B N 1
ATOM 7224 C CA . PRO B 1 329 ? 3.426 23.328 27.594 1 64.69 329 PRO B CA 1
ATOM 7225 C C . PRO B 1 329 ? 3.992 23.031 26.203 1 64.69 329 PRO B C 1
ATOM 7227 O O . PRO B 1 329 ? 5.211 23.016 26.031 1 64.69 329 PRO B O 1
ATOM 7230 N N . PHE B 1 330 ? 3.186 22.922 25.281 1 67.56 330 PHE B N 1
ATOM 7231 C CA . PHE B 1 330 ? 3.654 22.641 23.938 1 67.56 330 PHE B CA 1
ATOM 7232 C C . PHE B 1 330 ? 4.379 23.844 23.344 1 67.56 330 PHE B C 1
ATOM 7234 O O . PHE B 1 330 ? 5.328 23.688 22.578 1 67.56 330 PHE B O 1
ATOM 7241 N N . GLN B 1 331 ? 3.928 24.906 23.688 1 72.19 331 GLN B N 1
ATOM 7242 C CA . GLN B 1 331 ? 4.594 26.125 23.219 1 72.19 331 GLN B CA 1
ATOM 7243 C C . GLN B 1 331 ? 5.949 26.297 23.891 1 72.19 331 GLN B C 1
ATOM 7245 O O . GLN B 1 331 ? 6.918 26.719 23.25 1 72.19 331 GLN B O 1
ATOM 7250 N N . ARG B 1 332 ? 5.938 26.031 25.125 1 73.81 332 ARG B N 1
ATOM 7251 C CA . ARG B 1 332 ? 7.203 26.109 25.844 1 73.81 332 ARG B CA 1
ATOM 7252 C C . ARG B 1 332 ? 8.219 25.125 25.266 1 73.81 332 ARG B C 1
ATOM 7254 O O . ARG B 1 332 ? 9.406 25.453 25.141 1 73.81 332 ARG B O 1
ATOM 7261 N N . ARG B 1 333 ? 7.699 24.016 24.953 1 75.19 333 ARG B N 1
ATOM 7262 C CA . ARG B 1 333 ? 8.555 23.016 24.328 1 75.19 333 ARG B CA 1
ATOM 7263 C C . ARG B 1 333 ? 9.156 23.547 23.016 1 75.19 333 ARG B C 1
ATOM 7265 O O . ARG B 1 333 ? 10.336 23.328 22.75 1 75.19 333 ARG B O 1
ATOM 7272 N N . SER B 1 334 ? 8.344 24.125 22.297 1 82 334 SER B N 1
ATOM 7273 C CA . SER B 1 334 ? 8.812 24.656 21.031 1 82 334 SER B CA 1
ATOM 7274 C C . SER B 1 334 ? 9.922 25.672 21.234 1 82 334 SER B C 1
ATOM 7276 O O . SER B 1 334 ? 10.906 25.688 20.484 1 82 334 SER B O 1
ATOM 7278 N N . PHE B 1 335 ? 9.773 26.469 22.234 1 81 335 PHE B N 1
ATOM 7279 C CA . PHE B 1 335 ? 10.805 27.453 22.531 1 81 335 PHE B CA 1
ATOM 7280 C C . PHE B 1 335 ? 12.125 26.766 22.891 1 81 335 PHE B C 1
ATOM 7282 O O . PHE B 1 335 ? 13.188 27.188 22.438 1 81 335 PHE B O 1
ATOM 7289 N N . ARG B 1 336 ? 11.945 25.812 23.562 1 78.25 336 ARG B N 1
ATOM 7290 C CA . ARG B 1 336 ? 13.133 25.125 24.078 1 78.25 336 ARG B CA 1
ATOM 7291 C C . ARG B 1 336 ? 13.82 24.328 22.984 1 78.25 336 ARG B C 1
ATOM 7293 O O . ARG B 1 336 ? 15 23.984 23.094 1 78.25 336 ARG B O 1
ATOM 7300 N N . ARG B 1 337 ? 13.141 24.047 22.047 1 85.06 337 ARG B N 1
ATOM 7301 C CA . ARG B 1 337 ? 13.68 23.219 20.969 1 85.06 337 ARG B CA 1
ATOM 7302 C C . ARG B 1 337 ? 14.469 24.062 19.969 1 85.06 337 ARG B C 1
ATOM 7304 O O . ARG B 1 337 ? 15.18 23.531 19.125 1 85.06 337 ARG B O 1
ATOM 7311 N N . PHE B 1 338 ? 14.367 25.312 20.172 1 90.12 338 PHE B N 1
ATOM 7312 C CA . PHE B 1 338 ? 15.219 26.141 19.344 1 90.12 338 PHE B CA 1
ATOM 7313 C C . PHE B 1 338 ? 16.688 25.906 19.656 1 90.12 338 PHE B C 1
ATOM 7315 O O . PHE B 1 338 ? 17.062 25.766 20.828 1 90.12 338 PHE B O 1
ATOM 7322 N N . PRO B 1 339 ? 17.516 25.953 18.609 1 91.44 339 PRO B N 1
ATOM 7323 C CA . PRO B 1 339 ? 18.953 25.844 18.891 1 91.44 339 PRO B CA 1
ATOM 7324 C C . PRO B 1 339 ? 19.469 26.984 19.75 1 91.44 339 PRO B C 1
ATOM 7326 O O . PRO B 1 339 ? 19.016 28.125 19.609 1 91.44 339 PRO B O 1
ATOM 7329 N N . PRO B 1 340 ? 20.484 26.641 20.531 1 89.56 340 PRO B N 1
ATOM 7330 C CA . PRO B 1 340 ? 21.031 27.672 21.406 1 89.56 340 PRO B CA 1
ATOM 7331 C C . PRO B 1 340 ? 21.625 28.844 20.641 1 89.56 340 PRO B C 1
ATOM 7333 O O . PRO B 1 340 ? 21.656 29.969 21.156 1 89.56 340 PRO B O 1
ATOM 7336 N N . GLU B 1 341 ? 22.016 28.625 19.453 1 93.31 341 GLU B N 1
ATOM 7337 C CA . GLU B 1 341 ? 22.641 29.656 18.625 1 93.31 341 GLU B CA 1
ATOM 7338 C C . GLU B 1 341 ? 21.609 30.641 18.109 1 93.31 341 GLU B C 1
ATOM 7340 O O . GLU B 1 341 ? 21.953 31.719 17.609 1 93.31 341 GLU B O 1
ATOM 7345 N N . THR B 1 342 ? 20.391 30.328 18.344 1 95.62 342 THR B N 1
ATOM 7346 C CA . THR B 1 342 ? 19.344 31.188 17.828 1 95.62 342 THR B CA 1
ATOM 7347 C C . THR B 1 342 ? 19.234 32.469 18.656 1 95.62 342 THR B C 1
ATOM 7349 O O . THR B 1 342 ? 19.25 32.438 19.891 1 95.62 342 THR B O 1
ATOM 7352 N N . GLU B 1 343 ? 19.203 33.562 17.984 1 96.5 343 GLU B N 1
ATOM 7353 C CA . GLU B 1 343 ? 18.953 34.812 18.656 1 96.5 343 GLU B CA 1
ATOM 7354 C C . GLU B 1 343 ? 17.469 35.188 18.656 1 96.5 343 GLU B C 1
ATOM 7356 O O . GLU B 1 343 ? 16.891 35.406 17.594 1 96.5 343 GLU B O 1
ATOM 7361 N N . PHE B 1 344 ? 16.922 35.25 19.797 1 94.69 344 PHE B N 1
ATOM 7362 C CA . PHE B 1 344 ? 15.523 35.625 19.922 1 94.69 344 PHE B CA 1
ATOM 7363 C C . PHE B 1 344 ? 15.367 37.156 19.922 1 94.69 344 PHE B C 1
ATOM 7365 O O . PHE B 1 344 ? 16.094 37.875 20.625 1 94.69 344 PHE B O 1
ATOM 7372 N N . ILE B 1 345 ? 14.461 37.594 19.109 1 96.25 345 ILE B N 1
ATOM 7373 C CA . ILE B 1 345 ? 14.227 39.031 18.984 1 96.25 345 ILE B CA 1
ATOM 7374 C C . ILE B 1 345 ? 12.75 39.344 19.219 1 96.25 345 ILE B C 1
ATOM 7376 O O . ILE B 1 345 ? 11.898 38.438 19.094 1 96.25 345 ILE B O 1
ATOM 7380 N N . PRO B 1 346 ? 12.375 40.562 19.5 1 95.06 346 PRO B N 1
ATOM 7381 C CA . PRO B 1 346 ? 10.977 40.938 19.75 1 95.06 346 PRO B CA 1
ATOM 7382 C C . PRO B 1 346 ? 10.125 40.844 18.484 1 95.06 346 PRO B C 1
ATOM 7384 O O . PRO B 1 346 ? 10.648 40.656 17.391 1 95.06 346 PRO B O 1
ATOM 7387 N N . GLU B 1 347 ? 8.859 41.031 18.75 1 96 347 GLU B N 1
ATOM 7388 C CA . GLU B 1 347 ? 7.879 41.031 17.672 1 96 347 GLU B CA 1
ATOM 7389 C C . GLU B 1 347 ? 8.195 42.094 16.625 1 96 347 GLU B C 1
ATOM 7391 O O . GLU B 1 347 ? 8.656 43.188 16.969 1 96 347 GLU B O 1
ATOM 7396 N N . ILE B 1 348 ? 7.945 41.75 15.438 1 97.44 348 ILE B N 1
ATOM 7397 C CA . ILE B 1 348 ? 8.219 42.656 14.328 1 97.44 348 ILE B CA 1
ATOM 7398 C C . ILE B 1 348 ? 7.121 43.719 14.242 1 97.44 348 ILE B C 1
ATOM 7400 O O . ILE B 1 348 ? 5.93 43.406 14.273 1 97.44 348 ILE B O 1
ATOM 7404 N N . ALA B 1 349 ? 7.566 44.938 14.109 1 97 349 ALA B N 1
ATOM 7405 C CA . ALA B 1 349 ? 6.629 46.031 13.938 1 97 349 ALA B CA 1
ATOM 7406 C C . ALA B 1 349 ? 6.375 46.312 12.461 1 97 349 ALA B C 1
ATOM 7408 O O . ALA B 1 349 ? 5.23 46.5 12.047 1 97 349 ALA B O 1
ATOM 7409 N N . SER B 1 350 ? 7.453 46.406 11.727 1 97.62 350 SER B N 1
ATOM 7410 C CA . SER B 1 350 ? 7.297 46.688 10.312 1 97.62 350 SER B CA 1
ATOM 7411 C C . SER B 1 350 ? 8.555 46.344 9.523 1 97.62 350 SER B C 1
ATOM 7413 O O . SER B 1 350 ? 9.641 46.219 10.102 1 97.62 350 SER B O 1
ATOM 7415 N N . PHE B 1 351 ? 8.312 46.156 8.25 1 97.62 351 PHE B N 1
ATOM 7416 C CA . PHE B 1 351 ? 9.383 46.031 7.262 1 97.62 351 PHE B CA 1
ATOM 7417 C C . PHE B 1 351 ? 9.57 47.312 6.492 1 97.62 351 PHE B C 1
ATOM 7419 O O . PHE B 1 351 ? 8.648 47.812 5.828 1 97.62 351 PHE B O 1
ATOM 7426 N N . SER B 1 352 ? 10.742 47.812 6.504 1 95.81 352 SER B N 1
ATOM 7427 C CA . SER B 1 352 ? 10.984 49.094 5.844 1 95.81 352 SER B CA 1
ATOM 7428 C C . SER B 1 352 ? 11.023 48.938 4.328 1 95.81 352 SER B C 1
ATOM 7430 O O . SER B 1 352 ? 11.258 47.812 3.822 1 95.81 352 SER B O 1
ATOM 7432 N N . ALA B 1 353 ? 10.859 50.031 3.676 1 93.56 353 ALA B N 1
ATOM 7433 C CA . ALA B 1 353 ? 10.945 50.031 2.217 1 93.56 353 ALA B CA 1
ATOM 7434 C C . ALA B 1 353 ? 12.336 49.594 1.753 1 93.56 353 ALA B C 1
ATOM 7436 O O . ALA B 1 353 ? 13.344 49.969 2.35 1 93.56 353 ALA B O 1
ATOM 7437 N N . LEU B 1 354 ? 12.297 48.812 0.728 1 93.06 354 LEU B N 1
ATOM 7438 C CA . LEU B 1 354 ? 13.555 48.312 0.187 1 93.06 354 LEU B CA 1
ATOM 7439 C C . LEU B 1 354 ? 14.141 49.281 -0.823 1 93.06 354 LEU B C 1
ATOM 7441 O O . LEU B 1 354 ? 13.398 49.906 -1.599 1 93.06 354 LEU B O 1
ATOM 7445 N N . PRO B 1 355 ? 15.477 49.438 -0.79 1 87.25 355 PRO B N 1
ATOM 7446 C CA . PRO B 1 355 ? 16.094 50.312 -1.777 1 87.25 355 PRO B CA 1
ATOM 7447 C C . PRO B 1 355 ? 15.969 49.812 -3.205 1 87.25 355 PRO B C 1
ATOM 7449 O O . PRO B 1 355 ? 15.914 50.594 -4.152 1 87.25 355 PRO B O 1
ATOM 7452 N N . SER B 1 356 ? 16.062 48.469 -3.379 1 85.62 356 SER B N 1
ATOM 7453 C CA . SER B 1 356 ? 15.93 47.812 -4.668 1 85.62 356 SER B CA 1
ATOM 7454 C C . SER B 1 356 ? 15.297 46.438 -4.508 1 85.62 356 SER B C 1
ATOM 7456 O O . SER B 1 356 ? 15.375 45.812 -3.439 1 85.62 356 SER B O 1
ATOM 7458 N N . PHE B 1 357 ? 14.672 46.031 -5.59 1 85.44 357 PHE B N 1
ATOM 7459 C CA . PHE B 1 357 ? 14.039 44.688 -5.578 1 85.44 357 PHE B CA 1
ATOM 7460 C C . PHE B 1 357 ? 14.914 43.688 -6.277 1 85.44 357 PHE B C 1
ATOM 7462 O O . PHE B 1 357 ? 14.594 42.469 -6.301 1 85.44 357 PHE B O 1
ATOM 7469 N N . ASP B 1 358 ? 16.078 44.094 -6.738 1 84.12 358 ASP B N 1
ATOM 7470 C CA . ASP B 1 358 ? 16.891 43.25 -7.609 1 84.12 358 ASP B CA 1
ATOM 7471 C C . ASP B 1 358 ? 17.969 42.5 -6.82 1 84.12 358 ASP B C 1
ATOM 7473 O O . ASP B 1 358 ? 18.531 41.531 -7.297 1 84.12 358 ASP B O 1
ATOM 7477 N N . ASN B 1 359 ? 18.219 42.969 -5.594 1 84.44 359 ASN B N 1
ATOM 7478 C CA . ASN B 1 359 ? 19.375 42.406 -4.902 1 84.44 359 ASN B CA 1
ATOM 7479 C C . ASN B 1 359 ? 18.984 41.75 -3.588 1 84.44 359 ASN B C 1
ATOM 7481 O O . ASN B 1 359 ? 19.703 41.844 -2.598 1 84.44 359 ASN B O 1
ATOM 7485 N N . GLY B 1 360 ? 17.844 41.156 -3.615 1 92.25 360 GLY B N 1
ATOM 7486 C CA . GLY B 1 360 ? 17.422 40.5 -2.389 1 92.25 360 GLY B CA 1
ATOM 7487 C C . GLY B 1 360 ? 16.953 41.469 -1.318 1 92.25 360 GLY B C 1
ATOM 7488 O O . GLY B 1 360 ? 16.797 42.656 -1.58 1 92.25 360 GLY B O 1
ATOM 7489 N N . ILE B 1 361 ? 16.719 41 -0.076 1 95.25 361 ILE B N 1
ATOM 7490 C CA . ILE B 1 361 ? 16.125 41.812 0.974 1 95.25 361 ILE B CA 1
ATOM 7491 C C . ILE B 1 361 ? 17.203 42.188 1.996 1 95.25 361 ILE B C 1
ATOM 7493 O O . ILE B 1 361 ? 16.891 42.844 3.01 1 95.25 361 ILE B O 1
ATOM 7497 N N . LYS B 1 362 ? 18.375 41.906 1.735 1 94.5 362 LYS B N 1
ATOM 7498 C CA . LYS B 1 362 ? 19.438 42.031 2.719 1 94.5 362 LYS B CA 1
ATOM 7499 C C . LYS B 1 362 ? 19.656 43.5 3.096 1 94.5 362 LYS B C 1
ATOM 7501 O O . LYS B 1 362 ? 20.031 43.812 4.227 1 94.5 362 LYS B O 1
ATOM 7506 N N . ALA B 1 363 ? 19.469 44.406 2.184 1 94.06 363 ALA B N 1
ATOM 7507 C CA . ALA B 1 363 ? 19.656 45.812 2.43 1 94.06 363 ALA B CA 1
ATOM 7508 C C . ALA B 1 363 ? 18.5 46.406 3.234 1 94.06 363 ALA B C 1
ATOM 7510 O O . ALA B 1 363 ? 18.578 47.531 3.703 1 94.06 363 ALA B O 1
ATOM 7511 N N . GLY B 1 364 ? 17.484 45.625 3.42 1 95.19 364 GLY B N 1
ATOM 7512 C CA . GLY B 1 364 ? 16.297 46.094 4.129 1 95.19 364 GLY B CA 1
ATOM 7513 C C . GLY B 1 364 ? 16.484 46.156 5.633 1 95.19 364 GLY B C 1
ATOM 7514 O O . GLY B 1 364 ? 17.422 45.562 6.168 1 95.19 364 GLY B O 1
ATOM 7515 N N . LYS B 1 365 ? 15.594 46.938 6.242 1 97.06 365 LYS B N 1
ATOM 7516 C CA . LYS B 1 365 ? 15.57 47.062 7.699 1 97.06 365 LYS B CA 1
ATOM 7517 C C . LYS B 1 365 ? 14.227 46.594 8.266 1 97.06 365 LYS B C 1
ATOM 7519 O O . LYS B 1 365 ? 13.18 46.812 7.656 1 97.06 365 LYS B O 1
ATOM 7524 N N . ILE B 1 366 ? 14.289 45.938 9.367 1 98.19 366 ILE B N 1
ATOM 7525 C CA . ILE B 1 366 ? 13.094 45.469 10.062 1 98.19 366 ILE B CA 1
ATOM 7526 C C . ILE B 1 366 ? 12.984 46.156 11.43 1 98.19 366 ILE B C 1
ATOM 7528 O O . ILE B 1 366 ? 13.875 46 12.273 1 98.19 366 ILE B O 1
ATOM 7532 N N . SER B 1 367 ? 11.945 46.875 11.625 1 98.06 367 SER B N 1
ATOM 7533 C CA . SER B 1 367 ? 11.703 47.531 12.906 1 98.06 367 SER B CA 1
ATOM 7534 C C . SER B 1 367 ? 10.992 46.594 13.875 1 98.06 367 SER B C 1
ATOM 7536 O O . SER B 1 367 ? 10.016 45.938 13.516 1 98.06 367 SER B O 1
ATOM 7538 N N . LEU B 1 368 ? 11.469 46.594 15.031 1 97.56 368 LEU B N 1
ATOM 7539 C CA . LEU B 1 368 ? 10.867 45.75 16.078 1 97.56 368 LEU B CA 1
ATOM 7540 C C . LEU B 1 368 ? 10.008 46.594 17 1 97.56 368 LEU B C 1
ATOM 7542 O O . LEU B 1 368 ? 10.148 47.844 17.047 1 97.56 368 LEU B O 1
ATOM 7546 N N . VAL B 1 369 ? 9.156 46 17.75 1 95.81 369 VAL B N 1
ATOM 7547 C CA . VAL B 1 369 ? 8.172 46.688 18.562 1 95.81 369 VAL B CA 1
ATOM 7548 C C . VAL B 1 369 ? 8.883 47.469 19.688 1 95.81 369 VAL B C 1
ATOM 7550 O O . VAL B 1 369 ? 8.375 48.469 20.188 1 95.81 369 VAL B O 1
ATOM 7553 N N . ASN B 1 370 ? 10.039 47 20.094 1 94.75 370 ASN B N 1
ATOM 7554 C CA . ASN B 1 370 ? 10.766 47.656 21.172 1 94.75 370 ASN B CA 1
ATOM 7555 C C . ASN B 1 370 ? 11.617 48.812 20.641 1 94.75 370 ASN B C 1
ATOM 7557 O O . ASN B 1 370 ? 12.391 49.406 21.391 1 94.75 370 ASN B O 1
ATOM 7561 N N . GLY B 1 371 ? 11.633 48.969 19.359 1 95.06 371 GLY B N 1
ATOM 7562 C CA . GLY B 1 371 ? 12.32 50.094 18.766 1 95.06 371 GLY B CA 1
ATOM 7563 C C . GLY B 1 371 ? 13.641 49.719 18.109 1 95.06 371 GLY B C 1
ATOM 7564 O O . GLY B 1 371 ? 14.188 50.5 17.312 1 95.06 371 GLY B O 1
ATOM 7565 N N . SER B 1 372 ? 14.102 48.594 18.422 1 96.5 372 SER B N 1
ATOM 7566 C CA . SER B 1 372 ? 15.336 48.156 17.781 1 96.5 372 SER B CA 1
ATOM 7567 C C . SER B 1 372 ? 15.125 47.812 16.312 1 96.5 372 SER B C 1
ATOM 7569 O O . SER B 1 372 ? 13.984 47.656 15.875 1 96.5 372 SER B O 1
ATOM 7571 N N . VAL B 1 373 ? 16.25 47.812 15.625 1 97.69 373 VAL B N 1
ATOM 7572 C CA . VAL B 1 373 ? 16.203 47.562 14.188 1 97.69 373 VAL B CA 1
ATOM 7573 C C . VAL B 1 373 ? 17.062 46.344 13.844 1 97.69 373 VAL B C 1
ATOM 7575 O O . VAL B 1 373 ? 18.203 46.219 14.32 1 97.69 373 VAL B O 1
ATOM 7578 N N . LEU B 1 374 ? 16.5 45.406 13.094 1 97.69 374 LEU B N 1
ATOM 7579 C CA . LEU B 1 374 ? 17.219 44.25 12.586 1 97.69 374 LEU B CA 1
ATOM 7580 C C . LEU B 1 374 ? 17.594 44.438 11.117 1 97.69 374 LEU B C 1
ATOM 7582 O O . LEU B 1 374 ? 16.766 44.875 10.312 1 97.69 374 LEU B O 1
ATOM 7586 N N . GLU B 1 375 ? 18.906 44.094 10.781 1 96.69 375 GLU B N 1
ATOM 7587 C CA . GLU B 1 375 ? 19.422 44.281 9.422 1 96.69 375 GLU B CA 1
ATOM 7588 C C . GLU B 1 375 ? 20.156 43.031 8.953 1 96.69 375 GLU B C 1
ATOM 7590 O O . GLU B 1 375 ? 20.312 42.062 9.719 1 96.69 375 GLU B O 1
ATOM 7595 N N . ASP B 1 376 ? 20.438 42.969 7.699 1 96.44 376 ASP B N 1
ATOM 7596 C CA . ASP B 1 376 ? 21.312 41.969 7.105 1 96.44 376 ASP B CA 1
ATOM 7597 C C . ASP B 1 376 ? 20.625 40.594 7.105 1 96.44 376 ASP B C 1
ATOM 7599 O O . ASP B 1 376 ? 21.25 39.594 7.465 1 96.44 376 ASP B O 1
ATOM 7603 N N . ILE B 1 377 ? 19.344 40.625 6.84 1 97.56 377 ILE B N 1
ATOM 7604 C CA . ILE B 1 377 ? 18.594 39.375 6.723 1 97.56 377 ILE B CA 1
ATOM 7605 C C . ILE B 1 377 ? 18.531 38.938 5.262 1 97.56 377 ILE B C 1
ATOM 7607 O O . ILE B 1 377 ? 18.172 39.75 4.387 1 97.56 377 ILE B O 1
ATOM 7611 N N . ASP B 1 378 ? 18.875 37.688 4.98 1 96.69 378 ASP B N 1
ATOM 7612 C CA . ASP B 1 378 ? 18.859 37.156 3.619 1 96.69 378 ASP B CA 1
ATOM 7613 C C . ASP B 1 378 ? 17.469 36.625 3.252 1 96.69 378 ASP B C 1
ATOM 7615 O O . ASP B 1 378 ? 17.016 36.781 2.117 1 96.69 378 ASP B O 1
ATOM 7619 N N . GLU B 1 379 ? 16.844 35.906 4.09 1 97.19 379 GLU B N 1
ATOM 7620 C CA . GLU B 1 379 ? 15.523 35.312 3.855 1 97.19 379 GLU B CA 1
ATOM 7621 C C . GLU B 1 379 ? 14.688 35.312 5.129 1 97.19 379 GLU B C 1
ATOM 7623 O O . GLU B 1 379 ? 15.227 35.312 6.234 1 97.19 379 GLU B O 1
ATOM 7628 N N . VAL B 1 380 ? 13.359 35.344 4.938 1 98.19 380 VAL B N 1
ATOM 7629 C CA . VAL B 1 380 ? 12.391 35.344 6.031 1 98.19 380 VAL B CA 1
ATOM 7630 C C . VAL B 1 380 ? 11.492 34.094 5.906 1 98.19 380 VAL B C 1
ATOM 7632 O O . VAL B 1 380 ? 10.938 33.844 4.836 1 98.19 380 VAL B O 1
ATOM 7635 N N . ILE B 1 381 ? 11.375 33.312 6.953 1 98.19 381 ILE B N 1
ATOM 7636 C CA . ILE B 1 381 ? 10.445 32.188 7.039 1 98.19 381 ILE B CA 1
ATOM 7637 C C . ILE B 1 381 ? 9.305 32.531 8 1 98.19 381 ILE B C 1
ATOM 7639 O O . ILE B 1 381 ? 9.539 32.75 9.188 1 98.19 381 ILE B O 1
ATOM 7643 N N . LEU B 1 382 ? 8.125 32.562 7.465 1 97.81 382 LEU B N 1
ATOM 7644 C CA . LEU B 1 382 ? 6.949 32.844 8.289 1 97.81 382 LEU B CA 1
ATOM 7645 C C . LEU B 1 382 ? 6.418 31.547 8.898 1 97.81 382 LEU B C 1
ATOM 7647 O O . LEU B 1 382 ? 5.676 30.797 8.25 1 97.81 382 LEU B O 1
ATOM 7651 N N . ALA B 1 383 ? 6.777 31.297 10.094 1 96.75 383 ALA B N 1
ATOM 7652 C CA . ALA B 1 383 ? 6.223 30.203 10.875 1 96.75 383 ALA B CA 1
ATOM 7653 C C . ALA B 1 383 ? 5.059 30.672 11.742 1 96.75 383 ALA B C 1
ATOM 7655 O O . ALA B 1 383 ? 5.047 30.453 12.953 1 96.75 383 ALA B O 1
ATOM 7656 N N . THR B 1 384 ? 4.078 31.188 11.07 1 93.81 384 THR B N 1
ATOM 7657 C CA . THR B 1 384 ? 3.021 31.969 11.719 1 93.81 384 THR B CA 1
ATOM 7658 C C . THR B 1 384 ? 1.736 31.141 11.812 1 93.81 384 THR B C 1
ATOM 7660 O O . THR B 1 384 ? 0.673 31.688 12.125 1 93.81 384 THR B O 1
ATOM 7663 N N . GLY B 1 385 ? 1.856 29.906 11.508 1 90.88 385 GLY B N 1
ATOM 7664 C CA . GLY B 1 385 ? 0.742 29.016 11.742 1 90.88 385 GLY B CA 1
ATOM 7665 C C . GLY B 1 385 ? -0.216 28.922 10.57 1 90.88 385 GLY B C 1
ATOM 7666 O O . GLY B 1 385 ? 0.155 29.234 9.438 1 90.88 385 GLY B O 1
ATOM 7667 N N . TYR B 1 386 ? -1.395 28.297 10.812 1 87.38 386 TYR B N 1
ATOM 7668 C CA . TYR B 1 386 ? -2.41 28.031 9.805 1 87.38 386 TYR B CA 1
ATOM 7669 C C . TYR B 1 386 ? -3.783 28.5 10.266 1 87.38 386 TYR B C 1
ATOM 7671 O O . TYR B 1 386 ? -4.016 28.656 11.469 1 87.38 386 TYR B O 1
ATOM 7679 N N . LYS B 1 387 ? -4.547 28.688 9.281 1 77.31 387 LYS B N 1
ATOM 7680 C CA . LYS B 1 387 ? -5.957 28.984 9.531 1 77.31 387 LYS B CA 1
ATOM 7681 C C . LYS B 1 387 ? -6.844 27.812 9.125 1 77.31 387 LYS B C 1
ATOM 7683 O O . LYS B 1 387 ? -6.645 27.203 8.07 1 77.31 387 LYS B O 1
ATOM 7688 N N . ARG B 1 388 ? -7.645 27.375 10.047 1 69.69 388 ARG B N 1
ATOM 7689 C CA . ARG B 1 388 ? -8.578 26.312 9.688 1 69.69 388 ARG B CA 1
ATOM 7690 C C . ARG B 1 388 ? -9.633 26.828 8.711 1 69.69 388 ARG B C 1
ATOM 7692 O O . ARG B 1 388 ? -10.398 27.734 9.039 1 69.69 388 ARG B O 1
ATOM 7699 N N . SER B 1 389 ? -9.453 26.562 7.5 1 65.94 389 SER B N 1
ATOM 7700 C CA . SER B 1 389 ? -10.438 26.953 6.5 1 65.94 389 SER B CA 1
ATOM 7701 C C . SER B 1 389 ? -10.836 25.766 5.621 1 65.94 389 SER B C 1
ATOM 7703 O O . SER B 1 389 ? -9.977 25.016 5.16 1 65.94 389 SER B O 1
ATOM 7705 N N . ASN B 1 390 ? -11.992 25.203 5.93 1 69.75 390 ASN B N 1
ATOM 7706 C CA . ASN B 1 390 ? -12.539 24.25 4.965 1 69.75 390 ASN B CA 1
ATOM 7707 C C . ASN B 1 390 ? -13.594 24.906 4.074 1 69.75 390 ASN B C 1
ATOM 7709 O O . ASN B 1 390 ? -14.758 25.016 4.457 1 69.75 390 ASN B O 1
ATOM 7713 N N . SER B 1 391 ? -13.133 25.375 2.988 1 69.44 391 SER B N 1
ATOM 7714 C CA . SER B 1 391 ? -13.977 26.188 2.113 1 69.44 391 SER B CA 1
ATOM 7715 C C . SER B 1 391 ? -15.242 25.438 1.722 1 69.44 391 SER B C 1
ATOM 7717 O O . SER B 1 391 ? -16.297 26.047 1.502 1 69.44 391 SER B O 1
ATOM 7719 N N . PHE B 1 392 ? -15.164 24.156 1.773 1 76.69 392 PHE B N 1
ATOM 7720 C CA . PHE B 1 392 ? -16.312 23.406 1.303 1 76.69 392 PHE B CA 1
ATOM 7721 C C . PHE B 1 392 ? -17.391 23.328 2.385 1 76.69 392 PHE B C 1
ATOM 7723 O O . PHE B 1 392 ? -18.531 22.953 2.105 1 76.69 392 PHE B O 1
ATOM 7730 N N . LEU B 1 393 ? -16.984 23.688 3.611 1 73.94 393 LEU B N 1
ATOM 7731 C CA . LEU B 1 393 ? -17.922 23.609 4.73 1 73.94 393 LEU B CA 1
ATOM 7732 C C . LEU B 1 393 ? -18.672 24.922 4.891 1 73.94 393 LEU B C 1
ATOM 7734 O O . LEU B 1 393 ? -19.562 25.031 5.742 1 73.94 393 LEU B O 1
ATOM 7738 N N . SER B 1 394 ? -18.281 25.906 4.129 1 64.38 394 SER B N 1
ATOM 7739 C CA . SER B 1 394 ? -18.812 27.25 4.316 1 64.38 394 SER B CA 1
ATOM 7740 C C . SER B 1 394 ? -20.328 27.25 4.285 1 64.38 394 SER B C 1
ATOM 7742 O O . SER B 1 394 ? -20.969 27.969 5.059 1 64.38 394 SER B O 1
ATOM 7744 N N . ALA B 1 395 ? -20.844 26.453 3.451 1 60 395 ALA B N 1
ATOM 7745 C CA . ALA B 1 395 ? -22.297 26.422 3.342 1 60 395 ALA B CA 1
ATOM 7746 C C . ALA B 1 395 ? -22.938 25.922 4.633 1 60 395 ALA B C 1
ATOM 7748 O O . ALA B 1 395 ? -24.047 26.312 4.984 1 60 395 ALA B O 1
ATOM 7749 N N . ILE B 1 396 ? -22.281 25.062 5.309 1 63.72 396 ILE B N 1
ATOM 7750 C CA . ILE B 1 396 ? -22.812 24.438 6.516 1 63.72 396 ILE B CA 1
ATOM 7751 C C . ILE B 1 396 ? -22.5 25.312 7.727 1 63.72 396 ILE B C 1
ATOM 7753 O O . ILE B 1 396 ? -23.375 25.547 8.578 1 63.72 396 ILE B O 1
ATOM 7757 N N . LEU B 1 397 ? -21.281 25.797 7.715 1 58.75 397 LEU B N 1
ATOM 7758 C CA . LEU B 1 397 ? -20.844 26.531 8.898 1 58.75 397 LEU B CA 1
ATOM 7759 C C . LEU B 1 397 ? -21.438 27.938 8.898 1 58.75 397 LEU B C 1
ATOM 7761 O O . LEU B 1 397 ? -21.688 28.516 9.961 1 58.75 397 LEU B O 1
ATOM 7765 N N . ASN B 1 398 ? -21.531 28.578 7.609 1 50.72 398 ASN B N 1
ATOM 7766 C CA . ASN B 1 398 ? -22.156 29.891 7.547 1 50.72 398 ASN B CA 1
ATOM 7767 C C . ASN B 1 398 ? -23.672 29.812 7.766 1 50.72 398 ASN B C 1
ATOM 7769 O O . ASN B 1 398 ? -24.266 30.703 8.367 1 50.72 398 ASN B O 1
ATOM 7773 N N . ASP B 1 399 ? -24.406 28.891 7.094 1 44.41 399 ASP B N 1
ATOM 7774 C CA . ASP B 1 399 ? -25.859 28.844 7.195 1 44.41 399 ASP B CA 1
ATOM 7775 C C . ASP B 1 399 ? -26.312 28.578 8.633 1 44.41 399 ASP B C 1
ATOM 7777 O O . ASP B 1 399 ? -27.344 29.094 9.07 1 44.41 399 ASP B O 1
ATOM 7781 N N . THR B 1 400 ? -25.781 27.609 9.195 1 36.84 400 THR B N 1
ATOM 7782 C CA . THR B 1 400 ? -26.281 27.391 10.547 1 36.84 400 THR B CA 1
ATOM 7783 C C . THR B 1 400 ? -26 28.625 11.422 1 36.84 400 THR B C 1
ATOM 7785 O O . THR B 1 400 ? -26.531 28.734 12.531 1 36.84 400 THR B O 1
ATOM 7788 N N . LEU B 1 401 ? -24.906 29.297 11.055 1 35.44 401 LEU B N 1
ATOM 7789 C CA . LEU B 1 401 ? -24.609 30.484 11.859 1 35.44 401 LEU B CA 1
ATOM 7790 C C . LEU B 1 401 ? -25.594 31.609 11.555 1 35.44 401 LEU B C 1
ATOM 7792 O O . LEU B 1 401 ? -25.375 32.75 11.977 1 35.44 401 LEU B O 1
ATOM 7796 N N . GLY B 1 402 ? -26.438 31.594 10.688 1 32.59 402 GLY B N 1
ATOM 7797 C CA . GLY B 1 402 ? -27.406 32.688 10.633 1 32.59 402 GLY B CA 1
ATOM 7798 C C . GLY B 1 402 ? -27.984 33.031 11.992 1 32.59 402 GLY B C 1
ATOM 7799 O O . GLY B 1 402 ? -28.734 34 12.117 1 32.59 402 GLY B O 1
ATOM 7800 N N . ASN B 1 403 ? -28.641 32.156 12.664 1 32.09 403 ASN B N 1
ATOM 7801 C CA . ASN B 1 403 ? -29.203 32.781 13.852 1 32.09 403 ASN B CA 1
ATOM 7802 C C . ASN B 1 403 ? -28.141 33.469 14.688 1 32.09 403 ASN B C 1
ATOM 7804 O O . ASN B 1 403 ? -26.953 33.219 14.531 1 32.09 403 ASN B O 1
ATOM 7808 N N . LYS B 1 404 ? -28.625 34.312 15.891 1 33.31 404 LYS B N 1
ATOM 7809 C CA . LYS B 1 404 ? -27.969 35.219 16.844 1 33.31 404 LYS B CA 1
ATOM 7810 C C . LYS B 1 404 ? -26.672 34.594 17.375 1 33.31 404 LYS B C 1
ATOM 7812 O O . LYS B 1 404 ? -26.516 34.438 18.594 1 33.31 404 LYS B O 1
ATOM 7817 N N . PHE B 1 405 ? -26.359 33.531 16.906 1 32.19 405 PHE B N 1
ATOM 7818 C CA . PHE B 1 405 ? -25.094 33.156 17.531 1 32.19 405 PHE B CA 1
ATOM 7819 C C . PHE B 1 405 ? -24.062 34.281 17.344 1 32.19 405 PHE B C 1
ATOM 7821 O O . PHE B 1 405 ? -23.953 34.844 16.266 1 32.19 405 PHE B O 1
ATOM 7828 N N . GLN B 1 406 ? -23.734 34.969 18.375 1 31.02 406 GLN B N 1
ATOM 7829 C CA . GLN B 1 406 ? -22.641 35.938 18.484 1 31.02 406 GLN B CA 1
ATOM 7830 C C . GLN B 1 406 ? -21.453 35.562 17.609 1 31.02 406 GLN B C 1
ATOM 7832 O O . GLN B 1 406 ? -21.141 34.375 17.484 1 31.02 406 GLN B O 1
ATOM 7837 N N . ALA B 1 407 ? -21.203 36.25 16.469 1 33 407 ALA B N 1
ATOM 7838 C CA . ALA B 1 407 ? -19.922 36.219 15.773 1 33 407 ALA B CA 1
ATOM 7839 C C . ALA B 1 407 ? -18.859 35.5 16.625 1 33 407 ALA B C 1
ATOM 7841 O O . ALA B 1 407 ? -18.672 35.844 17.797 1 33 407 ALA B O 1
ATOM 7842 N N . PRO B 1 408 ? -18.625 34.219 16.406 1 34.94 408 PRO B N 1
ATOM 7843 C CA . PRO B 1 408 ? -17.453 33.906 17.219 1 34.94 408 PRO B CA 1
ATOM 7844 C C . PRO B 1 408 ? -16.469 35.094 17.297 1 34.94 408 PRO B C 1
ATOM 7846 O O . PRO B 1 408 ? -16.234 35.75 16.281 1 34.94 408 PRO B O 1
ATOM 7849 N N . SER B 1 409 ? -16.531 35.969 18.359 1 34.34 409 SER B N 1
ATOM 7850 C CA . SER B 1 409 ? -15.594 37.094 18.359 1 34.34 409 SER B CA 1
ATOM 7851 C C . SER B 1 409 ? -14.359 36.781 17.516 1 34.34 409 SER B C 1
ATOM 7853 O O . SER B 1 409 ? -13.812 37.688 16.859 1 34.34 409 SER B O 1
ATOM 7855 N N . GLY B 1 410 ? -13.375 35.875 17.875 1 31.64 410 GLY B N 1
ATOM 7856 C CA . GLY B 1 410 ? -12.109 35.625 17.203 1 31.64 410 GLY B CA 1
ATOM 7857 C C . GLY B 1 410 ? -12.094 34.344 16.375 1 31.64 410 GLY B C 1
ATOM 7858 O O . GLY B 1 410 ? -12.992 33.531 16.5 1 31.64 410 GLY B O 1
ATOM 7859 N N . PRO B 1 411 ? -11.641 34.5 15.141 1 30.09 411 PRO B N 1
ATOM 7860 C CA . PRO B 1 411 ? -11.445 33.344 14.242 1 30.09 411 PRO B CA 1
ATOM 7861 C C . PRO B 1 411 ? -11.047 32.094 14.984 1 30.09 411 PRO B C 1
ATOM 7863 O O . PRO B 1 411 ? -10.438 32.156 16.047 1 30.09 411 PRO B O 1
ATOM 7866 N N . PRO B 1 412 ? -11.836 31.094 14.844 1 33.88 412 PRO B N 1
ATOM 7867 C CA . PRO B 1 412 ? -11.273 29.859 15.383 1 33.88 412 PRO B CA 1
ATOM 7868 C C . PRO B 1 412 ? -9.766 29.766 15.203 1 33.88 412 PRO B C 1
ATOM 7870 O O . PRO B 1 412 ? -9.273 29.766 14.07 1 33.88 412 PRO B O 1
ATOM 7873 N N . THR B 1 413 ? -8.883 30.578 15.961 1 31.84 413 THR B N 1
ATOM 7874 C CA . THR B 1 413 ? -7.426 30.578 15.867 1 31.84 413 THR B CA 1
ATOM 7875 C C . THR B 1 413 ? -6.891 29.156 15.68 1 31.84 413 THR B C 1
ATOM 7877 O O . THR B 1 413 ? -6.477 28.781 14.578 1 31.84 413 THR B O 1
ATOM 7880 N N . ASP B 1 414 ? -5.797 28.812 16.688 1 31.73 414 ASP B N 1
ATOM 7881 C CA . ASP B 1 414 ? -4.617 27.953 16.641 1 31.73 414 ASP B CA 1
ATOM 7882 C C . ASP B 1 414 ? -5.012 26.469 16.688 1 31.73 414 ASP B C 1
ATOM 7884 O O . ASP B 1 414 ? -6.02 26.109 17.297 1 31.73 414 ASP B O 1
ATOM 7888 N N . VAL B 1 415 ? -4.668 25.703 15.766 1 35.56 415 VAL B N 1
ATOM 7889 C CA . VAL B 1 415 ? -4.766 24.25 15.734 1 35.56 415 VAL B CA 1
ATOM 7890 C C . VAL B 1 415 ? -4.73 23.688 17.156 1 35.56 415 VAL B C 1
ATOM 7892 O O . VAL B 1 415 ? -5.43 22.734 17.469 1 35.56 415 VAL B O 1
ATOM 7895 N N . PHE B 1 416 ? -3.801 24.219 17.953 1 35.5 416 PHE B N 1
ATOM 7896 C CA . PHE B 1 416 ? -3.676 23.859 19.359 1 35.5 416 PHE B CA 1
ATOM 7897 C C . PHE B 1 416 ? -4.672 24.641 20.203 1 35.5 416 PHE B C 1
ATOM 7899 O O . PHE B 1 416 ? -5.117 24.156 21.25 1 35.5 416 PHE B O 1
ATOM 7906 N N . ASN B 1 417 ? -4.871 25.938 19.828 1 36.06 417 ASN B N 1
ATOM 7907 C CA . ASN B 1 417 ? -5.812 26.844 20.484 1 36.06 417 ASN B CA 1
ATOM 7908 C C . ASN B 1 417 ? -7.113 26.969 19.688 1 36.06 417 ASN B C 1
ATOM 7910 O O . ASN B 1 417 ? -7.953 27.812 20 1 36.06 417 ASN B O 1
ATOM 7914 N N . GLY B 1 418 ? -7.156 26.5 18.516 1 42 418 GLY B N 1
ATOM 7915 C CA . GLY B 1 418 ? -8.281 26.719 17.625 1 42 418 GLY B CA 1
ATOM 7916 C C . GLY B 1 418 ? -9.602 26.219 18.188 1 42 418 GLY B C 1
ATOM 7917 O O . GLY B 1 418 ? -9.617 25.375 19.078 1 42 418 GLY B O 1
ATOM 7918 N N . ASN B 1 419 ? -10.484 27.031 18.141 1 44.75 419 ASN B N 1
ATOM 7919 C CA . ASN B 1 419 ? -11.852 26.75 18.578 1 44.75 419 ASN B CA 1
ATOM 7920 C C . ASN B 1 419 ? -12.32 25.391 18.094 1 44.75 419 ASN B C 1
ATOM 7922 O O . ASN B 1 419 ? -12.031 24.984 16.969 1 44.75 419 ASN B O 1
ATOM 7926 N N . ALA B 1 420 ? -12.406 24.469 19.094 1 52.62 420 ALA B N 1
ATOM 7927 C CA . ALA B 1 420 ? -13.148 23.234 18.844 1 52.62 420 ALA B CA 1
ATOM 7928 C C . ALA B 1 420 ? -14.164 23.438 17.719 1 52.62 420 ALA B C 1
ATOM 7930 O O . ALA B 1 420 ? -14.625 24.547 17.484 1 52.62 420 ALA B O 1
ATOM 7931 N N . LEU B 1 421 ? -14.102 22.438 16.812 1 64.19 421 LEU B N 1
ATOM 7932 C CA . LEU B 1 421 ? -15.164 22.484 15.812 1 64.19 421 LEU B CA 1
ATOM 7933 C C . LEU B 1 421 ? -16.5 22.859 16.453 1 64.19 421 LEU B C 1
ATOM 7935 O O . LEU B 1 421 ? -16.922 22.219 17.422 1 64.19 421 LEU B O 1
ATOM 7939 N N . ARG B 1 422 ? -16.906 23.906 16.094 1 70.5 422 ARG B N 1
ATOM 7940 C CA . ARG B 1 422 ? -18.172 24.391 16.641 1 70.5 422 ARG B CA 1
ATOM 7941 C C . ARG B 1 422 ? -19.312 23.438 16.297 1 70.5 422 ARG B C 1
ATOM 7943 O O . ARG B 1 422 ? -19.375 22.906 15.188 1 70.5 422 ARG B O 1
ATOM 7950 N N . ASN B 1 423 ? -20.109 23.109 17.344 1 78.62 423 ASN B N 1
ATOM 7951 C CA . ASN B 1 423 ? -21.359 22.391 17.203 1 78.62 423 ASN B CA 1
ATOM 7952 C C . ASN B 1 423 ? -21.125 20.906 16.969 1 78.62 423 ASN B C 1
ATOM 7954 O O . ASN B 1 423 ? -21.953 20.234 16.344 1 78.62 423 ASN B O 1
ATOM 7958 N N . VAL B 1 424 ? -19.953 20.484 17.344 1 82.81 424 VAL B N 1
ATOM 7959 C CA . VAL B 1 424 ? -19.656 19.078 17.188 1 82.81 424 VAL B CA 1
ATOM 7960 C C . VAL B 1 424 ? -19.562 18.406 18.562 1 82.81 424 VAL B C 1
ATOM 7962 O O . VAL B 1 424 ? -18.828 18.875 19.438 1 82.81 424 VAL B O 1
ATOM 7965 N N . HIS B 1 425 ? -20.297 17.438 18.766 1 83.62 425 HIS B N 1
ATOM 7966 C CA . HIS B 1 425 ? -20.281 16.672 20.016 1 83.62 425 HIS B CA 1
ATOM 7967 C C . HIS B 1 425 ? -18.984 15.891 20.172 1 83.62 425 HIS B C 1
ATOM 7969 O O . HIS B 1 425 ? -18.266 15.672 19.188 1 83.62 425 HIS B O 1
ATOM 7975 N N . TRP B 1 426 ? -18.625 15.406 21.359 1 79.06 426 TRP B N 1
ATOM 7976 C CA . TRP B 1 426 ? -17.359 14.703 21.594 1 79.06 426 TRP B CA 1
ATOM 7977 C C . TRP B 1 426 ? -17.328 13.391 20.812 1 79.06 426 TRP B C 1
ATOM 7979 O O . TRP B 1 426 ? -16.25 12.836 20.578 1 79.06 426 TRP B O 1
ATOM 7989 N N . THR B 1 427 ? -18.5 12.938 20.391 1 84.56 427 THR B N 1
ATOM 7990 C CA . THR B 1 427 ? -18.562 11.734 19.578 1 84.56 427 THR B CA 1
ATOM 7991 C C . THR B 1 427 ? -18.172 12.031 18.125 1 84.56 427 THR B C 1
ATOM 7993 O O . THR B 1 427 ? -18 11.117 17.328 1 84.56 427 THR B O 1
ATOM 7996 N N . GLY B 1 428 ? -18.062 13.312 17.797 1 86 428 GLY B N 1
ATOM 7997 C CA . GLY B 1 428 ? -17.703 13.711 16.438 1 86 428 GLY B CA 1
ATOM 7998 C C . GLY B 1 428 ? -18.891 14.109 15.594 1 86 428 GLY B C 1
ATOM 7999 O O . GLY B 1 428 ? -18.734 14.672 14.508 1 86 428 GLY B O 1
ATOM 8000 N N . HIS B 1 429 ? -20.125 13.867 16.109 1 90.56 429 HIS B N 1
ATOM 8001 C CA . HIS B 1 429 ? -21.328 14.141 15.336 1 90.56 429 HIS B CA 1
ATOM 8002 C C . HIS B 1 429 ? -21.672 15.625 15.375 1 90.56 429 HIS B C 1
ATOM 8004 O O . HIS B 1 429 ? -21.578 16.266 16.438 1 90.56 429 HIS B O 1
ATOM 8010 N N . TYR B 1 430 ? -22 16.141 14.227 1 88.25 430 TYR B N 1
ATOM 8011 C CA . TYR B 1 430 ? -22.531 17.5 14.125 1 88.25 430 TYR B CA 1
ATOM 8012 C C . TYR B 1 430 ? -23.906 17.578 14.781 1 88.25 430 TYR B C 1
ATOM 8014 O O . TYR B 1 430 ? -24.844 16.875 14.391 1 88.25 430 TYR B O 1
ATOM 8022 N N . ILE B 1 431 ? -24.047 18.406 15.773 1 88.06 431 ILE B N 1
ATOM 8023 C CA . ILE B 1 431 ? -25.203 18.375 16.672 1 88.06 431 ILE B CA 1
ATOM 8024 C C . ILE B 1 431 ? -26.469 18.703 15.891 1 88.06 431 ILE B C 1
ATOM 8026 O O . ILE B 1 431 ? -27.469 18 16 1 88.06 431 ILE B O 1
ATOM 8030 N N . PRO B 1 432 ? -26.453 19.688 15 1 86.75 432 PRO B N 1
ATOM 8031 C CA . PRO B 1 432 ? -27.688 20.031 14.297 1 86.75 432 PRO B CA 1
ATOM 8032 C C . PRO B 1 432 ? -28.141 18.953 13.32 1 86.75 432 PRO B C 1
ATOM 8034 O O . PRO B 1 432 ? -29.312 18.859 12.984 1 86.75 432 PRO B O 1
ATOM 8037 N N . ASP B 1 433 ? -27.156 18.188 12.789 1 91.94 433 ASP B N 1
ATOM 8038 C CA . ASP B 1 433 ? -27.438 17.094 11.859 1 91.94 433 ASP B CA 1
ATOM 8039 C C . ASP B 1 433 ? -26.422 15.961 12.031 1 91.94 433 ASP B C 1
ATOM 8041 O O . ASP B 1 433 ? -25.406 15.93 11.352 1 91.94 433 ASP B O 1
ATOM 8045 N N . PRO B 1 434 ? -26.75 15.023 12.828 1 94.19 434 PRO B N 1
ATOM 8046 C CA . PRO B 1 434 ? -25.766 14 13.211 1 94.19 434 PRO B CA 1
ATOM 8047 C C . PRO B 1 434 ? -25.453 13.039 12.07 1 94.19 434 PRO B C 1
ATOM 8049 O O . PRO B 1 434 ? -24.734 12.055 12.273 1 94.19 434 PRO B O 1
ATOM 8052 N N . THR B 1 435 ? -26 13.266 10.836 1 96.12 435 THR B N 1
ATOM 8053 C CA . THR B 1 435 ? -25.531 12.531 9.664 1 96.12 435 THR B CA 1
ATOM 8054 C C . THR B 1 435 ? -24.25 13.141 9.117 1 96.12 435 THR B C 1
ATOM 8056 O O . THR B 1 435 ? -23.656 12.625 8.164 1 96.12 435 THR B O 1
ATOM 8059 N N . LEU B 1 436 ? -23.844 14.203 9.727 1 93.5 436 LEU B N 1
ATOM 8060 C CA . LEU B 1 436 ? -22.547 14.805 9.492 1 93.5 436 LEU B CA 1
ATOM 8061 C C . LEU B 1 436 ? -21.641 14.625 10.711 1 93.5 436 LEU B C 1
ATOM 8063 O O . LEU B 1 436 ? -22.062 14.836 11.844 1 93.5 436 LEU B O 1
ATOM 8067 N N . ALA B 1 437 ? -20.453 14.164 10.438 1 92.38 437 ALA B N 1
ATOM 8068 C CA . ALA B 1 437 ? -19.516 13.945 11.539 1 92.38 437 ALA B CA 1
ATOM 8069 C C . ALA B 1 437 ? -18.125 14.438 11.172 1 92.38 437 ALA B C 1
ATOM 8071 O O . ALA B 1 437 ? -17.812 14.602 9.992 1 92.38 437 ALA B O 1
ATOM 8072 N N . PHE B 1 438 ? -17.375 14.703 12.211 1 88.12 438 PHE B N 1
ATOM 8073 C CA . PHE B 1 438 ? -16 15.172 12.062 1 88.12 438 PHE B CA 1
ATOM 8074 C C . PHE B 1 438 ? -15.039 14.281 12.828 1 88.12 438 PHE B C 1
ATOM 8076 O O . PHE B 1 438 ? -15.367 13.797 13.922 1 88.12 438 PHE B O 1
ATOM 8083 N N . THR B 1 439 ? -13.891 14.031 12.188 1 86 439 THR B N 1
ATOM 8084 C CA . THR B 1 439 ? -12.859 13.281 12.898 1 86 439 THR B CA 1
ATOM 8085 C C . THR B 1 439 ? -11.484 13.883 12.625 1 86 439 THR B C 1
ATOM 8087 O O . THR B 1 439 ? -11.164 14.234 11.492 1 86 439 THR B O 1
ATOM 8090 N N . ASN B 1 440 ? -10.734 14.234 13.641 1 71.62 440 ASN B N 1
ATOM 8091 C CA . ASN B 1 440 ? -9.328 14.625 13.594 1 71.62 440 ASN B CA 1
ATOM 8092 C C . ASN B 1 440 ? -8.5 13.875 14.625 1 71.62 440 ASN B C 1
ATOM 8094 O O . ASN B 1 440 ? -8.188 14.414 15.688 1 71.62 440 ASN B O 1
ATOM 8098 N N . VAL B 1 441 ? -8.359 12.641 14.531 1 65.88 441 VAL B N 1
ATOM 8099 C CA . VAL B 1 441 ? -7.906 11.664 15.523 1 65.88 441 VAL B CA 1
ATOM 8100 C C . VAL B 1 441 ? -6.52 12.055 16.031 1 65.88 441 VAL B C 1
ATOM 8102 O O . VAL B 1 441 ? -5.574 12.156 15.25 1 65.88 441 VAL B O 1
ATOM 8105 N N . ARG B 1 442 ? -6.391 12.523 17.266 1 70.25 442 ARG B N 1
ATOM 8106 C CA . ARG B 1 442 ? -5.145 12.633 18.016 1 70.25 442 ARG B CA 1
ATOM 8107 C C . ARG B 1 442 ? -5.301 12.094 19.438 1 70.25 442 ARG B C 1
ATOM 8109 O O . ARG B 1 442 ? -6.219 12.492 20.156 1 70.25 442 ARG B O 1
ATOM 8116 N N . PRO B 1 443 ? -4.48 11.141 19.828 1 80.62 443 PRO B N 1
ATOM 8117 C CA . PRO B 1 443 ? -3.525 10.289 19.125 1 80.62 443 PRO B CA 1
ATOM 8118 C C . PRO B 1 443 ? -4.199 9.32 18.156 1 80.62 443 PRO B C 1
ATOM 8120 O O . PRO B 1 443 ? -5.387 9.016 18.312 1 80.62 443 PRO B O 1
ATOM 8123 N N . TRP B 1 444 ? -3.518 8.836 17.219 1 88.94 444 TRP B N 1
ATOM 8124 C CA . TRP B 1 444 ? -4.074 8.031 16.125 1 88.94 444 TRP B CA 1
ATOM 8125 C C . TRP B 1 444 ? -4.68 6.738 16.672 1 88.94 444 TRP B C 1
ATOM 8127 O O . TRP B 1 444 ? -5.676 6.242 16.141 1 88.94 444 TRP B O 1
ATOM 8137 N N . THR B 1 445 ? -4.133 6.246 17.797 1 87.5 445 THR B N 1
ATOM 8138 C CA . THR B 1 445 ? -4.559 4.965 18.344 1 87.5 445 THR B CA 1
ATOM 8139 C C . THR B 1 445 ? -5.98 5.059 18.891 1 87.5 445 THR B C 1
ATOM 8141 O O . THR B 1 445 ? -6.668 4.047 19.031 1 87.5 445 THR B O 1
ATOM 8144 N N . VAL B 1 446 ? -6.445 6.246 19.172 1 84.88 446 VAL B N 1
ATOM 8145 C CA . VAL B 1 446 ? -7.785 6.438 19.719 1 84.88 446 VAL B CA 1
ATOM 8146 C C . VAL B 1 446 ? -8.805 6.508 18.594 1 84.88 446 VAL B C 1
ATOM 8148 O O . VAL B 1 446 ? -10.008 6.348 18.812 1 84.88 446 VAL B O 1
ATOM 8151 N N . GLY B 1 447 ? -8.336 6.719 17.391 1 89.25 447 GLY B N 1
ATOM 8152 C CA . GLY B 1 447 ? -9.203 6.84 16.234 1 89.25 447 GLY B CA 1
ATOM 8153 C C . GLY B 1 447 ? -10.055 5.605 15.992 1 89.25 447 GLY B C 1
ATOM 8154 O O . GLY B 1 447 ? -11.156 5.707 15.461 1 89.25 447 GLY B O 1
ATOM 8155 N N . GLN B 1 448 ? -9.578 4.469 16.469 1 90.69 448 GLN B N 1
ATOM 8156 C CA . GLN B 1 448 ? -10.312 3.225 16.266 1 90.69 448 GLN B CA 1
ATOM 8157 C C . GLN B 1 448 ? -11.648 3.244 17 1 90.69 448 GLN B C 1
ATOM 8159 O O . GLN B 1 448 ? -12.641 2.695 16.5 1 90.69 448 GLN B O 1
ATOM 8164 N N . TYR B 1 449 ? -11.688 3.951 18.125 1 90.81 449 TYR B N 1
ATOM 8165 C CA . TYR B 1 449 ? -12.922 4.016 18.891 1 90.81 449 TYR B CA 1
ATOM 8166 C C . TYR B 1 449 ? -13.93 4.949 18.234 1 90.81 449 TYR B C 1
ATOM 8168 O O . TYR B 1 449 ? -15.109 4.609 18.109 1 90.81 449 TYR B O 1
ATOM 8176 N N . GLN B 1 450 ? -13.422 6.062 17.828 1 91 450 GLN B N 1
ATOM 8177 C CA . GLN B 1 450 ? -14.32 7.02 17.188 1 91 450 GLN B CA 1
ATOM 8178 C C . GLN B 1 450 ? -14.867 6.473 15.875 1 91 450 GLN B C 1
ATOM 8180 O O . GLN B 1 450 ? -16.047 6.629 15.57 1 91 450 GLN B O 1
ATOM 8185 N N . SER B 1 451 ? -14.039 5.859 15.109 1 94.94 451 SER B N 1
ATOM 8186 C CA . SER B 1 451 ? -14.453 5.309 13.82 1 94.94 451 SER B CA 1
ATOM 8187 C C . SER B 1 451 ? -15.477 4.195 14 1 94.94 451 SER B C 1
ATOM 8189 O O . SER B 1 451 ? -16.453 4.125 13.258 1 94.94 451 SER B O 1
ATOM 8191 N N . TYR B 1 452 ? -15.227 3.363 14.953 1 95.19 452 TYR B N 1
ATOM 8192 C CA . TYR B 1 452 ? -16.188 2.316 15.273 1 95.19 452 TYR B CA 1
ATOM 8193 C C . TYR B 1 452 ? -17.516 2.914 15.727 1 95.19 452 TYR B C 1
ATOM 8195 O O . TYR B 1 452 ? -18.594 2.43 15.352 1 95.19 452 TYR B O 1
ATOM 8203 N N . ALA B 1 453 ? -17.438 3.984 16.484 1 94.56 453 ALA B N 1
ATOM 8204 C CA . ALA B 1 453 ? -18.625 4.664 16.984 1 94.56 453 ALA B CA 1
ATOM 8205 C C . ALA B 1 453 ? -19.469 5.223 15.836 1 94.56 453 ALA B C 1
ATOM 8207 O O . ALA B 1 453 ? -20.688 5.109 15.836 1 94.56 453 ALA B O 1
ATOM 8208 N N . LEU B 1 454 ? -18.812 5.848 14.914 1 96.31 454 LEU B N 1
ATOM 8209 C CA . LEU B 1 454 ? -19.531 6.387 13.758 1 96.31 454 LEU B CA 1
ATOM 8210 C C . LEU B 1 454 ? -20.281 5.285 13.023 1 96.31 454 LEU B C 1
ATOM 8212 O O . LEU B 1 454 ? -21.469 5.457 12.688 1 96.31 454 LEU B O 1
ATOM 8216 N N . ALA B 1 455 ? -19.641 4.152 12.805 1 97.88 455 ALA B N 1
ATOM 8217 C CA . ALA B 1 455 ? -20.266 3.025 12.117 1 97.88 455 ALA B CA 1
ATOM 8218 C C . ALA B 1 455 ? -21.453 2.488 12.914 1 97.88 455 ALA B C 1
ATOM 8220 O O . ALA B 1 455 ? -22.531 2.277 12.367 1 97.88 455 ALA B O 1
ATOM 8221 N N . LYS B 1 456 ? -21.266 2.352 14.172 1 97.5 456 LYS B N 1
ATOM 8222 C CA . LYS B 1 456 ? -22.297 1.768 15.023 1 97.5 456 LYS B CA 1
ATOM 8223 C C . LYS B 1 456 ? -23.531 2.674 15.109 1 97.5 456 LYS B C 1
ATOM 8225 O O . LYS B 1 456 ? -24.672 2.197 15.062 1 97.5 456 LYS B O 1
ATOM 8230 N N . VAL B 1 457 ? -23.281 3.953 15.242 1 97.69 457 VAL B N 1
ATOM 8231 C CA . VAL B 1 457 ? -24.391 4.898 15.352 1 97.69 457 VAL B CA 1
ATOM 8232 C C . VAL B 1 457 ? -25.219 4.879 14.07 1 97.69 457 VAL B C 1
ATOM 8234 O O . VAL B 1 457 ? -26.438 4.805 14.109 1 97.69 457 VAL B O 1
ATOM 8237 N N . TRP B 1 458 ? -24.594 4.891 12.961 1 98.06 458 TRP B N 1
ATOM 8238 C CA . TRP B 1 458 ? -25.297 5.008 11.688 1 98.06 458 TRP B CA 1
ATOM 8239 C C . TRP B 1 458 ? -25.922 3.676 11.273 1 98.06 458 TRP B C 1
ATOM 8241 O O . TRP B 1 458 ? -26.922 3.643 10.562 1 98.06 458 TRP B O 1
ATOM 8251 N N . GLU B 1 459 ? -25.281 2.537 11.75 1 96.62 459 GLU B N 1
ATOM 8252 C CA . GLU B 1 459 ? -25.891 1.248 11.438 1 96.62 459 GLU B CA 1
ATOM 8253 C C . GLU B 1 459 ? -27 0.906 12.445 1 96.62 459 GLU B C 1
ATOM 8255 O O . GLU B 1 459 ? -27.734 -0.064 12.258 1 96.62 459 GLU B O 1
ATOM 8260 N N . GLY B 1 460 ? -27.062 1.656 13.641 1 94.88 460 GLY B N 1
ATOM 8261 C CA . GLY B 1 460 ? -28.172 1.523 14.578 1 94.88 460 GLY B CA 1
ATOM 8262 C C . GLY B 1 460 ? -27.844 0.631 15.758 1 94.88 460 GLY B C 1
ATOM 8263 O O . GLY B 1 460 ? -28.734 0.21 16.484 1 94.88 460 GLY B O 1
ATOM 8264 N N . THR B 1 461 ? -26.547 0.402 15.984 1 95.38 461 THR B N 1
ATOM 8265 C CA . THR B 1 461 ? -26.172 -0.478 17.094 1 95.38 461 THR B CA 1
ATOM 8266 C C . THR B 1 461 ? -25.531 0.316 18.219 1 95.38 461 THR B C 1
ATOM 8268 O O . THR B 1 461 ? -25 -0.264 19.172 1 95.38 461 THR B O 1
ATOM 8271 N N . ALA B 1 462 ? -25.531 1.567 18.094 1 96.62 462 ALA B N 1
ATOM 8272 C CA . ALA B 1 462 ? -25.203 2.488 19.188 1 96.62 462 ALA B CA 1
ATOM 8273 C C . ALA B 1 462 ? -26.078 3.74 19.125 1 96.62 462 ALA B C 1
ATOM 8275 O O . ALA B 1 462 ? -26.344 4.258 18.031 1 96.62 462 ALA B O 1
ATOM 8276 N N . ARG B 1 463 ? -26.531 4.16 20.266 1 95.25 463 ARG B N 1
ATOM 8277 C CA . ARG B 1 463 ? -27.422 5.316 20.312 1 95.25 463 ARG B CA 1
ATOM 8278 C C . ARG B 1 463 ? -26.688 6.555 20.812 1 95.25 463 ARG B C 1
ATOM 8280 O O . ARG B 1 463 ? -25.781 6.457 21.641 1 95.25 463 ARG B O 1
ATOM 8287 N N . ILE B 1 464 ? -26.922 7.738 20.25 1 95.44 464 ILE B N 1
ATOM 8288 C CA . ILE B 1 464 ? -26.531 9.039 20.781 1 95.44 464 ILE B CA 1
ATOM 8289 C C . ILE B 1 464 ? -27.766 9.812 21.219 1 95.44 464 ILE B C 1
ATOM 8291 O O . ILE B 1 464 ? -28.875 9.57 20.719 1 95.44 464 ILE B O 1
ATOM 8295 N N . PRO B 1 465 ? -27.609 10.688 22.188 1 93.25 465 PRO B N 1
ATOM 8296 C CA . PRO B 1 465 ? -28.766 11.406 22.703 1 93.25 465 PRO B CA 1
ATOM 8297 C C . PRO B 1 465 ? -29.438 12.297 21.656 1 93.25 465 PRO B C 1
ATOM 8299 O O . PRO B 1 465 ? -28.875 12.523 20.578 1 93.25 465 PRO B O 1
ATOM 8302 N N . ASN B 1 466 ? -30.625 12.688 22 1 94.69 466 ASN B N 1
ATOM 8303 C CA . ASN B 1 466 ? -31.328 13.602 21.109 1 94.69 466 ASN B CA 1
ATOM 8304 C C . ASN B 1 466 ? -30.656 14.969 21.062 1 94.69 466 ASN B C 1
ATOM 8306 O O . ASN B 1 466 ? -29.703 15.219 21.812 1 94.69 466 ASN B O 1
ATOM 8310 N N . GLU B 1 467 ? -31.125 15.836 20.234 1 93.44 467 GLU B N 1
ATOM 8311 C CA . GLU B 1 467 ? -30.453 17.109 19.953 1 93.44 467 GLU B CA 1
ATOM 8312 C C . GLU B 1 467 ? -30.344 17.953 21.219 1 93.44 467 GLU B C 1
ATOM 8314 O O . GLU B 1 467 ? -29.281 18.531 21.484 1 93.44 467 GLU B O 1
ATOM 8319 N N . ALA B 1 468 ? -31.438 18 21.953 1 92.44 468 ALA B N 1
ATOM 8320 C CA . ALA B 1 468 ? -31.438 18.797 23.188 1 92.44 468 ALA B CA 1
ATOM 8321 C C . ALA B 1 468 ? -30.359 18.328 24.141 1 92.44 468 ALA B C 1
ATOM 8323 O O . ALA B 1 468 ? -29.625 19.156 24.719 1 92.44 468 ALA B O 1
ATOM 8324 N N . GLU B 1 469 ? -30.297 17.094 24.281 1 90.06 469 GLU B N 1
ATOM 8325 C CA . GLU B 1 469 ? -29.312 16.531 25.188 1 90.06 469 GLU B CA 1
ATOM 8326 C C . GLU B 1 469 ? -27.891 16.688 24.641 1 90.06 469 GLU B C 1
ATOM 8328 O O . GLU B 1 469 ? -26.938 16.891 25.391 1 90.06 469 GLU B O 1
ATOM 8333 N N . LEU B 1 470 ? -27.688 16.578 23.359 1 88.81 470 LEU B N 1
ATOM 8334 C CA . LEU B 1 470 ? -26.391 16.812 22.734 1 88.81 470 LEU B CA 1
ATOM 8335 C C . LEU B 1 470 ? -25.906 18.234 23.031 1 88.81 470 LEU B C 1
ATOM 8337 O O . LEU B 1 470 ? -24.75 18.438 23.406 1 88.81 470 LEU B O 1
ATOM 8341 N N . TRP B 1 471 ? -26.812 19.125 22.906 1 86.69 471 TRP B N 1
ATOM 8342 C CA . TRP B 1 471 ? -26.484 20.516 23.188 1 86.69 471 TRP B CA 1
ATOM 8343 C C . TRP B 1 471 ? -26.141 20.703 24.656 1 86.69 471 TRP B C 1
ATOM 8345 O O . TRP B 1 471 ? -25.219 21.453 25 1 86.69 471 TRP B O 1
ATOM 8355 N N . ARG B 1 472 ? -26.922 20.078 25.453 1 84.69 472 ARG B N 1
ATOM 8356 C CA . ARG B 1 472 ? -26.672 20.188 26.891 1 84.69 472 ARG B CA 1
ATOM 8357 C C . ARG B 1 472 ? -25.266 19.703 27.234 1 84.69 472 ARG B C 1
ATOM 8359 O O . ARG B 1 472 ? -24.547 20.359 27.984 1 84.69 472 ARG B O 1
ATOM 8366 N N . GLN B 1 473 ? -24.906 18.625 26.703 1 79.69 473 GLN B N 1
ATOM 8367 C CA . GLN B 1 473 ? -23.578 18.078 26.953 1 79.69 473 GLN B CA 1
ATOM 8368 C C . GLN B 1 473 ? -22.484 18.953 26.344 1 79.69 473 GLN B C 1
ATOM 8370 O O . GLN B 1 473 ? -21.453 19.188 26.969 1 79.69 473 GLN B O 1
ATOM 8375 N N . TYR B 1 474 ? -22.781 19.391 25.141 1 78.88 474 TYR B N 1
ATOM 8376 C CA . TYR B 1 474 ? -21.859 20.281 24.453 1 78.88 474 TYR B CA 1
ATOM 8377 C C . TYR B 1 474 ? -21.594 21.547 25.266 1 78.88 474 TYR B C 1
ATOM 8379 O O . TYR B 1 474 ? -20.453 22.016 25.359 1 78.88 474 TYR B O 1
ATOM 8387 N N . ASN B 1 475 ? -22.625 22.031 25.828 1 74.5 475 ASN B N 1
ATOM 8388 C CA . ASN B 1 475 ? -22.531 23.312 26.547 1 74.5 475 ASN B CA 1
ATOM 8389 C C . ASN B 1 475 ? -22.125 23.094 28 1 74.5 475 ASN B C 1
ATOM 8391 O O . ASN B 1 475 ? -21.828 24.062 28.703 1 74.5 475 ASN B O 1
ATOM 8395 N N . GLY B 1 476 ? -22.031 21.859 28.312 1 69.94 476 GLY B N 1
ATOM 8396 C CA . GLY B 1 476 ? -21.656 21.562 29.688 1 69.94 476 GLY B CA 1
ATOM 8397 C C . GLY B 1 476 ? -20.172 21.656 29.938 1 69.94 476 GLY B C 1
ATOM 8398 O O . GLY B 1 476 ? -19.359 21.5 29.016 1 69.94 476 GLY B O 1
ATOM 8399 N N . THR B 1 477 ? -19.75 21.938 31.141 1 60.5 477 THR B N 1
ATOM 8400 C CA . THR B 1 477 ? -18.344 22.109 31.547 1 60.5 477 THR B CA 1
ATOM 8401 C C . THR B 1 477 ? -17.609 20.781 31.484 1 60.5 477 THR B C 1
ATOM 8403 O O . THR B 1 477 ? -16.391 20.75 31.281 1 60.5 477 THR B O 1
ATOM 8406 N N . ARG B 1 478 ? -18.391 19.797 31.719 1 57.91 478 ARG B N 1
ATOM 8407 C CA . ARG B 1 478 ? -17.781 18.469 31.75 1 57.91 478 ARG B CA 1
ATOM 8408 C C . ARG B 1 478 ? -17.141 18.125 30.406 1 57.91 478 ARG B C 1
ATOM 8410 O O . ARG B 1 478 ? -16.109 17.469 30.344 1 57.91 478 ARG B O 1
ATOM 8417 N N . TYR B 1 479 ? -17.781 18.656 29.469 1 55.94 479 TYR B N 1
ATOM 8418 C CA . TYR B 1 479 ? -17.391 18.188 28.141 1 55.94 479 TYR B CA 1
ATOM 8419 C C . TYR B 1 479 ? -16.594 19.266 27.406 1 55.94 479 TYR B C 1
ATOM 8421 O O . TYR B 1 479 ? -16.078 19.016 26.312 1 55.94 479 TYR B O 1
ATOM 8429 N N . THR B 1 480 ? -16.578 20.375 27.969 1 52.91 480 THR B N 1
ATOM 8430 C CA . THR B 1 480 ? -15.805 21.453 27.359 1 52.91 480 THR B CA 1
ATOM 8431 C C . THR B 1 480 ? -14.375 21 27.078 1 52.91 480 THR B C 1
ATOM 8433 O O . THR B 1 480 ? -13.75 21.453 26.125 1 52.91 480 THR B O 1
ATOM 8436 N N . HIS B 1 481 ? -14.016 20.062 28 1 47.16 481 HIS B N 1
ATOM 8437 C CA . HIS B 1 481 ? -12.625 19.625 27.906 1 47.16 481 HIS B CA 1
ATOM 8438 C C . HIS B 1 481 ? -12.453 18.562 26.812 1 47.16 481 HIS B C 1
ATOM 8440 O O . HIS B 1 481 ? -11.328 18.219 26.438 1 47.16 481 HIS B O 1
ATOM 8446 N N . PHE B 1 482 ? -13.633 18.078 26.438 1 47.69 482 PHE B N 1
ATOM 8447 C CA . PHE B 1 482 ? -13.555 17 25.453 1 47.69 482 PHE B CA 1
ATOM 8448 C C . PHE B 1 482 ? -13.5 17.562 24.047 1 47.69 482 PHE B C 1
ATOM 8450 O O . PHE B 1 482 ? -13.617 16.828 23.062 1 47.69 482 PHE B O 1
ATOM 8457 N N . ARG B 1 483 ? -13.359 18.922 24.125 1 43.12 483 ARG B N 1
ATOM 8458 C CA . ARG B 1 483 ? -13.414 19.516 22.797 1 43.12 483 ARG B CA 1
ATOM 8459 C C . ARG B 1 483 ? -12.133 19.234 22.016 1 43.12 483 ARG B C 1
ATOM 8461 O O . ARG B 1 483 ? -11.039 19.594 22.469 1 43.12 483 ARG B O 1
ATOM 8468 N N . GLY B 1 484 ? -12.102 18.25 21.156 1 44.59 484 GLY B N 1
ATOM 8469 C CA . GLY B 1 484 ? -11.195 17.625 20.203 1 44.59 484 GLY B CA 1
ATOM 8470 C C . GLY B 1 484 ? -10.469 16.422 20.781 1 44.59 484 GLY B C 1
ATOM 8471 O O . GLY B 1 484 ? -10.336 16.281 22 1 44.59 484 GLY B O 1
ATOM 8472 N N . LEU B 1 485 ? -10.695 15.281 20.312 1 44.31 485 LEU B N 1
ATOM 8473 C CA . LEU B 1 485 ? -9.898 14.188 20.859 1 44.31 485 LEU B CA 1
ATOM 8474 C C . LEU B 1 485 ? -8.578 14.703 21.406 1 44.31 485 LEU B C 1
ATOM 8476 O O . LEU B 1 485 ? -7.836 13.953 22.047 1 44.31 485 LEU B O 1
ATOM 8480 N N . PHE B 1 486 ? -8.109 15.828 20.906 1 42.5 486 PHE B N 1
ATOM 8481 C CA . PHE B 1 486 ? -6.836 16.391 21.344 1 42.5 486 PHE B CA 1
ATOM 8482 C C . PHE B 1 486 ? -7.031 17.266 22.578 1 42.5 486 PHE B C 1
ATOM 8484 O O . PHE B 1 486 ? -6.074 17.859 23.078 1 42.5 486 PHE B O 1
ATOM 8491 N N . GLY B 1 487 ? -8.188 17.75 22.828 1 38.53 487 GLY B N 1
ATOM 8492 C CA . GLY B 1 487 ? -8.125 18.797 23.828 1 38.53 487 GLY B CA 1
ATOM 8493 C C . GLY B 1 487 ? -7.594 18.312 25.172 1 38.53 487 GLY B C 1
ATOM 8494 O O . GLY B 1 487 ? -7.488 17.109 25.406 1 38.53 487 GLY B O 1
ATOM 8495 N N . THR B 1 488 ? -6.965 19.312 25.891 1 40.12 488 THR B N 1
ATOM 8496 C CA . THR B 1 488 ? -6.277 19.234 27.172 1 40.12 488 THR B CA 1
ATOM 8497 C C . THR B 1 488 ? -7.113 18.469 28.188 1 40.12 488 THR B C 1
ATOM 8499 O O . THR B 1 488 ? -6.691 18.266 29.328 1 40.12 488 THR B O 1
ATOM 8502 N N . GLY B 1 489 ? -8.305 18.516 28.031 1 42.31 489 GLY B N 1
ATOM 8503 C CA . GLY B 1 489 ? -8.75 17.75 29.188 1 42.31 489 GLY B CA 1
ATOM 8504 C C . GLY B 1 489 ? -8.273 16.312 29.156 1 42.31 489 GLY B C 1
ATOM 8505 O O . GLY B 1 489 ? -7.641 15.875 28.188 1 42.31 489 GLY B O 1
ATOM 8506 N N . PRO B 1 490 ? -8.281 15.508 30.188 1 49.78 490 PRO B N 1
ATOM 8507 C CA . PRO B 1 490 ? -7.676 14.18 30.281 1 49.78 490 PRO B CA 1
ATOM 8508 C C . PRO B 1 490 ? -8.102 13.242 29.156 1 49.78 490 PRO B C 1
ATOM 8510 O O . PRO B 1 490 ? -9.273 12.867 29.078 1 49.78 490 PRO B O 1
ATOM 8513 N N . SER B 1 491 ? -7.547 13.422 27.891 1 56.59 491 SER B N 1
ATOM 8514 C CA . SER B 1 491 ? -7.688 12.508 26.766 1 56.59 491 SER B CA 1
ATOM 8515 C C . SER B 1 491 ? -7.941 11.078 27.234 1 56.59 491 SER B C 1
ATOM 8517 O O . SER B 1 491 ? -8.758 10.359 26.656 1 56.59 491 SER B O 1
ATOM 8519 N N . GLU B 1 492 ? -7.492 10.883 28.328 1 62.84 492 GLU B N 1
ATOM 8520 C CA . GLU B 1 492 ? -7.699 9.531 28.859 1 62.84 492 GLU B CA 1
ATOM 8521 C C . GLU B 1 492 ? -9.164 9.312 29.234 1 62.84 492 GLU B C 1
ATOM 8523 O O . GLU B 1 492 ? -9.711 8.227 29.016 1 62.84 492 GLU B O 1
ATOM 8528 N N . ALA B 1 493 ? -9.664 10.383 29.703 1 66.19 493 ALA B N 1
ATOM 8529 C CA . ALA B 1 493 ? -11.055 10.25 30.141 1 66.19 493 ALA B CA 1
ATOM 8530 C C . ALA B 1 493 ? -11.984 10.055 28.953 1 66.19 493 ALA B C 1
ATOM 8532 O O . ALA B 1 493 ? -12.938 9.281 29.031 1 66.19 493 ALA B O 1
ATOM 8533 N N . ILE B 1 494 ? -11.695 10.633 27.891 1 71.38 494 ILE B N 1
ATOM 8534 C CA . ILE B 1 494 ? -12.555 10.523 26.719 1 71.38 494 ILE B CA 1
ATOM 8535 C C . ILE B 1 494 ? -12.445 9.109 26.125 1 71.38 494 ILE B C 1
ATOM 8537 O O . ILE B 1 494 ? -13.445 8.547 25.672 1 71.38 494 ILE B O 1
ATOM 8541 N N . VAL B 1 495 ? -11.258 8.578 26.188 1 78 495 VAL B N 1
ATOM 8542 C CA . VAL B 1 495 ? -11.078 7.23 25.672 1 78 495 VAL B CA 1
ATOM 8543 C C . VAL B 1 495 ? -11.859 6.238 26.516 1 78 495 VAL B C 1
ATOM 8545 O O . VAL B 1 495 ? -12.516 5.336 26 1 78 495 VAL B O 1
ATOM 8548 N N . ARG B 1 496 ? -11.781 6.48 27.75 1 76.62 496 ARG B N 1
ATOM 8549 C CA . ARG B 1 496 ? -12.547 5.621 28.656 1 76.62 496 ARG B CA 1
ATOM 8550 C C . ARG B 1 496 ? -14.047 5.754 28.406 1 76.62 496 ARG B C 1
ATOM 8552 O O . ARG B 1 496 ? -14.781 4.77 28.469 1 76.62 496 ARG B O 1
ATOM 8559 N N . GLN B 1 497 ? -14.414 6.934 28.172 1 80 497 GLN B N 1
ATOM 8560 C CA . GLN B 1 497 ? -15.82 7.18 27.875 1 80 497 GLN B CA 1
ATOM 8561 C C . GLN B 1 497 ? -16.25 6.477 26.594 1 80 497 GLN B C 1
ATOM 8563 O O . GLN B 1 497 ? -17.328 5.891 26.531 1 80 497 GLN B O 1
ATOM 8568 N N . TYR B 1 498 ? -15.445 6.539 25.578 1 85.88 498 TYR B N 1
ATOM 8569 C CA . TYR B 1 498 ? -15.727 5.832 24.344 1 85.88 498 TYR B CA 1
ATOM 8570 C C . TYR B 1 498 ? -15.875 4.336 24.578 1 85.88 498 TYR B C 1
ATOM 8572 O O . TYR B 1 498 ? -16.844 3.719 24.125 1 85.88 498 TYR B O 1
ATOM 8580 N N . VAL B 1 499 ? -14.922 3.809 25.297 1 85.69 499 VAL B N 1
ATOM 8581 C CA . VAL B 1 499 ? -14.883 2.371 25.547 1 85.69 499 VAL B CA 1
ATOM 8582 C C . VAL B 1 499 ? -16.125 1.943 26.312 1 85.69 499 VAL B C 1
ATOM 8584 O O . VAL B 1 499 ? -16.797 0.973 25.938 1 85.69 499 VAL B O 1
ATOM 8587 N N . ALA B 1 500 ? -16.438 2.721 27.328 1 86.44 500 ALA B N 1
ATOM 8588 C CA . ALA B 1 500 ? -17.625 2.408 28.125 1 86.44 500 ALA B CA 1
ATOM 8589 C C . ALA B 1 500 ? -18.891 2.512 27.281 1 86.44 500 ALA B C 1
ATOM 8591 O O . ALA B 1 500 ? -19.734 1.608 27.297 1 86.44 500 ALA B O 1
ATOM 8592 N N . TRP B 1 501 ? -19.031 3.584 26.625 1 89.06 501 TRP B N 1
ATOM 8593 C CA . TRP B 1 501 ? -20.203 3.832 25.781 1 89.06 501 TRP B CA 1
ATOM 8594 C C . TRP B 1 501 ? -20.359 2.736 24.734 1 89.06 501 TRP B C 1
ATOM 8596 O O . TRP B 1 501 ? -21.422 2.131 24.609 1 89.06 501 TRP B O 1
ATOM 8606 N N . LEU B 1 502 ? -19.328 2.406 24.016 1 92.38 502 LEU B N 1
ATOM 8607 C CA . LEU B 1 502 ? -19.375 1.444 22.922 1 92.38 502 LEU B CA 1
ATOM 8608 C C . LEU B 1 502 ? -19.688 0.044 23.438 1 92.38 502 LEU B C 1
ATOM 8610 O O . LEU B 1 502 ? -20.484 -0.676 22.859 1 92.38 502 LEU B O 1
ATOM 8614 N N . ASN B 1 503 ? -19.047 -0.296 24.516 1 88.88 503 ASN B N 1
ATOM 8615 C CA . ASN B 1 503 ? -19.281 -1.622 25.078 1 88.88 503 ASN B CA 1
ATOM 8616 C C . ASN B 1 503 ? -20.688 -1.75 25.641 1 88.88 503 ASN B C 1
ATOM 8618 O O . ASN B 1 503 ? -21.344 -2.785 25.469 1 88.88 503 ASN B O 1
ATOM 8622 N N . ASN B 1 504 ? -21.172 -0.73 26.297 1 88.81 504 ASN B N 1
ATOM 8623 C CA . ASN B 1 504 ? -22.547 -0.744 26.797 1 88.81 504 ASN B CA 1
ATOM 8624 C C . ASN B 1 504 ? -23.547 -0.9 25.656 1 88.81 504 ASN B C 1
ATOM 8626 O O . ASN B 1 504 ? -24.484 -1.693 25.75 1 88.81 504 ASN B O 1
ATOM 8630 N N . GLU B 1 505 ? -23.391 -0.136 24.641 1 92.56 505 GLU B N 1
ATOM 8631 C CA . GLU B 1 505 ? -24.281 -0.196 23.484 1 92.56 505 GLU B CA 1
ATOM 8632 C C . GLU B 1 505 ? -24.203 -1.554 22.797 1 92.56 505 GLU B C 1
ATOM 8634 O O . GLU B 1 505 ? -25.203 -2.072 22.312 1 92.56 505 GLU B O 1
ATOM 8639 N N . SER B 1 506 ? -22.969 -2.109 22.719 1 89.94 506 SER B N 1
ATOM 8640 C CA . SER B 1 506 ? -22.797 -3.416 22.094 1 89.94 506 SER B CA 1
ATOM 8641 C C . SER B 1 506 ? -23.531 -4.504 22.875 1 89.94 506 SER B C 1
ATOM 8643 O O . SER B 1 506 ? -24.078 -5.434 22.281 1 89.94 506 SER B O 1
ATOM 8645 N N . LEU B 1 507 ? -23.469 -4.43 24.141 1 87.5 507 LEU B N 1
ATOM 8646 C CA . LEU B 1 507 ? -24.156 -5.395 24.984 1 87.5 507 LEU B CA 1
ATOM 8647 C C . LEU B 1 507 ? -25.672 -5.316 24.781 1 87.5 507 LEU B C 1
ATOM 8649 O O . LEU B 1 507 ? -26.359 -6.34 24.797 1 87.5 507 LEU B O 1
ATOM 8653 N N . GLU B 1 508 ? -26.109 -4.164 24.562 1 89.56 508 GLU B N 1
ATOM 8654 C CA . GLU B 1 508 ? -27.547 -3.945 24.469 1 89.56 508 GLU B CA 1
ATOM 8655 C C . GLU B 1 508 ? -28.047 -4.152 23.047 1 89.56 508 GLU B C 1
ATOM 8657 O O . GLU B 1 508 ? -29.156 -4.652 22.828 1 89.56 508 GLU B O 1
ATOM 8662 N N . HIS B 1 509 ? -27.297 -3.721 22.078 1 93.19 509 HIS B N 1
ATOM 8663 C CA . HIS B 1 509 ? -27.828 -3.627 20.719 1 93.19 509 HIS B CA 1
ATOM 8664 C C . HIS B 1 509 ? -27 -4.461 19.75 1 93.19 509 HIS B C 1
ATOM 8666 O O . HIS B 1 509 ? -27.281 -4.477 18.547 1 93.19 509 HIS B O 1
ATOM 8672 N N . GLY B 1 510 ? -25.984 -5.047 20.219 1 87.69 510 GLY B N 1
ATOM 8673 C CA . GLY B 1 510 ? -25.156 -5.883 19.375 1 87.69 510 GLY B CA 1
ATOM 8674 C C . GLY B 1 510 ? -23.891 -5.184 18.906 1 87.69 510 GLY B C 1
ATOM 8675 O O . GLY B 1 510 ? -23.781 -3.959 19 1 87.69 510 GLY B O 1
ATOM 8676 N N . GLY B 1 511 ? -22.938 -5.992 18.375 1 86.88 511 GLY B N 1
ATOM 8677 C CA . GLY B 1 511 ? -21.641 -5.504 17.938 1 86.88 511 GLY B CA 1
ATOM 8678 C C . GLY B 1 511 ? -20.484 -6.078 18.75 1 86.88 511 GLY B C 1
ATOM 8679 O O . GLY B 1 511 ? -20.703 -6.777 19.734 1 86.88 511 GLY B O 1
ATOM 8680 N N . ARG B 1 512 ? -19.391 -5.746 18.328 1 86.56 512 ARG B N 1
ATOM 8681 C CA . ARG B 1 512 ? -18.203 -6.266 19 1 86.56 512 ARG B CA 1
ATOM 8682 C C . ARG B 1 512 ? -17.859 -5.426 20.219 1 86.56 512 ARG B C 1
ATOM 8684 O O . ARG B 1 512 ? -18.094 -4.215 20.234 1 86.56 512 ARG B O 1
ATOM 8691 N N . LEU B 1 513 ? -17.281 -6.062 21.172 1 89.06 513 LEU B N 1
ATOM 8692 C CA . LEU B 1 513 ? -16.703 -5.344 22.297 1 89.06 513 LEU B CA 1
ATOM 8693 C C . LEU B 1 513 ? -15.32 -4.812 21.953 1 89.06 513 LEU B C 1
ATOM 8695 O O . LEU B 1 513 ? -14.602 -5.418 21.156 1 89.06 513 LEU B O 1
ATOM 8699 N N . VAL B 1 514 ? -15.047 -3.672 22.469 1 90.06 514 VAL B N 1
ATOM 8700 C CA . VAL B 1 514 ? -13.727 -3.1 22.234 1 90.06 514 VAL B CA 1
ATOM 8701 C C . VAL B 1 514 ? -12.906 -3.166 23.531 1 90.06 514 VAL B C 1
ATOM 8703 O O . VAL B 1 514 ? -13.461 -3.049 24.625 1 90.06 514 VAL B O 1
ATOM 8706 N N . SER B 1 515 ? -11.602 -3.443 23.359 1 85.38 515 SER B N 1
ATOM 8707 C CA . SER B 1 515 ? -10.695 -3.451 24.5 1 85.38 515 SER B CA 1
ATOM 8708 C C . SER B 1 515 ? -10.375 -2.033 24.953 1 85.38 515 SER B C 1
ATOM 8710 O O . SER B 1 515 ? -10.422 -1.091 24.172 1 85.38 515 SER B O 1
ATOM 8712 N N . PRO B 1 516 ? -10.07 -1.914 26.234 1 86.12 516 PRO B N 1
ATOM 8713 C CA . PRO B 1 516 ? -9.57 -0.614 26.688 1 86.12 516 PRO B CA 1
ATOM 8714 C C . PRO B 1 516 ? -8.281 -0.192 26 1 86.12 516 PRO B C 1
ATOM 8716 O O . PRO B 1 516 ? -7.586 -1.031 25.422 1 86.12 516 PRO B O 1
ATOM 8719 N N . TRP B 1 517 ? -8.156 1.086 26.047 1 85.81 517 TRP B N 1
ATOM 8720 C CA . TRP B 1 517 ? -6.883 1.588 25.531 1 85.81 517 TRP B CA 1
ATOM 8721 C C . TRP B 1 517 ? -5.711 0.935 26.266 1 85.81 517 TRP B C 1
ATOM 8723 O O . TRP B 1 517 ? -5.703 0.847 27.484 1 85.81 517 TRP B O 1
ATOM 8733 N N . PRO B 1 518 ? -4.742 0.363 25.531 1 82.12 518 PRO B N 1
ATOM 8734 C CA . PRO B 1 518 ? -3.631 -0.302 26.219 1 82.12 518 PRO B CA 1
ATOM 8735 C C . PRO B 1 518 ? -2.973 0.584 27.266 1 82.12 518 PRO B C 1
ATOM 8737 O O . PRO B 1 518 ? -2.818 1.789 27.062 1 82.12 518 PRO B O 1
ATOM 8740 N N . VAL B 1 519 ? -2.564 -0.011 28.297 1 77.44 519 VAL B N 1
ATOM 8741 C CA . VAL B 1 519 ? -2.004 0.699 29.453 1 77.44 519 VAL B CA 1
ATOM 8742 C C . VAL B 1 519 ? -0.765 1.479 29.016 1 77.44 519 VAL B C 1
ATOM 8744 O O . VAL B 1 519 ? -0.573 2.627 29.422 1 77.44 519 VAL B O 1
ATOM 8747 N N . GLN B 1 520 ? 0.026 0.862 28.219 1 76.62 520 GLN B N 1
ATOM 8748 C CA . GLN B 1 520 ? 1.239 1.521 27.75 1 76.62 520 GLN B CA 1
ATOM 8749 C C . GLN B 1 520 ? 0.91 2.805 27 1 76.62 520 GLN B C 1
ATOM 8751 O O . GLN B 1 520 ? 1.602 3.814 27.141 1 76.62 520 GLN B O 1
ATOM 8756 N N . ASN B 1 521 ? -0.114 2.779 26.156 1 81.31 521 ASN B N 1
ATOM 8757 C CA . ASN B 1 521 ? -0.538 3.961 25.406 1 81.31 521 ASN B CA 1
ATOM 8758 C C . ASN B 1 521 ? -0.98 5.082 26.344 1 81.31 521 ASN B C 1
ATOM 8760 O O . ASN B 1 521 ? -0.601 6.238 26.156 1 81.31 521 ASN B O 1
ATOM 8764 N N . TRP B 1 522 ? -1.709 4.676 27.328 1 74.94 522 TRP B N 1
ATOM 8765 C CA . TRP B 1 522 ? -2.211 5.641 28.297 1 74.94 522 TRP B CA 1
ATOM 8766 C C . TRP B 1 522 ? -1.062 6.277 29.062 1 74.94 522 TRP B C 1
ATOM 8768 O O . TRP B 1 522 ? -1.045 7.496 29.281 1 74.94 522 TRP B O 1
ATOM 8778 N N . GLU B 1 523 ? -0.159 5.477 29.422 1 72.56 523 GLU B N 1
ATOM 8779 C CA . GLU B 1 523 ? 0.976 5.969 30.203 1 72.56 523 GLU B CA 1
ATOM 8780 C C . GLU B 1 523 ? 1.82 6.945 29.391 1 72.56 523 GLU B C 1
ATOM 8782 O O . GLU B 1 523 ? 2.191 8.008 29.875 1 72.56 523 GLU B O 1
ATOM 8787 N N . VAL B 1 524 ? 2.064 6.562 28.219 1 75 524 VAL B N 1
ATOM 8788 C CA . VAL B 1 524 ? 2.887 7.395 27.344 1 75 524 VAL B CA 1
ATOM 8789 C C . VAL B 1 524 ? 2.137 8.68 27 1 75 524 VAL B C 1
ATOM 8791 O O . VAL B 1 524 ? 2.727 9.766 26.984 1 75 524 VAL B O 1
ATOM 8794 N N . PHE B 1 525 ? 0.886 8.586 26.75 1 75.62 525 PHE B N 1
ATOM 8795 C CA . PHE B 1 525 ? 0.082 9.75 26.422 1 75.62 525 PHE B CA 1
ATOM 8796 C C . PHE B 1 525 ? 0.018 10.727 27.594 1 75.62 525 PHE B C 1
ATOM 8798 O O . PHE B 1 525 ? 0.137 11.938 27.406 1 75.62 525 PHE B O 1
ATOM 8805 N N . SER B 1 526 ? -0.335 10.203 28.688 1 67 526 SER B N 1
ATOM 8806 C CA . SER B 1 526 ? -0.396 11.023 29.891 1 67 526 SER B CA 1
ATOM 8807 C C . SER B 1 526 ? 0.917 11.766 30.125 1 67 526 SER B C 1
ATOM 8809 O O . SER B 1 526 ? 0.915 12.922 30.547 1 67 526 SER B O 1
ATOM 8811 N N . TYR B 1 527 ? 1.871 11.078 29.734 1 64.88 527 TYR B N 1
ATOM 8812 C CA . TYR B 1 527 ? 3.193 11.68 29.859 1 64.88 527 TYR B CA 1
ATOM 8813 C C . TYR B 1 527 ? 3.385 12.797 28.844 1 64.88 527 TYR B C 1
ATOM 8815 O O . TYR B 1 527 ? 3.895 13.867 29.172 1 64.88 527 TYR B O 1
ATOM 8823 N N . TYR B 1 528 ? 3.041 12.516 27.766 1 66.88 528 TYR B N 1
ATOM 8824 C CA . TYR B 1 528 ? 3.262 13.422 26.641 1 66.88 528 TYR B CA 1
ATOM 8825 C C . TYR B 1 528 ? 2.342 14.641 26.734 1 66.88 528 TYR B C 1
ATOM 8827 O O . TYR B 1 528 ? 2.709 15.734 26.312 1 66.88 528 TYR B O 1
ATOM 8835 N N . ALA B 1 529 ? 1.104 14.516 27.25 1 59.25 529 ALA B N 1
ATOM 8836 C CA . ALA B 1 529 ? 0.108 15.586 27.281 1 59.25 529 ALA B CA 1
ATOM 8837 C C . ALA B 1 529 ? 0.303 16.469 28.516 1 59.25 529 ALA B C 1
ATOM 8839 O O . ALA B 1 529 ? -0.231 17.578 28.578 1 59.25 529 ALA B O 1
ATOM 8840 N N . ASN B 1 530 ? 0.836 15.992 29.484 1 52.34 530 ASN B N 1
ATOM 8841 C CA . ASN B 1 530 ? 0.902 16.719 30.75 1 52.34 530 ASN B CA 1
ATOM 8842 C C . ASN B 1 530 ? 2.107 17.656 30.797 1 52.34 530 ASN B C 1
ATOM 8844 O O . ASN B 1 530 ? 3.074 17.469 30.062 1 52.34 530 ASN B O 1
ATOM 8848 N N . LYS B 1 531 ? 1.771 18.953 31.25 1 44.41 531 LYS B N 1
ATOM 8849 C CA . LYS B 1 531 ? 2.725 20.016 31.609 1 44.41 531 LYS B CA 1
ATOM 8850 C C . LYS B 1 531 ? 4.051 19.406 32.062 1 44.41 531 LYS B C 1
ATOM 8852 O O . LYS B 1 531 ? 5.082 20.094 32.062 1 44.41 531 LYS B O 1
ATOM 8857 N N . GLU B 1 532 ? 3.928 18.359 32.438 1 39.81 532 GLU B N 1
ATOM 8858 C CA . GLU B 1 532 ? 5.105 17.828 33.125 1 39.81 532 GLU B CA 1
ATOM 8859 C C . GLU B 1 532 ? 6.234 17.562 32.125 1 39.81 532 GLU B C 1
ATOM 8861 O O . GLU B 1 532 ? 7.402 17.484 32.5 1 39.81 532 GLU B O 1
ATOM 8866 N N . TRP B 1 533 ? 5.848 17.516 30.828 1 46.16 533 TRP B N 1
ATOM 8867 C CA . TRP B 1 533 ? 6.883 17.406 29.797 1 46.16 533 TRP B CA 1
ATOM 8868 C C . TRP B 1 533 ? 7.863 18.578 29.891 1 46.16 533 TRP B C 1
ATOM 8870 O O . TRP B 1 533 ? 9.062 18.406 29.656 1 46.16 533 TRP B O 1
ATOM 8880 N N . GLU B 1 534 ? 7.297 19.781 30.203 1 45.91 534 GLU B N 1
ATOM 8881 C CA . GLU B 1 534 ? 8.086 21 30.172 1 45.91 534 GLU B CA 1
ATOM 8882 C C . GLU B 1 534 ? 9.219 20.953 31.203 1 45.91 534 GLU B C 1
ATOM 8884 O O . GLU B 1 534 ? 10.312 21.469 30.953 1 45.91 534 GLU B O 1
ATOM 8889 N N . LYS B 1 535 ? 8.852 20.594 32.25 1 39.41 535 LYS B N 1
ATOM 8890 C CA . LYS B 1 535 ? 9.883 20.797 33.281 1 39.41 535 LYS B CA 1
ATOM 8891 C C . LYS B 1 535 ? 11.188 20.125 32.875 1 39.41 535 LYS B C 1
ATOM 8893 O O . LYS B 1 535 ? 12.273 20.688 33.062 1 39.41 535 LYS B O 1
ATOM 8898 N N . ASP B 1 536 ? 11.164 18.891 32.562 1 39.19 536 ASP B N 1
ATOM 8899 C CA . ASP B 1 536 ? 12.422 18.172 32.406 1 39.19 536 ASP B CA 1
ATOM 8900 C C . ASP B 1 536 ? 12.992 18.359 31.016 1 39.19 536 ASP B C 1
ATOM 8902 O O . ASP B 1 536 ? 14.086 17.875 30.703 1 39.19 536 ASP B O 1
ATOM 8906 N N . TYR B 1 537 ? 12.305 18.703 30.016 1 43.12 537 TYR B N 1
ATOM 8907 C CA . TYR B 1 537 ? 12.969 19 28.75 1 43.12 537 TYR B CA 1
ATOM 8908 C C . TYR B 1 537 ? 14.156 19.922 28.969 1 43.12 537 TYR B C 1
ATOM 8910 O O . TYR B 1 537 ? 14.797 20.359 28.016 1 43.12 537 TYR B O 1
ATOM 8918 N N . ILE B 1 538 ? 14.164 20.453 30.109 1 38.59 538 ILE B N 1
ATOM 8919 C CA . ILE B 1 538 ? 15.141 21.516 30.312 1 38.59 538 ILE B CA 1
ATOM 8920 C C . ILE B 1 538 ? 16.547 20.969 30.078 1 38.59 538 ILE B C 1
ATOM 8922 O O . ILE B 1 538 ? 17.484 21.734 29.812 1 38.59 538 ILE B O 1
ATOM 8926 N N . THR B 1 539 ? 16.875 19.781 30.625 1 39 539 THR B N 1
ATOM 8927 C CA . THR B 1 539 ? 18.281 19.625 30.281 1 39 539 THR B CA 1
ATOM 8928 C C . THR B 1 539 ? 18.453 19.203 28.828 1 39 539 THR B C 1
ATOM 8930 O O . THR B 1 539 ? 17.906 18.172 28.422 1 39 539 THR B O 1
ATOM 8933 N N . ARG B 1 540 ? 18.5 20.062 27.859 1 43.03 540 ARG B N 1
ATOM 8934 C CA . ARG B 1 540 ? 18.562 20.156 26.406 1 43.03 540 ARG B CA 1
ATOM 8935 C C . ARG B 1 540 ? 19.156 18.891 25.797 1 43.03 540 ARG B C 1
ATOM 8937 O O . ARG B 1 540 ? 18.672 18.406 24.766 1 43.03 540 ARG B O 1
ATOM 8944 N N . GLU B 1 541 ? 20.266 18.422 26.219 1 45.59 541 GLU B N 1
ATOM 8945 C CA . GLU B 1 541 ? 21.094 17.391 25.609 1 45.59 541 GLU B CA 1
ATOM 8946 C C . GLU B 1 541 ? 20.406 16.031 25.656 1 45.59 541 GLU B C 1
ATOM 8948 O O . GLU B 1 541 ? 20.516 15.242 24.719 1 45.59 541 GLU B O 1
ATOM 8953 N N . ASN B 1 542 ? 19.594 15.867 26.578 1 41.91 542 ASN B N 1
ATOM 8954 C CA . ASN B 1 542 ? 19.125 14.516 26.859 1 41.91 542 ASN B CA 1
ATOM 8955 C C . ASN B 1 542 ? 17.875 14.18 26.047 1 41.91 542 ASN B C 1
ATOM 8957 O O . ASN B 1 542 ? 17.672 13.031 25.641 1 41.91 542 ASN B O 1
ATOM 8961 N N . PHE B 1 543 ? 17.141 15.094 25.641 1 50.69 543 PHE B N 1
ATOM 8962 C CA . PHE B 1 543 ? 15.867 14.742 25.016 1 50.69 543 PHE B CA 1
ATOM 8963 C C . PHE B 1 543 ? 16.078 14.273 23.578 1 50.69 543 PHE B C 1
ATOM 8965 O O . PHE B 1 543 ? 15.461 13.305 23.141 1 50.69 543 PHE B O 1
ATOM 8972 N N . THR B 1 544 ? 16.922 14.961 22.922 1 55.56 544 THR B N 1
ATOM 8973 C CA . THR B 1 544 ? 17.172 14.555 21.547 1 55.56 544 THR B CA 1
ATOM 8974 C C . THR B 1 544 ? 17.688 13.125 21.484 1 55.56 544 THR B C 1
ATOM 8976 O O . THR B 1 544 ? 17.375 12.391 20.547 1 55.56 544 THR B O 1
ATOM 8979 N N . GLN B 1 545 ? 18.406 12.789 22.547 1 55.94 545 GLN B N 1
ATOM 8980 C CA . GLN B 1 545 ? 18.953 11.43 22.578 1 55.94 545 GLN B CA 1
ATOM 8981 C C . GLN B 1 545 ? 17.844 10.398 22.781 1 55.94 545 GLN B C 1
ATOM 8983 O O . GLN B 1 545 ? 17.859 9.336 22.156 1 55.94 545 GLN B O 1
ATOM 8988 N N . PHE B 1 546 ? 16.875 10.812 23.531 1 57.34 546 PHE B N 1
ATOM 8989 C CA . PHE B 1 546 ? 15.805 9.875 23.844 1 57.34 546 PHE B CA 1
ATOM 8990 C C . PHE B 1 546 ? 14.906 9.664 22.625 1 57.34 546 PHE B C 1
ATOM 8992 O O . PHE B 1 546 ? 14.43 8.547 22.391 1 57.34 546 PHE B O 1
ATOM 8999 N N . GLU B 1 547 ? 14.805 10.688 21.875 1 61.78 547 GLU B N 1
ATOM 9000 C CA . GLU B 1 547 ? 13.906 10.617 20.719 1 61.78 547 GLU B CA 1
ATOM 9001 C C . GLU B 1 547 ? 14.43 9.641 19.672 1 61.78 547 GLU B C 1
ATOM 9003 O O . GLU B 1 547 ? 13.656 9.07 18.906 1 61.78 547 GLU B O 1
ATOM 9008 N N . GLN B 1 548 ? 15.742 9.352 19.859 1 61.94 548 GLN B N 1
ATOM 9009 C CA . GLN B 1 548 ? 16.375 8.539 18.812 1 61.94 548 GLN B CA 1
ATOM 9010 C C . GLN B 1 548 ? 16.547 7.098 19.281 1 61.94 548 GLN B C 1
ATOM 9012 O O . GLN B 1 548 ? 16.875 6.223 18.484 1 61.94 548 GLN B O 1
ATOM 9017 N N . LEU B 1 549 ? 16.172 6.855 20.562 1 61.69 549 LEU B N 1
ATOM 9018 C CA . LEU B 1 549 ? 16.266 5.492 21.078 1 61.69 549 LEU B CA 1
ATOM 9019 C C . LEU B 1 549 ? 15.195 4.598 20.469 1 61.69 549 LEU B C 1
ATOM 9021 O O . LEU B 1 549 ? 14.055 5.031 20.281 1 61.69 549 LEU B O 1
ATOM 9025 N N . PRO B 1 550 ? 15.68 3.381 20.062 1 63.44 550 PRO B N 1
ATOM 9026 C CA . PRO B 1 550 ? 14.656 2.418 19.672 1 63.44 550 PRO B CA 1
ATOM 9027 C C . PRO B 1 550 ? 13.547 2.273 20.703 1 63.44 550 PRO B C 1
ATOM 9029 O O . PRO B 1 550 ? 13.812 2.295 21.906 1 63.44 550 PRO B O 1
ATOM 9032 N N . ALA B 1 551 ? 12.375 2.309 20.234 1 61.09 551 ALA B N 1
ATOM 9033 C CA . ALA B 1 551 ? 11.195 2.326 21.094 1 61.09 551 ALA B CA 1
ATOM 9034 C C . ALA B 1 551 ? 11.266 1.213 22.141 1 61.09 551 ALA B C 1
ATOM 9036 O O . ALA B 1 551 ? 10.805 1.382 23.266 1 61.09 551 ALA B O 1
ATOM 9037 N N . ASP B 1 552 ? 11.836 0.073 21.719 1 60.44 552 ASP B N 1
ATOM 9038 C CA . ASP B 1 552 ? 11.859 -1.089 22.609 1 60.44 552 ASP B CA 1
ATOM 9039 C C . ASP B 1 552 ? 12.945 -0.951 23.672 1 60.44 552 ASP B C 1
ATOM 9041 O O . ASP B 1 552 ? 13.039 -1.771 24.578 1 60.44 552 ASP B O 1
ATOM 9045 N N . GLU B 1 553 ? 13.758 -0.033 23.531 1 57.47 553 GLU B N 1
ATOM 9046 C CA . GLU B 1 553 ? 14.812 0.209 24.5 1 57.47 553 GLU B CA 1
ATOM 9047 C C . GLU B 1 553 ? 14.359 1.188 25.578 1 57.47 553 GLU B C 1
ATOM 9049 O O . GLU B 1 553 ? 15.109 1.487 26.516 1 57.47 553 GLU B O 1
ATOM 9054 N N . TRP B 1 554 ? 13.258 1.651 25.281 1 57.47 554 TRP B N 1
ATOM 9055 C CA . TRP B 1 554 ? 12.734 2.535 26.312 1 57.47 554 TRP B CA 1
ATOM 9056 C C . TRP B 1 554 ? 12.383 1.75 27.562 1 57.47 554 TRP B C 1
ATOM 9058 O O . TRP B 1 554 ? 11.625 0.78 27.516 1 57.47 554 TRP B O 1
ATOM 9068 N N . THR B 1 555 ? 13.266 1.783 28.609 1 55.31 555 THR B N 1
ATOM 9069 C CA . THR B 1 555 ? 13.031 1.127 29.891 1 55.31 555 THR B CA 1
ATOM 9070 C C . THR B 1 555 ? 12.031 1.915 30.734 1 55.31 555 THR B C 1
ATOM 9072 O O . THR B 1 555 ? 11.711 3.062 30.422 1 55.31 555 THR B O 1
ATOM 9075 N N . LYS B 1 556 ? 11.43 1.073 31.75 1 51.88 556 LYS B N 1
ATOM 9076 C CA . LYS B 1 556 ? 10.594 1.761 32.719 1 51.88 556 LYS B CA 1
ATOM 9077 C C . LYS B 1 556 ? 11.312 2.975 33.312 1 51.88 556 LYS B C 1
ATOM 9079 O O . LYS B 1 556 ? 10.695 4.012 33.562 1 51.88 556 LYS B O 1
ATOM 9084 N N . ALA B 1 557 ? 12.562 2.752 33.562 1 50.16 557 ALA B N 1
ATOM 9085 C CA . ALA B 1 557 ? 13.367 3.855 34.062 1 50.16 557 ALA B CA 1
ATOM 9086 C C . ALA B 1 557 ? 13.398 5.016 33.062 1 50.16 557 ALA B C 1
ATOM 9088 O O . ALA B 1 557 ? 13.312 6.18 33.469 1 50.16 557 ALA B O 1
ATOM 9089 N N . ASP B 1 558 ? 13.453 4.598 31.875 1 51.59 558 ASP B N 1
ATOM 9090 C CA . ASP B 1 558 ? 13.422 5.625 30.844 1 51.59 558 ASP B CA 1
ATOM 9091 C C . ASP B 1 558 ? 12.07 6.336 30.797 1 51.59 558 ASP B C 1
ATOM 9093 O O . ASP B 1 558 ? 12.008 7.562 30.703 1 51.59 558 ASP B O 1
ATOM 9097 N N . VAL B 1 559 ? 11.219 5.309 30.984 1 51.56 559 VAL B N 1
ATOM 9098 C CA . VAL B 1 559 ? 9.859 5.832 31.062 1 51.56 559 VAL B CA 1
ATOM 9099 C C . VAL B 1 559 ? 9.695 6.617 32.375 1 51.56 559 VAL B C 1
ATOM 9101 O O . VAL B 1 559 ? 9.094 7.695 32.375 1 51.56 559 VAL B O 1
ATOM 9104 N N . TRP B 1 560 ? 10.195 5.848 33.469 1 44.47 560 TRP B N 1
ATOM 9105 C CA . TRP B 1 560 ? 10.195 6.477 34.781 1 44.47 560 TRP B CA 1
ATOM 9106 C C . TRP B 1 560 ? 11.031 7.754 34.781 1 44.47 560 TRP B C 1
ATOM 9108 O O . TRP B 1 560 ? 10.586 8.797 35.281 1 44.47 560 TRP B O 1
ATOM 9118 N N . ASP B 1 561 ? 12.281 7.477 34.531 1 44.53 561 ASP B N 1
ATOM 9119 C CA . ASP B 1 561 ? 13.141 8.656 34.438 1 44.53 561 ASP B CA 1
ATOM 9120 C C . ASP B 1 561 ? 12.492 9.742 33.594 1 44.53 561 ASP B C 1
ATOM 9122 O O . ASP B 1 561 ? 12.555 10.922 33.938 1 44.53 561 ASP B O 1
ATOM 9126 N N . ALA B 1 562 ? 11.883 9.102 32.781 1 44 562 ALA B N 1
ATOM 9127 C CA . ALA B 1 562 ? 11.031 10.016 32.031 1 44 562 ALA B CA 1
ATOM 9128 C C . ALA B 1 562 ? 9.82 10.453 32.844 1 44 562 ALA B C 1
ATOM 9130 O O . ALA B 1 562 ? 9.391 11.602 32.781 1 44 562 ALA B O 1
ATOM 9131 N N . SER B 1 563 ? 9.359 9.352 33.875 1 38.66 563 SER B N 1
ATOM 9132 C CA . SER B 1 563 ? 8.195 9.555 34.719 1 38.66 563 SER B CA 1
ATOM 9133 C C . SER B 1 563 ? 8.57 10.289 36 1 38.66 563 SER B C 1
ATOM 9135 O O . SER B 1 563 ? 7.809 11.133 36.5 1 38.66 563 SER B O 1
ATOM 9137 N N . VAL B 1 564 ? 9.422 9.516 37.062 1 35.12 564 VAL B N 1
ATOM 9138 C CA . VAL B 1 564 ? 9.82 10.008 38.375 1 35.12 564 VAL B CA 1
ATOM 9139 C C . VAL B 1 564 ? 10.297 11.453 38.281 1 35.12 564 VAL B C 1
ATOM 9141 O O . VAL B 1 564 ? 10.156 12.234 39.219 1 35.12 564 VAL B O 1
ATOM 9144 N N . LEU B 1 565 ? 10.93 11.625 37.5 1 33.41 565 LEU B N 1
ATOM 9145 C CA . LEU B 1 565 ? 11.328 13.031 37.562 1 33.41 565 LEU B CA 1
ATOM 9146 C C . LEU B 1 565 ? 10.109 13.938 37.656 1 33.41 565 LEU B C 1
ATOM 9148 O O . LEU B 1 565 ? 10.25 15.148 37.844 1 33.41 565 LEU B O 1
ATOM 9152 N N . GLU B 1 566 ? 9.039 13.203 37.75 1 30.19 566 GLU B N 1
ATOM 9153 C CA . GLU B 1 566 ? 7.695 13.766 37.875 1 30.19 566 GLU B CA 1
ATOM 9154 C C . GLU B 1 566 ? 7.355 14.094 39.312 1 30.19 566 GLU B C 1
ATOM 9156 O O . GLU B 1 566 ? 6.711 15.109 39.594 1 30.19 566 GLU B O 1
ATOM 9161 N N . ASP B 1 567 ? 7.605 13.094 40.344 1 28.05 567 ASP B N 1
ATOM 9162 C CA . ASP B 1 567 ? 7.016 13.141 41.656 1 28.05 567 ASP B CA 1
ATOM 9163 C C . ASP B 1 567 ? 7.484 14.375 42.438 1 28.05 567 ASP B C 1
ATOM 9165 O O . ASP B 1 567 ? 6.863 14.773 43.406 1 28.05 567 ASP B O 1
ATOM 9169 N N . GLU B 1 568 ? 8.602 14.664 42.312 1 28.52 568 GLU B N 1
ATOM 9170 C CA . GLU B 1 568 ? 8.875 15.656 43.344 1 28.52 568 GLU B CA 1
ATOM 9171 C C . GLU B 1 568 ? 8 16.891 43.188 1 28.52 568 GLU B C 1
ATOM 9173 O O . GLU B 1 568 ? 7.93 17.75 44.062 1 28.52 568 GLU B O 1
ATOM 9178 N N . PHE B 1 569 ? 7.68 17.172 41.906 1 26.94 569 PHE B N 1
ATOM 9179 C CA . PHE B 1 569 ? 7.078 18.5 41.875 1 26.94 569 PHE B CA 1
ATOM 9180 C C . PHE B 1 569 ? 5.562 18.422 42 1 26.94 569 PHE B C 1
ATOM 9182 O O . PHE B 1 569 ? 4.863 19.422 41.906 1 26.94 569 PHE B O 1
ATOM 9189 N N . TRP B 1 570 ? 4.945 17.234 42.062 1 24.59 570 TRP B N 1
ATOM 9190 C CA . TRP B 1 570 ? 3.604 17.375 42.625 1 24.59 570 TRP B CA 1
ATOM 9191 C C . TRP B 1 570 ? 3.648 17.391 44.156 1 24.59 570 TRP B C 1
ATOM 9193 O O . TRP B 1 570 ? 4.328 16.562 44.781 1 24.59 570 TRP B O 1
#

Organism: Armillaria gallica (NCBI:txid47427)

Nearest PDB structures (foldseek):
  3ab1-assembly1_B  TM=4.729E-01  e=6.165E-12  Chlorobaculum tepidum
  3f8p-assembly1_B  TM=4.884E-01  e=5.546E-11  Saccharolobus solfataricus
  4zn0-assembly1_A  TM=5.173E-01  e=2.048E-10  Methanosarcina mazei Go1
  4zn0-assembly2_D  TM=5.238E-01  e=3.336E-09  Methanosarcina mazei Go1
  4zn0-assembly2_B  TM=5.089E-01  e=8.626E-09  Methanosarcina mazei Go1

Radius of gyration: 36.41 Å; Cα contacts (8 Å, |Δi|>4): 2182; chains: 2; bounding box: 129×106×117 Å

Sequence (1140 aa):
MVSSKLHYTLLFLSSALAQQVAFQGLDSYHQSHAASEWTQFNHTIKRVAVIGAGPAGLQAAAALVEHNFTVRLFDRAPGPGGNWFYSEEVPARESYPDEPLGKQKWVPDHLPATQYYQEGDGGLSLDERWREHWLPRPIWDSLATNSPAVITGLPDVPYLPDHPWVIPAHTIQAHVRAYASLHKLNVNDNPAVTAYSTRVEKLAKKPDGSAWTLTLRHLKKLEESQRIKATWWTEEFDAVVVASGPYDQPHVPDIDGLIEWSKVRAVNDPSRFSVYHSRVYRTPQRYTGKNILVVGVGTSGSEIARDIIPYAKKVYASSKKYDWDNLHPFQRRSFRRFPPETEFIPEIASFSALPSFDNGIKAGKISLVNGSVLEDIDEVILATGYKRSNSFLSAILNDTLGNKFQAPSGPPTDVFNGNALRNVHWTGHYIPDPTLAFTNVRPWTVGQYQSYALAKVWEGTARIPNEAELWRQYNGTRYTHFRGLFGTGPSEAIVRQYVAWLNNESLEHGGRLVSPWPVQNWEVFSYYANKEWEKDYITRENFTQFEQLPADEWTKADVWDASVLEDEFWMVSSKLHYTLLFLSSALAQQVAFQGLDSYHQSHAASEWTQFNHTIKRVAVIGAGPAGLQAAAALVEHNFTVRLFDRAPGPGGNWFYSEEVPARESYPDEPLGKQKWVPDHLPATQYYQEGDGGLSLDERWREHWLPRPIWDSLATNSPAVITGLPDVPYLPDHPWVIPAHTIQAHVRAYASLHKLNVNDNPAVTAYSTRVEKLAKKPDGSAWTLTLRHLKKLEESQRIKATWWTEEFDAVVVASGPYDQPHVPDIDGLIEWSKVRAVNDPSRFSVYHSRVYRTPQRYTGKNILVVGVGTSGSEIARDIIPYAKKVYASSKKYDWDNLHPFQRRSFRRFPPETEFIPEIASFSALPSFDNGIKAGKISLVNGSVLEDIDEVILATGYKRSNSFLSAILNDTLGNKFQAPSGPPTDVFNGNALRNVHWTGHYIPDPTLAFTNVRPWTVGQYQSYALAKVWEGTARIPNEAELWRQYNGTRYTHFRGLFGTGPSEAIVRQYVAWLNNESLEHGGRLVSPWPVQNWEVFSYYANKEWEKDYITRENFTQFEQLPADEWTKADVWDASVLEDEFW

pLDDT: mean 79.85, std 23.26, range [16.94, 98.75]

InterPro domains:
  IPR020946 Flavin monooxygenase-like [PF00743] (139-324)
  IPR036188 FAD/NAD(P)-binding domain superfamily [G3DSA:3.50.50.60] (45-474)
  IPR036188 FAD/NAD(P)-binding domain superfamily [G3DSA:3.50.50.60] (254-383)
  IPR036188 FAD/NAD(P)-binding domain superfamily [SSF51905] (44-323)
  IPR050346 Flavin-containing monooxygenases-like [PTHR23023] (46-475)

Secondary structure (DSSP, 8-state):
-----------------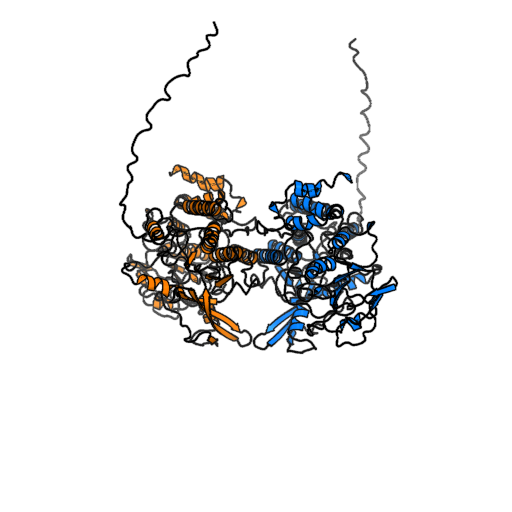TT-----------------SB---SS---EEEEE--SHHHHHHHHHHHHTT-EEEEE-SSSSS-GGG---S--PPPPPSSPPPTTPPPP--SSSSEEEEE-TTGGG--HHHHHHHHH---S--TT-EEEEEGGGS--TT-PPPTT-BSEEEHHHHHHHHHHHHHHTT-STTT-TTTEE-SEEEEEEEE-TTSS-EEEEEEEEEEETTTTEEEEEEEEEEESEEEE---S-SEE-----BTHHHHHTPEETTEEEEESEEEGGG---SGGGTT-EEEEE--SHHHHHHHHHHTTT-SEEEEE-----GGGS-HHHHHHHHHS-TTPEEEPPEEEEPPPS-SSS-STT-EEEETTS-EEE---EEEE---EE---GGGHHHHHHGGGSS----SS----TTTS---TTB-TTSBBTT-TTEEE---SSGGGHHHHHHHHHHHHHTSS--B-HHHHHHHHHSHHHHTTSSTTSSS-HHHHHHHHHHHHHHHHHHH-----PPPPHHHHHHHHHHHSTHHHHHTTSHHHHHHHHHSBGGG--HHHHHHTTGGGTTT-/------------------------------------SB---SS---EEEEE--SHHHHHHHHHHHHTT-EEEEE-SSSSS-GGG---S--PPPPPSSPPPTTPPPP--SSSSEEEEE-TTGGG--HHHHHHHHH---S--TT-EEEEEGGGS--TT-PPPTT-BSEEEHHHHHHHHHHHHHHTT-STTT-TTTEE-SEEEEEEEE-TTSS-EEEEEEEEEEETTTTEEEEEEEEEEESEEEE---S-SEE-----BTHHHHHTPEETTEEEEESEEEGGG---SGGGTT-EEEEE--SHHHHHHHHHHTTT-SEEEEE-----GGGS-HHHHHHHHHS-TTPEEEPPEEEEPPPS-SSS-STT-EEEETTS-EEE---EEEE---EE---GGGHHHHHHGGGSS----SS-S--TTTS---TTB-TTSBBTT-TTEEE---SSGGGHHHHHHHHHHHHHTSS--B-HHHHHHHHHSHHHHTTSSTTSSS-HHHHHHHHHHHHHHHHHHH-----PPPPHHHHHHHHHHHSTHHHHHTTSHHHHHHHHHSBGGG--HHHHHHTTGGGGGG-